Protein AF-W7MPX6-F1 (afdb_monomer_lite)

Structure (mmCIF, N/CA/C/O backbone):
data_AF-W7MPX6-F1
#
_entry.id   AF-W7MPX6-F1
#
loop_
_atom_site.group_PDB
_atom_site.id
_atom_site.type_symbol
_atom_site.label_atom_id
_atom_site.label_alt_id
_atom_site.label_comp_id
_atom_site.label_asym_id
_atom_site.label_entity_id
_atom_site.label_seq_id
_atom_site.pdbx_PDB_ins_code
_atom_site.Cartn_x
_atom_site.Cartn_y
_atom_site.Cartn_z
_atom_site.occupancy
_atom_site.B_iso_or_equiv
_atom_site.auth_seq_id
_atom_site.auth_comp_id
_atom_site.auth_asym_id
_atom_site.auth_atom_id
_atom_site.pdbx_PDB_model_num
ATOM 1 N N . MET A 1 1 ? 5.432 31.518 23.223 1.00 56.91 1 MET A N 1
ATOM 2 C CA . MET A 1 1 ? 6.040 30.171 22.975 1.00 56.91 1 MET A CA 1
ATOM 3 C C . MET A 1 1 ? 4.983 29.086 22.825 1.00 56.91 1 MET A C 1
ATOM 5 O O . MET A 1 1 ? 5.206 28.182 22.033 1.00 56.91 1 MET A O 1
ATOM 9 N N . LEU A 1 2 ? 3.865 29.161 23.557 1.00 57.72 2 LEU A N 1
ATOM 10 C CA . LEU A 1 2 ? 2.672 28.359 23.261 1.00 57.72 2 LEU A CA 1
ATOM 11 C C . LEU A 1 2 ? 1.855 28.958 22.099 1.00 57.72 2 LEU A C 1
ATOM 13 O O . LEU A 1 2 ? 1.106 28.242 21.455 1.00 57.72 2 LEU A O 1
ATOM 17 N N . ASP A 1 3 ? 2.102 30.226 21.759 1.00 56.44 3 ASP A N 1
ATOM 18 C CA . ASP A 1 3 ? 1.491 30.976 20.644 1.00 56.44 3 ASP A CA 1
ATOM 19 C C . ASP A 1 3 ? 2.001 30.549 19.249 1.00 56.44 3 ASP A C 1
ATOM 21 O O . ASP A 1 3 ? 1.850 31.274 18.270 1.00 56.44 3 ASP A O 1
ATOM 25 N N . LEU A 1 4 ? 2.689 29.406 19.154 1.00 58.72 4 LEU A N 1
ATOM 26 C CA . LEU A 1 4 ? 3.127 28.839 17.879 1.00 58.72 4 LEU A CA 1
ATOM 27 C C . LEU A 1 4 ? 1.936 28.174 17.183 1.00 58.72 4 LEU A C 1
ATOM 29 O O . LEU A 1 4 ? 1.131 27.516 17.842 1.00 58.72 4 LEU A O 1
ATOM 33 N N . THR A 1 5 ? 1.868 28.321 15.860 1.00 62.97 5 THR A N 1
ATOM 34 C CA . THR A 1 5 ? 0.826 27.708 15.033 1.00 62.97 5 THR A CA 1
ATOM 35 C C . THR A 1 5 ? 0.932 26.184 15.026 1.00 62.97 5 THR A C 1
ATOM 37 O O . THR A 1 5 ? 2.032 25.627 14.996 1.00 62.97 5 THR A O 1
ATOM 40 N N . LEU A 1 6 ? -0.221 25.510 15.005 1.00 62.16 6 LEU A N 1
ATOM 41 C CA . LEU A 1 6 ? -0.321 24.046 15.087 1.00 62.16 6 LEU A CA 1
ATOM 42 C C . LEU A 1 6 ? 0.303 23.293 13.891 1.00 62.16 6 LEU A C 1
ATOM 44 O O . LEU A 1 6 ? 0.594 22.109 14.017 1.00 62.16 6 LEU A O 1
ATOM 48 N N . ILE A 1 7 ? 0.552 23.972 12.762 1.00 56.00 7 ILE A N 1
ATOM 49 C CA . ILE A 1 7 ? 0.942 23.377 11.462 1.00 56.00 7 ILE A CA 1
ATOM 50 C C . ILE A 1 7 ? 2.476 23.236 11.289 1.00 56.00 7 ILE A C 1
ATOM 52 O O . ILE A 1 7 ? 2.968 22.751 10.271 1.00 56.00 7 ILE A O 1
ATOM 56 N N . ARG A 1 8 ? 3.302 23.637 12.269 1.00 53.16 8 ARG A N 1
ATOM 57 C CA . ARG A 1 8 ? 4.767 23.497 12.131 1.00 53.16 8 ARG A CA 1
ATOM 58 C C . ARG A 1 8 ? 5.243 22.055 12.357 1.00 53.16 8 ARG A C 1
ATOM 60 O O . ARG A 1 8 ? 5.093 21.506 13.442 1.00 53.16 8 ARG A O 1
ATOM 67 N N . THR A 1 9 ? 5.983 21.524 11.382 1.00 48.72 9 THR A N 1
ATOM 68 C CA . THR A 1 9 ? 6.553 20.158 11.328 1.00 48.72 9 THR A CA 1
ATOM 69 C C . THR A 1 9 ? 7.590 19.815 12.414 1.00 48.72 9 THR A C 1
ATOM 71 O O . THR A 1 9 ? 8.011 18.663 12.520 1.00 48.72 9 THR A O 1
ATOM 74 N N . ALA A 1 10 ? 8.017 20.766 13.257 1.00 58.28 10 ALA A N 1
ATOM 75 C CA . ALA A 1 10 ? 8.910 20.483 14.383 1.00 58.28 10 ALA A CA 1
ATOM 76 C C . ALA A 1 10 ? 8.710 21.444 15.569 1.00 58.28 10 ALA A C 1
ATOM 78 O O . ALA A 1 10 ? 9.017 22.636 15.493 1.00 58.28 10 ALA A O 1
ATOM 79 N N . LEU A 1 11 ? 8.276 20.901 16.713 1.00 70.88 11 LEU A N 1
ATOM 80 C CA . LEU A 1 11 ? 8.277 21.612 17.995 1.00 70.88 11 LEU A CA 1
ATOM 81 C C . LEU A 1 11 ? 9.714 21.821 18.498 1.00 70.88 11 LEU A C 1
ATOM 83 O O . LEU A 1 11 ? 10.468 20.855 18.667 1.00 70.88 11 LEU A O 1
ATOM 87 N N . SER A 1 12 ? 10.080 23.069 18.804 1.00 78.44 12 SER A N 1
ATOM 88 C CA . SER A 1 12 ? 11.365 23.390 19.437 1.00 78.44 12 SER A CA 1
ATOM 89 C C . SER A 1 12 ? 11.447 22.813 20.858 1.00 78.44 12 SER A C 1
ATOM 91 O O . SER A 1 12 ? 10.427 22.612 21.520 1.00 78.44 12 SER A O 1
ATOM 93 N N . GLY A 1 13 ? 12.661 22.555 21.358 1.00 78.81 13 GLY A N 1
ATOM 94 C CA . GLY A 1 13 ? 12.874 22.068 22.732 1.00 78.81 13 GLY A CA 1
ATOM 95 C C . GLY A 1 13 ? 12.154 22.909 23.805 1.00 78.81 13 GLY A C 1
ATOM 96 O O . GLY A 1 13 ? 11.412 22.343 24.607 1.00 78.81 13 GLY A O 1
ATOM 97 N N . PRO A 1 14 ? 12.265 24.250 23.776 1.00 80.19 14 PRO A N 1
ATOM 98 C CA . PRO A 1 14 ? 11.539 25.128 24.696 1.00 80.19 14 PRO A CA 1
ATOM 99 C C . PRO A 1 14 ? 10.007 25.059 24.572 1.00 80.19 14 PRO A C 1
ATOM 101 O O . PRO A 1 14 ? 9.307 25.170 25.579 1.00 80.19 14 PRO A O 1
ATOM 104 N N . ALA A 1 15 ? 9.466 24.851 23.363 1.00 79.88 15 ALA A N 1
ATOM 105 C CA . ALA A 1 15 ? 8.025 24.677 23.162 1.00 79.88 15 ALA A CA 1
ATOM 106 C C . ALA A 1 15 ? 7.532 23.354 23.766 1.00 79.88 15 ALA A C 1
ATOM 108 O O . ALA A 1 15 ? 6.532 23.346 24.481 1.00 79.88 15 ALA A O 1
ATOM 109 N N . LYS A 1 16 ? 8.281 22.258 23.573 1.00 84.19 16 LYS A N 1
ATOM 110 C CA . LYS A 1 16 ? 8.007 20.963 24.220 1.00 84.19 16 LYS A CA 1
ATOM 111 C C . LYS A 1 16 ? 7.991 21.093 25.743 1.00 84.19 16 LYS A C 1
ATOM 113 O O . LYS A 1 16 ? 7.045 20.650 26.385 1.00 84.19 16 LYS A O 1
ATOM 118 N N . GLN A 1 17 ? 8.982 21.771 26.322 1.00 84.25 17 GLN A N 1
ATOM 119 C CA . GLN A 1 17 ? 9.022 22.024 27.766 1.00 84.25 17 GLN A CA 1
ATOM 120 C C . GLN A 1 17 ? 7.825 22.848 28.251 1.00 84.25 17 GLN A C 1
ATOM 122 O O . GLN A 1 17 ? 7.266 22.548 29.300 1.00 84.25 17 GLN A O 1
ATOM 127 N N . ALA A 1 18 ? 7.404 23.866 27.496 1.00 84.62 18 ALA A N 1
ATOM 128 C CA . ALA A 1 18 ? 6.244 24.678 27.850 1.00 84.62 18 ALA A CA 1
ATOM 129 C C . ALA A 1 18 ? 4.925 23.889 27.793 1.00 84.62 18 ALA A C 1
ATOM 131 O O . ALA A 1 18 ? 4.105 24.040 28.694 1.00 84.62 18 ALA A O 1
ATOM 132 N N . ILE A 1 19 ? 4.739 23.045 26.773 1.00 87.81 19 ILE A N 1
ATOM 133 C CA . ILE A 1 19 ? 3.555 22.185 26.633 1.00 87.81 19 ILE A CA 1
ATOM 134 C C . ILE A 1 19 ? 3.517 21.158 27.767 1.00 87.81 19 ILE A C 1
ATOM 136 O O . ILE A 1 19 ? 2.508 21.035 28.449 1.00 87.81 19 ILE A O 1
ATOM 140 N N . ALA A 1 20 ? 4.631 20.469 28.026 1.00 86.94 20 ALA A N 1
ATOM 141 C CA . ALA A 1 20 ? 4.720 19.509 29.123 1.00 86.94 20 ALA A CA 1
ATOM 142 C C . ALA A 1 20 ? 4.449 20.160 30.488 1.00 86.94 20 ALA A C 1
ATOM 144 O O . ALA A 1 20 ? 3.675 19.637 31.287 1.00 86.94 20 ALA A O 1
ATOM 145 N N . ALA A 1 21 ? 5.048 21.326 30.738 1.00 85.88 21 ALA A N 1
ATOM 146 C CA . ALA A 1 21 ? 4.805 22.088 31.955 1.00 85.88 21 ALA A CA 1
ATOM 147 C C . ALA A 1 21 ? 3.316 22.425 32.133 1.00 85.88 21 ALA A C 1
ATOM 149 O O . ALA A 1 21 ? 2.803 22.303 33.238 1.00 85.88 21 ALA A O 1
ATOM 150 N N . ALA A 1 22 ? 2.620 22.802 31.055 1.00 86.50 22 ALA A N 1
ATOM 151 C CA . ALA A 1 22 ? 1.198 23.141 31.087 1.00 86.50 22 ALA A CA 1
ATOM 152 C C . ALA A 1 22 ? 0.268 21.921 31.221 1.00 86.50 22 ALA A C 1
ATOM 154 O O . ALA A 1 22 ? -0.788 22.028 31.838 1.00 86.50 22 ALA A O 1
ATOM 155 N N . LEU A 1 23 ? 0.640 20.767 30.659 1.00 87.62 23 LEU A N 1
ATOM 156 C CA . LEU A 1 23 ? -0.141 19.531 30.770 1.00 87.62 23 LEU A CA 1
ATOM 157 C C . LEU A 1 23 ? -0.122 18.970 32.197 1.00 87.62 23 LEU A C 1
ATOM 159 O O . LEU A 1 23 ? -1.167 18.578 32.714 1.00 87.62 23 LEU A O 1
ATOM 163 N N . TRP A 1 24 ? 1.054 18.962 32.832 1.00 85.50 24 TRP A N 1
ATOM 164 C CA . TRP A 1 24 ? 1.291 18.288 34.117 1.00 85.50 24 TRP A CA 1
ATOM 165 C C . TRP A 1 24 ? 1.522 19.243 35.305 1.00 85.50 24 TRP A C 1
ATOM 167 O O . TRP A 1 24 ? 1.928 18.783 36.369 1.00 85.50 24 TRP A O 1
ATOM 177 N N . ASP A 1 25 ? 1.291 20.551 35.139 1.00 81.81 25 ASP A N 1
ATOM 178 C CA . ASP A 1 25 ? 1.622 21.647 36.079 1.00 81.81 25 ASP A CA 1
ATOM 179 C C . ASP A 1 25 ? 3.012 21.514 36.723 1.00 81.81 25 ASP A C 1
ATOM 181 O O . ASP A 1 25 ? 3.199 21.695 37.925 1.00 81.81 25 ASP A O 1
ATOM 185 N N . THR A 1 26 ? 4.012 21.166 35.914 1.00 78.88 26 THR A N 1
ATOM 186 C CA . THR A 1 26 ? 5.394 20.971 36.374 1.00 78.88 26 THR A CA 1
ATOM 187 C C . THR A 1 26 ? 6.264 22.173 35.989 1.00 78.88 26 THR A C 1
ATOM 189 O O . THR A 1 26 ? 6.137 22.663 34.862 1.00 78.88 26 THR A O 1
ATOM 192 N N . PRO A 1 27 ? 7.189 22.651 36.845 1.00 75.75 27 PRO A N 1
ATOM 193 C CA . PRO A 1 27 ? 8.152 23.682 36.461 1.00 75.75 27 PRO A CA 1
ATOM 194 C C . PRO A 1 27 ? 8.944 23.288 35.206 1.00 75.75 27 PRO A C 1
ATOM 196 O O . PRO A 1 27 ? 9.385 22.149 35.066 1.00 75.75 27 PRO A O 1
ATOM 199 N N . ARG A 1 28 ? 9.186 24.238 34.288 1.00 71.88 28 ARG A N 1
ATOM 200 C CA . ARG A 1 28 ? 9.915 23.966 33.026 1.00 71.88 28 ARG A CA 1
ATOM 201 C C . ARG A 1 28 ? 11.309 23.367 33.242 1.00 71.88 28 ARG A C 1
ATOM 203 O O . ARG A 1 28 ? 11.776 22.621 32.389 1.00 71.88 28 ARG A O 1
ATOM 210 N N . SER A 1 29 ? 11.957 23.696 34.360 1.00 66.19 29 SER A N 1
ATOM 211 C CA . SER A 1 29 ? 13.269 23.174 34.763 1.00 66.19 29 SER A CA 1
ATOM 212 C C . SER A 1 29 ? 13.266 21.681 35.102 1.00 66.19 29 SER A C 1
ATOM 214 O O . SER A 1 29 ? 14.326 21.068 35.094 1.00 66.19 29 SER A O 1
ATOM 216 N N . GLU A 1 30 ? 12.097 21.103 35.382 1.00 65.12 30 GLU A N 1
ATOM 217 C CA . GLU A 1 30 ? 11.911 19.714 35.829 1.00 65.12 30 GLU A CA 1
ATOM 218 C C . GLU A 1 30 ? 11.291 18.819 34.736 1.00 65.12 30 GLU A C 1
ATOM 220 O O . GLU A 1 30 ? 10.963 17.654 34.969 1.00 65.12 30 GLU A O 1
ATOM 225 N N . VAL A 1 31 ? 11.107 19.346 33.519 1.00 67.94 31 VAL A N 1
ATOM 226 C CA . VAL A 1 31 ? 10.626 18.561 32.376 1.00 67.94 31 VAL A CA 1
ATOM 227 C C . VAL A 1 31 ? 11.799 17.788 31.762 1.00 67.94 31 VAL A C 1
ATOM 229 O O . VAL A 1 31 ? 12.630 18.358 31.055 1.00 67.94 31 VAL A O 1
ATOM 232 N N . GLU A 1 32 ? 11.849 16.482 32.029 1.00 60.16 32 GLU A N 1
ATOM 233 C CA . GLU A 1 32 ? 12.853 15.551 31.490 1.00 60.16 32 GLU A CA 1
ATOM 234 C C . GLU A 1 32 ? 12.819 15.417 29.950 1.00 60.16 32 GLU A C 1
ATOM 236 O O . GLU A 1 32 ? 11.825 15.719 29.284 1.00 60.16 32 GLU A O 1
ATOM 241 N N . SER A 1 33 ? 13.907 14.884 29.375 1.00 57.00 33 SER A N 1
ATOM 242 C CA . SER A 1 33 ? 14.066 14.598 27.937 1.00 57.00 33 SER A CA 1
ATOM 243 C C . SER A 1 33 ? 13.146 13.502 27.383 1.00 57.00 33 SER A C 1
ATOM 245 O O . SER A 1 33 ? 12.975 13.398 26.165 1.00 57.00 33 SER A O 1
ATOM 247 N N . ASP A 1 34 ? 12.541 12.686 28.246 1.00 62.03 34 ASP A N 1
ATOM 248 C CA . ASP A 1 34 ? 12.055 11.346 27.880 1.00 62.03 34 ASP A CA 1
ATOM 249 C C . ASP A 1 34 ? 10.608 11.293 27.378 1.00 62.03 34 ASP A C 1
ATOM 251 O O . ASP A 1 34 ? 9.994 10.236 27.267 1.00 62.03 34 ASP A O 1
ATOM 255 N N . LEU A 1 35 ? 10.080 12.435 26.945 1.00 77.44 35 LEU A N 1
ATOM 256 C CA . LEU A 1 35 ? 8.759 12.541 26.318 1.00 77.44 35 LEU A CA 1
ATOM 257 C C . LEU A 1 35 ? 8.812 12.589 24.792 1.00 77.44 35 LEU A C 1
ATOM 259 O O . LEU A 1 35 ? 7.844 12.978 24.141 1.00 77.44 35 LEU A O 1
ATOM 263 N N . LYS A 1 36 ? 9.930 12.170 24.191 1.00 82.69 36 LYS A N 1
ATOM 264 C CA . LYS A 1 36 ? 10.111 12.139 22.732 1.00 82.69 36 LYS A CA 1
ATOM 265 C C . LYS A 1 36 ? 8.937 11.462 22.011 1.00 82.69 36 LYS A C 1
ATOM 267 O O . LYS A 1 36 ? 8.445 12.001 21.021 1.00 82.69 36 LYS A O 1
ATOM 272 N N . PHE A 1 37 ? 8.496 10.305 22.504 1.00 84.06 37 PHE A N 1
ATOM 273 C CA . PHE A 1 37 ? 7.438 9.507 21.877 1.00 84.06 37 PHE A CA 1
ATOM 274 C C . PHE A 1 37 ? 6.043 10.093 22.104 1.00 84.06 37 PHE A C 1
ATOM 276 O O . PHE A 1 37 ? 5.242 10.117 21.172 1.00 84.06 37 PHE A O 1
ATOM 283 N N . TYR A 1 38 ? 5.801 10.679 23.280 1.00 88.12 38 TYR A N 1
ATOM 284 C CA . TYR A 1 38 ? 4.595 11.465 23.528 1.00 88.12 38 TYR A CA 1
ATOM 285 C C . TYR A 1 38 ? 4.507 12.660 22.572 1.00 88.12 38 TYR A C 1
ATOM 287 O O . TYR A 1 38 ? 3.476 12.872 21.950 1.00 88.12 38 TYR A O 1
ATOM 295 N N . PHE A 1 39 ? 5.598 13.410 22.376 1.00 86.06 39 PHE A N 1
ATOM 296 C CA . PHE A 1 39 ? 5.589 14.547 21.452 1.00 86.06 39 PHE A CA 1
ATOM 297 C C . PHE A 1 39 ? 5.430 14.137 19.987 1.00 86.06 39 PHE A C 1
ATOM 299 O O . PHE A 1 39 ? 4.871 14.907 19.212 1.00 86.06 39 PHE A O 1
ATOM 306 N N . LYS A 1 40 ? 5.875 12.932 19.606 1.00 82.75 40 LYS A N 1
ATOM 307 C CA . LYS A 1 40 ? 5.560 12.361 18.289 1.00 82.75 40 LYS A CA 1
ATOM 308 C C . LYS A 1 40 ? 4.048 12.154 18.144 1.00 82.75 40 LYS A C 1
ATOM 310 O O . LYS A 1 40 ? 3.483 12.604 17.156 1.00 82.75 40 LYS A O 1
ATOM 315 N N . TYR A 1 41 ? 3.400 11.551 19.144 1.00 84.50 41 TYR A N 1
ATOM 316 C CA . TYR A 1 41 ? 1.942 11.395 19.178 1.00 84.50 41 TYR A CA 1
ATOM 317 C C . TYR A 1 41 ? 1.210 12.747 19.189 1.00 84.50 41 TYR A C 1
ATOM 319 O O . TYR A 1 41 ? 0.285 12.949 18.411 1.00 84.50 41 TYR A O 1
ATOM 327 N N . TYR A 1 42 ? 1.653 13.695 20.016 1.00 85.69 42 TYR A N 1
ATOM 328 C CA . TYR A 1 42 ? 1.081 15.039 20.121 1.00 85.69 42 TYR A CA 1
ATOM 329 C C . TYR A 1 42 ? 1.045 15.751 18.765 1.00 85.69 42 TYR A C 1
ATOM 331 O O . TYR A 1 42 ? 0.002 16.260 18.367 1.00 85.69 42 TYR A O 1
ATOM 339 N N . ILE A 1 43 ? 2.175 15.761 18.044 1.00 80.31 43 ILE A N 1
ATOM 340 C CA . ILE A 1 43 ? 2.269 16.387 16.718 1.00 80.31 43 ILE A CA 1
ATOM 341 C C . ILE A 1 43 ? 1.311 15.697 15.745 1.00 80.31 43 ILE A C 1
ATOM 343 O O . ILE A 1 43 ? 0.544 16.385 15.085 1.00 80.31 43 ILE A O 1
ATOM 347 N N . GLN A 1 44 ? 1.276 14.360 15.737 1.00 77.31 44 GLN A N 1
ATOM 348 C CA . GLN A 1 44 ? 0.358 13.602 14.884 1.00 77.31 44 GLN A CA 1
ATOM 349 C C . GLN A 1 44 ? -1.115 13.945 15.155 1.00 77.31 44 GLN A C 1
ATOM 351 O O . GLN A 1 44 ? -1.880 14.100 14.213 1.00 77.31 44 GLN A O 1
ATOM 356 N N . GLN A 1 45 ? -1.532 14.096 16.419 1.00 76.75 45 GLN A N 1
ATOM 357 C CA . GLN A 1 45 ? -2.916 14.476 16.735 1.00 76.75 45 GLN A CA 1
ATOM 358 C C . GLN A 1 45 ? -3.243 15.913 16.300 1.00 76.75 45 GLN A C 1
ATOM 360 O O . GLN A 1 45 ? -4.336 16.161 15.795 1.00 76.75 45 GLN A O 1
ATOM 365 N N . CYS A 1 46 ? -2.301 16.848 16.455 1.00 77.19 46 CYS A N 1
ATOM 366 C CA . CYS A 1 46 ? -2.461 18.220 15.967 1.00 77.19 46 CYS A CA 1
ATOM 367 C C . CYS A 1 46 ? -2.547 18.276 14.432 1.00 77.19 46 CYS A C 1
ATOM 369 O O . CYS A 1 46 ? -3.394 18.987 13.898 1.00 77.19 46 CYS A O 1
ATOM 371 N N . GLU A 1 47 ? -1.711 17.509 13.725 1.00 70.69 47 GLU A N 1
ATOM 372 C CA . GLU A 1 47 ? -1.726 17.404 12.260 1.00 70.69 47 GLU A CA 1
ATOM 373 C C . GLU A 1 47 ? -3.041 16.803 11.751 1.00 70.69 47 GLU A C 1
ATOM 375 O O . GLU A 1 47 ? -3.630 17.339 10.819 1.00 70.69 47 GLU A O 1
ATOM 380 N N . LEU A 1 48 ? -3.540 15.739 12.389 1.00 64.62 48 LEU A N 1
ATOM 381 C CA . LEU A 1 48 ? -4.787 15.077 11.989 1.00 64.62 48 LEU A CA 1
ATOM 382 C C . LEU A 1 48 ? -5.994 16.023 12.000 1.00 64.62 48 LEU A C 1
ATOM 384 O O . LEU A 1 48 ? -6.846 15.927 11.123 1.00 64.62 48 LEU A O 1
ATOM 388 N N . ILE A 1 49 ? -6.060 16.948 12.959 1.00 61.47 49 ILE A N 1
ATOM 389 C CA . ILE A 1 49 ? -7.165 17.912 13.049 1.00 61.47 49 ILE A CA 1
ATOM 390 C C . ILE A 1 49 ? -6.924 19.139 12.172 1.00 61.47 49 ILE A C 1
ATOM 392 O O . ILE A 1 49 ? -7.861 19.611 11.533 1.00 61.47 49 ILE A O 1
ATOM 396 N N . ALA A 1 50 ? -5.674 19.593 12.033 1.00 59.66 50 ALA A N 1
ATOM 397 C CA . ALA A 1 50 ? -5.330 20.634 11.064 1.00 59.66 50 ALA A CA 1
ATOM 398 C C . ALA A 1 50 ? -5.667 20.221 9.617 1.00 59.66 50 ALA A C 1
ATOM 400 O O . ALA A 1 50 ? -6.097 21.055 8.824 1.00 59.66 50 ALA A O 1
ATOM 401 N N . LEU A 1 51 ? -5.506 18.934 9.289 1.00 51.00 51 LEU A N 1
ATOM 402 C CA . LEU A 1 51 ? -5.878 18.350 7.997 1.00 51.00 51 LEU A CA 1
ATOM 403 C C . LEU A 1 51 ? -7.398 18.192 7.828 1.00 51.00 51 LEU A C 1
ATOM 405 O O . LEU A 1 51 ? -7.892 18.278 6.707 1.00 51.00 51 LEU A O 1
ATOM 409 N N . HIS A 1 52 ? -8.139 17.974 8.919 1.00 52.41 52 HIS A N 1
ATOM 410 C CA . HIS A 1 52 ? -9.589 17.770 8.892 1.00 52.41 52 HIS A CA 1
ATOM 411 C C . HIS A 1 52 ? -10.377 19.066 8.632 1.00 52.41 52 HIS A C 1
ATOM 413 O O . HIS A 1 52 ? -11.426 19.024 7.997 1.00 52.41 52 HIS A O 1
ATOM 419 N N . GLU A 1 53 ? -9.881 20.219 9.092 1.00 50.97 53 GLU A N 1
ATOM 420 C CA . GLU A 1 53 ? -10.630 21.492 9.077 1.00 50.97 53 GLU A CA 1
ATOM 421 C C . GLU A 1 53 ? -10.231 22.448 7.925 1.00 50.97 53 GLU A C 1
ATOM 423 O O . GLU A 1 53 ? -10.532 23.639 7.957 1.00 50.97 53 GLU A O 1
ATOM 428 N N . GLY A 1 54 ? -9.555 21.949 6.878 1.00 44.22 54 GLY A N 1
ATOM 429 C CA . GLY A 1 54 ? -9.366 22.676 5.607 1.00 44.22 54 GLY A CA 1
ATOM 430 C C . GLY A 1 54 ? -8.650 24.035 5.704 1.00 44.22 54 GLY A C 1
ATOM 431 O O . GLY A 1 54 ? -8.860 24.903 4.858 1.00 44.22 54 GLY A O 1
ATOM 432 N N . GLY A 1 55 ? -7.847 24.261 6.750 1.00 46.03 55 GLY A N 1
ATOM 433 C CA . GLY A 1 55 ? -7.122 25.520 6.971 1.00 46.03 55 GLY A CA 1
ATOM 434 C C . GLY A 1 55 ? -7.995 26.750 7.265 1.00 46.03 55 GLY A C 1
ATOM 435 O O . GLY A 1 55 ? -7.453 27.847 7.399 1.00 46.03 55 GLY A O 1
ATOM 436 N N . SER A 1 56 ? -9.315 26.596 7.404 1.00 44.34 56 SER A N 1
ATOM 437 C CA . SER A 1 56 ? -10.253 27.719 7.495 1.00 44.34 56 SER A CA 1
ATOM 438 C C . SER A 1 56 ? -11.061 27.653 8.794 1.00 44.34 56 SER A C 1
ATOM 440 O O . SER A 1 56 ? -12.027 26.913 8.906 1.00 44.34 56 SER A O 1
ATOM 442 N N . HIS A 1 57 ? -10.667 28.491 9.758 1.00 51.34 57 HIS A N 1
ATOM 443 C CA . HIS A 1 57 ? -11.429 28.869 10.961 1.00 51.34 57 HIS A CA 1
ATOM 444 C C . HIS A 1 57 ? -11.673 27.778 12.016 1.00 51.34 57 HIS A C 1
ATOM 446 O O . HIS A 1 57 ? -12.801 27.381 12.298 1.00 51.34 57 HIS A O 1
ATOM 452 N N . THR A 1 58 ? -10.602 27.402 12.711 1.00 52.19 58 THR A N 1
ATOM 453 C CA . THR A 1 58 ? -10.664 26.652 13.971 1.00 52.19 58 THR A CA 1
ATOM 454 C C . THR A 1 58 ? -10.522 27.636 15.152 1.00 52.19 58 THR A C 1
ATOM 456 O O . THR A 1 58 ? -9.801 28.633 15.031 1.00 52.19 58 THR A O 1
ATOM 459 N N . PRO A 1 59 ? -11.151 27.407 16.322 1.00 54.50 59 PRO A N 1
ATOM 460 C CA . PRO A 1 59 ? -10.848 28.167 17.545 1.00 54.50 59 PRO A CA 1
ATOM 461 C C . PRO A 1 59 ? -9.455 27.832 18.128 1.00 54.50 59 PRO A C 1
ATOM 463 O O . PRO A 1 59 ? -9.055 28.399 19.143 1.00 54.50 59 PRO A O 1
ATOM 466 N N . LEU A 1 60 ? -8.716 26.910 17.498 1.00 64.50 60 LEU A N 1
ATOM 467 C CA . LEU A 1 60 ? -7.401 26.423 17.895 1.00 64.50 60 LEU A CA 1
ATOM 468 C C . LEU A 1 60 ? -6.331 26.918 16.906 1.00 64.50 60 LEU A C 1
ATOM 470 O O . LEU A 1 60 ? -5.902 26.187 16.015 1.00 64.50 60 LEU A O 1
ATOM 474 N N . ALA A 1 61 ? -5.870 28.158 17.062 1.00 65.81 61 ALA A N 1
ATOM 475 C CA . ALA A 1 61 ? -4.804 28.709 16.220 1.00 65.81 61 ALA A CA 1
ATOM 476 C C . ALA A 1 61 ? -3.408 28.289 16.712 1.00 65.81 61 ALA A C 1
ATOM 478 O O . ALA A 1 61 ? -2.444 28.237 15.939 1.00 65.81 61 ALA A O 1
ATOM 479 N N . THR A 1 62 ? -3.288 27.992 18.007 1.00 78.75 62 THR A N 1
ATOM 480 C CA . THR A 1 62 ? -2.012 27.810 18.695 1.00 78.75 62 THR A CA 1
ATOM 481 C C . THR A 1 62 ? -2.041 26.678 19.721 1.00 78.75 62 THR A C 1
ATOM 483 O O . THR A 1 62 ? -3.094 26.231 20.180 1.00 78.75 62 THR A O 1
ATOM 486 N N . HIS A 1 63 ? -0.861 26.229 20.159 1.00 82.81 63 HIS A N 1
ATOM 487 C CA . HIS A 1 63 ? -0.769 25.287 21.282 1.00 82.81 63 HIS A CA 1
ATOM 488 C C . HIS A 1 63 ? -1.321 25.879 22.589 1.00 82.81 63 HIS A C 1
ATOM 490 O O . HIS A 1 63 ? -1.754 25.120 23.455 1.00 82.81 63 HIS A O 1
ATOM 496 N N . ALA A 1 64 ? -1.319 27.209 22.746 1.00 83.81 64 ALA A N 1
ATOM 497 C CA . ALA A 1 64 ? -1.899 27.887 23.904 1.00 83.81 64 ALA A CA 1
ATOM 498 C C . ALA A 1 64 ? -3.408 27.636 24.004 1.00 83.81 64 ALA A C 1
ATOM 500 O O . ALA A 1 64 ? -3.906 27.388 25.102 1.00 83.81 64 ALA A O 1
ATOM 501 N N . ASP A 1 65 ? -4.100 27.608 22.867 1.00 82.25 65 ASP A N 1
ATOM 502 C CA . ASP A 1 65 ? -5.544 27.377 22.805 1.00 82.25 65 ASP A CA 1
ATOM 503 C C . ASP A 1 65 ? -5.886 25.945 23.247 1.00 82.25 65 ASP A C 1
ATOM 505 O O . ASP A 1 65 ? -6.780 25.735 24.070 1.00 82.25 65 ASP A O 1
ATOM 509 N N . ILE A 1 66 ? -5.088 24.958 22.814 1.00 87.50 66 ILE A N 1
ATOM 510 C CA . ILE A 1 66 ? -5.219 23.567 23.281 1.00 87.50 66 ILE A CA 1
ATOM 511 C C . ILE A 1 66 ? -5.014 23.504 24.798 1.00 87.50 66 ILE A C 1
ATOM 513 O O . ILE A 1 66 ? -5.805 22.884 25.509 1.00 87.50 66 ILE A O 1
ATOM 517 N N . MET A 1 67 ? -3.965 24.154 25.315 1.00 90.56 67 MET A N 1
ATOM 518 C CA . MET A 1 67 ? -3.685 24.148 26.754 1.00 90.56 67 MET A CA 1
ATOM 519 C C . MET A 1 67 ? -4.796 24.838 27.557 1.00 90.56 67 MET A C 1
ATOM 521 O O . MET A 1 67 ? -5.116 24.386 28.655 1.00 90.56 67 MET A O 1
ATOM 525 N N . ALA A 1 68 ? -5.428 25.883 27.018 1.00 87.69 68 ALA A N 1
ATOM 526 C CA . ALA A 1 68 ? -6.568 26.533 27.657 1.00 87.69 68 ALA A CA 1
ATOM 527 C C . ALA A 1 68 ? -7.757 25.569 27.804 1.00 87.69 68 ALA A C 1
ATOM 529 O O . ALA A 1 68 ? -8.341 25.481 28.887 1.00 87.69 68 ALA A O 1
ATOM 530 N N . ILE A 1 69 ? -8.071 24.789 26.763 1.00 88.88 69 ILE A N 1
ATOM 531 C CA . ILE A 1 69 ? -9.121 23.759 26.824 1.00 88.88 69 ILE A CA 1
ATOM 532 C C . ILE A 1 69 ? -8.735 22.640 27.798 1.00 88.88 69 ILE A C 1
ATOM 534 O O . ILE A 1 69 ? -9.562 22.234 28.613 1.00 88.88 69 ILE A O 1
ATOM 538 N N . VAL A 1 70 ? -7.475 22.189 27.796 1.00 91.00 70 VAL A N 1
ATOM 539 C CA . VAL A 1 70 ? -6.976 21.196 28.766 1.00 91.00 70 VAL A CA 1
ATOM 540 C C . VAL A 1 70 ? -7.201 21.660 30.207 1.00 91.00 70 VAL A C 1
ATOM 542 O O . VAL A 1 70 ? -7.665 20.879 31.038 1.00 91.00 70 VAL A O 1
ATOM 545 N N . GLN A 1 71 ? -6.935 22.930 30.516 1.00 89.62 71 GLN A N 1
ATOM 546 C CA . GLN A 1 71 ? -7.166 23.466 31.859 1.00 89.62 71 GLN A CA 1
ATOM 547 C C . GLN A 1 71 ? -8.660 23.492 32.225 1.00 89.62 71 GLN A C 1
ATOM 549 O O . GLN A 1 71 ? -9.027 23.188 33.363 1.00 89.62 71 GLN A O 1
ATOM 554 N N . LEU A 1 72 ? -9.550 23.758 31.260 1.00 89.81 72 LEU A N 1
ATOM 555 C CA . LEU A 1 72 ? -10.996 23.641 31.479 1.00 89.81 72 LEU A CA 1
ATOM 556 C C . LEU A 1 72 ? -11.416 22.194 31.765 1.00 89.81 72 LEU A C 1
ATOM 558 O O . LEU A 1 72 ? -12.160 21.967 32.722 1.00 89.81 72 LEU A O 1
ATOM 562 N N . LEU A 1 73 ? -10.893 21.223 31.009 1.00 90.00 73 LEU A N 1
ATOM 563 C CA . LEU A 1 73 ? -11.147 19.793 31.228 1.00 90.00 73 LEU A CA 1
ATOM 564 C C . LEU A 1 73 ? -10.686 19.339 32.622 1.00 90.00 73 LEU A C 1
ATOM 566 O O . LEU A 1 73 ? -11.390 18.590 33.300 1.00 90.00 73 LEU A O 1
ATOM 570 N N . ARG A 1 74 ? -9.535 19.837 33.089 1.00 88.06 74 ARG A N 1
ATOM 571 C CA . ARG A 1 74 ? -8.990 19.522 34.421 1.00 88.06 74 ARG A CA 1
ATOM 572 C C . ARG A 1 74 ? -9.795 20.139 35.563 1.00 88.06 74 ARG A C 1
ATOM 574 O O . ARG A 1 74 ? -9.911 19.530 36.624 1.00 88.06 74 ARG A O 1
ATOM 581 N N . SER A 1 75 ? -10.450 21.277 35.330 1.00 86.69 75 SER A N 1
ATOM 582 C CA . SER A 1 75 ? -11.345 21.916 36.309 1.00 86.69 75 SER A CA 1
ATOM 583 C C . SER A 1 75 ? -12.681 21.185 36.543 1.00 86.69 75 SER A C 1
ATOM 585 O O . SER A 1 75 ? -13.551 21.715 37.226 1.00 86.69 75 SER A O 1
ATOM 587 N N . SER A 1 76 ? -12.846 19.963 36.013 1.00 81.69 76 SER A N 1
ATOM 588 C CA . SER A 1 76 ? -14.050 19.122 36.149 1.00 81.69 76 SER A CA 1
ATOM 589 C C . SER A 1 76 ? -15.338 19.758 35.607 1.00 81.69 76 SER A C 1
ATOM 591 O O . SER A 1 76 ? -16.433 19.370 36.010 1.00 81.69 76 SER A O 1
ATOM 593 N N . ARG A 1 77 ? -15.212 20.701 34.666 1.00 88.25 77 ARG A N 1
ATOM 594 C CA . ARG A 1 77 ? -16.342 21.250 33.904 1.00 88.25 77 ARG A CA 1
ATOM 595 C C . ARG A 1 77 ? -16.949 20.188 32.997 1.00 88.25 77 ARG A C 1
ATOM 597 O O . ARG A 1 77 ? -16.248 19.269 32.556 1.00 88.25 77 ARG A O 1
ATOM 604 N N . THR A 1 78 ? -18.242 20.305 32.716 1.00 90.19 78 THR A N 1
ATOM 605 C CA . THR A 1 78 ? -18.899 19.382 31.783 1.00 90.19 78 THR A CA 1
ATOM 606 C C . THR A 1 78 ? -18.558 19.732 30.337 1.00 90.19 78 THR A C 1
ATOM 608 O O . THR A 1 78 ? -18.146 20.857 30.036 1.00 90.19 78 THR A O 1
ATOM 611 N N . ARG A 1 79 ? -18.716 18.767 29.423 1.00 87.94 79 ARG A N 1
ATOM 612 C CA . ARG A 1 79 ? -18.501 18.992 27.988 1.00 87.94 79 ARG A CA 1
ATOM 613 C C . ARG A 1 79 ? -19.320 20.182 27.479 1.00 87.94 79 ARG A C 1
ATOM 615 O O . ARG A 1 79 ? -18.785 21.011 26.753 1.00 87.94 79 ARG A O 1
ATOM 622 N N . GLU A 1 80 ? -20.569 20.299 27.919 1.00 87.31 80 GLU A N 1
ATOM 623 C CA . GLU A 1 80 ? -21.513 21.354 27.538 1.00 87.31 80 GLU A CA 1
ATOM 624 C C . GLU A 1 80 ? -21.057 22.735 28.021 1.00 87.31 80 GLU A C 1
ATOM 626 O O . GLU A 1 80 ? -21.117 23.703 27.269 1.00 87.31 80 GLU A O 1
ATOM 631 N N . GLU A 1 81 ? -20.544 22.838 29.250 1.00 86.88 81 GLU A N 1
ATOM 632 C CA . GLU A 1 81 ? -20.013 24.096 29.790 1.00 86.88 81 GLU A CA 1
ATOM 633 C C . GLU A 1 81 ? -18.775 24.578 29.023 1.00 86.88 81 GLU A C 1
ATOM 635 O O . GLU A 1 81 ? -18.594 25.780 28.809 1.00 86.88 81 GLU A O 1
ATOM 640 N N . ILE A 1 82 ? -17.900 23.648 28.628 1.00 86.94 82 ILE A N 1
ATOM 641 C CA . ILE A 1 82 ? -16.700 23.958 27.840 1.00 86.94 82 ILE A CA 1
ATOM 642 C C . ILE A 1 82 ? -17.108 24.372 26.429 1.00 86.94 82 ILE A C 1
ATOM 644 O O . ILE A 1 82 ? -16.623 25.381 25.923 1.00 86.94 82 ILE A O 1
ATOM 648 N N . HIS A 1 83 ? -18.037 23.630 25.831 1.00 84.50 83 HIS A N 1
ATOM 649 C CA . HIS A 1 83 ? -18.572 23.896 24.504 1.00 84.50 83 HIS A CA 1
ATOM 650 C C . HIS A 1 83 ? -19.239 25.281 24.429 1.00 84.50 83 HIS A C 1
ATOM 652 O O . HIS A 1 83 ? -18.835 26.110 23.616 1.00 84.50 83 HIS A O 1
ATOM 658 N N . GLN A 1 84 ? -20.118 25.620 25.380 1.00 82.31 84 GLN A N 1
ATOM 659 C CA . GLN A 1 84 ? -20.725 26.957 25.482 1.00 82.31 84 GLN A CA 1
ATOM 660 C C . GLN A 1 84 ? -19.689 28.078 25.641 1.00 82.31 84 GLN A C 1
ATOM 662 O O . GLN A 1 84 ? -19.839 29.159 25.069 1.00 82.31 84 GLN A O 1
ATOM 667 N N . LYS A 1 85 ? -18.617 27.836 26.404 1.00 81.88 85 LYS A N 1
ATOM 668 C CA . LYS A 1 85 ? -17.547 28.820 26.602 1.00 81.88 85 LYS A CA 1
ATOM 669 C C . LYS A 1 85 ? -16.714 29.052 25.335 1.00 81.88 85 LYS A C 1
ATOM 671 O O . LYS A 1 85 ? -16.230 30.165 25.145 1.00 81.88 85 LYS A O 1
ATOM 676 N N . LEU A 1 86 ? -16.552 28.031 24.493 1.00 77.75 86 LEU A N 1
ATOM 677 C CA . LEU A 1 86 ? -15.860 28.122 23.200 1.00 77.75 86 LEU A CA 1
ATOM 678 C C . LEU A 1 86 ? -16.746 28.713 22.091 1.00 77.75 86 LEU A C 1
ATOM 680 O O . LEU A 1 86 ? -16.222 29.339 21.171 1.00 77.75 86 LEU A O 1
ATOM 684 N N . LEU A 1 87 ? -18.071 28.579 22.208 1.00 70.38 87 LEU A N 1
ATOM 685 C CA . LEU A 1 87 ? -19.048 29.213 21.319 1.00 70.38 87 LEU A CA 1
ATOM 686 C C . LEU A 1 87 ? -19.199 30.722 21.564 1.00 70.38 87 LEU A C 1
ATOM 688 O O . LEU A 1 87 ? -19.382 31.469 20.610 1.00 70.38 87 LEU A O 1
ATOM 692 N N . MET A 1 88 ? -19.116 31.194 22.817 1.00 59.47 88 MET A N 1
ATOM 693 C CA . MET A 1 88 ? -19.321 32.616 23.163 1.00 59.47 88 MET A CA 1
ATOM 694 C C . MET A 1 88 ? -18.488 33.628 22.337 1.00 59.47 88 MET A C 1
ATOM 696 O O . MET A 1 88 ? -19.001 34.715 22.070 1.00 59.47 88 MET A O 1
ATOM 700 N N . PRO A 1 89 ? -17.240 33.330 21.923 1.00 57.94 89 PRO A N 1
ATOM 701 C CA . PRO A 1 89 ? -16.455 34.190 21.031 1.00 57.94 89 PRO A CA 1
ATOM 702 C C . PRO A 1 89 ? -16.706 33.987 19.521 1.00 57.94 89 PRO A C 1
ATOM 704 O O . PRO A 1 89 ? -16.225 34.797 18.731 1.00 57.94 89 PRO A O 1
ATOM 707 N N . CYS A 1 90 ? -17.398 32.925 19.089 1.00 54.06 90 CYS A N 1
ATOM 708 C CA . CYS A 1 90 ? -17.435 32.477 17.689 1.00 54.06 90 CYS A CA 1
ATOM 709 C C . CYS A 1 90 ? -18.753 32.858 16.990 1.00 54.06 90 CYS A C 1
ATOM 711 O O . CYS A 1 90 ? -19.819 32.368 17.340 1.00 54.06 90 CYS A O 1
ATOM 713 N N . SER A 1 91 ? -18.692 33.721 15.969 1.00 51.75 91 SER A N 1
ATOM 714 C CA . SER A 1 91 ? -19.868 34.227 15.226 1.00 51.75 91 SER A CA 1
ATOM 715 C C . SER A 1 91 ? -20.090 33.556 13.858 1.00 51.75 91 SER A C 1
ATOM 717 O O . SER A 1 91 ? -20.699 34.162 12.978 1.00 51.75 91 SER A O 1
ATOM 719 N N . LEU A 1 92 ? -19.548 32.354 13.634 1.00 53.56 92 LEU A N 1
ATOM 720 C CA . LEU A 1 92 ? -19.492 31.720 12.309 1.00 53.56 92 LEU A CA 1
ATOM 721 C C . LEU A 1 92 ? -20.450 30.517 12.174 1.00 53.56 92 LEU A C 1
ATOM 723 O O . LEU A 1 92 ? -20.660 29.793 13.158 1.00 53.56 92 LEU A O 1
ATOM 727 N N . PRO A 1 93 ? -21.004 30.279 10.965 1.00 46.31 93 PRO A N 1
ATOM 728 C CA . PRO A 1 93 ? -21.655 29.012 10.628 1.00 46.31 93 PRO A CA 1
ATOM 729 C C . PRO A 1 93 ? -20.626 27.868 10.744 1.00 46.31 93 PRO A C 1
ATOM 731 O O . PRO A 1 93 ? -19.458 28.077 10.441 1.00 46.31 93 PRO A O 1
ATOM 734 N N . ASP A 1 94 ? -21.046 26.709 11.260 1.00 55.62 94 ASP A N 1
ATOM 735 C CA . ASP A 1 94 ? -20.231 25.517 11.612 1.00 55.62 94 ASP A CA 1
ATOM 736 C C . ASP A 1 94 ? -19.404 25.563 12.917 1.00 55.62 94 ASP A C 1
ATOM 738 O O . ASP A 1 94 ? -18.724 24.597 13.271 1.00 55.62 94 ASP A O 1
ATOM 742 N N . SER A 1 95 ? -19.538 26.623 13.722 1.00 61.34 95 SER A N 1
ATOM 743 C CA . SER A 1 95 ? -18.825 26.771 15.009 1.00 61.34 95 SER A CA 1
ATOM 744 C C . SER A 1 95 ? -19.070 25.647 16.034 1.00 61.34 95 SER A C 1
ATOM 746 O O . SER A 1 95 ? -18.194 25.369 16.856 1.00 61.34 95 SER A O 1
ATOM 748 N N . ASP A 1 96 ? -20.219 24.969 15.978 1.00 69.06 96 ASP A N 1
ATOM 749 C CA . ASP A 1 96 ? -20.609 23.895 16.904 1.00 69.06 96 ASP A CA 1
ATOM 750 C C . ASP A 1 96 ? -19.756 22.619 16.743 1.00 69.06 96 ASP A C 1
ATOM 752 O O . ASP A 1 96 ? -19.277 22.043 17.732 1.00 69.06 96 ASP A O 1
ATOM 756 N N . ALA A 1 97 ? -19.496 22.223 15.492 1.00 70.44 97 ALA A N 1
ATOM 757 C CA . ALA A 1 97 ? -18.686 21.054 15.156 1.00 70.44 97 ALA A CA 1
ATOM 758 C C . ALA A 1 97 ? -17.199 21.301 15.457 1.00 70.44 97 ALA A C 1
ATOM 760 O O . ALA A 1 97 ? -16.563 20.482 16.123 1.00 70.44 97 ALA A O 1
ATOM 761 N N . CYS A 1 98 ? -16.668 22.469 15.078 1.00 70.88 98 CYS A N 1
ATOM 762 C CA . CYS A 1 98 ? -15.275 22.844 15.349 1.00 70.88 98 CYS A CA 1
ATOM 763 C C . CYS A 1 98 ? -14.969 22.906 16.857 1.00 70.88 98 CYS A C 1
ATOM 765 O O . CYS A 1 98 ? -13.904 22.472 17.309 1.00 70.88 98 CYS A O 1
ATOM 767 N N . CYS A 1 99 ? -15.910 23.402 17.674 1.00 77.62 99 CYS A N 1
ATOM 768 C CA . CYS A 1 99 ? -15.768 23.385 19.134 1.00 77.62 99 CYS A CA 1
ATOM 769 C C . CYS A 1 99 ? -15.702 21.950 19.674 1.00 77.62 99 CYS A C 1
ATOM 771 O O . CYS A 1 99 ? -14.862 21.650 20.525 1.00 77.62 99 CYS A O 1
ATOM 773 N N . SER A 1 100 ? -16.540 21.051 19.154 1.00 79.94 100 SER A N 1
ATOM 774 C CA . SER A 1 100 ? -16.537 19.637 19.540 1.00 79.94 100 SER A CA 1
ATOM 775 C C . SER A 1 100 ? -15.220 18.941 19.184 1.00 79.94 100 SER A C 1
ATOM 777 O O . SER A 1 100 ? -14.631 18.298 20.054 1.00 79.94 100 SER A O 1
ATOM 779 N N . HIS A 1 101 ? -14.694 19.139 17.970 1.00 79.38 101 HIS A N 1
ATOM 780 C CA . HIS A 1 101 ? -13.393 18.586 17.568 1.00 79.38 101 HIS A CA 1
ATOM 781 C C . HIS A 1 101 ? -12.238 19.135 18.410 1.00 79.38 101 HIS A C 1
ATOM 783 O O . HIS A 1 101 ? -11.330 18.394 18.788 1.00 79.38 101 HIS A O 1
ATOM 789 N N . SER A 1 102 ? -12.287 20.422 18.760 1.00 83.19 102 SER A N 1
ATOM 790 C CA . SER A 1 102 ? -11.274 21.064 19.605 1.00 83.19 102 SER A CA 1
ATOM 791 C C . SER A 1 102 ? -11.243 20.476 21.018 1.00 83.19 102 SER A C 1
ATOM 793 O O . SER A 1 102 ? -10.172 20.244 21.588 1.00 83.19 102 SER A O 1
ATOM 795 N N . ILE A 1 103 ? -12.422 20.189 21.579 1.00 87.31 103 ILE A N 1
ATOM 796 C CA . ILE A 1 103 ? -12.564 19.504 22.867 1.00 87.31 103 ILE A CA 1
ATOM 797 C C . ILE A 1 103 ? -12.032 18.067 22.772 1.00 87.31 103 ILE A C 1
ATOM 799 O O . ILE A 1 103 ? -11.287 17.633 23.656 1.00 87.31 103 ILE A O 1
ATOM 803 N N . ASP A 1 104 ? -12.358 17.350 21.695 1.00 86.62 104 ASP A N 1
ATOM 804 C CA . ASP A 1 104 ? -11.894 15.979 21.469 1.00 86.62 104 ASP A CA 1
ATOM 805 C C . ASP A 1 104 ? -10.370 15.912 21.305 1.00 86.62 104 ASP A C 1
ATOM 807 O O . ASP A 1 104 ? -9.735 15.030 21.887 1.00 86.62 104 ASP A O 1
ATOM 811 N N . LEU A 1 105 ? -9.753 16.875 20.609 1.00 86.06 105 LEU A N 1
ATOM 812 C CA . LEU A 1 105 ? -8.295 16.991 20.503 1.00 86.06 105 LEU A CA 1
ATOM 813 C C . LEU A 1 105 ? -7.641 17.146 21.872 1.00 86.06 105 LEU A C 1
ATOM 815 O O . LEU A 1 105 ? -6.693 16.434 22.207 1.00 86.06 105 LEU A O 1
ATOM 819 N N . ALA A 1 106 ? -8.142 18.092 22.668 1.00 89.88 106 ALA A N 1
ATOM 820 C CA . ALA A 1 106 ? -7.603 18.362 23.990 1.00 89.88 106 ALA A CA 1
ATOM 821 C C . ALA A 1 106 ? -7.725 17.124 24.892 1.00 89.88 106 ALA A C 1
ATOM 823 O O . ALA A 1 106 ? -6.771 16.778 25.593 1.00 89.88 106 ALA A O 1
ATOM 824 N N . ALA A 1 107 ? -8.847 16.400 24.816 1.00 90.44 107 ALA A N 1
ATOM 825 C CA . ALA A 1 107 ? -9.040 15.140 25.526 1.00 90.44 107 ALA A CA 1
ATOM 826 C C . ALA A 1 107 ? -8.081 14.032 25.033 1.00 90.44 107 ALA A C 1
ATOM 828 O O . ALA A 1 107 ? -7.457 13.356 25.857 1.00 90.44 107 ALA A O 1
ATOM 829 N N . ARG A 1 108 ? -7.886 13.888 23.712 1.00 89.12 108 ARG A N 1
ATOM 830 C CA . ARG A 1 108 ? -6.937 12.939 23.089 1.00 89.12 108 ARG A CA 1
ATOM 831 C C . ARG A 1 108 ? -5.495 13.196 23.511 1.00 89.12 108 ARG A C 1
ATOM 833 O O . ARG A 1 108 ? -4.754 12.253 23.790 1.00 89.12 108 ARG A O 1
ATOM 840 N N . ILE A 1 109 ? -5.088 14.461 23.558 1.00 90.62 109 ILE A N 1
ATOM 841 C CA . ILE A 1 109 ? -3.749 14.895 23.974 1.00 90.62 109 ILE A CA 1
ATOM 842 C C . ILE A 1 109 ? -3.526 14.635 25.465 1.00 90.62 109 ILE A C 1
ATOM 844 O O . ILE A 1 109 ? -2.444 14.188 25.857 1.00 90.62 109 ILE A O 1
ATOM 848 N N . LEU A 1 110 ? -4.540 14.907 26.289 1.00 91.88 110 LEU A N 1
ATOM 849 C CA . LEU A 1 110 ? -4.456 14.785 27.741 1.00 91.88 110 LEU A CA 1
ATOM 850 C C . LEU A 1 110 ? -4.440 13.324 28.210 1.00 91.88 110 LEU A C 1
ATOM 852 O O . LEU A 1 110 ? -3.700 12.992 29.135 1.00 91.88 110 LEU A O 1
ATOM 856 N N . LEU A 1 111 ? -5.242 12.459 27.580 1.00 91.94 111 LEU A N 1
ATOM 857 C CA . LEU A 1 111 ? -5.469 11.083 28.039 1.00 91.94 111 LEU A CA 1
ATOM 858 C C . LEU A 1 111 ? -4.810 10.007 27.169 1.00 91.94 111 LEU A C 1
ATOM 860 O O . LEU A 1 111 ? -4.710 8.867 27.614 1.00 91.94 111 LEU A O 1
ATOM 864 N N . MET A 1 112 ? -4.384 10.328 25.942 1.00 91.62 112 MET A N 1
ATOM 865 C CA . MET A 1 112 ? -4.018 9.320 24.933 1.00 91.62 112 MET A CA 1
ATOM 866 C C . MET A 1 112 ? -5.124 8.270 24.742 1.00 91.62 112 MET A C 1
ATOM 868 O O . MET A 1 112 ? -4.877 7.068 24.642 1.00 91.62 112 MET A O 1
ATOM 872 N N . VAL A 1 113 ? -6.370 8.746 24.742 1.00 88.88 113 VAL A N 1
ATOM 873 C CA . VAL A 1 113 ? -7.574 7.972 24.444 1.00 88.88 113 VAL A CA 1
ATOM 874 C C . VAL A 1 113 ? -8.229 8.588 23.218 1.00 88.88 113 VAL A C 1
ATOM 876 O O . VAL A 1 113 ? -8.297 9.807 23.091 1.00 88.88 113 VAL A O 1
ATOM 879 N N . GLU A 1 114 ? -8.681 7.745 22.303 1.00 82.12 114 GLU A N 1
ATOM 880 C CA . GLU A 1 114 ? -9.318 8.177 21.062 1.00 82.12 114 GLU A CA 1
ATOM 881 C C . GLU A 1 114 ? -10.771 8.634 21.311 1.00 82.12 114 GLU A C 1
ATOM 883 O O . GLU A 1 114 ? -11.591 7.832 21.751 1.00 82.12 114 GLU A O 1
ATOM 888 N N . PHE A 1 115 ? -11.079 9.911 21.031 1.00 79.06 115 PHE A N 1
ATOM 889 C CA . PHE A 1 115 ? -12.412 10.527 21.183 1.00 79.06 115 PHE A CA 1
ATOM 890 C C . PHE A 1 115 ? -12.924 11.120 19.863 1.00 79.06 115 PHE A C 1
ATOM 892 O O . PHE A 1 115 ? -12.175 11.811 19.177 1.00 79.06 115 PHE A O 1
ATOM 899 N N . GLY A 1 116 ? -14.197 10.921 19.525 1.00 66.44 116 GLY A N 1
ATOM 900 C CA . GLY A 1 116 ? -14.818 11.548 18.347 1.00 66.44 116 GLY A CA 1
ATOM 901 C C . GLY A 1 116 ? -14.468 10.887 17.003 1.00 66.44 116 GLY A C 1
ATOM 902 O O . GLY A 1 116 ? -13.659 9.958 16.937 1.00 66.44 116 GLY A O 1
ATOM 903 N N . ASN A 1 117 ? -15.109 11.360 15.930 1.00 55.28 117 ASN A N 1
ATOM 904 C CA . ASN A 1 117 ? -14.989 10.816 14.576 1.00 55.28 117 ASN A CA 1
ATOM 905 C C . ASN A 1 117 ? -13.823 11.489 13.830 1.00 55.28 117 ASN A C 1
ATOM 907 O O . ASN A 1 117 ? -13.920 12.657 13.473 1.00 55.28 117 ASN A O 1
ATOM 911 N N . LEU A 1 118 ? -12.717 10.771 13.611 1.00 48.22 118 LEU A N 1
ATOM 912 C CA . LEU A 1 118 ? -11.669 11.197 12.678 1.00 48.22 118 LEU A CA 1
ATOM 913 C C . LEU A 1 118 ? -11.760 10.317 11.420 1.00 48.22 118 LEU A C 1
ATOM 915 O O . LEU A 1 118 ? -11.351 9.158 11.489 1.00 48.22 118 LEU A O 1
ATOM 919 N N . PRO A 1 119 ? -12.240 10.836 10.274 1.00 34.88 119 PRO A N 1
ATOM 920 C CA . PRO A 1 119 ? -12.458 10.054 9.052 1.00 34.88 119 PRO A CA 1
ATOM 921 C C . PRO A 1 119 ? -11.189 9.463 8.402 1.00 34.88 119 PRO A C 1
ATOM 923 O O . PRO A 1 119 ? -11.294 8.743 7.416 1.00 34.88 119 PRO A O 1
ATOM 926 N N . PHE A 1 120 ? -9.995 9.711 8.959 1.00 32.72 120 PHE A N 1
ATOM 927 C CA . PHE A 1 120 ? -8.708 9.278 8.390 1.00 32.72 120 PHE A CA 1
ATOM 928 C C . PHE A 1 120 ? -7.795 8.521 9.367 1.00 32.72 120 PHE A C 1
ATOM 930 O O . PHE A 1 120 ? -6.695 8.111 8.997 1.00 32.72 120 PHE A O 1
ATOM 937 N N . ALA A 1 121 ? -8.223 8.311 10.615 1.00 32.38 121 ALA A N 1
ATOM 938 C CA . ALA A 1 121 ? -7.471 7.509 11.573 1.00 32.38 121 ALA A CA 1
ATOM 939 C C . ALA A 1 121 ? -7.993 6.066 11.542 1.00 32.38 121 ALA A C 1
ATOM 941 O O . ALA A 1 121 ? -8.923 5.713 12.260 1.00 32.38 121 ALA A O 1
ATOM 942 N N . TYR A 1 122 ? -7.386 5.213 10.710 1.00 30.58 122 TYR A N 1
ATOM 943 C CA . TYR A 1 122 ? -7.561 3.762 10.815 1.00 30.58 122 TYR A CA 1
ATOM 944 C C . TYR A 1 122 ? -6.942 3.282 12.136 1.00 30.58 122 TYR A C 1
ATOM 946 O O . TYR A 1 122 ? -5.785 2.868 12.201 1.00 30.58 122 TYR A O 1
ATOM 954 N N . SER A 1 123 ? -7.712 3.332 13.217 1.00 38.38 123 SER A N 1
ATOM 955 C CA . SER A 1 123 ? -7.511 2.428 14.338 1.00 38.38 123 SER A CA 1
ATOM 956 C C . SER A 1 123 ? -8.654 1.420 14.281 1.00 38.38 123 SER A C 1
ATOM 958 O O . SER A 1 123 ? -9.820 1.791 14.187 1.00 38.38 123 SER A O 1
ATOM 960 N N . GLY A 1 124 ? -8.354 0.120 14.335 1.00 37.75 124 GLY A N 1
ATOM 961 C CA . GLY A 1 124 ? -9.365 -0.937 14.507 1.00 37.75 124 GLY A CA 1
ATOM 962 C C . GLY A 1 124 ? -10.086 -0.868 15.867 1.00 37.75 124 GLY A C 1
ATOM 963 O O . GLY A 1 124 ? -10.539 -1.886 16.397 1.00 37.75 124 GLY A O 1
ATOM 964 N N . SER A 1 125 ? -10.130 0.314 16.487 1.00 43.56 125 SER A N 1
ATOM 965 C CA . SER A 1 125 ? -10.747 0.577 17.770 1.00 43.56 125 SER A CA 1
ATOM 966 C C . SER A 1 125 ? -12.234 0.889 17.585 1.00 43.56 125 SER A C 1
ATOM 968 O O . SER A 1 125 ? -12.706 1.324 16.539 1.00 43.56 125 SER A O 1
ATOM 970 N N . ARG A 1 126 ? -13.019 0.586 18.619 1.00 47.09 126 ARG A N 1
ATOM 971 C CA . ARG A 1 126 ? -14.460 0.840 18.618 1.00 47.09 126 ARG A CA 1
ATOM 972 C C . ARG A 1 126 ? -14.599 2.296 19.043 1.00 47.09 126 ARG A C 1
ATOM 974 O O . ARG A 1 126 ? -14.130 2.600 20.140 1.00 47.09 126 ARG A O 1
ATOM 981 N N . GLN A 1 127 ? -15.179 3.151 18.199 1.00 57.28 127 GLN A N 1
ATOM 982 C CA . GLN A 1 127 ? -15.336 4.579 18.487 1.00 57.28 127 GLN A CA 1
ATOM 983 C C . GLN A 1 127 ? -15.893 4.794 19.894 1.00 57.28 127 GLN A C 1
ATOM 985 O O . GLN A 1 127 ? -16.846 4.140 20.329 1.00 57.28 127 GLN A O 1
ATOM 990 N N . ILE A 1 128 ? -15.225 5.673 20.630 1.00 65.44 128 ILE A N 1
ATOM 991 C CA . ILE A 1 128 ? -15.562 5.995 22.003 1.00 65.44 128 ILE A CA 1
ATOM 992 C C . ILE A 1 128 ? -16.212 7.373 21.996 1.00 65.44 128 ILE A C 1
ATOM 994 O O . ILE A 1 128 ? -15.538 8.391 21.847 1.00 65.44 128 ILE A O 1
ATOM 998 N N . GLU A 1 129 ? -17.529 7.397 22.166 1.00 67.62 129 GLU A N 1
ATOM 999 C CA . GLU A 1 129 ? -18.278 8.645 22.259 1.00 67.62 129 GLU A CA 1
ATOM 1000 C C . GLU A 1 129 ? -18.288 9.153 23.707 1.00 67.62 129 GLU A C 1
ATOM 1002 O O . GLU A 1 129 ? -18.733 8.468 24.634 1.00 67.62 129 GLU A O 1
ATOM 1007 N N . TRP A 1 130 ? -17.771 10.367 23.907 1.00 83.44 130 TRP A N 1
ATOM 1008 C CA . TRP A 1 130 ? -17.940 11.149 25.130 1.00 83.44 130 TRP A CA 1
ATOM 1009 C C . TRP A 1 130 ? -18.861 12.327 24.808 1.00 83.44 130 TRP A C 1
ATOM 1011 O O . TRP A 1 130 ? -18.422 13.355 24.299 1.00 83.44 130 TRP A O 1
ATOM 1021 N N . VAL A 1 131 ? -20.157 12.135 25.058 1.00 76.88 131 VAL A N 1
ATOM 1022 C CA . VAL A 1 131 ? -21.208 13.072 24.627 1.00 76.88 131 VAL A CA 1
ATOM 1023 C C . VAL A 1 131 ? -21.598 14.046 25.737 1.00 76.88 131 VAL A C 1
ATOM 1025 O O . VAL A 1 131 ? -21.850 15.210 25.453 1.00 76.88 131 VAL A O 1
ATOM 1028 N N . THR A 1 132 ? -21.617 13.596 26.996 1.00 78.19 132 THR A N 1
ATOM 1029 C CA . THR A 1 132 ? -22.126 14.391 28.124 1.00 78.19 132 THR A CA 1
ATOM 1030 C C . THR A 1 132 ? -21.271 14.273 29.381 1.00 78.19 132 THR A C 1
ATOM 1032 O O . THR A 1 132 ? -20.586 13.267 29.587 1.00 78.19 132 THR A O 1
ATOM 1035 N N . GLY A 1 133 ? -21.361 15.269 30.266 1.00 87.25 133 GLY A N 1
ATOM 1036 C CA . GLY A 1 133 ? -20.718 15.244 31.587 1.00 87.25 133 GLY A CA 1
ATOM 1037 C C . GLY A 1 133 ? -19.226 15.594 31.561 1.00 87.25 133 GLY A C 1
ATOM 1038 O O . GLY A 1 133 ? -18.684 16.015 30.539 1.00 87.25 133 GLY A O 1
ATOM 1039 N N . SER A 1 134 ? -18.548 15.480 32.707 1.00 91.56 134 SER A N 1
ATOM 1040 C CA . SER A 1 134 ? -17.120 15.827 32.812 1.00 91.56 134 SER A CA 1
ATOM 1041 C C . SER A 1 134 ? -16.211 14.708 32.295 1.00 91.56 134 SER A C 1
ATOM 1043 O O . SER A 1 134 ? -16.513 13.521 32.441 1.00 91.56 134 SER A O 1
ATOM 1045 N N . LEU A 1 135 ? -15.042 15.072 31.757 1.00 91.06 135 LEU A N 1
ATOM 1046 C CA . LEU A 1 135 ? -14.061 14.094 31.273 1.00 91.06 135 LEU A CA 1
ATOM 1047 C C . LEU A 1 135 ? -13.565 13.169 32.400 1.00 91.06 135 LEU A C 1
ATOM 1049 O O . LEU A 1 135 ? -13.355 11.978 32.186 1.00 91.06 135 LEU A O 1
ATOM 1053 N N . LYS A 1 136 ? -13.435 13.692 33.628 1.00 90.62 136 LYS A N 1
ATOM 1054 C CA . LYS A 1 136 ? -13.039 12.911 34.811 1.00 90.62 136 LYS A CA 1
ATOM 1055 C C . LYS A 1 136 ? -14.069 11.839 35.169 1.00 90.62 136 LYS A C 1
ATOM 1057 O O . LYS A 1 136 ? -13.701 10.699 35.460 1.00 90.62 136 LYS A O 1
ATOM 1062 N N . GLN A 1 137 ? -15.353 12.196 35.135 1.00 89.50 137 GLN A N 1
ATOM 1063 C CA . GLN A 1 137 ? -16.438 11.244 35.365 1.00 89.50 137 GLN A CA 1
ATOM 1064 C C . GLN A 1 137 ? -16.401 10.140 34.308 1.00 89.50 137 GLN A C 1
ATOM 1066 O O . GLN A 1 137 ? -16.420 8.963 34.657 1.00 89.50 137 GLN A O 1
ATOM 1071 N N . TRP A 1 138 ? -16.239 10.519 33.039 1.00 90.56 138 TRP A N 1
ATOM 1072 C CA . TRP A 1 138 ? -16.148 9.569 31.938 1.00 90.56 138 TRP A CA 1
ATOM 1073 C C . TRP A 1 138 ? -14.983 8.578 32.108 1.00 90.56 138 TRP A C 1
ATOM 1075 O O . TRP A 1 138 ? -15.180 7.370 31.983 1.00 90.56 138 TRP A O 1
ATOM 1085 N N . VAL A 1 139 ? -13.782 9.057 32.462 1.00 90.38 139 VAL A N 1
ATOM 1086 C CA . VAL A 1 139 ? -12.620 8.191 32.752 1.00 90.38 139 VAL A CA 1
ATOM 1087 C C . VAL A 1 139 ? -12.939 7.219 33.892 1.00 90.38 139 VAL A C 1
ATOM 1089 O O . VAL A 1 139 ? -12.685 6.019 33.773 1.00 90.38 139 VAL A O 1
ATOM 1092 N N . THR A 1 140 ? -13.543 7.721 34.971 1.00 89.31 140 THR A N 1
ATOM 1093 C CA . THR A 1 140 ? -13.918 6.906 36.137 1.00 89.31 140 THR A CA 1
ATOM 1094 C C . THR A 1 140 ? -14.914 5.807 35.759 1.00 89.31 140 THR A C 1
ATOM 1096 O O . THR A 1 140 ? -14.716 4.650 36.118 1.00 89.31 140 THR A O 1
ATOM 1099 N N . GLU A 1 141 ? -15.948 6.127 34.982 1.00 88.00 141 GLU A N 1
ATOM 1100 C CA . GLU A 1 141 ? -16.966 5.164 34.542 1.00 88.00 141 GLU A CA 1
ATOM 1101 C C . GLU A 1 141 ? -16.427 4.157 33.517 1.00 88.00 141 GLU A C 1
ATOM 1103 O O . GLU A 1 141 ? -16.807 2.981 33.520 1.00 88.00 141 GLU A O 1
ATOM 1108 N N . ARG A 1 142 ? -15.534 4.604 32.627 1.00 86.88 142 ARG A N 1
ATOM 1109 C CA . ARG A 1 142 ? -14.987 3.768 31.559 1.00 86.88 142 ARG A CA 1
ATOM 1110 C C . ARG A 1 142 ? -14.035 2.707 32.090 1.00 86.88 142 ARG A C 1
ATOM 1112 O O . ARG A 1 142 ? -14.146 1.552 31.675 1.00 86.88 142 ARG A O 1
ATOM 1119 N N . PHE A 1 143 ? -13.094 3.102 32.944 1.00 88.94 143 PHE A N 1
ATOM 1120 C CA . PHE A 1 143 ? -12.055 2.208 33.455 1.00 88.94 143 PHE A CA 1
ATOM 1121 C C . PHE A 1 143 ? -12.436 1.573 34.798 1.00 88.94 143 PHE A C 1
ATOM 1123 O O . PHE A 1 143 ? -12.045 0.442 35.052 1.00 88.94 143 PHE A O 1
ATOM 1130 N N . GLY A 1 144 ? -13.248 2.230 35.630 1.00 83.44 144 GLY A N 1
ATOM 1131 C CA . GLY A 1 144 ? -13.623 1.759 36.971 1.00 83.44 144 GLY A CA 1
ATOM 1132 C C . GLY A 1 144 ? -14.706 0.674 37.018 1.00 83.44 144 GLY A C 1
ATOM 1133 O O . GLY A 1 144 ? -15.371 0.516 38.045 1.00 83.44 144 GLY A O 1
ATOM 1134 N N . LYS A 1 145 ? -14.930 -0.070 35.927 1.00 81.44 145 LYS A N 1
ATOM 1135 C CA . LYS A 1 145 ? -15.865 -1.204 35.936 1.00 81.44 145 LYS A CA 1
ATOM 1136 C C . LYS A 1 145 ? -15.306 -2.314 36.820 1.00 81.44 145 LYS A C 1
ATOM 1138 O O . LYS A 1 145 ? -14.145 -2.686 36.696 1.00 81.44 145 LYS A O 1
ATOM 1143 N N . LYS A 1 146 ? -16.145 -2.863 37.699 1.00 83.25 146 LYS A N 1
ATOM 1144 C CA . LYS A 1 146 ? -15.745 -3.992 38.545 1.00 83.25 146 LYS A CA 1
ATOM 1145 C C . LYS A 1 146 ? -15.508 -5.245 37.687 1.00 83.25 146 LYS A C 1
ATOM 1147 O O . LYS A 1 146 ? -16.293 -5.463 36.761 1.00 83.25 146 LYS A O 1
ATOM 1152 N N . PRO A 1 147 ? -14.501 -6.070 38.024 1.00 87.44 147 PRO A N 1
ATOM 1153 C CA . PRO A 1 147 ? -14.283 -7.369 37.395 1.00 87.44 147 PRO A CA 1
ATOM 1154 C C . PRO A 1 147 ? -15.554 -8.221 37.355 1.00 87.44 147 PRO A C 1
ATOM 1156 O O . PRO A 1 147 ? -16.236 -8.358 38.375 1.00 87.44 147 PRO A O 1
ATOM 1159 N N . VAL A 1 148 ? -15.870 -8.790 36.191 1.00 87.62 148 VAL A N 1
ATOM 1160 C CA . VAL A 1 148 ? -17.045 -9.656 35.995 1.00 87.62 148 VAL A CA 1
ATOM 1161 C C . VAL A 1 148 ? -16.646 -11.130 35.958 1.00 87.62 148 VAL A C 1
ATOM 1163 O O . VAL A 1 148 ? -17.413 -11.988 36.399 1.00 87.62 148 VAL A O 1
ATOM 1166 N N . LEU A 1 149 ? -15.459 -11.446 35.434 1.00 85.75 149 LEU A N 1
ATOM 1167 C CA . LEU A 1 149 ? -15.009 -12.826 35.278 1.00 85.75 149 LEU A CA 1
ATOM 1168 C C . LEU A 1 149 ? -14.452 -13.388 36.592 1.00 85.75 149 LEU A C 1
ATOM 1170 O O . LEU A 1 149 ? -13.820 -12.689 37.380 1.00 85.75 149 LEU A O 1
ATOM 1174 N N . GLY A 1 150 ? -14.663 -14.685 36.823 1.00 82.19 150 GLY A N 1
ATOM 1175 C CA . GLY A 1 150 ? -14.007 -15.405 37.917 1.00 82.19 150 GLY A CA 1
ATOM 1176 C C . GLY A 1 150 ? -12.539 -15.704 37.595 1.00 82.19 150 GLY A C 1
ATOM 1177 O O . GLY A 1 150 ? -12.193 -15.939 36.440 1.00 82.19 150 GLY A O 1
ATOM 1178 N N . HIS A 1 151 ? -11.681 -15.744 38.618 1.00 79.31 151 HIS A N 1
ATOM 1179 C CA . HIS A 1 151 ? -10.225 -15.873 38.452 1.00 79.31 151 HIS A CA 1
ATOM 1180 C C . HIS A 1 151 ? -9.588 -17.075 39.172 1.00 79.31 151 HIS A C 1
ATOM 1182 O O . HIS A 1 151 ? -8.368 -17.180 39.243 1.00 79.31 151 HIS A O 1
ATOM 1188 N N . SER A 1 152 ? -10.382 -18.033 39.662 1.00 69.06 152 SER A N 1
ATOM 1189 C CA . SER A 1 152 ? -9.923 -19.147 40.518 1.00 69.06 152 SER A CA 1
ATOM 1190 C C . SER A 1 152 ? -8.899 -20.114 39.892 1.00 69.06 152 SER A C 1
ATOM 1192 O O . SER A 1 152 ? -8.413 -21.010 40.580 1.00 69.06 152 SER A O 1
ATOM 1194 N N . LYS A 1 153 ? -8.557 -19.958 38.606 1.00 67.56 153 LYS A N 1
ATOM 1195 C CA . LYS A 1 153 ? -7.558 -20.770 37.883 1.00 67.56 153 LYS A CA 1
ATOM 1196 C C . LYS A 1 153 ? -6.512 -19.945 37.122 1.00 67.56 153 LYS A C 1
ATOM 1198 O O . LYS A 1 153 ? -5.742 -20.518 36.358 1.00 67.56 153 LYS A O 1
ATOM 1203 N N . VAL A 1 154 ? -6.484 -18.623 37.291 1.00 85.19 154 VAL A N 1
ATOM 1204 C CA . VAL A 1 154 ? -5.596 -17.737 36.525 1.00 85.19 154 VAL A CA 1
ATOM 1205 C C . VAL A 1 154 ? -4.354 -17.426 37.352 1.00 85.19 154 VAL A C 1
ATOM 1207 O O . VAL A 1 154 ? -4.436 -16.797 38.400 1.00 85.19 154 VAL A O 1
ATOM 1210 N N . ASN A 1 155 ? -3.191 -17.861 36.872 1.00 85.88 155 ASN A N 1
ATOM 1211 C CA . ASN A 1 155 ? -1.895 -17.542 37.464 1.00 85.88 155 ASN A CA 1
ATOM 1212 C C . ASN A 1 155 ? -0.935 -17.101 36.361 1.00 85.88 155 ASN A C 1
ATOM 1214 O O . ASN A 1 155 ? -0.807 -17.792 35.356 1.00 85.88 155 ASN A O 1
ATOM 1218 N N . PHE A 1 156 ? -0.249 -15.972 36.528 1.00 92.25 156 PHE A N 1
ATOM 1219 C CA . PHE A 1 156 ? 0.708 -15.497 35.533 1.00 92.25 156 PHE A CA 1
ATOM 1220 C C . PHE A 1 156 ? 2.105 -16.069 35.799 1.00 92.25 156 PHE A C 1
ATOM 1222 O O . PHE A 1 156 ? 2.959 -15.460 36.461 1.00 92.25 156 PHE A O 1
ATOM 1229 N N . GLU A 1 157 ? 2.376 -17.267 35.274 1.00 90.44 157 GLU A N 1
ATOM 1230 C CA . GLU A 1 157 ? 3.713 -17.854 35.343 1.00 90.44 157 GLU A CA 1
ATOM 1231 C C . GLU A 1 157 ? 4.738 -17.029 34.549 1.00 90.44 157 GLU A C 1
ATOM 1233 O O . GLU A 1 157 ? 4.403 -16.210 33.699 1.00 90.44 157 GLU A O 1
ATOM 1238 N N . ARG A 1 158 ? 6.035 -17.254 34.792 1.00 90.44 158 ARG A N 1
ATOM 1239 C CA . ARG A 1 158 ? 7.123 -16.482 34.151 1.00 90.44 158 ARG A CA 1
ATOM 1240 C C . ARG A 1 158 ? 7.149 -16.602 32.622 1.00 90.44 158 ARG A C 1
ATOM 1242 O O . ARG A 1 158 ? 7.774 -15.777 31.963 1.00 90.44 158 ARG A O 1
ATOM 1249 N N . ILE A 1 159 ? 6.509 -17.640 32.083 1.00 90.94 159 ILE A N 1
ATOM 1250 C CA . ILE A 1 159 ? 6.376 -17.871 30.644 1.00 90.94 159 ILE A CA 1
ATOM 1251 C C . ILE A 1 159 ? 5.356 -16.925 29.995 1.00 90.94 159 ILE A C 1
ATOM 1253 O O . ILE A 1 159 ? 5.435 -16.706 28.791 1.00 90.94 159 ILE A O 1
ATOM 1257 N N . PHE A 1 160 ? 4.436 -16.343 30.769 1.00 94.38 160 PHE A N 1
ATOM 1258 C CA . PHE A 1 160 ? 3.448 -15.394 30.274 1.00 94.38 160 PHE A CA 1
ATOM 1259 C C . PHE A 1 160 ? 4.081 -14.003 30.130 1.00 94.38 160 PHE A C 1
ATOM 1261 O O . PHE A 1 160 ? 4.179 -13.244 31.090 1.00 94.38 160 PHE A O 1
ATOM 1268 N N . ASN A 1 161 ? 4.563 -13.699 28.926 1.00 94.69 161 ASN A N 1
ATOM 1269 C CA . ASN A 1 161 ? 5.139 -12.410 28.544 1.00 94.69 161 ASN A CA 1
ATOM 1270 C C . ASN A 1 161 ? 4.882 -12.135 27.053 1.00 94.69 161 ASN A C 1
ATOM 1272 O O . ASN A 1 161 ? 4.573 -13.059 26.300 1.00 94.69 161 ASN A O 1
ATOM 1276 N N . ALA A 1 162 ? 5.031 -10.885 26.607 1.00 94.12 162 ALA A N 1
ATOM 1277 C CA . ALA A 1 162 ? 4.661 -10.456 25.254 1.00 94.12 162 ALA A CA 1
ATOM 1278 C C . ALA A 1 162 ? 5.385 -11.220 24.131 1.00 94.12 162 ALA A C 1
ATOM 1280 O O . ALA A 1 162 ? 4.789 -11.535 23.104 1.00 94.12 162 ALA A O 1
ATOM 1281 N N . ASN A 1 163 ? 6.658 -11.564 24.329 1.00 94.19 163 ASN A N 1
ATOM 1282 C CA . ASN A 1 163 ? 7.431 -12.324 23.347 1.00 94.19 163 ASN A CA 1
ATOM 1283 C C . ASN A 1 163 ? 6.896 -13.754 23.204 1.00 94.19 163 ASN A C 1
ATOM 1285 O O . ASN A 1 163 ? 6.807 -14.288 22.100 1.00 94.19 163 ASN A O 1
ATOM 1289 N N . ASN A 1 164 ? 6.508 -14.368 24.320 1.00 93.94 164 ASN A N 1
ATOM 1290 C CA . ASN A 1 164 ? 5.933 -15.705 24.346 1.00 93.94 164 ASN A CA 1
ATOM 1291 C C . ASN A 1 164 ? 4.477 -15.736 23.879 1.00 93.94 164 ASN A C 1
ATOM 1293 O O . ASN A 1 164 ? 4.081 -16.743 23.297 1.00 93.94 164 ASN A O 1
ATOM 1297 N N . LEU A 1 165 ? 3.711 -14.648 24.024 1.00 93.69 165 LEU A N 1
ATOM 1298 C CA . LEU A 1 165 ? 2.408 -14.527 23.359 1.00 93.69 165 LEU A CA 1
ATOM 1299 C C . LEU A 1 165 ? 2.560 -14.766 21.842 1.00 93.69 165 LEU A C 1
ATOM 1301 O O . LEU A 1 165 ? 1.859 -15.597 21.262 1.00 93.69 165 LEU A O 1
ATOM 1305 N N . ALA A 1 166 ? 3.571 -14.159 21.218 1.00 89.50 166 ALA A N 1
ATOM 1306 C CA . ALA A 1 166 ? 3.858 -14.379 19.802 1.00 89.50 166 ALA A CA 1
ATOM 1307 C C . ALA A 1 166 ? 4.521 -15.746 19.527 1.00 89.50 166 ALA A C 1
ATOM 1309 O O . ALA A 1 166 ? 4.091 -16.490 18.644 1.00 89.50 166 ALA A O 1
ATOM 1310 N N . LYS A 1 167 ? 5.575 -16.103 20.274 1.00 89.06 167 LYS A N 1
ATOM 1311 C CA . LYS A 1 167 ? 6.397 -17.302 20.006 1.00 89.06 167 LYS A CA 1
ATOM 1312 C C . LYS A 1 167 ? 5.715 -18.627 20.335 1.00 89.06 167 LYS A C 1
ATOM 1314 O O . LYS A 1 167 ? 6.025 -19.619 19.681 1.00 89.06 167 LYS A O 1
ATOM 1319 N N . ILE A 1 168 ? 4.866 -18.656 21.361 1.00 88.31 168 ILE A N 1
ATOM 1320 C CA . ILE A 1 168 ? 4.238 -19.880 21.874 1.00 88.31 168 ILE A CA 1
ATOM 1321 C C . ILE A 1 168 ? 2.801 -19.967 21.373 1.00 88.31 168 ILE A C 1
ATOM 1323 O O . ILE A 1 168 ? 2.456 -20.932 20.697 1.00 88.31 168 ILE A O 1
ATOM 1327 N N . SER A 1 169 ? 1.987 -18.946 21.653 1.00 85.81 169 SER A N 1
ATOM 1328 C CA . SER A 1 169 ? 0.559 -18.971 21.319 1.00 85.81 169 SER A CA 1
ATOM 1329 C C . SER A 1 169 ? 0.219 -18.455 19.920 1.00 85.81 169 SER A C 1
ATOM 1331 O O . SER A 1 169 ? -0.901 -18.651 19.461 1.00 85.81 169 SER A O 1
ATOM 1333 N N . GLY A 1 170 ? 1.162 -17.807 19.226 1.00 86.00 170 GLY A N 1
ATOM 1334 C CA . GLY A 1 170 ? 0.900 -17.178 17.927 1.00 86.00 170 GLY A CA 1
ATOM 1335 C C . GLY A 1 170 ? 0.069 -15.895 18.004 1.00 86.00 170 GLY A C 1
ATOM 1336 O O . GLY A 1 170 ? -0.325 -15.385 16.962 1.00 86.00 170 GLY A O 1
ATOM 1337 N N . ILE A 1 171 ? -0.169 -15.371 19.209 1.00 91.56 171 ILE A N 1
ATOM 1338 C CA . ILE A 1 171 ? -0.901 -14.125 19.438 1.00 91.56 171 ILE A CA 1
ATOM 1339 C C . ILE A 1 171 ? 0.023 -12.960 19.073 1.00 91.56 171 ILE A C 1
ATOM 1341 O O . ILE A 1 171 ? 1.042 -12.724 19.728 1.00 91.56 171 ILE A O 1
ATOM 1345 N N . GLU A 1 172 ? -0.320 -12.235 18.016 1.00 90.31 172 GLU A N 1
ATOM 1346 C CA . GLU A 1 172 ? 0.426 -11.070 17.548 1.00 90.31 172 GLU A CA 1
ATOM 1347 C C . GLU A 1 172 ? 0.290 -9.900 18.536 1.00 90.31 172 GLU A C 1
ATOM 1349 O O . GLU A 1 172 ? -0.806 -9.563 18.977 1.00 90.31 172 GLU A O 1
ATOM 1354 N N . VAL A 1 173 ? 1.398 -9.230 18.862 1.00 92.25 173 VAL A N 1
ATOM 1355 C CA . VAL A 1 173 ? 1.365 -7.994 19.656 1.00 92.25 173 VAL A CA 1
ATOM 1356 C C . VAL A 1 173 ? 1.243 -6.796 18.718 1.00 92.25 173 VAL A C 1
ATOM 1358 O O . VAL A 1 173 ? 2.163 -6.498 17.955 1.00 92.25 173 VAL A O 1
ATOM 1361 N N . ILE A 1 174 ? 0.114 -6.093 18.801 1.00 87.44 174 ILE A N 1
ATOM 1362 C CA . ILE A 1 174 ? -0.160 -4.865 18.051 1.00 87.44 174 ILE A CA 1
ATOM 1363 C C . ILE A 1 174 ? 0.086 -3.667 18.969 1.00 87.44 174 ILE A C 1
ATOM 1365 O O . ILE A 1 174 ? -0.491 -3.557 20.047 1.00 87.44 174 ILE A O 1
ATOM 1369 N N . TRP A 1 175 ? 0.940 -2.740 18.548 1.00 90.19 175 TRP A N 1
ATOM 1370 C CA . TRP A 1 175 ? 1.251 -1.541 19.326 1.00 90.19 175 TRP A CA 1
ATOM 1371 C C . TRP A 1 175 ? 0.165 -0.484 19.149 1.00 90.19 175 TRP A C 1
ATOM 1373 O O . TRP A 1 175 ? -0.194 -0.164 18.019 1.00 90.19 175 TRP A O 1
ATOM 1383 N N . THR A 1 176 ? -0.337 0.074 20.252 1.00 87.25 176 THR A N 1
ATOM 1384 C CA . THR A 1 176 ? -1.370 1.118 20.217 1.00 87.25 176 THR A CA 1
ATOM 1385 C C . THR A 1 176 ? -0.947 2.383 20.966 1.00 87.25 176 THR A C 1
ATOM 1387 O O . THR A 1 176 ? -0.287 2.323 22.005 1.00 87.25 176 THR A O 1
ATOM 1390 N N . ASN A 1 177 ? -1.363 3.534 20.432 1.00 86.94 177 ASN A N 1
ATOM 1391 C CA . ASN A 1 177 ? -1.290 4.839 21.094 1.00 86.94 177 ASN A CA 1
ATOM 1392 C C . ASN A 1 177 ? -2.559 5.148 21.907 1.00 86.94 177 ASN A C 1
ATOM 1394 O O . ASN A 1 177 ? -2.611 6.186 22.555 1.00 86.94 177 ASN A O 1
ATOM 1398 N N . ASN A 1 178 ? -3.573 4.277 21.852 1.00 88.31 178 ASN A N 1
ATOM 1399 C CA . ASN A 1 178 ? -4.845 4.427 22.549 1.00 88.31 178 ASN A CA 1
ATOM 1400 C C . ASN A 1 178 ? -4.851 3.572 23.821 1.00 88.31 178 ASN A C 1
ATOM 1402 O O . ASN A 1 178 ? -4.904 2.340 23.754 1.00 88.31 178 ASN A O 1
ATOM 1406 N N . LEU A 1 179 ? -4.836 4.214 24.990 1.00 92.62 179 LEU A N 1
ATOM 1407 C CA . LEU A 1 179 ? -4.836 3.520 26.279 1.00 92.62 179 LEU A CA 1
ATOM 1408 C C . LEU A 1 179 ? -6.065 2.611 26.443 1.00 92.62 179 LEU A C 1
ATOM 1410 O O . LEU A 1 179 ? -5.964 1.528 27.017 1.00 92.62 179 LEU A O 1
ATOM 1414 N N . ALA A 1 180 ? -7.218 2.994 25.884 1.00 89.31 180 ALA A N 1
ATOM 1415 C CA . ALA A 1 180 ? -8.455 2.221 25.998 1.00 89.31 180 ALA A CA 1
ATOM 1416 C C . ALA A 1 180 ? -8.398 0.843 25.308 1.00 89.31 180 ALA A C 1
ATOM 1418 O O . ALA A 1 180 ? -9.205 -0.040 25.633 1.00 89.31 180 ALA A O 1
ATOM 1419 N N . ASP A 1 181 ? -7.446 0.631 24.395 1.00 88.94 181 ASP A N 1
ATOM 1420 C CA . ASP A 1 181 ? -7.223 -0.646 23.713 1.00 88.94 181 ASP A CA 1
ATOM 1421 C C . ASP A 1 181 ? -6.197 -1.540 24.423 1.00 88.94 181 ASP A C 1
ATOM 1423 O O . ASP A 1 181 ? -5.997 -2.675 24.001 1.00 88.94 181 ASP A O 1
ATOM 1427 N N . HIS A 1 182 ? -5.569 -1.098 25.519 1.00 94.25 182 HIS A N 1
ATOM 1428 C CA . HIS A 1 182 ? -4.574 -1.916 26.215 1.00 94.25 182 HIS A CA 1
ATOM 1429 C C . HIS A 1 182 ? -5.137 -3.293 26.617 1.00 94.25 182 HIS A C 1
ATOM 1431 O O . HIS A 1 182 ? -6.193 -3.392 27.240 1.00 94.25 182 HIS A O 1
ATOM 1437 N N . LEU A 1 183 ? -4.440 -4.364 26.232 1.00 94.31 183 LEU A N 1
ATOM 1438 C CA . LEU A 1 183 ? -4.807 -5.770 26.441 1.00 94.31 183 LEU A CA 1
ATOM 1439 C C . LEU A 1 183 ? -6.095 -6.211 25.735 1.00 94.31 183 LEU A C 1
ATOM 1441 O O . LEU A 1 183 ? -6.661 -7.253 26.059 1.00 94.31 183 LEU A O 1
ATOM 1445 N N . ARG A 1 184 ? -6.589 -5.433 24.771 1.00 88.44 184 ARG A N 1
ATOM 1446 C CA . ARG A 1 184 ? -7.747 -5.823 23.971 1.00 88.44 184 ARG A CA 1
ATOM 1447 C C . ARG A 1 184 ? -7.338 -6.878 22.947 1.00 88.44 184 ARG A C 1
ATOM 1449 O O . ARG A 1 184 ? -6.423 -6.639 22.160 1.00 88.44 184 ARG A O 1
ATOM 1456 N N . LEU A 1 185 ? -8.047 -8.003 22.934 1.00 85.44 185 LEU A N 1
ATOM 1457 C CA . LEU A 1 185 ? -7.925 -9.000 21.876 1.00 85.44 185 LEU A CA 1
ATOM 1458 C C . LEU A 1 185 ? -8.599 -8.515 20.586 1.00 85.44 185 LEU A C 1
ATOM 1460 O O . LEU A 1 185 ? -9.637 -7.848 20.615 1.00 85.44 185 LEU A O 1
ATOM 1464 N N . MET A 1 186 ? -7.965 -8.821 19.461 1.00 79.88 186 MET A N 1
ATOM 1465 C CA . MET A 1 186 ? -8.369 -8.458 18.105 1.00 79.88 186 MET A CA 1
ATOM 1466 C C . MET A 1 186 ? -8.124 -9.631 17.154 1.00 79.88 186 MET A C 1
ATOM 1468 O O . MET A 1 186 ? -7.428 -10.583 17.511 1.00 79.88 186 MET A O 1
ATOM 1472 N N . LYS A 1 187 ? -8.642 -9.521 15.921 1.00 75.50 187 LYS A N 1
ATOM 1473 C CA . LYS A 1 187 ? -8.468 -10.524 14.857 1.00 75.50 187 LYS A CA 1
ATOM 1474 C C . LYS A 1 187 ? -8.865 -11.934 15.328 1.00 75.50 187 LYS A C 1
ATOM 1476 O O . LYS A 1 187 ? -8.050 -12.845 15.246 1.00 75.50 187 LYS A O 1
ATOM 1481 N N . ASP A 1 188 ? -10.062 -12.088 15.896 1.00 77.31 188 ASP A N 1
ATOM 1482 C CA . ASP A 1 188 ? -10.560 -13.369 16.430 1.00 77.31 188 ASP A CA 1
ATOM 1483 C C . ASP A 1 188 ? -9.557 -14.053 17.383 1.00 77.31 188 ASP A C 1
ATOM 1485 O O . ASP A 1 188 ? -9.105 -15.183 17.176 1.00 77.31 188 ASP A O 1
ATOM 1489 N N . ASP A 1 189 ? -9.148 -13.303 18.410 1.00 83.12 189 ASP A N 1
ATOM 1490 C CA . ASP A 1 189 ? -8.191 -13.698 19.452 1.00 83.12 189 ASP A CA 1
ATOM 1491 C C . ASP A 1 189 ? -6.772 -14.042 18.952 1.00 83.12 189 ASP A C 1
ATOM 1493 O O . ASP A 1 189 ? -5.951 -14.570 19.703 1.00 83.12 189 ASP A O 1
ATOM 1497 N N . GLN A 1 190 ? -6.436 -13.706 17.699 1.00 84.94 190 GLN A N 1
ATOM 1498 C CA . GLN A 1 190 ? -5.089 -13.895 17.140 1.00 84.94 190 GLN A CA 1
ATOM 1499 C C . GLN A 1 190 ? -4.138 -12.724 17.419 1.00 84.94 190 GLN A C 1
ATOM 1501 O O . GLN A 1 190 ? -2.949 -12.829 17.125 1.00 84.94 190 GLN A O 1
ATOM 1506 N N . ALA A 1 191 ? -4.618 -11.605 17.963 1.00 89.06 191 ALA A N 1
ATOM 1507 C CA . ALA A 1 191 ? -3.775 -10.459 18.283 1.00 89.06 191 ALA A CA 1
ATOM 1508 C C . ALA A 1 191 ? -4.204 -9.754 19.571 1.00 89.06 191 ALA A C 1
ATOM 1510 O O . ALA A 1 191 ? -5.376 -9.765 19.933 1.00 89.06 191 ALA A O 1
ATOM 1511 N N . VAL A 1 192 ? -3.263 -9.089 20.240 1.00 94.00 192 VAL A N 1
ATOM 1512 C CA . VAL A 1 192 ? -3.504 -8.278 21.437 1.00 94.00 192 VAL A CA 1
ATOM 1513 C C . VAL A 1 192 ? -2.922 -6.878 21.264 1.00 94.00 192 VAL A C 1
ATOM 1515 O O . VAL A 1 192 ? -1.761 -6.721 20.879 1.00 94.00 192 VAL A O 1
ATOM 1518 N N . ALA A 1 193 ? -3.707 -5.843 21.571 1.00 92.12 193 ALA A N 1
ATOM 1519 C CA . ALA A 1 193 ? -3.191 -4.480 21.633 1.00 92.12 193 ALA A CA 1
ATOM 1520 C C . ALA A 1 193 ? -2.379 -4.243 22.906 1.00 92.12 193 ALA A C 1
ATOM 1522 O O . ALA A 1 193 ? -2.831 -4.516 24.017 1.00 92.12 193 ALA A O 1
ATOM 1523 N N . VAL A 1 194 ? -1.209 -3.633 22.767 1.00 94.94 194 VAL A N 1
ATOM 1524 C CA . VAL A 1 194 ? -0.370 -3.217 23.888 1.00 94.94 194 VAL A CA 1
ATOM 1525 C C . VAL A 1 194 ? -0.082 -1.727 23.758 1.00 94.94 194 VAL A C 1
ATOM 1527 O O . VAL A 1 194 ? 0.556 -1.276 22.804 1.00 94.94 194 VAL A O 1
ATOM 1530 N N . PHE A 1 195 ? -0.580 -0.955 24.724 1.00 94.44 195 PHE A N 1
ATOM 1531 C CA . PHE A 1 195 ? -0.241 0.449 24.877 1.00 94.44 195 PHE A CA 1
ATOM 1532 C C . PHE A 1 195 ? 1.222 0.550 25.295 1.00 94.44 195 PHE A C 1
ATOM 1534 O O . PHE A 1 195 ? 1.633 -0.173 26.200 1.00 94.44 195 PHE A O 1
ATOM 1541 N N . HIS A 1 196 ? 2.008 1.396 24.624 1.00 92.94 196 HIS A N 1
ATOM 1542 C CA . HIS A 1 196 ? 3.463 1.387 24.795 1.00 92.94 196 HIS A CA 1
ATOM 1543 C C . HIS A 1 196 ? 4.054 2.629 25.473 1.00 92.94 196 HIS A C 1
ATOM 1545 O O . HIS A 1 196 ? 5.234 2.608 25.796 1.00 92.94 196 HIS A O 1
ATOM 1551 N N . HIS A 1 197 ? 3.297 3.708 25.699 1.00 93.00 197 HIS A N 1
ATOM 1552 C CA . HIS A 1 197 ? 3.844 4.977 26.217 1.00 93.00 197 HIS A CA 1
ATOM 1553 C C . HIS A 1 197 ? 4.072 4.946 27.736 1.00 93.00 197 HIS A C 1
ATOM 1555 O O . HIS A 1 197 ? 3.340 5.559 28.514 1.00 93.00 197 HIS A O 1
ATOM 1561 N N . ALA A 1 198 ? 5.112 4.230 28.157 1.00 92.38 198 ALA A N 1
ATOM 1562 C CA . ALA A 1 198 ? 5.556 4.134 29.544 1.00 92.38 198 ALA A CA 1
ATOM 1563 C C . ALA A 1 198 ? 5.920 5.501 30.142 1.00 92.38 198 ALA A C 1
ATOM 1565 O O . ALA A 1 198 ? 5.484 5.831 31.246 1.00 92.38 198 ALA A O 1
ATOM 1566 N N . SER A 1 199 ? 6.662 6.323 29.394 1.00 90.31 199 SER A N 1
ATOM 1567 C CA . SER A 1 199 ? 7.062 7.667 29.820 1.00 90.31 199 SER A CA 1
ATOM 1568 C C . SER A 1 199 ? 5.854 8.575 30.050 1.00 90.31 199 SER A C 1
ATOM 1570 O O . SER A 1 199 ? 5.860 9.385 30.973 1.00 90.31 199 SER A O 1
ATOM 1572 N N . PHE A 1 200 ? 4.790 8.425 29.252 1.00 91.88 200 PHE A N 1
ATOM 1573 C CA . PHE A 1 200 ? 3.537 9.155 29.459 1.00 91.88 200 PHE A CA 1
ATOM 1574 C C . PHE A 1 200 ? 2.860 8.745 30.771 1.00 91.88 200 PHE A C 1
ATOM 1576 O O . PHE A 1 200 ? 2.510 9.613 31.565 1.00 91.88 200 PHE A O 1
ATOM 1583 N N . LEU A 1 201 ? 2.721 7.441 31.038 1.00 91.94 201 LEU A N 1
ATOM 1584 C CA . LEU A 1 201 ? 2.096 6.951 32.273 1.00 91.94 201 LEU A CA 1
ATOM 1585 C C . LEU A 1 201 ? 2.864 7.378 33.527 1.00 91.94 201 LEU A C 1
ATOM 1587 O O . LEU A 1 201 ? 2.243 7.783 34.502 1.00 91.94 201 LEU A O 1
ATOM 1591 N N . GLN A 1 202 ? 4.199 7.365 33.487 1.00 89.12 202 GLN A N 1
ATOM 1592 C CA . GLN A 1 202 ? 5.027 7.871 34.588 1.00 89.12 202 GLN A CA 1
ATOM 1593 C C . GLN A 1 202 ? 4.742 9.350 34.885 1.00 89.12 202 GLN A C 1
ATOM 1595 O O . GLN A 1 202 ? 4.673 9.749 36.043 1.00 89.12 202 GLN A O 1
ATOM 1600 N N . ARG A 1 203 ? 4.507 10.172 33.853 1.00 86.50 203 ARG A N 1
ATOM 1601 C CA . ARG A 1 203 ? 4.111 11.578 34.040 1.00 86.50 203 ARG A CA 1
ATOM 1602 C C . ARG A 1 203 ? 2.688 11.740 34.561 1.00 86.50 203 ARG A C 1
ATOM 1604 O O . ARG A 1 203 ? 2.414 12.730 35.226 1.00 86.50 203 ARG A O 1
ATOM 1611 N N . GLN A 1 204 ? 1.802 10.788 34.285 1.00 88.31 204 GLN A N 1
ATOM 1612 C CA . GLN A 1 204 ? 0.433 10.796 34.799 1.00 88.31 204 GLN A CA 1
ATOM 1613 C C . GLN A 1 204 ? 0.350 10.472 36.299 1.00 88.31 204 GLN A C 1
ATOM 1615 O O . GLN A 1 204 ? -0.713 10.653 36.877 1.00 88.31 204 GLN A O 1
ATOM 1620 N N . GLN A 1 205 ? 1.438 10.051 36.955 1.00 83.00 205 GLN A N 1
ATOM 1621 C CA . GLN A 1 205 ? 1.468 9.836 38.411 1.00 83.00 205 GLN A CA 1
ATOM 1622 C C . GLN A 1 205 ? 1.455 11.145 39.229 1.00 83.00 205 GLN A C 1
ATOM 1624 O O . GLN A 1 205 ? 1.510 11.106 40.454 1.00 83.00 205 GLN A O 1
ATOM 1629 N N . SER A 1 206 ? 1.376 12.310 38.582 1.00 77.81 206 SER A N 1
ATOM 1630 C CA . SER A 1 206 ? 1.220 13.606 39.245 1.00 77.81 206 SER A CA 1
ATOM 1631 C C . SER A 1 206 ? -0.184 13.798 39.838 1.00 77.81 206 SER A C 1
ATOM 1633 O O . SER A 1 206 ? -1.159 13.230 39.353 1.00 77.81 206 SER A O 1
ATOM 1635 N N . ASP A 1 207 ? -0.324 14.693 40.821 1.00 73.19 207 ASP A N 1
ATOM 1636 C CA . ASP A 1 207 ? -1.622 15.059 41.434 1.00 73.19 207 ASP A CA 1
ATOM 1637 C C . ASP A 1 207 ? -2.617 15.709 40.450 1.00 73.19 207 ASP A C 1
ATOM 1639 O O . ASP A 1 207 ? -3.791 15.926 40.749 1.00 73.19 207 ASP A O 1
ATOM 1643 N N . THR A 1 208 ? -2.135 16.042 39.257 1.00 75.81 208 THR A N 1
ATOM 1644 C CA . THR A 1 208 ? -2.825 16.793 38.211 1.00 75.81 208 THR A CA 1
ATOM 1645 C C . THR A 1 208 ? -3.577 15.925 37.203 1.00 75.81 208 THR A C 1
ATOM 1647 O O . THR A 1 208 ? -4.292 16.459 36.347 1.00 75.81 208 THR A O 1
ATOM 1650 N N . THR A 1 209 ? -3.432 14.602 37.307 1.00 84.25 209 THR A N 1
ATOM 1651 C CA . THR A 1 209 ? -4.032 13.614 36.407 1.00 84.25 209 THR A CA 1
ATOM 1652 C C . THR A 1 209 ? -5.553 13.514 36.531 1.00 84.25 209 THR A C 1
ATOM 1654 O O . THR A 1 209 ? -6.146 13.750 37.585 1.00 84.25 209 THR A O 1
ATOM 1657 N N . LEU A 1 210 ? -6.201 13.132 35.428 1.00 88.50 210 LEU A N 1
ATOM 1658 C CA . LEU A 1 210 ? -7.619 12.760 35.411 1.00 88.50 210 LEU A CA 1
ATOM 1659 C C . LEU A 1 210 ? -7.842 11.260 35.645 1.00 88.50 210 LEU A C 1
ATOM 1661 O O . LEU A 1 210 ? -8.981 10.848 35.865 1.00 88.50 210 LEU A O 1
ATOM 1665 N N . PHE A 1 211 ? -6.783 10.453 35.587 1.00 91.19 211 PHE A N 1
ATOM 1666 C CA . PHE A 1 211 ? -6.844 9.027 35.888 1.00 91.19 211 PHE A CA 1
ATOM 1667 C C . PHE A 1 211 ? -6.841 8.783 37.401 1.00 91.19 211 PHE A C 1
ATOM 1669 O O . PHE A 1 211 ? -6.364 9.606 38.180 1.00 91.19 211 PHE A O 1
ATOM 1676 N N . SER A 1 212 ? -7.345 7.628 37.842 1.00 90.88 212 SER A N 1
ATOM 1677 C CA . SER A 1 212 ? -7.055 7.167 39.201 1.00 90.88 212 SER A CA 1
ATOM 1678 C C . SER A 1 212 ? -5.594 6.710 39.279 1.00 90.88 212 SER A C 1
ATOM 1680 O O . SER A 1 212 ? -5.080 6.094 38.342 1.00 90.88 212 SER A O 1
ATOM 1682 N N . GLN A 1 213 ? -4.922 6.985 40.401 1.00 91.25 213 GLN A N 1
ATOM 1683 C CA . GLN A 1 213 ? -3.535 6.538 40.604 1.00 91.25 213 GLN A CA 1
ATOM 1684 C C . GLN A 1 213 ? -3.420 5.013 40.500 1.00 91.25 213 GLN A C 1
ATOM 1686 O O . GLN A 1 213 ? -2.510 4.489 39.865 1.00 91.25 213 GLN A O 1
ATOM 1691 N N . GLU A 1 214 ? -4.421 4.303 41.016 1.00 91.62 214 GLU A N 1
ATOM 1692 C CA . GLU A 1 214 ? -4.514 2.847 40.943 1.00 91.62 214 GLU A CA 1
ATOM 1693 C C . GLU A 1 214 ? -4.554 2.326 39.492 1.00 91.62 214 GLU A C 1
ATOM 1695 O O . GLU A 1 214 ? -3.903 1.328 39.191 1.00 91.62 214 GLU A O 1
ATOM 1700 N N . LEU A 1 215 ? -5.260 3.005 38.573 1.00 93.75 215 LEU A N 1
ATOM 1701 C CA . LEU A 1 215 ? -5.301 2.627 37.153 1.00 93.75 215 LEU A CA 1
ATOM 1702 C C . LEU A 1 215 ? -3.924 2.777 36.501 1.00 93.75 215 LEU A C 1
ATOM 1704 O O . LEU A 1 215 ? -3.508 1.911 35.729 1.00 93.75 215 LEU A O 1
ATOM 1708 N N . ILE A 1 216 ? -3.215 3.871 36.789 1.00 94.00 216 ILE A N 1
ATOM 1709 C CA . ILE A 1 216 ? -1.879 4.121 36.232 1.00 94.00 216 ILE A CA 1
ATOM 1710 C C . ILE A 1 216 ? -0.894 3.078 36.756 1.00 94.00 216 ILE A C 1
ATOM 1712 O O . ILE A 1 216 ? -0.183 2.453 35.968 1.00 94.00 216 ILE A O 1
ATOM 1716 N N . GLU A 1 217 ? -0.882 2.857 38.071 1.00 93.88 217 GLU A N 1
ATOM 1717 C CA . GLU A 1 217 ? -0.037 1.851 38.710 1.00 93.88 217 GLU A CA 1
ATOM 1718 C C . GLU A 1 217 ? -0.314 0.452 38.163 1.00 93.88 217 GLU A C 1
ATOM 1720 O O . GLU A 1 217 ? 0.621 -0.282 37.846 1.00 93.88 217 GLU A O 1
ATOM 1725 N N . GLU A 1 218 ? -1.584 0.077 38.006 1.00 95.12 218 GLU A N 1
ATOM 1726 C CA . GLU A 1 218 ? -1.945 -1.212 37.429 1.00 95.12 218 GLU A CA 1
ATOM 1727 C C . GLU A 1 218 ? -1.522 -1.325 35.962 1.00 95.12 218 GLU A C 1
ATOM 1729 O O . GLU A 1 218 ? -0.988 -2.357 35.566 1.00 95.12 218 GLU A O 1
ATOM 1734 N N . THR A 1 219 ? -1.681 -0.267 35.164 1.00 96.06 219 THR A N 1
ATOM 1735 C CA . THR A 1 219 ? -1.238 -0.254 33.758 1.00 96.06 219 THR A CA 1
ATOM 1736 C C . THR A 1 219 ? 0.288 -0.382 33.643 1.00 96.06 219 THR A C 1
ATOM 1738 O O . THR A 1 219 ? 0.812 -1.058 32.759 1.00 96.06 219 THR A O 1
ATOM 1741 N N . LEU A 1 220 ? 1.045 0.219 34.564 1.00 95.38 220 LEU A N 1
ATOM 1742 C CA . LEU A 1 220 ? 2.494 0.018 34.636 1.00 95.38 220 LEU A CA 1
ATOM 1743 C C . LEU A 1 220 ? 2.841 -1.412 35.087 1.00 95.38 220 LEU A C 1
ATOM 1745 O O . LEU A 1 220 ? 3.783 -2.009 34.560 1.00 95.38 220 LEU A O 1
ATOM 1749 N N . LYS A 1 221 ? 2.061 -2.004 36.003 1.00 95.44 221 LYS A N 1
ATOM 1750 C CA . LYS A 1 221 ? 2.208 -3.415 36.396 1.00 95.44 221 LYS A CA 1
ATOM 1751 C C . LYS A 1 221 ? 1.912 -4.359 35.230 1.00 95.44 221 LYS A C 1
ATOM 1753 O O . LYS A 1 221 ? 2.671 -5.301 35.035 1.00 95.44 221 LYS A O 1
ATOM 1758 N N . THR A 1 222 ? 0.889 -4.117 34.408 1.00 96.50 222 THR A N 1
ATOM 1759 C CA . THR A 1 222 ? 0.615 -4.947 33.217 1.00 96.50 222 THR A CA 1
ATOM 1760 C C . THR A 1 222 ? 1.728 -4.845 32.178 1.00 96.50 222 THR A C 1
ATOM 1762 O O . THR A 1 222 ? 2.080 -5.849 31.556 1.00 96.50 222 THR A O 1
ATOM 1765 N N . MET A 1 223 ? 2.359 -3.678 32.033 1.00 95.56 223 MET A N 1
ATOM 1766 C CA . MET A 1 223 ? 3.573 -3.545 31.223 1.00 95.56 223 MET A CA 1
ATOM 1767 C C . MET A 1 223 ? 4.739 -4.345 31.820 1.00 95.56 223 MET A C 1
ATOM 1769 O O . MET A 1 223 ? 5.378 -5.105 31.099 1.00 95.56 223 MET A O 1
ATOM 1773 N N . ALA A 1 224 ? 4.990 -4.253 33.129 1.00 95.12 224 ALA A N 1
ATOM 1774 C CA . ALA A 1 224 ? 6.041 -5.032 33.794 1.00 95.12 224 ALA A CA 1
ATOM 1775 C C . ALA A 1 224 ? 5.779 -6.552 33.760 1.00 95.12 224 ALA A C 1
ATOM 1777 O O . ALA A 1 224 ? 6.724 -7.344 33.727 1.00 95.12 224 ALA A O 1
ATOM 1778 N N . LEU A 1 225 ? 4.506 -6.959 33.736 1.00 95.69 225 LEU A N 1
ATOM 1779 C CA . LEU A 1 225 ? 4.069 -8.341 33.553 1.00 95.69 225 LEU A CA 1
ATOM 1780 C C . LEU A 1 225 ? 4.443 -8.858 32.158 1.00 95.69 225 LEU A C 1
ATOM 1782 O O . LEU A 1 225 ? 5.032 -9.929 32.032 1.00 95.69 225 LEU A O 1
ATOM 1786 N N . LEU A 1 226 ? 4.124 -8.086 31.114 1.00 95.94 226 LEU A N 1
ATOM 1787 C CA . LEU A 1 226 ? 4.362 -8.468 29.722 1.00 95.94 226 LEU A CA 1
ATOM 1788 C C . LEU A 1 226 ? 5.816 -8.276 29.266 1.00 95.94 226 LEU A C 1
ATOM 1790 O O . LEU A 1 226 ? 6.270 -8.996 28.376 1.00 95.94 226 LEU A O 1
ATOM 1794 N N . PHE A 1 227 ? 6.548 -7.340 29.872 1.00 95.12 227 PHE A N 1
ATOM 1795 C CA . PHE A 1 227 ? 7.917 -6.963 29.509 1.00 95.12 227 PHE A CA 1
ATOM 1796 C C . PHE A 1 227 ? 8.852 -6.997 30.723 1.00 95.12 227 PHE A C 1
ATOM 1798 O O . PHE A 1 227 ? 9.431 -5.978 31.107 1.00 95.12 227 PHE A O 1
ATOM 1805 N N . PRO A 1 228 ? 9.027 -8.171 31.348 1.00 93.50 228 PRO A N 1
ATOM 1806 C CA . PRO A 1 228 ? 9.790 -8.273 32.578 1.00 93.50 228 PRO A CA 1
ATOM 1807 C C . PRO A 1 228 ? 11.266 -7.920 32.363 1.00 93.50 228 PRO A C 1
ATOM 1809 O O . PRO A 1 228 ? 11.950 -8.508 31.522 1.00 93.50 228 PRO A O 1
ATOM 1812 N N . LYS A 1 229 ? 11.801 -7.031 33.208 1.00 91.19 229 LYS A N 1
ATOM 1813 C CA . LYS A 1 229 ? 13.196 -6.556 33.132 1.00 91.19 229 LYS A CA 1
ATOM 1814 C C . LYS A 1 229 ? 14.252 -7.671 33.172 1.00 91.19 229 LYS A C 1
ATOM 1816 O O . LYS A 1 229 ? 15.345 -7.511 32.627 1.00 91.19 229 LYS A O 1
ATOM 1821 N N . TRP A 1 230 ? 13.960 -8.802 33.814 1.00 88.69 230 TRP A N 1
ATOM 1822 C CA . TRP A 1 230 ? 14.890 -9.931 33.914 1.00 88.69 230 TRP A CA 1
ATOM 1823 C C . TRP A 1 230 ? 14.985 -10.757 32.619 1.00 88.69 230 TRP A C 1
ATOM 1825 O O . TRP A 1 230 ? 16.026 -11.372 32.377 1.00 88.69 230 TRP A O 1
ATOM 1835 N N . ASP A 1 231 ? 13.954 -10.755 31.769 1.00 91.81 231 ASP A N 1
ATOM 1836 C CA . ASP A 1 231 ? 13.922 -11.561 30.547 1.00 91.81 231 ASP A CA 1
ATOM 1837 C C . ASP A 1 231 ? 14.714 -10.870 29.427 1.00 91.81 231 ASP A C 1
ATOM 1839 O O . ASP A 1 231 ? 14.360 -9.800 28.927 1.00 91.81 231 ASP A O 1
ATOM 1843 N N . ARG A 1 232 ? 15.853 -11.458 29.054 1.00 92.00 232 ARG A N 1
ATOM 1844 C CA . ARG A 1 232 ? 16.719 -10.918 27.996 1.00 92.00 232 ARG A CA 1
ATOM 1845 C C . ARG A 1 232 ? 16.082 -11.060 26.616 1.00 92.00 232 ARG A C 1
ATOM 1847 O O . ARG A 1 232 ? 16.216 -10.142 25.811 1.00 92.00 232 ARG A O 1
ATOM 1854 N N . ASP A 1 233 ? 15.362 -12.149 26.366 1.00 90.44 233 ASP A N 1
ATOM 1855 C CA . ASP A 1 233 ? 14.810 -12.449 25.046 1.00 90.44 233 ASP A CA 1
ATOM 1856 C C . ASP A 1 233 ? 13.649 -11.517 24.717 1.00 90.44 233 ASP A C 1
ATOM 1858 O O . ASP A 1 233 ? 13.528 -11.044 23.587 1.00 90.44 233 ASP A O 1
ATOM 1862 N N . THR A 1 234 ? 12.796 -11.239 25.705 1.00 93.38 234 THR A N 1
ATOM 1863 C CA . THR A 1 234 ? 11.688 -10.286 25.556 1.00 93.38 234 THR A CA 1
ATOM 1864 C C . THR A 1 234 ? 12.197 -8.862 25.359 1.00 93.38 234 THR A C 1
ATOM 1866 O O . THR A 1 234 ? 11.685 -8.147 24.499 1.00 93.38 234 THR A O 1
ATOM 1869 N N . ARG A 1 235 ? 13.262 -8.464 26.066 1.00 93.62 235 ARG A N 1
ATOM 1870 C CA . ARG A 1 235 ? 13.877 -7.141 25.884 1.00 93.62 235 ARG A CA 1
ATOM 1871 C C . ARG A 1 235 ? 14.545 -6.976 24.527 1.00 93.62 235 ARG A C 1
ATOM 1873 O O . ARG A 1 235 ? 14.302 -5.970 23.875 1.00 93.62 235 ARG A O 1
ATOM 1880 N N . ALA A 1 236 ? 15.342 -7.949 24.084 1.00 91.44 236 ALA A N 1
ATOM 1881 C CA . ALA A 1 236 ? 15.980 -7.898 22.769 1.00 91.44 236 ALA A CA 1
ATOM 1882 C C . ALA A 1 236 ? 14.934 -7.868 21.641 1.00 91.44 236 ALA A C 1
ATOM 1884 O O . ALA A 1 236 ? 15.052 -7.086 20.698 1.00 91.44 236 ALA A O 1
ATOM 1885 N N . TRP A 1 237 ? 13.870 -8.668 21.776 1.00 92.62 237 TRP A N 1
ATOM 1886 C CA . TRP A 1 237 ? 12.733 -8.661 20.856 1.00 92.62 237 TRP A CA 1
ATOM 1887 C C . TRP A 1 237 ? 12.035 -7.295 20.814 1.00 92.62 237 TRP A C 1
ATOM 1889 O O . TRP A 1 237 ? 11.830 -6.753 19.729 1.00 92.62 237 TRP A O 1
ATOM 1899 N N . TYR A 1 238 ? 11.743 -6.698 21.974 1.00 92.31 238 TYR A N 1
ATOM 1900 C CA . TYR A 1 238 ? 11.134 -5.370 22.034 1.00 92.31 238 TYR A CA 1
ATOM 1901 C C . TYR A 1 238 ? 12.055 -4.280 21.478 1.00 92.31 238 TYR A C 1
ATOM 1903 O O . TYR A 1 238 ? 11.602 -3.451 20.699 1.00 92.31 238 TYR A O 1
ATOM 1911 N N . GLN A 1 239 ? 13.350 -4.289 21.809 1.00 90.81 239 GLN A N 1
ATOM 1912 C CA . GLN A 1 239 ? 14.320 -3.304 21.311 1.00 90.81 239 GLN A CA 1
ATOM 1913 C C . GLN A 1 239 ? 14.415 -3.311 19.782 1.00 90.81 239 GLN A C 1
ATOM 1915 O O . GLN A 1 239 ? 14.418 -2.243 19.165 1.00 90.81 239 GLN A O 1
ATOM 1920 N N . ALA A 1 240 ? 14.421 -4.497 19.161 1.00 84.44 240 ALA A N 1
ATOM 1921 C CA . ALA A 1 240 ? 14.385 -4.619 17.707 1.00 84.44 240 ALA A CA 1
ATOM 1922 C C . ALA A 1 240 ? 13.125 -3.953 17.124 1.00 84.44 240 ALA A C 1
ATOM 1924 O O . ALA A 1 240 ? 13.220 -3.157 16.190 1.00 84.44 240 ALA A O 1
ATOM 1925 N N . GLN A 1 241 ? 11.955 -4.190 17.724 1.00 82.44 241 GLN A N 1
ATOM 1926 C CA . GLN A 1 241 ? 10.704 -3.569 17.277 1.00 82.44 241 GLN A CA 1
ATOM 1927 C C . GLN A 1 241 ? 10.647 -2.061 17.542 1.00 82.44 241 GLN A C 1
ATOM 1929 O O . GLN A 1 241 ? 10.192 -1.308 16.681 1.00 82.44 241 GLN A O 1
ATOM 1934 N N . ALA A 1 242 ? 11.145 -1.605 18.691 1.00 81.81 242 ALA A N 1
ATOM 1935 C CA . ALA A 1 242 ? 11.174 -0.199 19.070 1.00 81.81 242 ALA A CA 1
ATOM 1936 C C . ALA A 1 242 ? 12.040 0.632 18.118 1.00 81.81 242 ALA A C 1
ATOM 1938 O O . ALA A 1 242 ? 11.641 1.737 17.751 1.00 81.81 242 ALA A O 1
ATOM 1939 N N . SER A 1 243 ? 13.172 0.081 17.659 1.00 74.31 243 SER A N 1
ATOM 1940 C CA . SER A 1 243 ? 14.051 0.741 16.685 1.00 74.31 243 SER A CA 1
ATOM 1941 C C . SER A 1 243 ? 13.397 0.925 15.310 1.00 74.31 243 SER A C 1
ATOM 1943 O O . SER A 1 243 ? 13.558 1.975 14.693 1.00 74.31 243 SER A O 1
ATOM 1945 N N . LEU A 1 244 ? 12.604 -0.056 14.867 1.00 67.00 244 LEU A N 1
ATOM 1946 C CA . LEU A 1 244 ? 11.935 -0.047 13.564 1.00 67.00 244 LEU A CA 1
ATOM 1947 C C . LEU A 1 244 ? 10.651 0.791 13.563 1.00 67.00 244 LEU A C 1
ATOM 1949 O O . LEU A 1 244 ? 10.371 1.494 12.598 1.00 67.00 244 LEU A O 1
ATOM 1953 N N . ARG A 1 245 ? 9.855 0.713 14.637 1.00 69.44 245 ARG A N 1
ATOM 1954 C CA . ARG A 1 245 ? 8.509 1.315 14.711 1.00 69.44 245 ARG A CA 1
ATOM 1955 C C . ARG A 1 245 ? 8.459 2.621 15.511 1.00 69.44 245 ARG A C 1
ATOM 1957 O O . ARG A 1 245 ? 7.443 3.312 15.512 1.00 69.44 245 ARG A O 1
ATOM 1964 N N . GLY A 1 246 ? 9.558 2.996 16.167 1.00 75.38 246 GLY A N 1
ATOM 1965 C CA . GLY A 1 246 ? 9.645 4.196 16.998 1.00 75.38 246 GLY A CA 1
ATOM 1966 C C . GLY A 1 246 ? 8.791 4.105 18.264 1.00 75.38 246 GLY A C 1
ATOM 1967 O O . GLY A 1 246 ? 8.017 5.025 18.527 1.00 75.38 246 GLY A O 1
ATOM 1968 N N . LEU A 1 247 ? 8.924 3.001 19.005 1.00 86.38 247 LEU A N 1
ATOM 1969 C CA . LEU A 1 247 ? 8.209 2.736 20.262 1.00 86.38 247 LEU A CA 1
ATOM 1970 C C . LEU A 1 247 ? 8.974 3.283 21.474 1.00 86.38 247 LEU A C 1
ATOM 1972 O O . LEU A 1 247 ? 10.187 3.485 21.412 1.00 86.38 247 LEU A O 1
ATOM 1976 N N . ASP A 1 248 ? 8.267 3.466 22.589 1.00 88.94 248 ASP A N 1
ATOM 1977 C CA . ASP A 1 248 ? 8.842 4.002 23.824 1.00 88.94 248 ASP A CA 1
ATOM 1978 C C . ASP A 1 248 ? 9.821 3.014 24.468 1.00 88.94 248 ASP A C 1
ATOM 1980 O O . ASP A 1 248 ? 9.457 1.911 24.884 1.00 88.94 248 ASP A O 1
ATOM 1984 N N . THR A 1 249 ? 11.085 3.408 24.560 1.00 87.00 249 THR A N 1
ATOM 1985 C CA . THR A 1 249 ? 12.152 2.554 25.080 1.00 87.00 249 THR A CA 1
ATOM 1986 C C . THR A 1 249 ? 12.063 2.343 26.589 1.00 87.00 249 THR A C 1
ATOM 1988 O O . THR A 1 249 ? 12.556 1.320 27.062 1.00 87.00 249 THR A O 1
ATOM 1991 N N . ARG A 1 250 ? 11.387 3.228 27.342 1.00 88.31 250 ARG A N 1
ATOM 1992 C CA . ARG A 1 250 ? 11.238 3.080 28.802 1.00 88.31 250 ARG A CA 1
ATOM 1993 C C . ARG A 1 250 ? 10.366 1.891 29.206 1.00 88.31 250 ARG A C 1
ATOM 1995 O O . ARG A 1 250 ? 10.447 1.436 30.344 1.00 88.31 250 ARG A O 1
ATOM 2002 N N . LEU A 1 251 ? 9.570 1.336 28.293 1.00 89.06 251 LEU A N 1
ATOM 2003 C CA . LEU A 1 251 ? 8.656 0.225 28.581 1.00 89.06 251 LEU A CA 1
ATOM 2004 C C . LEU A 1 251 ? 9.362 -1.024 29.139 1.00 89.06 251 LEU A C 1
ATOM 2006 O O . LEU A 1 251 ? 8.824 -1.697 30.012 1.00 89.06 251 LEU A O 1
ATOM 2010 N N . ILE A 1 252 ? 10.597 -1.295 28.713 1.00 89.31 252 ILE A N 1
ATOM 2011 C CA . ILE A 1 252 ? 11.416 -2.409 29.230 1.00 89.31 252 ILE A CA 1
ATOM 2012 C C . ILE A 1 252 ? 12.230 -2.055 30.486 1.00 89.31 252 ILE A C 1
ATOM 2014 O O . ILE A 1 252 ? 12.989 -2.886 30.996 1.00 89.31 252 ILE A O 1
ATOM 2018 N N . GLU A 1 253 ? 12.097 -0.824 30.980 1.00 87.38 253 GLU A N 1
ATOM 2019 C CA . GLU A 1 253 ? 12.825 -0.295 32.135 1.00 87.38 253 GLU A CA 1
ATOM 2020 C C . GLU A 1 253 ? 11.945 -0.149 33.385 1.00 87.38 253 GLU A C 1
ATOM 2022 O O . GLU A 1 253 ? 12.503 -0.120 34.484 1.00 87.38 253 GLU A O 1
ATOM 2027 N N . ILE A 1 254 ? 10.608 -0.138 33.224 1.00 83.06 254 ILE A N 1
ATOM 2028 C CA . ILE A 1 254 ? 9.593 0.092 34.277 1.00 83.06 254 ILE A CA 1
ATOM 2029 C C . ILE A 1 254 ? 9.856 -0.743 35.536 1.00 83.06 254 ILE A C 1
ATOM 2031 O O . ILE A 1 254 ? 9.809 -0.211 36.642 1.00 83.06 254 ILE A O 1
ATOM 2035 N N . GLY A 1 255 ? 10.144 -2.041 35.394 1.00 81.56 255 GLY A N 1
ATOM 2036 C CA . GLY A 1 255 ? 10.422 -2.887 36.550 1.00 81.56 255 GLY A CA 1
ATOM 2037 C C . GLY A 1 255 ? 10.191 -4.376 36.324 1.00 81.56 255 GLY A C 1
ATOM 2038 O O . GLY A 1 255 ? 10.219 -4.884 35.204 1.00 81.56 255 GLY A O 1
ATOM 2039 N N . GLN A 1 256 ? 10.014 -5.092 37.428 1.00 87.44 256 GLN A N 1
ATOM 2040 C CA . GLN A 1 256 ? 9.699 -6.516 37.457 1.00 87.44 256 GLN A CA 1
ATOM 2041 C C . GLN A 1 256 ? 8.674 -6.772 38.557 1.00 87.44 256 GLN A C 1
ATOM 2043 O O . GLN A 1 256 ? 8.703 -6.082 39.570 1.00 87.44 256 GLN A O 1
ATOM 2048 N N . LEU A 1 257 ? 7.829 -7.780 38.354 1.00 91.56 257 LEU A N 1
ATOM 2049 C CA . LEU A 1 257 ? 6.872 -8.242 39.352 1.00 91.56 257 LEU A CA 1
ATOM 2050 C C . LEU A 1 257 ? 7.360 -9.543 39.989 1.00 91.56 257 LEU A C 1
ATOM 2052 O O . LEU A 1 257 ? 7.846 -10.442 39.286 1.00 91.56 257 LEU A O 1
ATOM 2056 N N . ASP A 1 258 ? 7.212 -9.661 41.304 1.00 89.50 258 ASP A N 1
ATOM 2057 C CA . ASP A 1 258 ? 7.471 -10.912 42.013 1.00 89.50 258 ASP A CA 1
ATOM 2058 C C . ASP A 1 258 ? 6.327 -11.939 41.825 1.00 89.50 258 ASP A C 1
ATOM 2060 O O . ASP A 1 258 ? 5.476 -11.819 40.943 1.00 89.50 258 ASP A O 1
ATOM 2064 N N . ALA A 1 259 ? 6.338 -13.056 42.558 1.00 87.88 259 ALA A N 1
ATOM 2065 C CA . ALA A 1 259 ? 5.273 -14.058 42.437 1.00 87.88 259 ALA A CA 1
ATOM 2066 C C . ALA A 1 259 ? 3.935 -13.612 43.055 1.00 87.88 259 ALA A C 1
ATOM 2068 O O . ALA A 1 259 ? 2.888 -14.056 42.595 1.00 87.88 259 ALA A O 1
ATOM 2069 N N . TYR A 1 260 ? 3.970 -12.754 44.073 1.00 88.56 260 TYR A N 1
ATOM 2070 C CA . TYR A 1 260 ? 2.790 -12.232 44.756 1.00 88.56 260 TYR A CA 1
ATOM 2071 C C . TYR A 1 260 ? 2.127 -11.111 43.946 1.00 88.56 260 TYR A C 1
ATOM 2073 O O . TYR A 1 260 ? 0.908 -11.069 43.823 1.00 88.56 260 TYR A O 1
ATOM 2081 N N . GLU A 1 261 ? 2.916 -10.242 43.321 1.00 90.81 261 GLU A N 1
ATOM 2082 C CA . GLU A 1 261 ? 2.427 -9.153 42.471 1.00 90.81 261 GLU A CA 1
ATOM 2083 C C . GLU A 1 261 ? 1.843 -9.640 41.138 1.00 90.81 261 GLU A C 1
ATOM 2085 O O . GLU A 1 261 ? 1.041 -8.946 40.521 1.00 90.81 261 GLU A O 1
ATOM 2090 N N . ARG A 1 262 ? 2.222 -10.846 40.699 1.00 91.75 262 ARG A N 1
ATOM 2091 C CA . ARG A 1 262 ? 1.668 -11.517 39.511 1.00 91.75 262 ARG A CA 1
ATOM 2092 C C . ARG A 1 262 ? 0.369 -12.274 39.786 1.00 91.75 262 ARG A C 1
ATOM 2094 O O . ARG A 1 262 ? -0.104 -12.998 38.917 1.00 91.75 262 ARG A O 1
ATOM 2101 N N . GLN A 1 263 ? -0.201 -12.143 40.975 1.00 91.12 263 GLN A N 1
ATOM 2102 C CA . GLN A 1 263 ? -1.525 -12.676 41.270 1.00 91.12 263 GLN A CA 1
ATOM 2103 C C . GLN A 1 263 ? -2.591 -11.835 40.561 1.00 91.12 263 GLN A C 1
ATOM 2105 O O . GLN A 1 263 ? -2.534 -10.606 40.580 1.00 91.12 263 GLN A O 1
ATOM 2110 N N . ILE A 1 264 ? -3.557 -12.494 39.921 1.00 93.19 264 ILE A N 1
ATOM 2111 C CA . ILE A 1 264 ? -4.632 -11.839 39.163 1.00 93.19 264 ILE A CA 1
ATOM 2112 C C . ILE A 1 264 ? -5.467 -10.893 40.037 1.00 93.19 264 ILE A C 1
ATOM 2114 O O . ILE A 1 264 ? -5.908 -9.851 39.569 1.00 93.19 264 ILE A O 1
ATOM 2118 N N . GLU A 1 265 ? -5.574 -11.176 41.334 1.00 89.62 265 GLU A N 1
ATOM 2119 C CA . GLU A 1 265 ? -6.239 -10.351 42.344 1.00 89.62 265 GLU A CA 1
ATOM 2120 C C . GLU A 1 265 ? -5.584 -8.969 42.532 1.00 89.62 265 GLU A C 1
ATOM 2122 O O . GLU A 1 265 ? -6.170 -8.086 43.158 1.00 89.62 265 GLU A O 1
ATOM 2127 N N . LYS A 1 266 ? -4.362 -8.764 42.017 1.00 91.50 266 LYS A N 1
ATOM 2128 C CA . LYS A 1 266 ? -3.671 -7.464 42.005 1.00 91.50 266 LYS A CA 1
ATOM 2129 C C . LYS A 1 266 ? -4.013 -6.601 40.794 1.00 91.50 266 LYS A C 1
ATOM 2131 O O . LYS A 1 266 ? -3.579 -5.451 40.755 1.00 91.50 266 LYS A O 1
ATOM 2136 N N . PHE A 1 267 ? -4.785 -7.134 39.850 1.00 93.69 267 PHE A N 1
ATOM 2137 C CA . PHE A 1 267 ? -5.256 -6.433 38.665 1.00 93.69 267 PHE A CA 1
ATOM 2138 C C . PHE A 1 267 ? -6.776 -6.296 38.750 1.00 93.69 267 PHE A C 1
ATOM 2140 O O . PHE A 1 267 ? -7.497 -7.284 38.682 1.00 93.69 267 PHE A O 1
ATOM 2147 N N . THR A 1 268 ? -7.266 -5.077 38.946 1.00 92.44 268 THR A N 1
ATOM 2148 C CA . THR A 1 268 ? -8.687 -4.724 39.039 1.00 92.44 268 THR A CA 1
ATOM 2149 C C . THR A 1 268 ? -9.192 -4.089 37.743 1.00 92.44 268 THR A C 1
ATOM 2151 O O . THR A 1 268 ? -10.230 -4.501 37.231 1.00 92.44 268 THR A O 1
ATOM 2154 N N . TYR A 1 269 ? -8.466 -3.119 37.186 1.00 93.75 269 TYR A N 1
ATOM 2155 C CA . TYR A 1 269 ? -8.879 -2.353 36.003 1.00 93.75 269 TYR A CA 1
ATOM 2156 C C . TYR A 1 269 ? -8.770 -3.166 34.703 1.00 93.75 269 TYR A C 1
ATOM 2158 O O . TYR A 1 269 ? -9.636 -3.092 33.831 1.00 93.75 269 TYR A O 1
ATOM 2166 N N . TRP A 1 270 ? -7.719 -3.974 34.575 1.00 95.06 270 TRP A N 1
ATOM 2167 C CA . TRP A 1 270 ? -7.439 -4.812 33.408 1.00 95.06 270 TRP A CA 1
ATOM 2168 C C . TRP A 1 270 ? -7.753 -6.294 33.638 1.00 95.06 270 TRP A C 1
ATOM 2170 O O . TRP A 1 270 ? -7.479 -7.115 32.760 1.00 95.06 270 TRP A O 1
ATOM 2180 N N . HIS A 1 271 ? -8.360 -6.624 34.783 1.00 94.31 271 HIS A N 1
ATOM 2181 C CA . HIS A 1 271 ? -8.665 -7.983 35.236 1.00 94.31 271 HIS A CA 1
ATOM 2182 C C . HIS A 1 271 ? -9.229 -8.878 34.127 1.00 94.31 271 HIS A C 1
ATOM 2184 O O . HIS A 1 271 ? -8.595 -9.845 33.714 1.00 94.31 271 HIS A O 1
ATOM 2190 N N . ASP A 1 272 ? -10.414 -8.541 33.610 1.00 92.25 272 ASP A N 1
ATOM 2191 C CA . ASP A 1 272 ? -11.142 -9.417 32.689 1.00 92.25 272 ASP A CA 1
ATOM 2192 C C . ASP A 1 272 ? -10.382 -9.601 31.369 1.00 92.25 272 ASP A C 1
ATOM 2194 O O . ASP A 1 272 ? -10.349 -10.699 30.819 1.00 92.25 272 ASP A O 1
ATOM 2198 N N . ARG A 1 273 ? -9.696 -8.554 30.887 1.00 93.75 273 ARG A N 1
ATOM 2199 C CA . ARG A 1 273 ? -8.856 -8.643 29.681 1.00 93.75 273 ARG A CA 1
ATOM 2200 C C . ARG A 1 273 ? -7.660 -9.564 29.895 1.00 93.75 273 ARG A C 1
ATOM 2202 O O . ARG A 1 273 ? -7.338 -10.349 29.010 1.00 93.75 273 ARG A O 1
ATOM 2209 N N . LEU A 1 274 ? -7.028 -9.502 31.065 1.00 95.44 274 LEU A N 1
ATOM 2210 C CA . LEU A 1 274 ? -5.929 -10.394 31.428 1.00 95.44 274 LEU A CA 1
ATOM 2211 C C . LEU A 1 274 ? -6.391 -11.844 31.604 1.00 95.44 274 LEU A C 1
ATOM 2213 O O . LEU A 1 274 ? -5.680 -12.750 31.176 1.00 95.44 274 LEU A O 1
ATOM 2217 N N . VAL A 1 275 ? -7.572 -12.070 32.191 1.00 93.88 275 VAL A N 1
ATOM 2218 C CA . VAL A 1 275 ? -8.175 -13.407 32.316 1.00 93.88 275 VAL A CA 1
ATOM 2219 C C . VAL A 1 275 ? -8.398 -14.020 30.935 1.00 93.88 275 VAL A C 1
ATOM 2221 O O . VAL A 1 275 ? -7.926 -15.128 30.687 1.00 93.88 275 VAL A O 1
ATOM 2224 N N . ILE A 1 276 ? -9.043 -13.287 30.020 1.00 91.19 276 ILE A N 1
ATOM 2225 C CA . ILE A 1 276 ? -9.291 -13.772 28.654 1.00 91.19 276 ILE A CA 1
ATOM 2226 C C . ILE A 1 276 ? -7.960 -13.996 27.926 1.00 91.19 276 ILE A C 1
ATOM 2228 O O . ILE A 1 276 ? -7.746 -15.061 27.354 1.00 91.19 276 ILE A O 1
ATOM 2232 N N . LEU A 1 277 ? -7.023 -13.044 27.993 1.00 94.62 277 LEU A N 1
ATOM 2233 C CA . LEU A 1 277 ? -5.715 -13.182 27.349 1.00 94.62 277 LEU A CA 1
ATOM 2234 C C . LEU A 1 277 ? -4.937 -14.396 27.874 1.00 94.62 277 LEU A C 1
ATOM 2236 O O . LEU A 1 277 ? -4.298 -15.097 27.090 1.00 94.62 277 LEU A O 1
ATOM 2240 N N . LYS A 1 278 ? -4.995 -14.673 29.183 1.00 94.19 278 LYS A N 1
ATOM 2241 C CA . LYS A 1 278 ? -4.371 -15.868 29.764 1.00 94.19 278 LYS A CA 1
ATOM 2242 C C . LYS A 1 278 ? -5.048 -17.142 29.296 1.00 94.19 278 LYS A C 1
ATOM 2244 O O . LYS A 1 278 ? -4.348 -18.092 28.968 1.00 94.19 278 LYS A O 1
ATOM 2249 N N . GLN A 1 279 ? -6.375 -17.153 29.234 1.00 91.62 279 GLN A N 1
ATOM 2250 C CA . GLN A 1 279 ? -7.127 -18.297 28.738 1.00 91.62 279 GLN A CA 1
ATOM 2251 C C . GLN A 1 279 ? -6.755 -18.610 27.282 1.00 91.62 279 GLN A C 1
ATOM 2253 O O . GLN A 1 279 ? -6.386 -19.741 26.981 1.00 91.62 279 GLN A O 1
ATOM 2258 N N . VAL A 1 280 ? -6.754 -17.603 26.402 1.00 90.75 280 VAL A N 1
ATOM 2259 C CA . VAL A 1 280 ? -6.353 -17.762 24.994 1.00 90.75 280 VAL A CA 1
ATOM 2260 C C . VAL A 1 280 ? -4.899 -18.215 24.890 1.00 90.75 280 VAL A C 1
ATOM 2262 O O . VAL A 1 280 ? -4.585 -19.114 24.107 1.00 90.75 280 VAL A O 1
ATOM 2265 N N . PHE A 1 281 ? -4.005 -17.642 25.705 1.00 93.19 281 PHE A N 1
ATOM 2266 C CA . PHE A 1 281 ? -2.626 -18.107 25.784 1.00 93.19 281 PHE A CA 1
ATOM 2267 C C . PHE A 1 281 ? -2.595 -19.593 26.134 1.00 93.19 281 PHE A C 1
ATOM 2269 O O . PHE A 1 281 ? -2.068 -20.357 25.338 1.00 93.19 281 PHE A O 1
ATOM 2276 N N . ASP A 1 282 ? -3.201 -20.025 27.238 1.00 90.38 282 ASP A N 1
ATOM 2277 C CA . ASP A 1 282 ? -3.163 -21.410 27.726 1.00 90.38 282 ASP A CA 1
ATOM 2278 C C . ASP A 1 282 ? -3.820 -22.424 26.777 1.00 90.38 282 ASP A C 1
ATOM 2280 O O . ASP A 1 282 ? -3.298 -23.527 26.613 1.00 90.38 282 ASP A O 1
ATOM 2284 N N . GLU A 1 283 ? -4.922 -22.058 26.121 1.00 88.94 283 GLU A N 1
ATOM 2285 C CA . GLU A 1 283 ? -5.677 -22.935 25.215 1.00 88.94 283 GLU A CA 1
ATOM 2286 C C . GLU A 1 283 ? -5.080 -23.015 23.798 1.00 88.94 283 GLU A C 1
ATOM 2288 O O . GLU A 1 283 ? -5.392 -23.940 23.038 1.00 88.94 283 GLU A O 1
ATOM 2293 N N . SER A 1 284 ? -4.198 -22.079 23.432 1.00 87.75 284 SER A N 1
ATOM 2294 C CA . SER A 1 284 ? -3.550 -22.061 22.118 1.00 87.75 284 SER A CA 1
ATOM 2295 C C . SER A 1 284 ? -2.736 -23.331 21.845 1.00 87.75 284 SER A C 1
ATOM 2297 O O . SER A 1 284 ? -2.031 -23.854 22.714 1.00 87.75 284 SER A O 1
ATOM 2299 N N . ARG A 1 285 ? -2.790 -23.812 20.597 1.00 84.25 285 ARG A N 1
ATOM 2300 C CA . ARG A 1 285 ? -2.006 -24.963 20.126 1.00 84.25 285 ARG A CA 1
ATOM 2301 C C . ARG A 1 285 ? -0.963 -24.523 19.098 1.00 84.25 285 ARG A C 1
ATOM 2303 O O . ARG A 1 285 ? -1.308 -23.750 18.202 1.00 84.25 285 ARG A O 1
ATOM 2310 N N . PRO A 1 286 ? 0.275 -25.040 19.169 1.00 81.31 286 PRO A N 1
ATOM 2311 C CA . PRO A 1 286 ? 1.323 -24.696 18.217 1.00 81.31 286 PRO A CA 1
ATOM 2312 C C . PRO A 1 286 ? 0.948 -25.169 16.802 1.00 81.31 286 PRO A C 1
ATOM 2314 O O . PRO A 1 286 ? 0.731 -26.358 16.561 1.00 81.31 286 PRO A O 1
ATOM 2317 N N . ARG A 1 287 ? 0.874 -24.225 15.858 1.00 80.38 287 ARG A N 1
ATOM 2318 C CA . ARG A 1 287 ? 0.541 -24.459 14.440 1.00 80.38 287 ARG A CA 1
ATOM 2319 C C . ARG A 1 287 ? 1.777 -24.680 13.569 1.00 80.38 287 ARG A C 1
ATOM 2321 O O . ARG A 1 287 ? 1.685 -25.299 12.517 1.00 80.38 287 ARG A O 1
ATOM 2328 N N . THR A 1 288 ? 2.936 -24.185 13.999 1.00 80.94 288 THR A N 1
ATOM 2329 C CA . THR A 1 288 ? 4.197 -24.267 13.240 1.00 80.94 288 THR A CA 1
ATOM 2330 C C . THR A 1 288 ? 5.256 -25.077 13.985 1.00 80.94 288 THR A C 1
ATOM 2332 O O . THR A 1 288 ? 5.258 -25.124 15.214 1.00 80.94 288 THR A O 1
ATOM 2335 N N . LEU A 1 289 ? 6.217 -25.666 13.260 1.00 80.75 289 LEU A N 1
ATOM 2336 C CA . LEU A 1 289 ? 7.350 -26.386 13.869 1.00 80.75 289 LEU A CA 1
ATOM 2337 C C . LEU A 1 289 ? 8.169 -25.495 14.815 1.00 80.75 289 LEU A C 1
ATOM 2339 O O . LEU A 1 289 ? 8.645 -25.946 15.855 1.00 80.75 289 LEU A O 1
ATOM 2343 N N . ARG A 1 290 ? 8.292 -24.204 14.482 1.00 80.75 290 ARG A N 1
ATOM 2344 C CA . ARG A 1 290 ? 8.961 -23.214 15.331 1.00 80.75 290 ARG A CA 1
ATOM 2345 C C . ARG A 1 290 ? 8.206 -22.991 16.644 1.00 80.75 290 ARG A C 1
ATOM 2347 O O . ARG A 1 290 ? 8.841 -22.944 17.692 1.00 80.75 290 ARG A O 1
ATOM 2354 N N . GLN A 1 291 ? 6.875 -22.895 16.607 1.00 83.94 291 GLN A N 1
ATOM 2355 C CA . GLN A 1 291 ? 6.059 -22.830 17.826 1.00 83.94 291 GLN A CA 1
ATOM 2356 C C . GLN A 1 291 ? 6.185 -24.123 18.635 1.00 83.94 291 GLN A C 1
ATOM 2358 O O . GLN A 1 291 ? 6.438 -24.054 19.830 1.00 83.94 291 GLN A O 1
ATOM 2363 N N . TRP A 1 292 ? 6.133 -25.293 17.988 1.00 80.94 292 TRP A N 1
ATOM 2364 C CA . TRP A 1 292 ? 6.365 -26.591 18.640 1.00 80.94 292 TRP A CA 1
ATOM 2365 C C . TRP A 1 292 ? 7.734 -26.689 19.320 1.00 80.94 292 TRP A C 1
ATOM 2367 O O . TRP A 1 292 ? 7.870 -27.341 20.349 1.00 80.94 292 TRP A O 1
ATOM 2377 N N . TRP A 1 293 ? 8.767 -26.044 18.782 1.00 82.81 293 TRP A N 1
ATOM 2378 C CA . TRP A 1 293 ? 10.080 -25.994 19.424 1.00 82.81 293 TRP A CA 1
ATOM 2379 C C . TRP A 1 293 ? 10.070 -25.183 20.732 1.00 82.81 293 TRP A C 1
ATOM 2381 O O . TRP A 1 293 ? 10.669 -25.604 21.729 1.00 82.81 293 TRP A O 1
ATOM 2391 N N . HIS A 1 294 ? 9.387 -24.034 20.726 1.00 82.88 294 HIS A N 1
ATOM 2392 C CA . HIS A 1 294 ? 9.331 -23.097 21.851 1.00 82.88 294 HIS A CA 1
ATOM 2393 C C . HIS A 1 294 ? 8.254 -23.431 22.892 1.00 82.88 294 HIS A C 1
ATOM 2395 O O . HIS A 1 294 ? 8.415 -23.076 24.060 1.00 82.88 294 HIS A O 1
ATOM 2401 N N . ASP A 1 295 ? 7.183 -24.119 22.504 1.00 85.44 295 ASP A N 1
ATOM 2402 C CA . ASP A 1 295 ? 6.091 -24.481 23.399 1.00 85.44 295 ASP A CA 1
ATOM 2403 C C . ASP A 1 295 ? 6.486 -25.640 24.319 1.00 85.44 295 ASP A C 1
ATOM 2405 O O . ASP A 1 295 ? 6.429 -26.818 23.967 1.00 85.44 295 ASP A O 1
ATOM 2409 N N . ARG A 1 296 ? 6.907 -25.287 25.535 1.00 80.50 296 ARG A N 1
ATOM 2410 C CA . ARG A 1 296 ? 7.280 -26.235 26.594 1.00 80.50 296 ARG A CA 1
ATOM 2411 C C . ARG A 1 296 ? 6.196 -26.404 27.658 1.00 80.50 296 ARG A C 1
ATOM 2413 O O . ARG A 1 296 ? 6.470 -27.017 28.687 1.00 80.50 296 ARG A O 1
ATOM 2420 N N . ARG A 1 297 ? 4.984 -25.876 27.441 1.00 85.56 297 ARG A N 1
ATOM 2421 C CA . ARG A 1 297 ? 3.906 -25.894 28.449 1.00 85.56 297 ARG A CA 1
ATOM 2422 C C . ARG A 1 297 ? 3.456 -27.315 28.786 1.00 85.56 297 ARG A C 1
ATOM 2424 O O . ARG A 1 297 ? 3.166 -27.605 29.942 1.00 85.56 297 ARG A O 1
ATOM 2431 N N . ASN A 1 298 ? 3.478 -28.217 27.803 1.00 81.62 298 ASN A N 1
ATOM 2432 C CA . ASN A 1 298 ? 3.239 -29.645 27.995 1.00 81.62 298 ASN A CA 1
ATOM 2433 C C . ASN A 1 298 ? 4.453 -30.468 27.534 1.00 81.62 298 ASN A C 1
ATOM 2435 O O . ASN A 1 298 ? 4.564 -30.857 26.371 1.00 81.62 298 ASN A O 1
ATOM 2439 N N . GLY A 1 299 ? 5.371 -30.752 28.463 1.00 79.81 299 GLY A N 1
ATOM 2440 C CA . GLY A 1 299 ? 6.603 -31.492 28.167 1.00 79.81 299 GLY A CA 1
ATOM 2441 C C . GLY A 1 299 ? 6.377 -32.895 27.584 1.00 79.81 299 GLY A C 1
ATOM 2442 O O . GLY A 1 299 ? 7.182 -33.350 26.773 1.00 79.81 299 GLY A O 1
ATOM 2443 N N . VAL A 1 300 ? 5.267 -33.556 27.937 1.00 84.12 300 VAL A N 1
ATOM 2444 C CA . VAL A 1 300 ? 4.914 -34.888 27.416 1.00 84.12 300 VAL A CA 1
ATOM 2445 C C . VAL A 1 300 ? 4.527 -34.804 25.939 1.00 84.12 300 VAL A C 1
ATOM 2447 O O . VAL A 1 300 ? 5.057 -35.556 25.119 1.00 84.12 300 VAL A O 1
ATOM 2450 N N . GLN A 1 301 ? 3.653 -33.860 25.575 1.00 82.62 301 GLN A N 1
ATOM 2451 C CA . GLN A 1 301 ? 3.295 -33.615 24.171 1.00 82.62 301 GLN A CA 1
ATOM 2452 C C . GLN A 1 301 ? 4.511 -33.178 23.347 1.00 82.62 301 GLN A C 1
ATOM 2454 O O . GLN A 1 301 ? 4.710 -33.658 22.235 1.00 82.62 301 GLN A O 1
ATOM 2459 N N . TRP A 1 302 ? 5.367 -32.327 23.915 1.00 87.69 302 TRP A N 1
ATOM 2460 C CA . TRP A 1 302 ? 6.585 -31.877 23.250 1.00 87.69 302 TRP A CA 1
ATOM 2461 C C . TRP A 1 302 ? 7.525 -33.044 22.908 1.00 87.69 302 TRP A C 1
ATOM 2463 O O . TRP A 1 302 ? 7.934 -33.192 21.758 1.00 87.69 302 TRP A O 1
ATOM 2473 N N . TYR A 1 303 ? 7.845 -33.908 23.881 1.00 83.25 303 TYR A N 1
ATOM 2474 C CA . TYR A 1 303 ? 8.747 -35.043 23.648 1.00 83.25 303 TYR A CA 1
ATOM 2475 C C . TYR A 1 303 ? 8.151 -36.056 22.663 1.00 83.25 303 TYR A C 1
ATOM 2477 O O . TYR A 1 303 ? 8.842 -36.503 21.751 1.00 83.25 303 TYR A O 1
ATOM 2485 N N . THR A 1 304 ? 6.862 -36.380 22.803 1.00 87.38 304 THR A N 1
ATOM 2486 C CA . THR A 1 304 ? 6.181 -37.329 21.904 1.00 87.38 304 THR A CA 1
ATOM 2487 C C . THR A 1 304 ? 6.179 -36.857 20.448 1.00 87.38 304 THR A C 1
ATOM 2489 O O . THR A 1 304 ? 6.460 -37.660 19.558 1.00 87.38 304 THR A O 1
ATOM 2492 N N . PHE A 1 305 ? 5.959 -35.563 20.197 1.00 86.69 305 PHE A N 1
ATOM 2493 C CA . PHE A 1 305 ? 6.021 -34.982 18.853 1.00 86.69 305 PHE A CA 1
ATOM 2494 C C . PHE A 1 305 ? 7.416 -35.103 18.221 1.00 86.69 305 PHE A C 1
ATOM 2496 O O . PHE A 1 305 ? 7.549 -35.598 17.100 1.00 86.69 305 PHE A O 1
ATOM 2503 N N . TRP A 1 306 ? 8.475 -34.718 18.942 1.00 85.69 306 TRP A N 1
ATOM 2504 C CA . TRP A 1 306 ? 9.840 -34.772 18.401 1.00 85.69 306 TRP A CA 1
ATOM 2505 C C . TRP A 1 306 ? 10.378 -36.199 18.249 1.00 85.69 306 TRP A C 1
ATOM 2507 O O . TRP A 1 306 ? 11.127 -36.462 17.309 1.00 85.69 306 TRP A O 1
ATOM 2517 N N . VAL A 1 307 ? 9.960 -37.140 19.102 1.00 89.94 307 VAL A N 1
ATOM 2518 C CA . VAL A 1 307 ? 10.245 -38.571 18.902 1.00 89.94 307 VAL A CA 1
ATOM 2519 C C . VAL A 1 307 ? 9.566 -39.092 17.637 1.00 89.94 307 VAL A C 1
ATOM 2521 O O . VAL A 1 307 ? 10.208 -39.792 16.858 1.00 89.94 307 VAL A O 1
ATOM 2524 N N . ALA A 1 308 ? 8.305 -38.726 17.384 1.00 89.75 308 ALA A N 1
ATOM 2525 C CA . ALA A 1 308 ? 7.609 -39.122 16.161 1.00 89.75 308 ALA A CA 1
ATOM 2526 C C . ALA A 1 308 ? 8.301 -38.570 14.900 1.00 89.75 308 ALA A C 1
ATOM 2528 O O . ALA A 1 308 ? 8.505 -39.318 13.944 1.00 89.75 308 ALA A O 1
ATOM 2529 N N . ILE A 1 309 ? 8.737 -37.301 14.920 1.00 89.44 309 ILE A N 1
ATOM 2530 C CA . ILE A 1 309 ? 9.536 -36.707 13.833 1.00 89.44 309 ILE A CA 1
ATOM 2531 C C . ILE A 1 309 ? 10.842 -37.476 13.629 1.00 89.44 309 ILE A C 1
ATOM 2533 O O . ILE A 1 309 ? 11.181 -37.800 12.494 1.00 89.44 309 ILE A O 1
ATOM 2537 N N . LEU A 1 310 ? 11.568 -37.794 14.704 1.00 89.62 310 LEU A N 1
ATOM 2538 C CA . LEU A 1 310 ? 12.816 -38.550 14.614 1.00 89.62 310 LEU A CA 1
ATOM 2539 C C . LEU A 1 310 ? 12.593 -39.925 13.966 1.00 89.62 310 LEU A C 1
ATOM 2541 O O . LEU A 1 310 ? 13.327 -40.296 13.054 1.00 89.62 310 LEU A O 1
ATOM 2545 N N . VAL A 1 311 ? 11.561 -40.659 14.394 1.00 93.81 311 VAL A N 1
ATOM 2546 C CA . VAL A 1 311 ? 11.198 -41.965 13.817 1.00 93.81 311 VAL A CA 1
ATOM 2547 C C . VAL A 1 311 ? 10.831 -41.831 12.336 1.00 93.81 311 VAL A C 1
ATOM 2549 O O . VAL A 1 311 ? 11.274 -42.642 11.520 1.00 93.81 311 VAL A O 1
ATOM 2552 N N . PHE A 1 312 ? 10.078 -40.794 11.963 1.00 93.44 312 PHE A N 1
ATOM 2553 C CA . PHE A 1 312 ? 9.724 -40.523 10.569 1.00 93.44 312 PHE A CA 1
ATOM 2554 C C . PHE A 1 312 ? 10.959 -40.225 9.707 1.00 93.44 312 PHE A C 1
ATOM 2556 O O . PHE A 1 312 ? 11.138 -40.848 8.662 1.00 93.44 312 PHE A O 1
ATOM 2563 N N . VAL A 1 313 ? 11.851 -39.340 10.166 1.00 92.94 313 VAL A N 1
ATOM 2564 C CA . VAL A 1 313 ? 13.103 -39.002 9.466 1.00 92.94 313 VAL A CA 1
ATOM 2565 C C . VAL A 1 313 ? 13.983 -40.235 9.293 1.00 92.94 313 VAL A C 1
ATOM 2567 O O . VAL A 1 313 ? 14.492 -40.464 8.199 1.00 92.94 313 VAL A O 1
ATOM 2570 N N . LEU A 1 314 ? 14.125 -41.062 10.334 1.00 93.62 314 LEU A N 1
ATOM 2571 C CA . LEU A 1 314 ? 14.863 -42.322 10.239 1.00 93.62 314 LEU A CA 1
ATOM 2572 C C . LEU A 1 314 ? 14.229 -43.267 9.212 1.00 93.62 314 LEU A C 1
ATOM 2574 O O . LEU A 1 314 ? 14.946 -43.855 8.412 1.00 93.62 314 LEU A O 1
ATOM 2578 N N . THR A 1 315 ? 12.900 -43.374 9.180 1.00 94.12 315 THR A N 1
ATOM 2579 C CA . THR A 1 315 ? 12.184 -44.227 8.216 1.00 94.12 315 THR A CA 1
ATOM 2580 C C . THR A 1 315 ? 12.420 -43.771 6.776 1.00 94.12 315 THR A C 1
ATOM 2582 O O . THR A 1 315 ? 12.743 -44.591 5.919 1.00 94.12 315 THR A O 1
ATOM 2585 N N . VAL A 1 316 ? 12.324 -42.464 6.508 1.00 92.69 316 VAL A N 1
ATOM 2586 C CA . VAL A 1 316 ? 12.608 -41.889 5.182 1.00 92.69 316 VAL A CA 1
ATOM 2587 C C . VAL A 1 316 ? 14.078 -42.070 4.812 1.00 92.69 316 VAL A C 1
ATOM 2589 O O . VAL A 1 316 ? 14.374 -42.459 3.687 1.00 92.69 316 VAL A O 1
ATOM 2592 N N . PHE A 1 317 ? 14.998 -41.836 5.750 1.00 93.69 317 PHE A N 1
ATOM 2593 C CA . PHE A 1 317 ? 16.430 -42.029 5.531 1.00 93.69 317 PHE A CA 1
ATOM 2594 C C . PHE A 1 317 ? 16.754 -43.483 5.175 1.00 93.69 317 PHE A C 1
ATOM 2596 O O . PHE A 1 317 ? 17.385 -43.728 4.151 1.00 93.69 317 PHE A O 1
ATOM 2603 N N . PHE A 1 318 ? 16.285 -44.455 5.963 1.00 91.69 318 PHE A N 1
ATOM 2604 C CA . PHE A 1 318 ? 16.508 -45.871 5.670 1.00 91.69 318 PHE A CA 1
ATOM 2605 C C . PHE A 1 318 ? 15.812 -46.308 4.377 1.00 91.69 318 PHE A C 1
ATOM 2607 O O . PHE A 1 318 ? 16.405 -47.065 3.614 1.00 91.69 318 PHE A O 1
ATOM 2614 N N . GLY A 1 319 ? 14.617 -45.789 4.079 1.00 92.88 319 GLY A N 1
ATOM 2615 C CA . GLY A 1 319 ? 13.943 -46.025 2.801 1.00 92.88 319 GLY A CA 1
ATOM 2616 C C . GLY A 1 319 ? 14.723 -45.467 1.605 1.00 92.88 319 GLY A C 1
ATOM 2617 O O . GLY A 1 319 ? 14.848 -46.137 0.582 1.00 92.88 319 GLY A O 1
ATOM 2618 N N . LEU A 1 320 ? 15.317 -44.277 1.741 1.00 92.56 320 LEU A N 1
ATOM 2619 C CA . LEU A 1 320 ? 16.182 -43.682 0.722 1.00 92.56 320 LEU A CA 1
ATOM 2620 C C . LEU A 1 320 ? 17.468 -44.494 0.548 1.00 92.56 320 LEU A C 1
ATOM 2622 O O . LEU A 1 320 ? 17.838 -44.786 -0.583 1.00 92.56 320 LEU A O 1
ATOM 2626 N N . VAL A 1 321 ? 18.120 -44.899 1.641 1.00 92.00 321 VAL A N 1
ATOM 2627 C CA . VAL A 1 321 ? 19.307 -45.767 1.594 1.00 92.00 321 VAL A CA 1
ATOM 2628 C C . VAL A 1 321 ? 18.976 -47.082 0.888 1.00 92.00 321 VAL A C 1
ATOM 2630 O O . VAL A 1 321 ? 19.692 -47.456 -0.032 1.00 92.00 321 VAL A O 1
ATOM 2633 N N . GLN A 1 322 ? 17.858 -47.731 1.224 1.00 91.69 322 GLN A N 1
ATOM 2634 C CA . GLN A 1 322 ? 17.400 -48.953 0.553 1.00 91.69 322 GLN A CA 1
ATOM 2635 C C . GLN A 1 322 ? 17.105 -48.728 -0.935 1.00 91.69 322 GLN A C 1
ATOM 2637 O O . GLN A 1 322 ? 17.469 -49.556 -1.768 1.00 91.69 322 GLN A O 1
ATOM 2642 N N . SER A 1 323 ? 16.483 -47.603 -1.294 1.00 91.19 323 SER A N 1
ATOM 2643 C CA . SER A 1 323 ? 16.220 -47.255 -2.693 1.00 91.19 323 SER A CA 1
ATOM 2644 C C . SER A 1 323 ? 17.508 -46.968 -3.467 1.00 91.19 323 SER A C 1
ATOM 2646 O O . SER A 1 323 ? 17.614 -47.365 -4.624 1.00 91.19 323 SER A O 1
ATOM 2648 N N . ILE A 1 324 ? 18.484 -46.296 -2.849 1.00 89.62 324 ILE A N 1
ATOM 2649 C CA . ILE A 1 324 ? 19.800 -46.018 -3.438 1.00 89.62 324 ILE A CA 1
ATOM 2650 C C . ILE A 1 324 ? 20.593 -47.316 -3.586 1.00 89.62 324 ILE A C 1
ATOM 2652 O O . ILE A 1 324 ? 21.188 -47.534 -4.635 1.00 89.62 324 ILE A O 1
ATOM 2656 N N . GLU A 1 325 ? 20.579 -48.203 -2.592 1.00 86.56 325 GLU A N 1
ATOM 2657 C CA . GLU A 1 325 ? 21.195 -49.528 -2.693 1.00 86.56 325 GLU A CA 1
ATOM 2658 C C . GLU A 1 325 ? 20.539 -50.371 -3.791 1.00 86.56 325 GLU A C 1
ATOM 2660 O O . GLU A 1 325 ? 21.249 -50.979 -4.590 1.00 86.56 325 GLU A O 1
ATOM 2665 N N . GLY A 1 326 ? 19.207 -50.355 -3.899 1.00 83.06 326 GLY A N 1
ATOM 2666 C CA . GLY A 1 326 ? 18.473 -51.009 -4.984 1.00 83.06 326 GLY A CA 1
ATOM 2667 C C . GLY A 1 326 ? 18.823 -50.430 -6.358 1.00 83.06 326 GLY A C 1
ATOM 2668 O O . GLY A 1 326 ? 19.122 -51.177 -7.288 1.00 83.06 326 GLY A O 1
ATOM 2669 N N . ALA A 1 327 ? 18.882 -49.103 -6.479 1.00 81.56 327 ALA A N 1
ATOM 2670 C CA . ALA A 1 327 ? 19.307 -48.425 -7.700 1.00 81.56 327 ALA A CA 1
ATOM 2671 C C . ALA A 1 327 ? 20.774 -48.724 -8.044 1.00 81.56 327 ALA A C 1
ATOM 2673 O O . ALA A 1 327 ? 21.082 -48.958 -9.206 1.00 81.56 327 ALA A O 1
ATOM 2674 N N . LEU A 1 328 ? 21.672 -48.796 -7.056 1.00 80.38 328 LEU A N 1
ATOM 2675 C CA . LEU A 1 328 ? 23.075 -49.187 -7.228 1.00 80.38 328 LEU A CA 1
ATOM 2676 C C . LEU A 1 328 ? 23.227 -50.659 -7.623 1.00 80.38 328 LEU A C 1
ATOM 2678 O O . LEU A 1 328 ? 24.133 -50.980 -8.389 1.00 80.38 328 LEU A O 1
ATOM 2682 N N . GLN A 1 329 ? 22.372 -51.557 -7.128 1.00 77.00 329 GLN A N 1
ATOM 2683 C CA . GLN A 1 329 ? 22.336 -52.960 -7.551 1.00 77.00 329 GLN A CA 1
ATOM 2684 C C . GLN A 1 329 ? 21.883 -53.082 -9.010 1.00 77.00 329 GLN A C 1
ATOM 2686 O O . GLN A 1 329 ? 22.534 -53.778 -9.789 1.00 77.00 329 GLN A O 1
ATOM 2691 N N . VAL A 1 330 ? 20.834 -52.352 -9.402 1.00 76.44 330 VAL A N 1
ATOM 2692 C CA . VAL A 1 330 ? 20.363 -52.277 -10.796 1.00 76.44 330 VAL A CA 1
ATOM 2693 C C . VAL A 1 330 ? 21.415 -51.627 -11.695 1.00 76.44 330 VAL A C 1
ATOM 2695 O O . VAL A 1 330 ? 21.711 -52.153 -12.761 1.00 76.44 330 VAL A O 1
ATOM 2698 N N . TYR A 1 331 ? 22.050 -50.544 -11.244 1.00 70.69 331 TYR A N 1
ATOM 2699 C CA . TYR A 1 331 ? 23.128 -49.857 -11.952 1.00 70.69 331 TYR A CA 1
ATOM 2700 C C . TYR A 1 331 ? 24.367 -50.739 -12.103 1.00 70.69 331 TYR A C 1
ATOM 2702 O O . TYR A 1 331 ? 24.910 -50.817 -13.193 1.00 70.69 331 TYR A O 1
ATOM 2710 N N . LYS A 1 332 ? 24.799 -51.474 -11.069 1.00 67.44 332 LYS A N 1
ATOM 2711 C CA . LYS A 1 332 ? 25.890 -52.461 -11.192 1.00 67.44 332 LYS A CA 1
ATOM 2712 C C . LYS A 1 332 ? 25.531 -53.603 -12.145 1.00 67.44 332 LYS A C 1
ATOM 2714 O O . LYS A 1 332 ? 26.416 -54.076 -12.852 1.00 67.44 332 LYS A O 1
ATOM 2719 N N . ALA A 1 333 ? 24.267 -54.027 -12.187 1.00 59.78 333 ALA A N 1
ATOM 2720 C CA . ALA A 1 333 ? 23.794 -55.017 -13.152 1.00 59.78 333 ALA A CA 1
ATOM 2721 C C . ALA A 1 333 ? 23.772 -54.466 -14.593 1.00 59.78 333 ALA A C 1
ATOM 2723 O O . ALA A 1 333 ? 24.121 -55.190 -15.519 1.00 59.78 333 ALA A O 1
ATOM 2724 N N . PHE A 1 334 ? 23.439 -53.184 -14.780 1.00 54.78 334 PHE A N 1
ATOM 2725 C CA . PHE A 1 334 ? 23.438 -52.503 -16.083 1.00 54.78 334 PHE A CA 1
ATOM 2726 C C . PHE A 1 334 ? 24.848 -52.107 -16.567 1.00 54.78 334 PHE A C 1
ATOM 2728 O O . PHE A 1 334 ? 25.170 -52.233 -17.747 1.00 54.78 334 PHE A O 1
ATOM 2735 N N . ASN A 1 335 ? 25.739 -51.691 -15.666 1.00 48.41 335 ASN A N 1
ATOM 2736 C CA . ASN A 1 335 ? 27.079 -51.195 -15.998 1.00 48.41 335 ASN A CA 1
ATOM 2737 C C . ASN A 1 335 ? 28.132 -52.284 -16.235 1.00 48.41 335 ASN A C 1
ATOM 2739 O O . ASN A 1 335 ? 29.246 -51.966 -16.644 1.00 48.41 335 ASN A O 1
ATOM 2743 N N . LEU A 1 336 ? 27.792 -53.562 -16.049 1.00 41.47 336 LEU A N 1
ATOM 2744 C CA . LEU A 1 336 ? 28.569 -54.674 -16.610 1.00 41.47 336 LEU A CA 1
ATOM 2745 C C . LEU A 1 336 ? 28.358 -54.826 -18.132 1.00 41.47 336 LEU A C 1
ATOM 2747 O O . LEU A 1 336 ? 29.129 -55.539 -18.769 1.00 41.47 336 LEU A O 1
ATOM 2751 N N . SER A 1 337 ? 27.369 -54.138 -18.723 1.00 41.91 337 SER A N 1
ATOM 2752 C CA . SER A 1 337 ? 27.063 -54.192 -20.164 1.00 41.91 337 SER A CA 1
ATOM 2753 C C . SER A 1 337 ? 27.353 -52.916 -20.962 1.00 41.91 337 SER A C 1
ATOM 2755 O O . SER A 1 337 ? 27.247 -52.941 -22.185 1.00 41.91 337 SER A O 1
ATOM 2757 N N . SER A 1 338 ? 27.760 -51.816 -20.334 1.00 35.44 338 SER A N 1
ATOM 2758 C CA . SER A 1 338 ? 27.992 -50.562 -21.063 1.00 35.44 338 SER A CA 1
ATOM 2759 C C . SER A 1 338 ? 28.979 -49.667 -20.324 1.00 35.44 338 SER A C 1
ATOM 2761 O O . SER A 1 338 ? 28.603 -48.719 -19.640 1.00 35.44 338 SER A O 1
ATOM 2763 N N . ALA A 1 339 ? 30.261 -49.995 -20.453 1.00 28.86 339 ALA A N 1
ATOM 2764 C CA . ALA A 1 339 ? 31.345 -49.090 -20.116 1.00 28.86 339 ALA A CA 1
ATOM 2765 C C . ALA A 1 339 ? 31.806 -48.373 -21.390 1.00 28.86 339 ALA A C 1
ATOM 2767 O O . ALA A 1 339 ? 32.618 -48.920 -22.129 1.00 28.86 339 ALA A O 1
ATOM 2768 N N . SER A 1 340 ? 31.294 -47.165 -21.625 1.00 29.94 340 SER A N 1
ATOM 2769 C CA . SER A 1 340 ? 32.044 -46.070 -22.252 1.00 29.94 340 SER A CA 1
ATOM 2770 C C . SER A 1 340 ? 31.209 -44.789 -22.277 1.00 29.94 340 SER A C 1
ATOM 2772 O O . SER A 1 340 ? 30.082 -44.781 -22.761 1.00 29.94 340 SER A O 1
ATOM 2774 N N . ASP A 1 341 ? 31.863 -43.728 -21.819 1.00 30.22 341 ASP A N 1
ATOM 2775 C CA . ASP A 1 341 ? 31.694 -42.326 -22.198 1.00 30.22 341 ASP A CA 1
ATOM 2776 C C . ASP A 1 341 ? 30.973 -41.350 -21.257 1.00 30.22 341 ASP A C 1
ATOM 2778 O O . ASP A 1 341 ? 29.847 -41.506 -20.796 1.00 30.22 341 ASP A O 1
ATOM 2782 N N . VAL A 1 342 ? 31.761 -40.308 -20.995 1.00 32.59 342 VAL A N 1
ATOM 2783 C CA . VAL A 1 342 ? 31.588 -39.118 -20.176 1.00 32.59 342 VAL A CA 1
ATOM 2784 C C . VAL A 1 342 ? 30.955 -38.025 -21.037 1.00 32.59 342 VAL A C 1
ATOM 2786 O O . VAL A 1 342 ? 31.445 -37.786 -22.138 1.00 32.59 342 VAL A O 1
ATOM 2789 N N . SER A 1 343 ? 29.948 -37.303 -20.531 1.00 29.95 343 SER A N 1
ATOM 2790 C CA . SER A 1 343 ? 29.771 -35.854 -20.777 1.00 29.95 343 SER A CA 1
ATOM 2791 C C . SER A 1 343 ? 28.544 -35.280 -20.050 1.00 29.95 343 SER A C 1
ATOM 2793 O O . SER A 1 343 ? 27.442 -35.260 -20.581 1.00 29.95 343 SER A O 1
ATOM 2795 N N . ASP A 1 344 ? 28.764 -34.730 -18.853 1.00 30.56 344 ASP A N 1
ATOM 2796 C CA . ASP A 1 344 ? 27.851 -33.777 -18.205 1.00 30.56 344 ASP A CA 1
ATOM 2797 C C . ASP A 1 344 ? 28.312 -32.354 -18.544 1.00 30.56 344 ASP A C 1
ATOM 2799 O O . ASP A 1 344 ? 29.186 -31.824 -17.866 1.00 30.56 344 ASP A O 1
ATOM 2803 N N . TRP A 1 345 ? 27.767 -31.746 -19.605 1.00 27.62 345 TRP A N 1
ATOM 2804 C CA . TRP A 1 345 ? 27.828 -30.285 -19.836 1.00 27.62 345 TRP A CA 1
ATOM 2805 C C . TRP A 1 345 ? 26.644 -29.724 -20.653 1.00 27.62 345 TRP A C 1
ATOM 2807 O O . TRP A 1 345 ? 26.648 -28.551 -21.017 1.00 27.62 345 TRP A O 1
ATOM 2817 N N . THR A 1 346 ? 25.597 -30.505 -20.930 1.00 28.09 346 THR A N 1
ATOM 2818 C CA . THR A 1 346 ? 24.525 -30.108 -21.869 1.00 28.09 346 THR A CA 1
ATOM 2819 C C . THR A 1 346 ? 23.250 -29.533 -21.241 1.00 28.09 346 THR A C 1
ATOM 2821 O O . THR A 1 346 ? 22.339 -29.181 -21.983 1.00 28.09 346 THR A O 1
ATOM 2824 N N . ASP A 1 347 ? 23.180 -29.349 -19.919 1.00 31.22 347 ASP A N 1
ATOM 2825 C CA . ASP A 1 347 ? 21.947 -28.891 -19.240 1.00 31.22 347 ASP A CA 1
ATOM 2826 C C . ASP A 1 347 ? 21.901 -27.398 -18.858 1.00 31.22 347 ASP A C 1
ATOM 2828 O O . ASP A 1 347 ? 20.917 -26.926 -18.294 1.00 31.22 347 ASP A O 1
ATOM 2832 N N . LEU A 1 348 ? 22.929 -26.613 -19.195 1.00 30.06 348 LEU A N 1
ATOM 2833 C CA . LEU A 1 348 ? 22.942 -25.164 -18.925 1.00 30.06 348 LEU A CA 1
ATOM 2834 C C . LEU A 1 348 ? 22.504 -24.313 -20.123 1.00 30.06 348 LEU A C 1
ATOM 2836 O O . LEU A 1 348 ? 22.020 -23.198 -19.944 1.00 30.06 348 LEU A O 1
ATOM 2840 N N . THR A 1 349 ? 22.598 -24.843 -21.341 1.00 29.22 349 THR A N 1
ATOM 2841 C CA . THR A 1 349 ? 22.093 -24.180 -22.550 1.00 29.22 349 THR A CA 1
ATOM 2842 C C . THR A 1 349 ? 20.597 -24.411 -22.759 1.00 29.22 349 THR A C 1
ATOM 2844 O O . THR A 1 349 ? 19.937 -23.525 -23.299 1.00 29.22 349 THR A O 1
ATOM 2847 N N . SER A 1 350 ? 20.016 -25.505 -22.251 1.00 29.48 350 SER A N 1
ATOM 2848 C CA . SER A 1 350 ? 18.558 -25.738 -22.265 1.00 29.48 350 SER A CA 1
ATOM 2849 C C . SER A 1 350 ? 17.786 -24.795 -21.327 1.00 29.48 350 SER A C 1
ATOM 2851 O O . SER A 1 350 ? 16.609 -24.532 -21.558 1.00 29.48 350 SER A O 1
ATOM 2853 N N . PHE A 1 351 ? 18.461 -24.207 -20.331 1.00 35.72 351 PHE A N 1
ATOM 2854 C CA . PHE A 1 351 ? 17.893 -23.209 -19.413 1.00 35.72 351 PHE A CA 1
ATOM 2855 C C . PHE A 1 351 ? 17.837 -21.787 -20.009 1.00 35.72 351 PHE A C 1
ATOM 2857 O O . PHE A 1 351 ? 17.137 -20.927 -19.485 1.00 35.72 351 PHE A O 1
ATOM 2864 N N . ILE A 1 352 ? 18.565 -21.538 -21.107 1.00 35.81 352 ILE A N 1
ATOM 2865 C CA . ILE A 1 352 ? 18.701 -20.218 -21.761 1.00 35.81 352 ILE A CA 1
ATOM 2866 C C . ILE A 1 352 ? 18.044 -20.205 -23.156 1.00 35.81 352 ILE A C 1
ATOM 2868 O O . ILE A 1 352 ? 17.925 -19.158 -23.784 1.00 35.81 352 ILE A O 1
ATOM 2872 N N . SER A 1 353 ? 17.565 -21.350 -23.655 1.00 30.31 353 SER A N 1
ATOM 2873 C CA . SER A 1 353 ? 17.086 -21.481 -25.038 1.00 30.31 353 SER A CA 1
ATOM 2874 C C . SER A 1 353 ? 15.717 -22.157 -25.183 1.00 30.31 353 SER A C 1
ATOM 2876 O O . SER A 1 353 ? 15.556 -23.065 -25.985 1.00 30.31 353 SER A O 1
ATOM 2878 N N . VAL A 1 354 ? 14.695 -21.683 -24.462 1.00 32.31 354 VAL A N 1
ATOM 2879 C CA . VAL A 1 354 ? 13.269 -21.944 -24.768 1.00 32.31 354 VAL A CA 1
ATOM 2880 C C . VAL A 1 354 ? 12.464 -20.705 -24.330 1.00 32.31 354 VAL A C 1
ATOM 2882 O O . VAL A 1 354 ? 12.621 -20.263 -23.199 1.00 32.31 354 VAL A O 1
ATOM 2885 N N . PRO A 1 355 ? 11.687 -20.057 -25.215 1.00 38.44 355 PRO A N 1
ATOM 2886 C CA . PRO A 1 355 ? 12.200 -18.930 -25.980 1.00 38.44 355 PRO A CA 1
ATOM 2887 C C . PRO A 1 355 ? 11.515 -17.602 -25.623 1.00 38.44 355 PRO A C 1
ATOM 2889 O O . PRO A 1 355 ? 10.291 -17.498 -25.621 1.00 38.44 355 PRO A O 1
ATOM 2892 N N . THR A 1 356 ? 12.306 -16.530 -25.562 1.00 33.91 356 THR A N 1
ATOM 2893 C CA . THR A 1 356 ? 11.890 -15.128 -25.790 1.00 33.91 356 THR A CA 1
ATOM 2894 C C . THR A 1 356 ? 11.372 -14.872 -27.224 1.00 33.91 356 THR A C 1
ATOM 2896 O O . THR A 1 356 ? 11.349 -13.743 -27.698 1.00 33.91 356 THR A O 1
ATOM 2899 N N . GLY A 1 357 ? 10.953 -15.924 -27.936 1.00 33.38 357 GLY A N 1
ATOM 2900 C CA . GLY A 1 357 ? 10.387 -15.893 -29.287 1.00 33.38 357 GLY A CA 1
ATOM 2901 C C . GLY A 1 357 ? 8.859 -16.010 -29.332 1.00 33.38 357 GLY A C 1
ATOM 2902 O O . GLY A 1 357 ? 8.286 -16.098 -30.416 1.00 33.38 357 GLY A O 1
ATOM 2903 N N . GLN A 1 358 ? 8.181 -16.039 -28.185 1.00 38.22 358 GLN A N 1
ATOM 2904 C CA . GLN A 1 358 ? 6.736 -15.802 -28.115 1.00 38.22 358 GLN A CA 1
ATOM 2905 C C . GLN A 1 358 ? 6.512 -14.299 -27.926 1.00 38.22 358 GLN A C 1
ATOM 2907 O O . GLN A 1 358 ? 7.354 -13.660 -27.306 1.00 38.22 358 GLN A O 1
ATOM 2912 N N . LYS A 1 359 ? 5.435 -13.721 -28.478 1.00 35.50 359 LYS A N 1
ATOM 2913 C CA . LYS A 1 359 ? 5.094 -12.296 -28.321 1.00 35.50 359 LYS A CA 1
ATOM 2914 C C . LYS A 1 359 ? 4.196 -12.077 -27.082 1.00 35.50 359 LYS A C 1
ATOM 2916 O O . LYS A 1 359 ? 2.975 -12.161 -27.216 1.00 35.50 359 LYS A O 1
ATOM 2921 N N . PRO A 1 360 ? 4.719 -11.803 -25.870 1.00 39.00 360 PRO A N 1
ATOM 2922 C CA . PRO A 1 360 ? 3.917 -11.187 -24.823 1.00 39.00 360 PRO A CA 1
ATOM 2923 C C . PRO A 1 360 ? 3.438 -9.805 -25.269 1.00 39.00 360 PRO A C 1
ATOM 2925 O O . PRO A 1 360 ? 4.222 -8.973 -25.706 1.00 39.00 360 PRO A O 1
ATOM 2928 N N . PHE A 1 361 ? 2.136 -9.572 -25.151 1.00 40.84 361 PHE A N 1
ATOM 2929 C CA . PHE A 1 361 ? 1.506 -8.302 -25.489 1.00 40.84 361 PHE A CA 1
ATOM 2930 C C . PHE A 1 361 ? 1.977 -7.166 -24.551 1.00 40.84 361 PHE A C 1
ATOM 2932 O O . PHE A 1 361 ? 1.661 -7.196 -23.358 1.00 40.84 361 PHE A O 1
ATOM 2939 N N . SER A 1 362 ? 2.689 -6.167 -25.077 1.00 42.66 362 SER A N 1
ATOM 2940 C CA . SER A 1 362 ? 3.024 -4.891 -24.416 1.00 42.66 362 SER A CA 1
ATOM 2941 C C . SER A 1 362 ? 2.408 -3.714 -25.177 1.00 42.66 362 SER A C 1
ATOM 2943 O O . SER A 1 362 ? 2.057 -3.857 -26.348 1.00 42.66 362 SER A O 1
ATOM 2945 N N . VAL A 1 363 ? 2.282 -2.536 -24.537 1.00 40.16 363 VAL A N 1
ATOM 2946 C CA . VAL A 1 363 ? 1.703 -1.321 -25.166 1.00 40.16 363 VAL A CA 1
ATOM 2947 C C . VAL A 1 363 ? 2.371 -0.977 -26.507 1.00 40.16 363 VAL A C 1
ATOM 2949 O O . VAL A 1 363 ? 1.770 -0.337 -27.367 1.00 40.16 363 VAL A O 1
ATOM 2952 N N . THR A 1 364 ? 3.605 -1.425 -26.702 1.00 42.16 364 THR A N 1
ATOM 2953 C CA . THR A 1 364 ? 4.359 -1.337 -27.945 1.00 42.16 364 THR A CA 1
ATOM 2954 C C . THR A 1 364 ? 4.681 -2.773 -28.372 1.00 42.16 364 THR A C 1
ATOM 2956 O O . THR A 1 364 ? 5.322 -3.487 -27.612 1.00 42.16 364 THR A O 1
ATOM 2959 N N . ASP A 1 365 ? 4.210 -3.234 -29.539 1.00 39.94 365 ASP A N 1
ATOM 2960 C CA . ASP A 1 365 ? 4.463 -4.599 -30.079 1.00 39.94 365 ASP A CA 1
ATOM 2961 C C . ASP A 1 365 ? 5.969 -4.875 -30.302 1.00 39.94 365 ASP A C 1
ATOM 2963 O O . ASP A 1 365 ? 6.409 -6.011 -30.471 1.00 39.94 365 ASP A O 1
ATOM 2967 N N . GLU A 1 366 ? 6.786 -3.825 -30.251 1.00 43.97 366 GLU A N 1
ATOM 2968 C CA . GLU A 1 366 ? 8.224 -3.916 -30.054 1.00 43.97 366 GLU A CA 1
ATOM 2969 C C . GLU A 1 366 ? 8.500 -4.086 -28.559 1.00 43.97 366 GLU A C 1
ATOM 2971 O O . GLU A 1 366 ? 8.343 -3.142 -27.775 1.00 43.97 366 GLU A O 1
ATOM 2976 N N . PHE A 1 367 ? 8.938 -5.284 -28.158 1.00 50.41 367 PHE A N 1
ATOM 2977 C CA . PHE A 1 367 ? 9.686 -5.420 -26.914 1.00 50.41 367 PHE A CA 1
ATOM 2978 C C . PHE A 1 367 ? 10.737 -4.326 -26.883 1.00 50.41 367 PHE A C 1
ATOM 2980 O O . PHE A 1 367 ? 11.558 -4.250 -27.802 1.00 50.41 367 PHE A O 1
ATOM 2987 N N . ASN A 1 368 ? 10.730 -3.513 -25.828 1.00 63.81 368 ASN A N 1
ATOM 2988 C CA . ASN A 1 368 ? 11.793 -2.545 -25.647 1.00 63.81 368 ASN A CA 1
ATOM 2989 C C . ASN A 1 368 ? 13.136 -3.285 -25.757 1.00 63.81 368 ASN A C 1
ATOM 2991 O O . ASN A 1 368 ? 13.320 -4.336 -25.126 1.00 63.81 368 ASN A O 1
ATOM 2995 N N . ALA A 1 369 ? 14.052 -2.758 -26.576 1.00 70.62 369 ALA A N 1
ATOM 2996 C CA . ALA A 1 369 ? 15.377 -3.338 -26.792 1.00 70.62 369 ALA A CA 1
ATOM 2997 C C . ALA A 1 369 ? 16.112 -3.594 -25.466 1.00 70.62 369 ALA A C 1
ATOM 2999 O O . ALA A 1 369 ? 16.945 -4.502 -25.385 1.00 70.62 369 ALA A O 1
ATOM 3000 N N . PHE A 1 370 ? 15.734 -2.860 -24.416 1.00 83.50 370 PHE A N 1
ATOM 3001 C CA . PHE A 1 370 ? 16.141 -3.106 -23.047 1.00 83.50 370 PHE A CA 1
ATOM 3002 C C . PHE A 1 370 ? 15.963 -4.572 -22.612 1.00 83.50 370 PHE A C 1
ATOM 3004 O O . PHE A 1 370 ? 16.942 -5.235 -22.275 1.00 83.50 370 PHE A O 1
ATOM 3011 N N . TRP A 1 371 ? 14.740 -5.117 -22.649 1.00 82.69 371 TRP A N 1
ATOM 3012 C CA . TRP A 1 371 ? 14.450 -6.462 -22.128 1.00 82.69 371 TRP A CA 1
ATOM 3013 C C . TRP A 1 371 ? 15.008 -7.581 -23.007 1.00 82.69 371 TRP A C 1
ATOM 3015 O O . TRP A 1 371 ? 15.460 -8.605 -22.499 1.00 82.69 371 TRP A O 1
ATOM 3025 N N . THR A 1 372 ? 14.955 -7.403 -24.327 1.00 76.75 372 THR A N 1
ATOM 3026 C CA . THR A 1 372 ? 15.283 -8.461 -25.297 1.00 76.75 372 THR A CA 1
ATOM 3027 C C . THR A 1 372 ? 16.743 -8.492 -25.706 1.00 76.75 372 THR A C 1
ATOM 3029 O O . THR A 1 372 ? 17.202 -9.514 -26.217 1.00 76.75 372 THR A O 1
ATOM 3032 N N . ARG A 1 373 ? 17.483 -7.400 -25.501 1.00 81.44 373 ARG A N 1
ATOM 3033 C CA . ARG A 1 373 ? 18.876 -7.294 -25.931 1.00 81.44 373 ARG A CA 1
ATOM 3034 C C . ARG A 1 373 ? 19.777 -6.734 -24.842 1.00 81.44 373 ARG A C 1
ATOM 3036 O O . ARG A 1 373 ? 20.720 -7.418 -24.465 1.00 81.44 373 ARG A O 1
ATOM 3043 N N . GLU A 1 374 ? 19.517 -5.533 -24.338 1.00 85.44 374 GLU A N 1
ATOM 3044 C CA . GLU A 1 374 ? 20.471 -4.816 -23.473 1.00 85.44 374 GLU A CA 1
ATOM 3045 C C . GLU A 1 374 ? 20.661 -5.521 -22.125 1.00 85.44 374 GLU A C 1
ATOM 3047 O O . GLU A 1 374 ? 21.793 -5.798 -21.728 1.00 85.44 374 GLU A O 1
ATOM 3052 N N . LEU A 1 375 ? 19.566 -5.903 -21.457 1.00 86.94 375 LEU A N 1
ATOM 3053 C CA . LEU A 1 375 ? 19.608 -6.626 -20.186 1.00 86.94 375 LEU A CA 1
ATOM 3054 C C . LEU A 1 375 ? 20.284 -7.996 -20.338 1.00 86.94 375 LEU A C 1
ATOM 3056 O O . LEU A 1 375 ? 21.078 -8.385 -19.484 1.00 86.94 375 LEU A O 1
ATOM 3060 N N . LEU A 1 376 ? 20.004 -8.712 -21.433 1.00 84.81 376 LEU A N 1
ATOM 3061 C CA . LEU A 1 376 ? 20.588 -10.032 -21.701 1.00 84.81 376 LEU A CA 1
ATOM 3062 C C . LEU A 1 376 ? 22.082 -9.946 -22.035 1.00 84.81 376 LEU A C 1
ATOM 3064 O O . LEU A 1 376 ? 22.868 -10.760 -21.556 1.00 84.81 376 LEU A O 1
ATOM 3068 N N . GLN A 1 377 ? 22.491 -8.944 -22.816 1.00 86.62 377 GLN A N 1
ATOM 3069 C CA . GLN A 1 377 ? 23.903 -8.670 -23.082 1.00 86.62 377 GLN A CA 1
ATOM 3070 C C . GLN A 1 377 ? 24.643 -8.335 -21.787 1.00 86.62 377 GLN A C 1
ATOM 3072 O O . GLN A 1 377 ? 25.721 -8.874 -21.543 1.00 86.62 377 GLN A O 1
ATOM 3077 N N . LEU A 1 378 ? 24.038 -7.511 -20.929 1.00 87.44 378 LEU A N 1
ATOM 3078 C CA . LEU A 1 378 ? 24.622 -7.147 -19.646 1.00 87.44 378 LEU A CA 1
ATOM 3079 C C . LEU A 1 378 ? 24.686 -8.332 -18.672 1.00 87.44 378 LEU A C 1
ATOM 3081 O O . LEU A 1 378 ? 25.661 -8.474 -17.938 1.00 87.44 378 LEU A O 1
ATOM 3085 N N . ALA A 1 379 ? 23.695 -9.227 -18.695 1.00 88.25 379 ALA A N 1
ATOM 3086 C CA . ALA A 1 379 ? 23.697 -10.449 -17.895 1.00 88.25 379 ALA A CA 1
ATOM 3087 C C . ALA A 1 379 ? 24.894 -11.367 -18.207 1.00 88.25 379 ALA A C 1
ATOM 3089 O O . ALA A 1 379 ? 25.320 -12.119 -17.335 1.00 88.25 379 ALA A O 1
ATOM 3090 N N . HIS A 1 380 ? 25.467 -11.309 -19.416 1.00 85.50 380 HIS A N 1
ATOM 3091 C CA . HIS A 1 380 ? 26.665 -12.084 -19.752 1.00 85.50 380 HIS A CA 1
ATOM 3092 C C . HIS A 1 380 ? 27.950 -11.554 -19.107 1.00 85.50 380 HIS A C 1
ATOM 3094 O O . HIS A 1 380 ? 28.880 -12.335 -18.904 1.00 85.50 380 HIS A O 1
ATOM 3100 N N . SER A 1 381 ? 28.018 -10.259 -18.792 1.00 86.94 381 SER A N 1
ATOM 3101 C CA . SER A 1 381 ? 29.200 -9.638 -18.185 1.00 86.94 381 SER A CA 1
ATOM 3102 C C . SER A 1 381 ? 29.048 -9.372 -16.686 1.00 86.94 381 SER A C 1
ATOM 3104 O O . SER A 1 381 ? 30.045 -9.427 -15.973 1.00 86.94 381 SER A O 1
ATOM 3106 N N . GLU A 1 382 ? 27.829 -9.122 -16.194 1.00 91.75 382 GLU A N 1
ATOM 3107 C CA . GLU A 1 382 ? 27.569 -8.708 -14.810 1.00 91.75 382 GLU A CA 1
ATOM 3108 C C . GLU A 1 382 ? 26.820 -9.780 -13.990 1.00 91.75 382 GLU A C 1
ATOM 3110 O O . GLU A 1 382 ? 25.619 -10.002 -14.199 1.00 91.75 382 GLU A O 1
ATOM 3115 N N . PRO A 1 383 ? 27.463 -10.406 -12.978 1.00 90.31 383 PRO A N 1
ATOM 3116 C CA . PRO A 1 383 ? 26.852 -11.469 -12.171 1.00 90.31 383 PRO A CA 1
ATOM 3117 C C . PRO A 1 383 ? 25.572 -11.057 -11.432 1.00 90.31 383 PRO A C 1
ATOM 3119 O O . PRO A 1 383 ? 24.672 -11.875 -11.228 1.00 90.31 383 PRO A O 1
ATOM 3122 N N . ALA A 1 384 ? 25.468 -9.792 -11.017 1.00 90.56 384 ALA A N 1
ATOM 3123 C CA . ALA A 1 384 ? 24.271 -9.290 -10.348 1.00 90.56 384 ALA A CA 1
ATOM 3124 C C . ALA A 1 384 ? 23.057 -9.299 -11.291 1.00 90.56 384 ALA A C 1
ATOM 3126 O O . ALA A 1 384 ? 21.974 -9.756 -10.918 1.00 90.56 384 ALA A O 1
ATOM 3127 N N . VAL A 1 385 ? 23.263 -8.851 -12.532 1.00 89.62 385 VAL A N 1
ATOM 3128 C CA . VAL A 1 385 ? 22.234 -8.783 -13.579 1.00 89.62 385 VAL A CA 1
ATOM 3129 C C . VAL A 1 385 ? 21.862 -10.182 -14.057 1.00 89.62 385 VAL A C 1
ATOM 3131 O O . VAL A 1 385 ? 20.680 -10.472 -14.244 1.00 89.62 385 VAL A O 1
ATOM 3134 N N . TRP A 1 386 ? 22.842 -11.084 -14.152 1.00 89.56 386 TRP A N 1
ATOM 3135 C CA . TRP A 1 386 ? 22.609 -12.506 -14.396 1.00 89.56 386 TRP A CA 1
ATOM 3136 C C . TRP A 1 386 ? 21.625 -13.111 -13.393 1.00 89.56 386 TRP A C 1
ATOM 3138 O O . TRP A 1 386 ? 20.604 -13.683 -13.776 1.00 89.56 386 TRP A O 1
ATOM 3148 N N . HIS A 1 387 ? 21.891 -12.944 -12.096 1.00 85.19 387 HIS A N 1
ATOM 3149 C CA . HIS A 1 387 ? 21.023 -13.476 -11.051 1.00 85.19 387 HIS A CA 1
ATOM 3150 C C . HIS A 1 387 ? 19.631 -12.826 -11.057 1.00 85.19 387 HIS A C 1
ATOM 3152 O O . HIS A 1 387 ? 18.635 -13.535 -10.917 1.00 85.19 387 HIS A O 1
ATOM 3158 N N . ALA A 1 388 ? 19.523 -11.514 -11.288 1.00 89.31 388 ALA A N 1
ATOM 3159 C CA . ALA A 1 388 ? 18.219 -10.861 -11.428 1.00 89.31 388 ALA A CA 1
ATOM 3160 C C . ALA A 1 388 ? 17.422 -11.424 -12.623 1.00 89.31 388 ALA A C 1
ATOM 3162 O O . ALA A 1 388 ? 16.229 -11.700 -12.502 1.00 89.31 388 ALA A O 1
ATOM 3163 N N . THR A 1 389 ? 18.097 -11.683 -13.745 1.00 88.06 389 THR A N 1
ATOM 3164 C CA . THR A 1 389 ? 17.500 -12.271 -14.955 1.00 88.06 389 THR A CA 1
ATOM 3165 C C . THR A 1 389 ? 17.042 -13.714 -14.720 1.00 88.06 389 THR A C 1
ATOM 3167 O O . THR A 1 389 ? 15.937 -14.078 -15.117 1.00 88.06 389 THR A O 1
ATOM 3170 N N . LEU A 1 390 ? 17.827 -14.529 -14.003 1.00 85.19 390 LEU A N 1
ATOM 3171 C CA . LEU A 1 390 ? 17.413 -15.881 -13.601 1.00 85.19 390 LEU A CA 1
ATOM 3172 C C . LEU A 1 390 ? 16.186 -15.864 -12.683 1.00 85.19 390 LEU A C 1
ATOM 3174 O O . LEU A 1 390 ? 15.313 -16.724 -12.809 1.00 85.19 390 LEU A O 1
ATOM 3178 N N . ALA A 1 391 ? 16.101 -14.892 -11.769 1.00 85.31 391 ALA A N 1
ATOM 3179 C CA . ALA A 1 391 ? 14.927 -14.734 -10.918 1.00 85.31 391 ALA A CA 1
ATOM 3180 C C . ALA A 1 391 ? 13.673 -14.400 -11.742 1.00 85.31 391 ALA A C 1
ATOM 3182 O O . ALA A 1 391 ? 12.631 -15.018 -11.524 1.00 85.31 391 ALA A O 1
ATOM 3183 N N . LEU A 1 392 ? 13.782 -13.493 -12.722 1.00 86.12 392 LEU A N 1
ATOM 3184 C CA . LEU A 1 392 ? 12.697 -13.193 -13.665 1.00 86.12 392 LEU A CA 1
ATOM 3185 C C . LEU A 1 392 ? 12.285 -14.424 -14.475 1.00 86.12 392 LEU A C 1
ATOM 3187 O O . LEU A 1 392 ? 11.096 -14.723 -14.554 1.00 86.12 392 LEU A O 1
ATOM 3191 N N . GLY A 1 393 ? 13.249 -15.170 -15.019 1.00 82.88 393 GLY A N 1
ATOM 3192 C CA . GLY A 1 393 ? 12.982 -16.393 -15.781 1.00 82.88 393 GLY A CA 1
ATOM 3193 C C . GLY A 1 393 ? 12.251 -17.454 -14.953 1.00 82.88 393 GLY A C 1
ATOM 3194 O O . GLY A 1 393 ? 11.260 -18.020 -15.409 1.00 82.88 393 GLY A O 1
ATOM 3195 N N . ALA A 1 394 ? 12.673 -17.669 -13.703 1.00 83.88 394 ALA A N 1
ATOM 3196 C CA . ALA A 1 394 ? 12.011 -18.608 -12.798 1.00 83.88 394 ALA A CA 1
ATOM 3197 C C . ALA A 1 394 ? 10.571 -18.177 -12.462 1.00 83.88 394 ALA A C 1
ATOM 3199 O O . ALA A 1 394 ? 9.666 -19.012 -12.420 1.00 83.88 394 ALA A O 1
ATOM 3200 N N . LEU A 1 395 ? 10.337 -16.878 -12.248 1.00 83.81 395 LEU A N 1
ATOM 3201 C CA . LEU A 1 395 ? 9.001 -16.338 -11.985 1.00 83.81 395 LEU A CA 1
ATOM 3202 C C . LEU A 1 395 ? 8.086 -16.413 -13.214 1.00 83.81 395 LEU A C 1
ATOM 3204 O O . LEU A 1 395 ? 6.917 -16.774 -13.070 1.00 83.81 395 LEU A O 1
ATOM 3208 N N . HIS A 1 396 ? 8.612 -16.121 -14.405 1.00 81.62 396 HIS A N 1
ATOM 3209 C CA . HIS A 1 396 ? 7.889 -16.262 -15.671 1.00 81.62 396 HIS A CA 1
ATOM 3210 C C . HIS A 1 396 ? 7.487 -17.719 -15.907 1.00 81.62 396 HIS A C 1
ATOM 3212 O O . HIS A 1 396 ? 6.302 -18.016 -16.050 1.00 81.62 396 HIS A O 1
ATOM 3218 N N . GLN A 1 397 ? 8.439 -18.649 -15.804 1.00 79.44 397 GLN A N 1
ATOM 3219 C CA . GLN A 1 397 ? 8.165 -20.077 -15.960 1.00 79.44 397 GLN A CA 1
ATOM 3220 C C . GLN A 1 397 ? 7.152 -20.581 -14.926 1.00 79.44 397 GLN A C 1
ATOM 3222 O O . GLN A 1 397 ? 6.286 -21.399 -15.241 1.00 79.44 397 GLN A O 1
ATOM 3227 N N . ARG A 1 398 ? 7.224 -20.085 -13.685 1.00 82.00 398 ARG A N 1
ATOM 3228 C CA . ARG A 1 398 ? 6.237 -20.411 -12.651 1.00 82.00 398 ARG A CA 1
ATOM 3229 C C . ARG A 1 398 ? 4.834 -19.986 -13.082 1.00 82.00 398 ARG A C 1
ATOM 3231 O O . ARG A 1 398 ? 3.893 -20.758 -12.915 1.00 82.00 398 ARG A O 1
ATOM 3238 N N . HIS A 1 399 ? 4.701 -18.780 -13.625 1.00 75.94 399 HIS A N 1
ATOM 3239 C CA . HIS A 1 399 ? 3.429 -18.239 -14.090 1.00 75.94 399 HIS A CA 1
ATOM 3240 C C . HIS A 1 399 ? 2.855 -19.048 -15.267 1.00 75.94 399 HIS A C 1
ATOM 3242 O O . HIS A 1 399 ? 1.683 -19.423 -15.241 1.00 75.94 399 HIS A O 1
ATOM 3248 N N . GLU A 1 400 ? 3.692 -19.412 -16.242 1.00 74.38 400 GLU A N 1
ATOM 3249 C CA . GLU A 1 400 ? 3.316 -20.295 -17.357 1.00 74.38 400 GLU A CA 1
ATOM 3250 C C . GLU A 1 400 ? 2.778 -21.651 -16.879 1.00 74.38 400 GLU A C 1
ATOM 3252 O O . GLU A 1 400 ? 1.753 -22.136 -17.360 1.00 74.38 400 GLU A O 1
ATOM 3257 N N . LEU A 1 401 ? 3.440 -22.271 -15.897 1.00 75.50 401 LEU A N 1
ATOM 3258 C CA . LEU A 1 401 ? 3.015 -23.564 -15.356 1.00 75.50 401 LEU A CA 1
ATOM 3259 C C . LEU A 1 401 ? 1.677 -23.479 -14.614 1.00 75.50 401 LEU A C 1
ATOM 3261 O O . LEU A 1 401 ? 0.858 -24.399 -14.721 1.00 75.50 401 LEU A O 1
ATOM 3265 N N . PHE A 1 402 ? 1.441 -22.388 -13.877 1.00 73.38 402 PHE A N 1
ATOM 3266 C CA . PHE A 1 402 ? 0.149 -22.141 -13.235 1.00 73.38 402 PHE A CA 1
ATOM 3267 C C . PHE A 1 402 ? -0.962 -21.968 -14.266 1.00 73.38 402 PHE A C 1
ATOM 3269 O O . PHE A 1 402 ? -2.012 -22.594 -14.130 1.00 73.38 402 PHE A O 1
ATOM 3276 N N . TRP A 1 403 ? -0.709 -21.199 -15.325 1.00 70.44 403 TRP A N 1
ATOM 3277 C CA . TRP A 1 403 ? -1.659 -21.022 -16.419 1.00 70.44 403 TRP A CA 1
ATOM 3278 C C . TRP A 1 403 ? -2.015 -22.329 -17.126 1.00 70.44 403 TRP A C 1
ATOM 3280 O O . TRP A 1 403 ? -3.183 -22.610 -17.382 1.00 70.44 403 TRP A O 1
ATOM 3290 N N . GLN A 1 404 ? -1.019 -23.172 -17.399 1.00 69.88 404 GLN A N 1
ATOM 3291 C CA . GLN A 1 404 ? -1.233 -24.470 -18.042 1.00 69.88 404 GLN A CA 1
ATOM 3292 C C . GLN A 1 404 ? -1.920 -25.496 -17.120 1.00 69.88 404 GLN A C 1
ATOM 3294 O O . GLN A 1 404 ? -2.171 -26.625 -17.548 1.00 69.88 404 GLN A O 1
ATOM 3299 N N . GLY A 1 405 ? -2.198 -25.146 -15.856 1.00 67.75 405 GLY A N 1
ATOM 3300 C CA . GLY A 1 405 ? -2.780 -26.044 -14.856 1.00 67.75 405 GLY A CA 1
ATOM 3301 C C . GLY A 1 405 ? -1.840 -27.180 -14.434 1.00 67.75 405 GLY A C 1
ATOM 3302 O O . GLY A 1 405 ? -2.293 -28.202 -13.919 1.00 67.75 405 GLY A O 1
ATOM 3303 N N . ARG A 1 406 ? -0.528 -27.039 -14.674 1.00 63.84 406 ARG A N 1
ATOM 3304 C CA . ARG A 1 406 ? 0.488 -28.090 -14.511 1.00 63.84 406 ARG A CA 1
ATOM 3305 C C . ARG A 1 406 ? 1.654 -27.587 -13.663 1.00 63.84 406 ARG A C 1
ATOM 3307 O O . ARG A 1 406 ? 2.718 -27.319 -14.207 1.00 63.84 406 ARG A O 1
ATOM 3314 N N . GLY A 1 407 ? 1.533 -27.468 -12.337 1.00 58.69 407 GLY A N 1
ATOM 3315 C CA . GLY A 1 407 ? 2.740 -27.033 -11.622 1.00 58.69 407 GLY A CA 1
ATOM 3316 C C . GLY A 1 407 ? 2.736 -26.764 -10.135 1.00 58.69 407 GLY A C 1
ATOM 3317 O O . GLY A 1 407 ? 3.557 -25.954 -9.733 1.00 58.69 407 GLY A O 1
ATOM 3318 N N . TYR A 1 408 ? 1.929 -27.419 -9.297 1.00 58.38 408 TYR A N 1
ATOM 3319 C CA . TYR A 1 408 ? 2.013 -27.140 -7.853 1.00 58.38 408 TYR A CA 1
ATOM 3320 C C . TYR A 1 408 ? 3.430 -27.399 -7.285 1.00 58.38 408 TYR A C 1
ATOM 3322 O O . TYR A 1 408 ? 4.036 -26.507 -6.704 1.00 58.38 408 TYR A O 1
ATOM 3330 N N . HIS A 1 409 ? 4.023 -28.574 -7.546 1.00 61.69 409 HIS A N 1
ATOM 3331 C CA . HIS A 1 409 ? 5.360 -28.922 -7.021 1.00 61.69 409 HIS A CA 1
ATOM 3332 C C . HIS A 1 409 ? 6.506 -28.203 -7.757 1.00 61.69 409 HIS A C 1
ATOM 3334 O O . HIS A 1 409 ? 7.463 -27.740 -7.138 1.00 61.69 409 HIS A O 1
ATOM 3340 N N . SER A 1 410 ? 6.414 -28.073 -9.085 1.00 67.00 410 SER A N 1
ATOM 3341 C CA . SER A 1 410 ? 7.415 -27.345 -9.880 1.00 67.00 410 SER A CA 1
ATOM 3342 C C . SER A 1 410 ? 7.384 -25.837 -9.607 1.00 67.00 410 SER A C 1
ATOM 3344 O O . SER A 1 410 ? 8.424 -25.184 -9.649 1.00 67.00 410 SER A O 1
ATOM 3346 N N . GLY A 1 411 ? 6.214 -25.285 -9.275 1.00 72.44 411 GLY A N 1
ATOM 3347 C CA . GLY A 1 411 ? 6.014 -23.868 -8.993 1.00 72.44 411 GLY A CA 1
ATOM 3348 C C . GLY A 1 411 ? 6.640 -23.413 -7.675 1.00 72.44 411 GLY A C 1
ATOM 3349 O O . GLY A 1 411 ? 7.245 -22.342 -7.641 1.00 72.44 411 GLY A O 1
ATOM 3350 N N . GLU A 1 412 ? 6.578 -24.223 -6.612 1.00 78.81 412 GLU A N 1
ATOM 3351 C CA . GLU A 1 412 ? 7.280 -23.929 -5.350 1.00 78.81 412 GLU A CA 1
ATOM 3352 C C . GLU A 1 412 ? 8.803 -23.936 -5.524 1.00 78.81 412 GLU A C 1
ATOM 3354 O O . GLU A 1 412 ? 9.494 -23.044 -5.026 1.00 78.81 412 GLU A O 1
ATOM 3359 N N . LYS A 1 413 ? 9.336 -24.895 -6.294 1.00 81.00 413 LYS A N 1
ATOM 3360 C CA . LYS A 1 413 ? 10.768 -24.942 -6.618 1.00 81.00 413 LYS A CA 1
ATOM 3361 C C . LYS A 1 413 ? 11.206 -23.684 -7.368 1.00 81.00 413 LYS A C 1
ATOM 3363 O O . LYS A 1 413 ? 12.203 -23.074 -6.987 1.00 81.00 413 LYS A O 1
ATOM 3368 N N . LEU A 1 414 ? 10.455 -23.276 -8.391 1.00 80.88 414 LEU A N 1
ATOM 3369 C CA . LEU A 1 414 ? 10.737 -22.061 -9.162 1.00 80.88 414 LEU A CA 1
ATOM 3370 C C . LEU A 1 414 ? 10.626 -20.797 -8.301 1.00 80.88 414 LEU A C 1
ATOM 3372 O O . LEU A 1 414 ? 11.462 -19.905 -8.409 1.00 80.88 414 LEU A O 1
ATOM 3376 N N . TRP A 1 415 ? 9.661 -20.737 -7.379 1.00 84.25 415 TRP A N 1
ATOM 3377 C CA . TRP A 1 415 ? 9.564 -19.648 -6.403 1.00 84.25 415 TRP A CA 1
ATOM 3378 C C . TRP A 1 415 ? 10.783 -19.587 -5.474 1.00 84.25 415 TRP A C 1
ATOM 3380 O O . TRP A 1 415 ? 11.333 -18.510 -5.237 1.00 84.25 415 TRP A O 1
ATOM 3390 N N . SER A 1 416 ? 11.245 -20.730 -4.962 1.00 83.25 416 SER A N 1
ATOM 3391 C CA . SER A 1 416 ? 12.464 -20.796 -4.150 1.00 83.25 416 SER A CA 1
ATOM 3392 C C . SER A 1 416 ? 13.695 -20.364 -4.950 1.00 83.25 416 SER A C 1
ATOM 3394 O O . SER A 1 416 ? 14.502 -19.584 -4.450 1.00 83.25 416 SER A O 1
ATOM 3396 N N . GLN A 1 417 ? 13.819 -20.817 -6.202 1.00 81.88 417 GLN A N 1
ATOM 3397 C CA . GLN A 1 417 ? 14.905 -20.423 -7.103 1.00 81.88 417 GLN A CA 1
ATOM 3398 C C . GLN A 1 417 ? 14.888 -18.923 -7.396 1.00 81.88 417 GLN A C 1
ATOM 3400 O O . GLN A 1 417 ? 15.945 -18.293 -7.403 1.00 81.88 417 GLN A O 1
ATOM 3405 N N . ALA A 1 418 ? 13.710 -18.334 -7.598 1.00 85.12 418 ALA A N 1
ATOM 3406 C CA . ALA A 1 418 ? 13.575 -16.898 -7.788 1.00 85.12 418 ALA A CA 1
ATOM 3407 C C . ALA A 1 418 ? 14.038 -16.116 -6.549 1.00 85.12 418 ALA A C 1
ATOM 3409 O O . ALA A 1 418 ? 14.795 -15.158 -6.680 1.00 85.12 418 ALA A O 1
ATOM 3410 N N . ASN A 1 419 ? 13.642 -16.546 -5.345 1.00 87.00 419 ASN A N 1
ATOM 3411 C CA . ASN A 1 419 ? 14.061 -15.913 -4.088 1.00 87.00 419 ASN A CA 1
ATOM 3412 C C . ASN A 1 419 ? 15.573 -16.022 -3.842 1.00 87.00 419 ASN A C 1
ATOM 3414 O O . ASN A 1 419 ? 16.198 -15.048 -3.421 1.00 87.00 419 ASN A O 1
ATOM 3418 N N . GLU A 1 420 ? 16.169 -17.187 -4.114 1.00 83.31 420 GLU A N 1
ATOM 3419 C CA . GLU A 1 420 ? 17.616 -17.384 -3.991 1.00 83.31 420 GLU A CA 1
ATOM 3420 C C . GLU A 1 420 ? 18.374 -16.473 -4.964 1.00 83.31 420 GLU A C 1
ATOM 3422 O O . GLU A 1 420 ? 19.279 -15.743 -4.558 1.00 83.31 420 GLU A O 1
ATOM 3427 N N . ASN A 1 421 ? 17.973 -16.469 -6.238 1.00 81.31 421 ASN A N 1
ATOM 3428 C CA . ASN A 1 421 ? 18.603 -15.637 -7.256 1.00 81.31 421 ASN A CA 1
ATOM 3429 C C . ASN A 1 421 ? 18.416 -14.140 -6.975 1.00 81.31 421 ASN A C 1
ATOM 3431 O O . ASN A 1 421 ? 19.372 -13.387 -7.116 1.00 81.31 421 ASN A O 1
ATOM 3435 N N . TYR A 1 422 ? 17.257 -13.708 -6.471 1.00 90.12 422 TYR A N 1
ATOM 3436 C CA . TYR A 1 422 ? 17.066 -12.334 -5.998 1.00 90.12 422 TYR A CA 1
ATOM 3437 C C . TYR A 1 422 ? 18.063 -11.967 -4.884 1.00 90.12 422 TYR A C 1
ATOM 3439 O O . TYR A 1 422 ? 18.753 -10.952 -4.973 1.00 90.12 422 TYR A O 1
ATOM 3447 N N . GLY A 1 423 ? 18.218 -12.819 -3.863 1.00 85.50 423 GLY A N 1
ATOM 3448 C CA . GLY A 1 423 ? 19.184 -12.588 -2.782 1.00 85.50 423 GLY A CA 1
ATOM 3449 C C . GLY A 1 423 ? 20.639 -12.536 -3.268 1.00 85.50 423 GLY A C 1
ATOM 3450 O O . GLY A 1 423 ? 21.429 -11.706 -2.803 1.00 85.50 423 GLY A O 1
ATOM 3451 N N . ARG A 1 424 ? 20.994 -13.377 -4.247 1.00 79.06 424 ARG A N 1
ATOM 3452 C CA . ARG A 1 424 ? 22.321 -13.372 -4.884 1.00 79.06 424 ARG A CA 1
ATOM 3453 C C . ARG A 1 424 ? 22.542 -12.111 -5.715 1.00 79.06 424 ARG A C 1
ATOM 3455 O O . ARG A 1 424 ? 23.595 -11.498 -5.577 1.00 79.06 424 ARG A O 1
ATOM 3462 N N . ALA A 1 425 ? 21.542 -11.671 -6.477 1.00 86.31 425 ALA A N 1
ATOM 3463 C CA . ALA A 1 425 ? 21.592 -10.423 -7.233 1.00 86.31 425 ALA A CA 1
ATOM 3464 C C . ALA A 1 425 ? 21.854 -9.218 -6.316 1.00 86.31 425 ALA A C 1
ATOM 3466 O O . ALA A 1 425 ? 22.769 -8.447 -6.582 1.00 86.31 425 ALA A O 1
ATOM 3467 N N . ILE A 1 426 ? 21.142 -9.10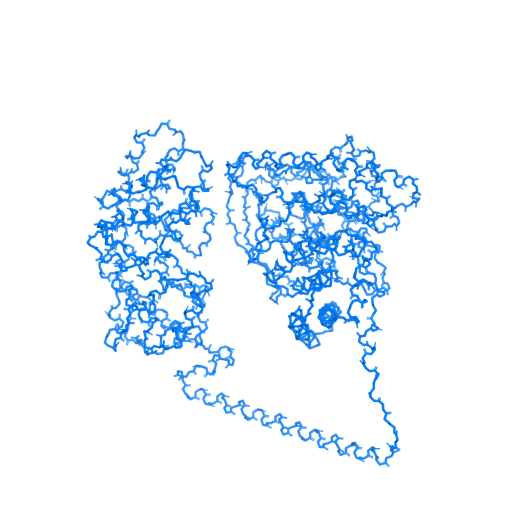7 -5.186 1.00 89.12 426 ILE A N 1
ATOM 3468 C CA . ILE A 1 426 ? 21.359 -8.050 -4.178 1.00 89.12 426 ILE A CA 1
ATOM 3469 C C . ILE A 1 426 ? 22.758 -8.129 -3.549 1.00 89.12 426 ILE A C 1
ATOM 3471 O O . ILE A 1 426 ? 23.368 -7.103 -3.246 1.00 89.12 426 ILE A O 1
ATOM 3475 N N . THR A 1 427 ? 23.284 -9.337 -3.340 1.00 85.81 427 THR A N 1
ATOM 3476 C CA . THR A 1 427 ? 24.633 -9.523 -2.788 1.00 85.81 427 THR A CA 1
ATOM 3477 C C . THR A 1 427 ? 25.697 -9.049 -3.777 1.00 85.81 427 THR A C 1
ATOM 3479 O O . THR A 1 427 ? 26.554 -8.252 -3.402 1.00 85.81 427 THR A O 1
ATOM 3482 N N . CYS A 1 428 ? 25.599 -9.478 -5.038 1.00 85.88 428 CYS A N 1
ATOM 3483 C CA . CYS A 1 428 ? 26.504 -9.080 -6.117 1.00 85.88 428 CYS A CA 1
ATOM 3484 C C . CYS A 1 428 ? 26.356 -7.602 -6.508 1.00 85.88 428 CYS A C 1
ATOM 3486 O O . CYS A 1 428 ? 27.318 -7.000 -6.970 1.00 85.88 428 CYS A O 1
ATOM 3488 N N . ALA A 1 429 ? 25.186 -6.989 -6.289 1.00 88.31 429 ALA A N 1
ATOM 3489 C CA . ALA A 1 429 ? 24.939 -5.575 -6.584 1.00 88.31 429 ALA A CA 1
ATOM 3490 C C . ALA A 1 429 ? 25.943 -4.634 -5.896 1.00 88.31 429 ALA A C 1
ATOM 3492 O O . ALA A 1 429 ? 26.201 -3.545 -6.393 1.00 88.31 429 ALA A O 1
ATOM 3493 N N . ARG A 1 430 ? 26.523 -5.056 -4.761 1.00 87.19 430 ARG A N 1
ATOM 3494 C CA . ARG A 1 430 ? 27.526 -4.284 -4.007 1.00 87.19 430 ARG A CA 1
ATOM 3495 C C . ARG A 1 430 ? 28.821 -4.049 -4.783 1.00 87.19 430 ARG A C 1
ATOM 3497 O O . ARG A 1 430 ? 29.527 -3.089 -4.484 1.00 87.19 430 ARG A O 1
ATOM 3504 N N . ASP A 1 431 ? 29.123 -4.922 -5.739 1.00 85.62 431 ASP A N 1
ATOM 3505 C CA . ASP A 1 431 ? 30.352 -4.873 -6.527 1.00 85.62 431 ASP A CA 1
ATOM 3506 C C . ASP A 1 431 ? 30.173 -4.094 -7.841 1.00 85.62 431 ASP A C 1
ATOM 3508 O O . ASP A 1 431 ? 31.162 -3.689 -8.456 1.00 85.62 431 ASP A O 1
ATOM 3512 N N . VAL A 1 432 ? 28.925 -3.824 -8.244 1.00 89.56 432 VAL A N 1
ATOM 3513 C CA . VAL A 1 432 ? 28.595 -3.048 -9.444 1.00 89.56 432 VAL A CA 1
ATOM 3514 C C . VAL A 1 432 ? 28.763 -1.560 -9.138 1.00 89.56 432 VAL A C 1
ATOM 3516 O O . VAL A 1 432 ? 28.125 -1.018 -8.236 1.00 89.56 432 VAL A O 1
ATOM 3519 N N . LYS A 1 433 ? 29.647 -0.889 -9.882 1.00 89.31 433 LYS A N 1
ATOM 3520 C CA . LYS A 1 433 ? 29.963 0.539 -9.682 1.00 89.31 433 LYS A CA 1
ATOM 3521 C C . LYS A 1 433 ? 29.413 1.439 -10.773 1.00 89.31 433 LYS A C 1
ATOM 3523 O O . LYS A 1 433 ? 29.259 2.635 -10.539 1.00 89.31 433 LYS A O 1
ATOM 3528 N N . ASP A 1 434 ? 29.177 0.880 -11.952 1.00 92.31 434 ASP A N 1
ATOM 3529 C CA . ASP A 1 434 ? 28.705 1.643 -13.092 1.00 92.31 434 ASP A CA 1
ATOM 3530 C C . ASP A 1 434 ? 27.213 2.000 -12.923 1.00 92.31 434 ASP A C 1
ATOM 3532 O O . ASP A 1 434 ? 26.390 1.101 -12.711 1.00 92.31 434 ASP A O 1
ATOM 3536 N N . PRO A 1 435 ? 26.835 3.291 -12.990 1.00 91.56 435 PRO A N 1
ATOM 3537 C CA . PRO A 1 435 ? 25.448 3.716 -12.814 1.00 91.56 435 PRO A CA 1
ATOM 3538 C C . PRO A 1 435 ? 24.482 3.154 -13.864 1.00 91.56 435 PRO A C 1
ATOM 3540 O O . PRO A 1 435 ? 23.330 2.885 -13.525 1.00 91.56 435 PRO A O 1
ATOM 3543 N N . THR A 1 436 ? 24.926 2.944 -15.108 1.00 91.94 436 THR A N 1
ATOM 3544 C CA . THR A 1 436 ? 24.099 2.380 -16.189 1.00 91.94 436 THR A CA 1
ATOM 3545 C C . THR A 1 436 ? 23.809 0.904 -15.924 1.00 91.94 436 THR A C 1
ATOM 3547 O O . THR A 1 436 ? 22.663 0.460 -16.019 1.00 91.94 436 THR A O 1
ATOM 3550 N N . GLN A 1 437 ? 24.820 0.146 -15.493 1.00 93.00 437 GLN A N 1
ATOM 3551 C CA . GLN A 1 437 ? 24.644 -1.250 -15.089 1.00 93.00 437 GLN A CA 1
ATOM 3552 C C . GLN A 1 437 ? 23.752 -1.386 -13.846 1.00 93.00 437 GLN A C 1
ATOM 3554 O O . GLN A 1 437 ? 22.871 -2.248 -13.799 1.00 93.00 437 GLN A O 1
ATOM 3559 N N . LEU A 1 438 ? 23.943 -0.515 -12.847 1.00 93.69 438 LEU A N 1
ATOM 3560 C CA . LEU A 1 438 ? 23.094 -0.458 -11.654 1.00 93.69 438 LEU A CA 1
ATOM 3561 C C . LEU A 1 438 ? 21.650 -0.088 -11.998 1.00 93.69 438 LEU A C 1
ATOM 3563 O O . LEU A 1 438 ? 20.731 -0.648 -11.404 1.00 93.69 438 LEU A O 1
ATOM 3567 N N . LEU A 1 439 ? 21.431 0.824 -12.951 1.00 94.00 439 LEU A N 1
ATOM 3568 C CA . LEU A 1 439 ? 20.097 1.175 -13.433 1.00 94.00 439 LEU A CA 1
ATOM 3569 C C . LEU A 1 439 ? 19.402 -0.051 -14.034 1.00 94.00 439 LEU A C 1
ATOM 3571 O O . LEU A 1 439 ? 18.290 -0.381 -13.622 1.00 94.00 439 LEU A O 1
ATOM 3575 N N . ALA A 1 440 ? 20.068 -0.764 -14.944 1.00 92.12 440 ALA A N 1
ATOM 3576 C CA . ALA A 1 440 ? 19.524 -1.976 -15.554 1.00 92.12 440 ALA A CA 1
ATOM 3577 C C . ALA A 1 440 ? 19.209 -3.061 -14.507 1.00 92.12 440 ALA A C 1
ATOM 3579 O O . ALA A 1 440 ? 18.132 -3.663 -14.529 1.00 92.12 440 ALA A O 1
ATOM 3580 N N . LEU A 1 441 ? 20.110 -3.256 -13.536 1.00 94.00 441 LEU A N 1
ATOM 3581 C CA . LEU A 1 441 ? 19.892 -4.149 -12.399 1.00 94.00 441 LEU A CA 1
ATOM 3582 C C . LEU A 1 441 ? 18.671 -3.728 -11.567 1.00 94.00 441 LEU A C 1
ATOM 3584 O O . LEU A 1 441 ? 17.844 -4.571 -11.226 1.00 94.00 441 LEU A O 1
ATOM 3588 N N . SER A 1 442 ? 18.535 -2.434 -11.267 1.00 95.12 442 SER A N 1
ATOM 3589 C CA . SER A 1 442 ? 17.417 -1.874 -10.498 1.00 95.12 442 SER A CA 1
ATOM 3590 C C . SER A 1 442 ? 16.075 -2.139 -11.182 1.00 95.12 442 SER A C 1
ATOM 3592 O O . SER A 1 442 ? 15.115 -2.526 -10.520 1.00 95.12 442 SER A O 1
ATOM 3594 N N . LEU A 1 443 ? 16.001 -2.004 -12.511 1.00 92.06 443 LEU A N 1
ATOM 3595 C CA . LEU A 1 443 ? 14.784 -2.281 -13.287 1.00 92.06 443 LEU A CA 1
ATOM 3596 C C . LEU A 1 443 ? 14.431 -3.776 -13.315 1.00 92.06 443 LEU A C 1
ATOM 3598 O O . LEU A 1 443 ? 13.256 -4.142 -13.188 1.00 92.06 443 LEU A O 1
ATOM 3602 N N . ALA A 1 444 ? 15.435 -4.650 -13.423 1.00 90.50 444 ALA A N 1
ATOM 3603 C CA . ALA A 1 444 ? 15.224 -6.092 -13.334 1.00 90.50 444 ALA A CA 1
ATOM 3604 C C . ALA A 1 444 ? 14.719 -6.497 -11.938 1.00 90.50 444 ALA A C 1
ATOM 3606 O O . ALA A 1 444 ? 13.731 -7.221 -11.822 1.00 90.50 444 ALA A O 1
ATOM 3607 N N . LEU A 1 445 ? 15.334 -5.980 -10.869 1.00 92.25 445 LEU A N 1
ATOM 3608 C CA . LEU A 1 445 ? 14.926 -6.246 -9.484 1.00 92.25 445 LEU A CA 1
ATOM 3609 C C . LEU A 1 445 ? 13.552 -5.653 -9.143 1.00 92.25 445 LEU A C 1
ATOM 3611 O O . LEU A 1 445 ? 12.781 -6.289 -8.422 1.00 92.25 445 LEU A O 1
ATOM 3615 N N . LEU A 1 446 ? 13.211 -4.484 -9.691 1.00 91.75 446 LEU A N 1
ATOM 3616 C CA . LEU A 1 446 ? 11.866 -3.909 -9.619 1.00 91.75 446 LEU A CA 1
ATOM 3617 C C . LEU A 1 446 ? 10.825 -4.871 -10.207 1.00 91.75 446 LEU A C 1
ATOM 3619 O O . LEU A 1 446 ? 9.802 -5.150 -9.589 1.00 91.75 446 LEU A O 1
ATOM 3623 N N . SER A 1 447 ? 11.115 -5.448 -11.371 1.00 89.56 447 SER A N 1
ATOM 3624 C CA . SER A 1 447 ? 10.217 -6.410 -12.016 1.00 89.56 447 SER A CA 1
ATOM 3625 C C . SER A 1 447 ? 10.089 -7.710 -11.209 1.00 89.56 447 SER A C 1
ATOM 3627 O O . SER A 1 447 ? 8.979 -8.209 -11.023 1.00 89.56 447 SER A O 1
ATOM 3629 N N . VAL A 1 448 ? 11.191 -8.216 -10.635 1.00 87.94 448 VAL A N 1
ATOM 3630 C CA . VAL A 1 448 ? 11.180 -9.384 -9.728 1.00 87.94 448 VAL A CA 1
ATOM 3631 C C . VAL A 1 448 ? 10.307 -9.117 -8.501 1.00 87.94 448 VAL A C 1
ATOM 3633 O O . VAL A 1 448 ? 9.459 -9.935 -8.150 1.00 87.94 448 VAL A O 1
ATOM 3636 N N . THR A 1 449 ? 10.499 -7.973 -7.845 1.00 90.44 449 THR A N 1
ATOM 3637 C CA . THR A 1 449 ? 9.773 -7.611 -6.617 1.00 90.44 449 THR A CA 1
ATOM 3638 C C . THR A 1 449 ? 8.288 -7.363 -6.873 1.00 90.44 449 THR A C 1
ATOM 3640 O O . THR A 1 449 ? 7.467 -7.846 -6.090 1.00 90.44 449 THR A O 1
ATOM 3643 N N . ASN A 1 450 ? 7.930 -6.752 -8.009 1.00 87.81 450 ASN A N 1
ATOM 3644 C CA . ASN A 1 450 ? 6.541 -6.628 -8.465 1.00 87.81 450 ASN A CA 1
ATOM 3645 C C . ASN A 1 450 ? 5.877 -8.000 -8.637 1.00 87.81 450 ASN A C 1
ATOM 3647 O O . ASN A 1 450 ? 4.792 -8.241 -8.115 1.00 87.81 450 ASN A O 1
ATOM 3651 N N . MET A 1 451 ? 6.547 -8.934 -9.310 1.00 84.75 451 MET A N 1
ATOM 3652 C CA . MET A 1 451 ? 6.024 -10.286 -9.518 1.00 84.75 451 MET A CA 1
ATOM 3653 C C . MET A 1 451 ? 5.943 -11.125 -8.235 1.00 84.75 451 MET A C 1
ATOM 3655 O O . MET A 1 451 ? 5.130 -12.045 -8.142 1.00 84.75 451 MET A O 1
ATOM 3659 N N . MET A 1 452 ? 6.796 -10.840 -7.249 1.00 85.38 452 MET A N 1
ATOM 3660 C CA . MET A 1 452 ? 6.783 -11.512 -5.949 1.00 85.38 452 MET A CA 1
ATOM 3661 C C . MET A 1 452 ? 5.764 -10.928 -4.963 1.00 85.38 452 MET A C 1
ATOM 3663 O O . MET A 1 452 ? 5.576 -11.505 -3.895 1.00 85.38 452 MET A O 1
ATOM 3667 N N . GLY A 1 453 ? 5.128 -9.795 -5.265 1.00 85.25 453 GLY A N 1
ATOM 3668 C CA . GLY A 1 453 ? 4.266 -9.108 -4.300 1.00 85.25 453 GLY A CA 1
ATOM 3669 C C . GLY A 1 453 ? 5.018 -8.360 -3.196 1.00 85.25 453 GLY A C 1
ATOM 3670 O O . GLY A 1 453 ? 4.479 -8.137 -2.118 1.00 85.25 453 GLY A O 1
ATOM 3671 N N . ARG A 1 454 ? 6.288 -7.999 -3.420 1.00 85.56 454 ARG A N 1
ATOM 3672 C CA . ARG A 1 454 ? 7.145 -7.325 -2.428 1.00 85.56 454 ARG A CA 1
ATOM 3673 C C . ARG A 1 454 ? 7.124 -5.812 -2.621 1.00 85.56 454 ARG A C 1
ATOM 3675 O O . ARG A 1 454 ? 8.144 -5.195 -2.923 1.00 85.56 454 ARG A O 1
ATOM 3682 N N . TRP A 1 455 ? 5.953 -5.216 -2.426 1.00 83.50 455 TRP A N 1
ATOM 3683 C CA . TRP A 1 455 ? 5.656 -3.829 -2.796 1.00 83.50 455 TRP A CA 1
ATOM 3684 C C . TRP A 1 455 ? 6.621 -2.800 -2.193 1.00 83.50 455 TRP A C 1
ATOM 3686 O O . TRP A 1 455 ? 7.114 -1.926 -2.901 1.00 83.50 455 TRP A O 1
ATOM 3696 N N . SER A 1 456 ? 6.971 -2.932 -0.909 1.00 82.94 456 SER A N 1
ATOM 3697 C CA . SER A 1 456 ? 7.929 -2.024 -0.262 1.00 82.94 456 SER A CA 1
ATOM 3698 C C . SER A 1 456 ? 9.335 -2.110 -0.872 1.00 82.94 456 SER A C 1
ATOM 3700 O O . SER A 1 456 ? 10.038 -1.105 -0.930 1.00 82.94 456 SER A O 1
ATOM 3702 N N . GLU A 1 457 ? 9.760 -3.289 -1.341 1.00 85.69 457 GLU A N 1
ATOM 3703 C CA . GLU A 1 457 ? 11.054 -3.462 -2.016 1.00 85.69 457 GLU A CA 1
ATOM 3704 C C . GLU A 1 457 ? 11.012 -2.879 -3.437 1.00 85.69 457 GLU A C 1
ATOM 3706 O O . GLU A 1 457 ? 11.954 -2.193 -3.837 1.00 85.69 457 GLU A O 1
ATOM 3711 N N . SER A 1 458 ? 9.901 -3.053 -4.165 1.00 87.19 458 SER A N 1
ATOM 3712 C CA . SER A 1 458 ? 9.668 -2.412 -5.468 1.00 87.19 458 SER A CA 1
ATOM 3713 C C . SER A 1 458 ? 9.855 -0.893 -5.397 1.00 87.19 458 SER A C 1
ATOM 3715 O O . SER A 1 458 ? 10.536 -0.300 -6.232 1.00 87.19 458 SER A O 1
ATOM 3717 N N . GLN A 1 459 ? 9.332 -0.247 -4.351 1.00 86.25 459 GLN A N 1
ATOM 3718 C CA . GLN A 1 459 ? 9.490 1.198 -4.152 1.00 86.25 459 GLN A CA 1
ATOM 3719 C C . GLN A 1 459 ? 10.944 1.638 -3.971 1.00 86.25 459 GLN A C 1
ATOM 3721 O O . GLN A 1 459 ? 11.334 2.726 -4.398 1.00 86.25 459 GLN A O 1
ATOM 3726 N N . VAL A 1 460 ? 11.768 0.805 -3.339 1.00 87.81 460 VAL A N 1
ATOM 3727 C CA . VAL A 1 460 ? 13.194 1.102 -3.198 1.00 87.81 460 VAL A CA 1
ATOM 3728 C C . VAL A 1 460 ? 13.861 1.082 -4.572 1.00 87.81 460 VAL A C 1
ATOM 3730 O O . VAL A 1 460 ? 14.579 2.026 -4.905 1.00 87.81 460 VAL A O 1
ATOM 3733 N N . HIS A 1 461 ? 13.580 0.063 -5.390 1.00 89.81 461 HIS A N 1
ATOM 3734 C CA . HIS A 1 461 ? 14.166 -0.085 -6.728 1.00 89.81 461 HIS A CA 1
ATOM 3735 C C . HIS A 1 461 ? 13.687 0.983 -7.713 1.00 89.81 461 HIS A C 1
ATOM 3737 O O . HIS A 1 461 ? 14.470 1.453 -8.535 1.00 89.81 461 HIS A O 1
ATOM 3743 N N . ILE A 1 462 ? 12.435 1.432 -7.621 1.00 89.69 462 ILE A N 1
ATOM 3744 C CA . ILE A 1 462 ? 11.921 2.478 -8.514 1.00 89.69 462 ILE A CA 1
ATOM 3745 C C . ILE A 1 462 ? 12.506 3.856 -8.183 1.00 89.69 462 ILE A C 1
ATOM 3747 O O . ILE A 1 462 ? 12.935 4.590 -9.074 1.00 89.69 462 ILE A O 1
ATOM 3751 N N . MET A 1 463 ? 12.641 4.178 -6.891 1.00 90.81 463 MET A N 1
ATOM 3752 C CA . MET A 1 463 ? 13.299 5.409 -6.443 1.00 90.81 463 MET A CA 1
ATOM 3753 C C . MET A 1 463 ? 14.807 5.382 -6.712 1.00 90.81 463 MET A C 1
ATOM 3755 O O . MET A 1 463 ? 15.394 6.411 -7.054 1.00 90.81 463 MET A O 1
ATOM 3759 N N . ALA A 1 464 ? 15.446 4.216 -6.581 1.00 89.44 464 ALA A N 1
ATOM 3760 C CA . ALA A 1 464 ? 16.831 4.025 -6.992 1.00 89.44 464 ALA A CA 1
ATOM 3761 C C . ALA A 1 464 ? 16.990 4.219 -8.506 1.00 89.44 464 ALA A C 1
ATOM 3763 O O . ALA A 1 464 ? 17.900 4.934 -8.911 1.00 89.44 464 ALA A O 1
ATOM 3764 N N . GLY A 1 465 ? 16.077 3.681 -9.320 1.00 90.94 465 GLY A N 1
ATOM 3765 C CA . GLY A 1 465 ? 16.076 3.833 -10.776 1.00 90.94 465 GLY A CA 1
ATOM 3766 C C . GLY A 1 465 ? 16.105 5.296 -11.220 1.00 90.94 465 GLY A C 1
ATOM 3767 O O . GLY A 1 465 ? 16.971 5.678 -12.001 1.00 90.94 465 GLY A O 1
ATOM 3768 N N . HIS A 1 466 ? 15.248 6.149 -10.649 1.00 91.25 466 HIS A N 1
ATOM 3769 C CA . HIS A 1 466 ? 15.254 7.591 -10.953 1.00 91.25 466 HIS A CA 1
ATOM 3770 C C . HIS A 1 466 ? 16.578 8.274 -10.590 1.00 91.25 466 HIS A C 1
ATOM 3772 O O . HIS A 1 466 ? 17.112 9.066 -11.367 1.00 91.25 466 HIS A O 1
ATOM 3778 N N . ARG A 1 467 ? 17.152 7.943 -9.426 1.00 91.19 467 ARG A N 1
ATOM 3779 C CA . ARG A 1 467 ? 18.454 8.488 -8.999 1.00 91.19 467 ARG A CA 1
ATOM 3780 C C . ARG A 1 467 ? 19.596 8.006 -9.892 1.00 91.19 467 ARG A C 1
ATOM 3782 O O . ARG A 1 467 ? 20.464 8.801 -10.236 1.00 91.19 467 ARG A O 1
ATOM 3789 N N . LEU A 1 468 ? 19.597 6.725 -10.254 1.00 92.31 468 LEU A N 1
ATOM 3790 C CA . LEU A 1 468 ? 20.628 6.098 -11.080 1.00 92.31 468 LEU A CA 1
ATOM 3791 C C . LEU A 1 468 ? 20.577 6.604 -12.518 1.00 92.31 468 LEU A C 1
ATOM 3793 O O . LEU A 1 468 ? 21.625 6.899 -13.076 1.00 92.31 468 LEU A O 1
ATOM 3797 N N . LEU A 1 469 ? 19.385 6.810 -13.084 1.00 91.25 469 LEU A N 1
ATOM 3798 C CA . LEU A 1 469 ? 19.237 7.434 -14.398 1.00 91.25 469 LEU A CA 1
ATOM 3799 C C . LEU A 1 469 ? 19.816 8.857 -14.414 1.00 91.25 469 LEU A C 1
ATOM 3801 O O . LEU A 1 469 ? 20.530 9.222 -15.343 1.00 91.25 469 LEU A O 1
ATOM 3805 N N . SER A 1 470 ? 19.586 9.639 -13.353 1.00 90.19 470 SER A N 1
ATOM 3806 C CA . SER A 1 470 ? 20.198 10.966 -13.215 1.00 90.19 470 SER A CA 1
ATOM 3807 C C . SER A 1 470 ? 21.727 10.917 -13.082 1.00 90.19 470 SER A C 1
ATOM 3809 O O . SER A 1 470 ? 22.385 11.878 -13.473 1.00 90.19 470 SER A O 1
ATOM 3811 N N . GLN A 1 471 ? 22.295 9.845 -12.519 1.00 90.88 471 GLN A N 1
ATOM 3812 C CA . GLN A 1 471 ? 23.746 9.668 -12.362 1.00 90.88 471 GLN A CA 1
ATOM 3813 C C . GLN A 1 471 ? 24.419 9.140 -13.633 1.00 90.88 471 GLN A C 1
ATOM 3815 O O . GLN A 1 471 ? 25.511 9.589 -13.969 1.00 90.88 471 GLN A O 1
ATOM 3820 N N . ALA A 1 472 ? 23.775 8.196 -14.323 1.00 89.88 472 ALA A N 1
ATOM 3821 C CA . ALA A 1 472 ? 24.235 7.623 -15.587 1.00 89.88 472 ALA A CA 1
ATOM 3822 C C . ALA A 1 472 ? 24.212 8.653 -16.727 1.00 89.88 472 ALA A C 1
ATOM 3824 O O . ALA A 1 472 ? 24.991 8.563 -17.672 1.00 89.88 472 ALA A O 1
ATOM 3825 N N . GLY A 1 473 ? 23.343 9.659 -16.610 1.00 87.00 473 GLY A N 1
ATOM 3826 C CA . GLY A 1 473 ? 23.142 10.671 -17.632 1.00 87.00 473 GLY A CA 1
ATOM 3827 C C . GLY A 1 473 ? 22.190 10.204 -18.731 1.00 87.00 473 GLY A C 1
ATOM 3828 O O . GLY A 1 473 ? 21.770 9.046 -18.803 1.00 87.00 473 GLY A O 1
ATOM 3829 N N . HIS A 1 474 ? 21.822 11.147 -19.592 1.00 84.06 474 HIS A N 1
ATOM 3830 C CA . HIS A 1 474 ? 20.880 10.917 -20.680 1.00 84.06 474 HIS A CA 1
ATOM 3831 C C . HIS A 1 474 ? 21.639 10.722 -21.992 1.00 84.06 474 HIS A C 1
ATOM 3833 O O . HIS A 1 474 ? 22.320 11.633 -22.462 1.00 84.06 474 HIS A O 1
ATOM 3839 N N . GLY A 1 475 ? 21.526 9.533 -22.576 1.00 83.00 475 GLY A N 1
ATOM 3840 C CA . GLY A 1 475 ? 22.173 9.185 -23.836 1.00 83.00 475 GLY A CA 1
ATOM 3841 C C . GLY A 1 475 ? 21.520 7.966 -24.478 1.00 83.00 475 GLY A C 1
ATOM 3842 O O . GLY A 1 475 ? 20.585 7.386 -23.926 1.00 83.00 475 GLY A O 1
ATOM 3843 N N . SER A 1 476 ? 22.025 7.547 -25.641 1.00 81.19 476 SER A N 1
ATOM 3844 C CA . SER A 1 476 ? 21.471 6.379 -26.340 1.00 81.19 476 SER A CA 1
ATOM 3845 C C . SER A 1 476 ? 21.581 5.093 -25.516 1.00 81.19 476 SER A C 1
ATOM 3847 O O . SER A 1 476 ? 20.731 4.225 -25.644 1.00 81.19 476 SER A O 1
ATOM 3849 N N . GLU A 1 477 ? 22.603 4.982 -24.659 1.00 81.81 477 GLU A N 1
ATOM 3850 C CA . GLU A 1 477 ? 22.837 3.820 -23.789 1.00 81.81 477 GLU A CA 1
ATOM 3851 C C . GLU A 1 477 ? 21.818 3.704 -22.644 1.00 81.81 477 GLU A C 1
ATOM 3853 O O . GLU A 1 477 ? 21.561 2.606 -22.162 1.00 81.81 477 GLU A O 1
ATOM 3858 N N . THR A 1 478 ? 21.218 4.819 -22.209 1.00 86.81 478 THR A N 1
ATOM 3859 C CA . THR A 1 478 ? 20.241 4.855 -21.105 1.00 86.81 478 THR A CA 1
ATOM 3860 C C . THR A 1 478 ? 18.800 5.048 -21.574 1.00 86.81 478 THR A C 1
ATOM 3862 O O . THR A 1 478 ? 17.886 4.923 -20.759 1.00 86.81 478 THR A O 1
ATOM 3865 N N . SER A 1 479 ? 18.570 5.304 -22.869 1.00 84.44 479 SER A N 1
ATOM 3866 C CA . SER A 1 479 ? 17.239 5.570 -23.436 1.00 84.44 479 SER A CA 1
ATOM 3867 C C . SER A 1 479 ? 16.261 4.419 -23.195 1.00 84.44 479 SER A C 1
ATOM 3869 O O . SER A 1 479 ? 15.185 4.644 -22.647 1.00 84.44 479 SER A O 1
ATOM 3871 N N . GLY A 1 480 ? 16.651 3.177 -23.510 1.00 83.69 480 GLY A N 1
ATOM 3872 C CA . GLY A 1 480 ? 15.799 2.000 -23.293 1.00 83.69 480 GLY A CA 1
ATOM 3873 C C . GLY A 1 480 ? 15.423 1.820 -21.819 1.00 83.69 480 GLY A C 1
ATOM 3874 O O . GLY A 1 480 ? 14.252 1.667 -21.471 1.00 83.69 480 GLY A O 1
ATOM 3875 N N . ALA A 1 481 ? 16.402 1.949 -20.921 1.00 88.62 481 ALA A N 1
ATOM 3876 C CA . ALA A 1 481 ? 16.171 1.884 -19.480 1.00 88.62 481 ALA A CA 1
ATOM 3877 C C . ALA A 1 481 ? 15.273 3.028 -18.962 1.00 88.62 481 ALA A C 1
ATOM 3879 O O . ALA A 1 481 ? 14.418 2.799 -18.107 1.00 88.62 481 ALA A O 1
ATOM 3880 N N . ALA A 1 482 ? 15.422 4.251 -19.482 1.00 87.94 482 ALA A N 1
ATOM 3881 C CA . ALA A 1 482 ? 14.588 5.397 -19.114 1.00 87.94 482 ALA A CA 1
ATOM 3882 C C . ALA A 1 482 ? 13.120 5.213 -19.536 1.00 87.94 482 ALA A C 1
ATOM 3884 O O . ALA A 1 482 ? 12.200 5.571 -18.790 1.00 87.94 482 ALA A O 1
ATOM 3885 N N . GLU A 1 483 ? 12.896 4.627 -20.714 1.00 85.00 483 GLU A N 1
ATOM 3886 C CA . GLU A 1 483 ? 11.563 4.283 -21.212 1.00 85.00 483 GLU A CA 1
ATOM 3887 C C . GLU A 1 483 ? 10.886 3.266 -20.305 1.00 85.00 483 GLU A C 1
ATOM 3889 O O . GLU A 1 483 ? 9.771 3.497 -19.831 1.00 85.00 483 GLU A O 1
ATOM 3894 N N . ILE A 1 484 ? 11.589 2.177 -19.993 1.00 86.25 484 ILE A N 1
ATOM 3895 C CA . ILE A 1 484 ? 11.089 1.145 -19.088 1.00 86.25 484 ILE A CA 1
ATOM 3896 C C . ILE A 1 484 ? 10.830 1.697 -17.691 1.00 86.25 484 ILE A C 1
ATOM 3898 O O . ILE A 1 484 ? 9.781 1.408 -17.114 1.00 86.25 484 ILE A O 1
ATOM 3902 N N . LEU A 1 485 ? 11.726 2.533 -17.159 1.00 90.19 485 LEU A N 1
ATOM 3903 C CA . LEU A 1 485 ? 11.523 3.175 -15.864 1.00 90.19 485 LEU A CA 1
ATOM 3904 C C . LEU A 1 485 ? 10.220 3.976 -15.847 1.00 90.19 485 LEU A C 1
ATOM 3906 O O . LEU A 1 485 ? 9.427 3.809 -14.930 1.00 90.19 485 LEU A O 1
ATOM 3910 N N . THR A 1 486 ? 9.959 4.785 -16.876 1.00 87.69 486 THR A N 1
ATOM 3911 C CA . THR A 1 486 ? 8.731 5.595 -16.974 1.00 87.69 486 THR A CA 1
ATOM 3912 C C . THR A 1 486 ? 7.472 4.722 -16.980 1.00 87.69 486 THR A C 1
ATOM 3914 O O . THR A 1 486 ? 6.491 5.039 -16.306 1.00 87.69 486 THR A O 1
ATOM 3917 N N . ARG A 1 487 ? 7.510 3.589 -17.694 1.00 85.44 487 ARG A N 1
ATOM 3918 C CA . ARG A 1 487 ? 6.393 2.630 -17.775 1.00 85.44 487 ARG A CA 1
ATOM 3919 C C . ARG A 1 487 ? 6.137 1.927 -16.442 1.00 85.44 487 ARG A C 1
ATOM 3921 O O . ARG A 1 487 ? 4.994 1.870 -15.991 1.00 85.44 487 ARG A O 1
ATOM 3928 N N . LEU A 1 488 ? 7.191 1.417 -15.803 1.00 88.38 488 LEU A N 1
ATOM 3929 C CA . LEU A 1 488 ? 7.093 0.752 -14.501 1.00 88.38 488 LEU A CA 1
ATOM 3930 C C . LEU A 1 488 ? 6.682 1.732 -13.392 1.00 88.38 488 LEU A C 1
ATOM 3932 O O . LEU A 1 488 ? 5.961 1.346 -12.474 1.00 88.38 488 LEU A O 1
ATOM 3936 N N . ASP A 1 489 ? 7.081 3.001 -13.501 1.00 90.00 489 ASP A N 1
ATOM 3937 C CA . ASP A 1 489 ? 6.690 4.070 -12.577 1.00 90.00 489 ASP A CA 1
ATOM 3938 C C . ASP A 1 489 ? 5.202 4.388 -12.662 1.00 90.00 489 ASP A C 1
ATOM 3940 O O . ASP A 1 489 ? 4.515 4.397 -11.642 1.00 90.00 489 ASP A O 1
ATOM 3944 N N . LEU A 1 490 ? 4.670 4.529 -13.879 1.00 87.00 490 LEU A N 1
ATOM 3945 C CA . LEU A 1 490 ? 3.230 4.661 -14.086 1.00 87.00 490 LEU A CA 1
ATOM 3946 C C . LEU A 1 490 ? 2.462 3.440 -13.552 1.00 87.00 490 LEU A C 1
ATOM 3948 O O . LEU A 1 490 ? 1.412 3.593 -12.928 1.00 87.00 490 LEU A O 1
ATOM 3952 N N . MET A 1 491 ? 2.977 2.225 -13.762 1.00 86.44 491 MET A N 1
ATOM 3953 C CA . MET A 1 491 ? 2.344 1.014 -13.233 1.00 86.44 491 MET A CA 1
ATOM 3954 C C . MET A 1 491 ? 2.262 1.044 -11.701 1.00 86.44 491 MET A C 1
ATOM 3956 O O . MET A 1 491 ? 1.196 0.774 -11.148 1.00 86.44 491 MET A O 1
ATOM 3960 N N . ALA A 1 492 ? 3.345 1.435 -11.024 1.00 88.06 492 ALA A N 1
ATOM 3961 C CA . ALA A 1 492 ? 3.373 1.559 -9.570 1.00 88.06 492 ALA A CA 1
ATOM 3962 C C . ALA A 1 492 ? 2.376 2.614 -9.052 1.00 88.06 492 ALA A C 1
ATOM 3964 O O . ALA A 1 492 ? 1.691 2.358 -8.062 1.00 88.06 492 ALA A O 1
ATOM 3965 N N . MET A 1 493 ? 2.243 3.754 -9.744 1.00 85.75 493 MET A N 1
ATOM 3966 C CA . MET A 1 493 ? 1.251 4.792 -9.417 1.00 85.75 493 MET A CA 1
ATOM 3967 C C . MET A 1 493 ? -0.186 4.287 -9.581 1.00 85.75 493 MET A C 1
ATOM 3969 O O . MET A 1 493 ? -1.016 4.490 -8.705 1.00 85.75 493 MET A O 1
ATOM 3973 N N . THR A 1 494 ? -0.483 3.598 -10.689 1.00 84.25 494 THR A N 1
ATOM 3974 C CA . THR A 1 494 ? -1.850 3.117 -10.963 1.00 84.25 494 THR A CA 1
ATOM 3975 C C . THR A 1 494 ? -2.298 2.007 -10.013 1.00 84.25 494 THR A C 1
ATOM 3977 O O . THR A 1 494 ? -3.493 1.899 -9.762 1.00 84.25 494 THR A O 1
ATOM 3980 N N . PHE A 1 495 ? -1.370 1.197 -9.488 1.00 81.50 495 PHE A N 1
ATOM 3981 C CA . PHE A 1 495 ? -1.674 0.114 -8.547 1.00 81.50 495 PHE A CA 1
ATOM 3982 C C . PHE A 1 495 ? -1.773 0.583 -7.082 1.00 81.50 495 PHE A C 1
ATOM 3984 O O . PHE A 1 495 ? -2.692 0.160 -6.391 1.00 81.50 495 PHE A O 1
ATOM 3991 N N . SER A 1 496 ? -0.819 1.414 -6.624 1.00 68.56 496 SER A N 1
ATOM 3992 C CA . SER A 1 496 ? -0.645 1.977 -5.264 1.00 68.56 496 SER A CA 1
ATOM 3993 C C . SER A 1 496 ? -1.337 1.218 -4.111 1.00 68.56 496 SER A C 1
ATOM 3995 O O . SER A 1 496 ? -2.399 1.601 -3.620 1.00 68.56 496 SER A O 1
ATOM 3997 N N . ASP A 1 497 ? -0.689 0.152 -3.636 1.00 77.12 497 ASP A N 1
ATOM 3998 C CA . ASP A 1 497 ? -1.133 -0.640 -2.482 1.00 77.12 497 ASP A CA 1
ATOM 3999 C C . ASP A 1 497 ? -0.995 0.136 -1.160 1.00 77.12 497 ASP A C 1
ATOM 4001 O O . ASP A 1 497 ? 0.017 0.785 -0.899 1.00 77.12 497 ASP A O 1
ATOM 4005 N N . SER A 1 498 ? -1.977 0.029 -0.268 1.00 73.69 498 SER A N 1
ATOM 4006 C CA . SER A 1 498 ? -2.007 0.782 0.995 1.00 73.69 498 SER A CA 1
ATOM 4007 C C . SER A 1 498 ? -0.954 0.315 2.008 1.00 73.69 498 SER A C 1
ATOM 4009 O O . SER A 1 498 ? -0.579 1.077 2.899 1.00 73.69 498 SER A O 1
ATOM 4011 N N . SER A 1 499 ? -0.436 -0.913 1.881 1.00 69.44 499 SER A N 1
ATOM 4012 C CA . SER A 1 499 ? 0.679 -1.415 2.698 1.00 69.44 499 SER A CA 1
ATOM 4013 C C . SER A 1 499 ? 2.037 -0.846 2.264 1.00 69.44 499 SER A C 1
ATOM 4015 O O . SER A 1 499 ? 2.987 -0.833 3.053 1.00 69.44 499 SER A O 1
ATOM 4017 N N . ALA A 1 500 ? 2.127 -0.337 1.032 1.00 72.06 500 ALA A N 1
ATOM 4018 C CA . ALA A 1 500 ? 3.286 0.360 0.490 1.00 72.06 500 ALA A CA 1
ATOM 4019 C C . ALA A 1 500 ? 2.820 1.475 -0.474 1.00 72.06 500 ALA A C 1
ATOM 4021 O O . ALA A 1 500 ? 2.882 1.295 -1.695 1.00 72.06 500 ALA A O 1
ATOM 4022 N N . PRO A 1 501 ? 2.367 2.632 0.053 1.00 77.56 501 PRO A N 1
ATOM 4023 C CA . PRO A 1 501 ? 1.836 3.728 -0.761 1.00 77.56 501 PRO A CA 1
ATOM 4024 C C . PRO A 1 501 ? 2.919 4.374 -1.619 1.00 77.56 501 PRO A C 1
ATOM 4026 O O . PRO A 1 501 ? 4.019 4.624 -1.113 1.00 77.56 501 PRO A O 1
ATOM 4029 N N . TYR A 1 502 ? 2.629 4.662 -2.891 1.00 82.12 502 TYR A N 1
ATOM 4030 C CA . TYR A 1 502 ? 3.618 5.226 -3.813 1.00 82.12 502 TYR A CA 1
ATOM 4031 C C . TYR A 1 502 ? 4.245 6.531 -3.259 1.00 82.12 502 TYR A C 1
ATOM 4033 O O . TYR A 1 502 ? 3.531 7.420 -2.788 1.00 82.12 502 TYR A O 1
ATOM 4041 N N . PRO A 1 503 ? 5.584 6.694 -3.287 1.00 80.69 503 PRO A N 1
ATOM 4042 C CA . PRO A 1 503 ? 6.257 7.813 -2.629 1.00 80.69 503 PRO A CA 1
ATOM 4043 C C . PRO A 1 503 ? 6.249 9.099 -3.481 1.00 80.69 503 PRO A C 1
ATOM 4045 O O . PRO A 1 503 ? 7.307 9.599 -3.872 1.00 80.69 503 PRO A O 1
ATOM 4048 N N . TYR A 1 504 ? 5.072 9.692 -3.713 1.00 80.94 504 TYR A N 1
ATOM 4049 C CA . TYR A 1 504 ? 4.880 10.879 -4.571 1.00 80.94 504 TYR A CA 1
ATOM 4050 C C . TYR A 1 504 ? 5.807 12.062 -4.247 1.00 80.94 504 TYR A C 1
ATOM 4052 O O . TYR A 1 504 ? 6.255 12.767 -5.145 1.00 80.94 504 TYR A O 1
ATOM 4060 N N . LYS A 1 505 ? 6.160 12.268 -2.969 1.00 79.69 505 LYS A N 1
ATOM 4061 C CA . LYS A 1 505 ? 7.066 13.353 -2.537 1.00 79.69 505 LYS A CA 1
ATOM 4062 C C . LYS A 1 505 ? 8.535 13.133 -2.918 1.00 79.69 505 LYS A C 1
ATOM 4064 O O . LYS A 1 505 ? 9.305 14.088 -2.924 1.00 79.69 505 LYS A O 1
ATOM 4069 N N . LEU A 1 506 ? 8.938 11.884 -3.147 1.00 80.88 506 LEU A N 1
ATOM 4070 C CA . LEU A 1 506 ? 10.310 11.511 -3.509 1.00 80.88 506 LEU A CA 1
ATOM 4071 C C . LEU A 1 506 ? 10.467 11.302 -5.017 1.00 80.88 506 LEU A C 1
ATOM 4073 O O . LEU A 1 506 ? 11.579 11.423 -5.531 1.00 80.88 506 LEU A O 1
ATOM 4077 N N . ALA A 1 507 ? 9.371 10.976 -5.701 1.00 84.25 507 ALA A N 1
ATOM 4078 C CA . ALA A 1 507 ? 9.344 10.790 -7.138 1.00 84.25 507 ALA A CA 1
ATOM 4079 C C . ALA A 1 507 ? 9.568 12.124 -7.876 1.00 84.25 507 ALA A C 1
ATOM 4081 O O . ALA A 1 507 ? 9.065 13.168 -7.447 1.00 84.25 507 ALA A O 1
ATOM 4082 N N . PRO A 1 508 ? 10.297 12.120 -9.003 1.00 84.94 508 PRO A N 1
ATOM 4083 C CA . PRO A 1 508 ? 10.459 13.325 -9.803 1.00 84.94 508 PRO A CA 1
ATOM 4084 C C . PRO A 1 508 ? 9.119 13.739 -10.438 1.00 84.94 508 PRO A C 1
ATOM 4086 O O . PRO A 1 508 ? 8.324 12.894 -10.861 1.00 84.94 508 PRO A O 1
ATOM 4089 N N . ARG A 1 509 ? 8.855 15.052 -10.504 1.00 78.50 509 ARG A N 1
ATOM 4090 C CA . ARG A 1 509 ? 7.629 15.597 -11.123 1.00 78.50 509 ARG A CA 1
ATOM 4091 C C . ARG A 1 509 ? 7.626 15.420 -12.642 1.00 78.50 509 ARG A C 1
ATOM 4093 O O . ARG A 1 509 ? 6.598 15.054 -13.200 1.00 78.50 509 ARG A O 1
ATOM 4100 N N . THR A 1 510 ? 8.776 15.620 -13.274 1.00 78.25 510 THR A N 1
ATOM 4101 C CA . THR A 1 510 ? 9.013 15.398 -14.703 1.00 78.25 510 THR A CA 1
ATOM 4102 C C . THR A 1 510 ? 10.123 14.371 -14.891 1.00 78.25 510 THR A C 1
ATOM 4104 O O . THR A 1 510 ? 11.004 14.229 -14.041 1.00 78.25 510 THR A O 1
ATOM 4107 N N . VAL A 1 511 ? 10.079 13.638 -15.996 1.00 83.12 511 VAL A N 1
ATOM 4108 C CA . VAL A 1 511 ? 11.110 12.668 -16.387 1.00 83.12 511 VAL A CA 1
ATOM 4109 C C . VAL A 1 511 ? 11.776 13.113 -17.683 1.00 83.12 511 VAL A C 1
ATOM 4111 O O . VAL A 1 511 ? 11.192 13.858 -18.456 1.00 83.12 511 VAL A O 1
ATOM 4114 N N . TRP A 1 512 ? 12.991 12.641 -17.963 1.00 78.56 512 TRP A N 1
ATOM 4115 C CA . TRP A 1 512 ? 13.741 13.027 -19.171 1.00 78.56 512 TRP A CA 1
ATOM 4116 C C . TRP A 1 512 ? 12.940 12.881 -20.479 1.00 78.56 512 TRP A C 1
ATOM 4118 O O . TRP A 1 512 ? 13.030 13.719 -21.376 1.00 78.56 512 TRP A O 1
ATOM 4128 N N . ILE A 1 513 ? 12.103 11.846 -20.561 1.00 75.56 513 ILE A N 1
ATOM 4129 C CA . ILE A 1 513 ? 11.252 11.572 -21.725 1.00 75.56 513 ILE A CA 1
ATOM 4130 C C . ILE A 1 513 ? 10.260 12.707 -21.992 1.00 75.56 513 ILE A C 1
ATOM 4132 O O . ILE A 1 513 ? 9.951 12.974 -23.153 1.00 75.56 513 ILE A O 1
ATOM 4136 N N . ASP A 1 514 ? 9.817 13.412 -20.945 1.00 77.12 514 ASP A N 1
ATOM 4137 C CA . ASP A 1 514 ? 8.937 14.574 -21.074 1.00 77.12 514 ASP A CA 1
ATOM 4138 C C . ASP A 1 514 ? 9.575 15.687 -21.910 1.00 77.12 514 ASP A C 1
ATOM 4140 O O . ASP A 1 514 ? 8.867 16.393 -22.619 1.00 77.12 514 ASP A O 1
ATOM 4144 N N . GLU A 1 515 ? 10.896 15.863 -21.835 1.00 78.12 515 GLU A N 1
ATOM 4145 C CA . GLU A 1 515 ? 11.618 16.904 -22.573 1.00 78.12 515 GLU A CA 1
ATOM 4146 C C . GLU A 1 515 ? 12.070 16.414 -23.949 1.00 78.12 515 GLU A C 1
ATOM 4148 O O . GLU A 1 515 ? 11.895 17.111 -24.952 1.00 78.12 515 GLU A O 1
ATOM 4153 N N . TYR A 1 516 ? 12.601 15.190 -24.018 1.00 76.94 516 TYR A N 1
ATOM 4154 C CA . TYR A 1 516 ? 13.086 14.599 -25.263 1.00 76.94 516 TYR A CA 1
ATOM 4155 C C . TYR A 1 516 ? 11.971 14.503 -26.317 1.00 76.94 516 TYR A C 1
ATOM 4157 O O . TYR A 1 516 ? 12.114 15.017 -27.430 1.00 76.94 516 TYR A O 1
ATOM 4165 N N . MET A 1 517 ? 10.810 13.954 -25.945 1.00 73.75 517 MET A N 1
ATOM 4166 C CA . MET A 1 517 ? 9.710 13.720 -26.888 1.00 73.75 517 MET A CA 1
ATOM 4167 C C . MET A 1 517 ? 8.980 14.999 -27.329 1.00 73.75 517 MET A C 1
ATOM 4169 O O . MET A 1 517 ? 8.342 15.015 -28.386 1.00 73.75 517 MET A O 1
ATOM 4173 N N . LYS A 1 518 ? 9.103 16.107 -26.582 1.00 71.19 518 LYS A N 1
ATOM 4174 C CA . LYS A 1 518 ? 8.594 17.415 -27.037 1.00 71.19 518 LYS A CA 1
ATOM 4175 C C . LYS A 1 518 ? 9.296 17.872 -28.311 1.00 71.19 518 LYS A C 1
ATOM 4177 O O . LYS A 1 518 ? 8.650 18.434 -29.194 1.00 71.19 518 LYS A O 1
ATOM 4182 N N . THR A 1 519 ? 10.592 17.592 -28.432 1.00 77.50 519 THR A N 1
ATOM 4183 C CA . THR A 1 519 ? 11.417 18.044 -29.563 1.00 77.50 519 THR A CA 1
ATOM 4184 C C . THR A 1 519 ? 11.582 16.993 -30.658 1.00 77.50 519 THR A C 1
ATOM 4186 O O . THR A 1 519 ? 11.676 17.367 -31.823 1.00 77.50 519 THR A O 1
ATOM 4189 N N . ALA A 1 520 ? 11.552 15.702 -30.316 1.00 78.19 520 ALA A N 1
ATOM 4190 C CA . ALA A 1 520 ? 11.662 14.616 -31.286 1.00 78.19 520 ALA A CA 1
ATOM 4191 C C . ALA A 1 520 ? 10.445 14.538 -32.233 1.00 78.19 520 ALA A C 1
ATOM 4193 O O . ALA A 1 520 ? 9.306 14.841 -31.845 1.00 78.19 520 ALA A O 1
ATOM 4194 N N . GLU A 1 521 ? 10.686 14.124 -33.479 1.00 84.25 521 GLU A N 1
ATOM 4195 C CA . GLU A 1 521 ? 9.629 13.656 -34.382 1.00 84.25 521 GLU A CA 1
ATOM 4196 C C . GLU A 1 521 ? 9.198 12.235 -33.984 1.00 84.25 521 GLU A C 1
ATOM 4198 O O . GLU A 1 521 ? 9.951 11.506 -33.341 1.00 84.25 521 GLU A O 1
ATOM 4203 N N . ILE A 1 522 ? 7.964 11.852 -34.323 1.00 86.81 522 ILE A N 1
ATOM 4204 C CA . ILE A 1 522 ? 7.480 10.487 -34.090 1.00 86.81 522 ILE A CA 1
ATOM 4205 C C . ILE A 1 522 ? 7.919 9.629 -35.274 1.00 86.81 522 ILE A C 1
ATOM 4207 O O . ILE A 1 522 ? 7.447 9.840 -36.391 1.00 86.81 522 ILE A O 1
ATOM 4211 N N . GLU A 1 523 ? 8.807 8.670 -35.023 1.00 84.12 523 GLU A N 1
ATOM 4212 C CA . GLU A 1 523 ? 9.329 7.745 -36.037 1.00 84.12 523 GLU A CA 1
ATOM 4213 C C . GLU A 1 523 ? 8.781 6.324 -35.870 1.00 84.12 523 GLU A C 1
ATOM 4215 O O . GLU A 1 523 ? 8.813 5.536 -36.814 1.00 84.12 523 GLU A O 1
ATOM 4220 N N . SER A 1 524 ? 8.262 5.988 -34.686 1.00 83.62 524 SER A N 1
ATOM 4221 C CA . SER A 1 524 ? 7.615 4.704 -34.423 1.00 83.62 524 SER A CA 1
ATOM 4222 C C . SER A 1 524 ? 6.474 4.824 -33.416 1.00 83.62 524 SER A C 1
ATOM 4224 O O . SER A 1 524 ? 6.444 5.714 -32.559 1.00 83.62 524 SER A O 1
ATOM 4226 N N . TYR A 1 525 ? 5.553 3.860 -33.457 1.00 82.19 525 TYR A N 1
ATOM 4227 C CA . TYR A 1 525 ? 4.545 3.690 -32.411 1.00 82.19 525 TYR A CA 1
ATOM 4228 C C . TYR A 1 525 ? 5.193 3.459 -31.031 1.00 82.19 525 TYR A C 1
ATOM 4230 O O . TYR A 1 525 ? 4.685 3.933 -30.016 1.00 82.19 525 TYR A O 1
ATOM 4238 N N . GLY A 1 526 ? 6.363 2.817 -30.975 1.00 77.19 526 GLY A N 1
ATOM 4239 C CA . GLY A 1 526 ? 7.146 2.673 -29.746 1.00 77.19 526 GLY A CA 1
ATOM 4240 C C . GLY A 1 526 ? 7.419 4.013 -29.053 1.00 77.19 526 GLY A C 1
ATOM 4241 O O . GLY A 1 526 ? 7.062 4.210 -27.887 1.00 77.19 526 GLY A O 1
ATOM 4242 N N . GLN A 1 527 ? 7.977 4.960 -29.809 1.00 79.69 527 GLN A N 1
ATOM 4243 C CA . GLN A 1 527 ? 8.267 6.320 -29.347 1.00 79.69 527 GLN A CA 1
ATOM 4244 C C . GLN A 1 527 ? 6.989 7.093 -28.993 1.00 79.69 527 GLN A C 1
ATOM 4246 O O . GLN A 1 527 ? 6.917 7.740 -27.944 1.00 79.69 527 GLN A O 1
ATOM 4251 N N . ALA A 1 528 ? 5.954 6.996 -29.833 1.00 85.12 528 ALA A N 1
ATOM 4252 C CA . ALA A 1 528 ? 4.671 7.651 -29.591 1.00 85.12 528 ALA A CA 1
ATOM 4253 C C . ALA A 1 528 ? 4.025 7.195 -28.272 1.00 85.12 528 ALA A C 1
ATOM 4255 O O . ALA A 1 528 ? 3.590 8.031 -27.477 1.00 85.12 528 ALA A O 1
ATOM 4256 N N . GLY A 1 529 ? 4.008 5.882 -28.018 1.00 84.00 529 GLY A N 1
ATOM 4257 C CA . GLY A 1 529 ? 3.503 5.295 -26.779 1.00 84.00 529 GLY A CA 1
ATOM 4258 C C . GLY A 1 529 ? 4.315 5.727 -25.561 1.00 84.00 529 GLY A C 1
ATOM 4259 O O . GLY A 1 529 ? 3.747 6.083 -24.533 1.00 84.00 529 GLY A O 1
ATOM 4260 N N . THR A 1 530 ? 5.640 5.784 -25.684 1.00 81.25 530 THR A N 1
ATOM 4261 C CA . THR A 1 530 ? 6.527 6.292 -24.632 1.00 81.25 530 THR A CA 1
ATOM 4262 C C . THR A 1 530 ? 6.179 7.733 -24.222 1.00 81.25 530 THR A C 1
ATOM 4264 O O . THR A 1 530 ? 6.026 8.006 -23.029 1.00 81.25 530 THR A O 1
ATOM 4267 N N . ALA A 1 531 ? 5.986 8.645 -25.182 1.00 85.62 531 ALA A N 1
ATOM 4268 C CA . ALA A 1 531 ? 5.590 10.029 -24.894 1.00 85.62 531 ALA A CA 1
ATOM 4269 C C . ALA A 1 531 ? 4.225 10.105 -24.189 1.00 85.62 531 ALA A C 1
ATOM 4271 O O . ALA A 1 531 ? 4.049 10.831 -23.209 1.00 85.62 531 ALA A O 1
ATOM 4272 N N . LEU A 1 532 ? 3.271 9.307 -24.666 1.00 88.75 532 LEU A N 1
ATOM 4273 C CA . LEU A 1 532 ? 1.920 9.240 -24.127 1.00 88.75 532 LEU A CA 1
ATOM 4274 C C . LEU A 1 532 ? 1.892 8.745 -22.672 1.00 88.75 532 LEU A C 1
ATOM 4276 O O . LEU A 1 532 ? 1.205 9.324 -21.831 1.00 88.75 532 LEU A O 1
ATOM 4280 N N . LEU A 1 533 ? 2.671 7.708 -22.351 1.00 86.38 533 LEU A N 1
ATOM 4281 C CA . LEU A 1 533 ? 2.793 7.192 -20.985 1.00 86.38 533 LEU A CA 1
ATOM 4282 C C . LEU A 1 533 ? 3.535 8.171 -20.063 1.00 86.38 533 LEU A C 1
ATOM 4284 O O . LEU A 1 533 ? 3.187 8.262 -18.888 1.00 86.38 533 LEU A O 1
ATOM 4288 N N . GLY A 1 534 ? 4.490 8.949 -20.588 1.00 87.88 534 GLY A N 1
ATOM 4289 C CA . GLY A 1 534 ? 5.108 10.069 -19.868 1.00 87.88 534 GLY A CA 1
ATOM 4290 C C . GLY A 1 534 ? 4.085 11.136 -19.461 1.00 87.88 534 GLY A C 1
ATOM 4291 O O . GLY A 1 534 ? 3.994 11.490 -18.284 1.00 87.88 534 GLY A O 1
ATOM 4292 N N . MET A 1 535 ? 3.224 11.561 -20.394 1.00 88.44 535 MET A N 1
ATOM 4293 C CA . MET A 1 535 ? 2.123 12.493 -20.101 1.00 88.44 535 MET A CA 1
ATOM 4294 C C . MET A 1 535 ? 1.119 11.914 -19.094 1.00 88.44 535 MET A C 1
ATOM 4296 O O . MET A 1 535 ? 0.703 12.609 -18.167 1.00 88.44 535 MET A O 1
ATOM 4300 N N . MET A 1 536 ? 0.772 10.630 -19.220 1.00 87.50 536 MET A N 1
ATOM 4301 C CA . MET A 1 536 ? -0.101 9.938 -18.266 1.00 87.50 536 MET A CA 1
ATOM 4302 C C . MET A 1 536 ? 0.508 9.890 -16.859 1.00 87.50 536 MET A C 1
ATOM 4304 O O . MET A 1 536 ? -0.172 10.169 -15.872 1.00 87.50 536 MET A O 1
ATOM 4308 N N . ARG A 1 537 ? 1.803 9.576 -16.753 1.00 88.75 537 ARG A N 1
ATOM 4309 C CA . ARG A 1 537 ? 2.544 9.592 -15.486 1.00 88.75 537 ARG A CA 1
ATOM 4310 C C . ARG A 1 537 ? 2.531 10.986 -14.865 1.00 88.75 537 ARG A C 1
ATOM 4312 O O . ARG A 1 537 ? 2.295 11.132 -13.669 1.00 88.75 537 ARG A O 1
ATOM 4319 N N . ARG A 1 538 ? 2.768 12.019 -15.673 1.00 86.31 538 ARG A N 1
ATOM 4320 C CA . ARG A 1 538 ? 2.726 13.410 -15.219 1.00 86.31 538 ARG A CA 1
ATOM 4321 C C . ARG A 1 538 ? 1.351 13.784 -14.670 1.00 86.31 538 ARG A C 1
ATOM 4323 O O . ARG A 1 538 ? 1.286 14.401 -13.614 1.00 86.31 538 ARG A O 1
ATOM 4330 N N . LEU A 1 539 ? 0.274 13.353 -15.329 1.00 83.12 539 LEU A N 1
ATOM 4331 C CA . LEU A 1 539 ? -1.095 13.541 -14.845 1.00 83.12 539 LEU A CA 1
ATOM 4332 C C . LEU A 1 539 ? -1.325 12.861 -13.485 1.00 83.12 539 LEU A C 1
ATOM 4334 O O . LEU A 1 539 ? -1.888 13.483 -12.589 1.00 83.12 539 LEU A O 1
ATOM 4338 N N . MET A 1 540 ? -0.831 11.632 -13.300 1.00 82.50 540 MET A N 1
ATOM 4339 C CA . MET A 1 540 ? -0.940 10.891 -12.031 1.00 82.50 540 MET A CA 1
ATOM 4340 C C . MET A 1 540 ? -0.192 11.559 -10.862 1.00 82.50 540 MET A C 1
ATOM 4342 O O . MET A 1 540 ? -0.567 11.383 -9.709 1.00 82.50 540 MET A O 1
ATOM 4346 N N . MET A 1 541 ? 0.834 12.373 -11.131 1.00 79.69 541 MET A N 1
ATOM 4347 C CA . MET A 1 541 ? 1.531 13.148 -10.091 1.00 79.69 541 MET A CA 1
ATOM 4348 C C . MET A 1 541 ? 0.713 14.345 -9.571 1.00 79.69 541 MET A C 1
ATOM 4350 O O . MET A 1 541 ? 0.962 14.816 -8.458 1.00 79.69 541 MET A O 1
ATOM 4354 N N . LEU A 1 542 ? -0.244 14.853 -10.357 1.00 68.75 542 LEU A N 1
ATOM 4355 C CA . LEU A 1 542 ? -1.041 16.039 -10.008 1.00 68.75 542 LEU A CA 1
ATOM 4356 C C . LEU A 1 542 ? -2.096 15.741 -8.942 1.00 68.75 542 LEU A C 1
ATOM 4358 O O . LEU A 1 542 ? -2.401 16.601 -8.127 1.00 68.75 542 LEU A O 1
ATOM 4362 N N . SER A 1 543 ? -2.642 14.525 -8.919 1.00 55.06 543 SER A N 1
ATOM 4363 C CA . SER A 1 543 ? -3.713 14.147 -7.989 1.00 55.06 543 SER A CA 1
ATOM 4364 C C . SER A 1 543 ? -3.245 13.912 -6.549 1.00 55.06 543 SER A C 1
ATOM 4366 O O . SER A 1 543 ? -4.074 13.855 -5.650 1.00 55.06 543 SER A O 1
ATOM 4368 N N . GLU A 1 544 ? -1.937 13.767 -6.323 1.00 55.50 544 GLU A N 1
ATOM 4369 C CA . GLU A 1 544 ? -1.387 13.136 -5.108 1.00 55.50 544 GLU A CA 1
ATOM 4370 C C . GLU A 1 544 ? -0.334 13.999 -4.389 1.00 55.50 544 GLU A C 1
ATOM 4372 O O . GLU A 1 544 ? 0.169 13.650 -3.318 1.00 55.50 544 GLU A O 1
ATOM 4377 N N . THR A 1 545 ? 0.025 15.151 -4.970 1.00 47.12 545 THR A N 1
ATOM 4378 C CA . THR A 1 545 ? 1.007 16.080 -4.383 1.00 47.12 545 THR A CA 1
ATOM 4379 C C . THR A 1 545 ? 0.388 17.336 -3.769 1.00 47.12 545 THR A C 1
ATOM 4381 O O . THR A 1 545 ? 1.077 18.016 -3.003 1.00 47.12 545 THR A O 1
ATOM 4384 N N . THR A 1 546 ? -0.895 17.618 -4.023 1.00 43.22 546 THR A N 1
ATOM 4385 C CA . THR A 1 546 ? -1.621 18.745 -3.421 1.00 43.22 546 THR A CA 1
ATOM 4386 C C . THR A 1 546 ? -2.041 18.438 -1.988 1.00 43.22 546 THR A C 1
ATOM 4388 O O . THR A 1 546 ? -2.855 17.548 -1.742 1.00 43.22 546 THR A O 1
ATOM 4391 N N . VAL A 1 547 ? -1.532 19.213 -1.031 1.00 46.72 547 VAL A N 1
ATOM 4392 C CA . VAL A 1 547 ? -2.053 19.228 0.342 1.00 46.72 547 VAL A CA 1
ATOM 4393 C C . VAL A 1 547 ? -3.254 20.186 0.389 1.00 46.72 547 VAL A C 1
ATOM 4395 O O . VAL A 1 547 ? -3.156 21.279 -0.173 1.00 46.72 547 VAL A O 1
ATOM 4398 N N . PRO A 1 548 ? -4.377 19.839 1.046 1.00 41.66 548 PRO A N 1
ATOM 4399 C CA . PRO A 1 548 ? -5.482 20.777 1.244 1.00 41.66 548 PRO A CA 1
ATOM 4400 C C . PRO A 1 548 ? -4.987 22.099 1.858 1.00 41.66 548 PRO A C 1
ATOM 4402 O O . PRO A 1 548 ? -4.326 22.089 2.895 1.00 41.66 548 PRO A O 1
ATOM 4405 N N . GLY A 1 549 ? -5.279 23.228 1.202 1.00 41.56 549 GLY A N 1
ATOM 4406 C CA . GLY A 1 549 ? -4.827 24.567 1.615 1.00 41.56 549 GLY A CA 1
ATOM 4407 C C . GLY A 1 549 ? -3.504 25.055 0.999 1.00 41.56 549 GLY A C 1
ATOM 4408 O O . GLY A 1 549 ? -3.093 26.175 1.287 1.00 41.56 549 GLY A O 1
ATOM 4409 N N . ASP A 1 550 ? -2.842 24.266 0.143 1.00 58.38 550 ASP A N 1
ATOM 4410 C CA . ASP A 1 550 ? -1.674 24.704 -0.638 1.00 58.38 550 ASP A CA 1
ATOM 4411 C C . ASP A 1 550 ? -2.106 25.354 -1.965 1.00 58.38 550 ASP A C 1
ATOM 4413 O O . ASP A 1 550 ? -2.101 24.725 -3.025 1.00 58.38 550 ASP A O 1
ATOM 4417 N N . GLU A 1 551 ? -2.511 26.625 -1.908 1.00 55.25 551 GLU A N 1
ATOM 4418 C CA . GLU A 1 551 ? -2.928 27.392 -3.093 1.00 55.25 551 GLU A CA 1
ATOM 4419 C C . GLU A 1 551 ? -1.812 27.503 -4.147 1.00 55.25 551 GLU A C 1
ATOM 4421 O O . GLU A 1 551 ? -2.086 27.499 -5.349 1.00 55.25 551 GLU A O 1
ATOM 4426 N N . GLU A 1 552 ? -0.545 27.556 -3.718 1.00 59.53 552 GLU A N 1
ATOM 4427 C CA . GLU A 1 552 ? 0.608 27.625 -4.620 1.00 59.53 552 GLU A CA 1
ATOM 4428 C C . GLU A 1 552 ? 0.840 26.283 -5.333 1.00 59.53 552 GLU A C 1
ATOM 4430 O O . GLU A 1 552 ? 1.106 26.255 -6.537 1.00 59.53 552 GLU A O 1
ATOM 4435 N N . GLY A 1 553 ? 0.708 25.166 -4.613 1.00 64.88 553 GLY A N 1
ATOM 4436 C CA . GLY A 1 553 ? 0.720 23.816 -5.175 1.00 64.88 553 GLY A CA 1
ATOM 4437 C C . GLY A 1 553 ? -0.432 23.584 -6.150 1.00 64.88 553 GLY A C 1
ATOM 4438 O O . GLY A 1 553 ? -0.198 23.154 -7.277 1.00 64.88 553 GLY A O 1
ATOM 4439 N N . ALA A 1 554 ? -1.655 23.971 -5.777 1.00 64.31 554 ALA A N 1
ATOM 4440 C CA . ALA A 1 554 ? -2.827 23.870 -6.645 1.00 64.31 554 ALA A CA 1
ATOM 4441 C C . ALA A 1 554 ? -2.675 24.705 -7.929 1.00 64.31 554 ALA A C 1
ATOM 4443 O O . ALA A 1 554 ? -2.997 24.232 -9.019 1.00 64.31 554 ALA A O 1
ATOM 4444 N N . ALA A 1 555 ? -2.124 25.921 -7.835 1.00 67.06 555 ALA A N 1
ATOM 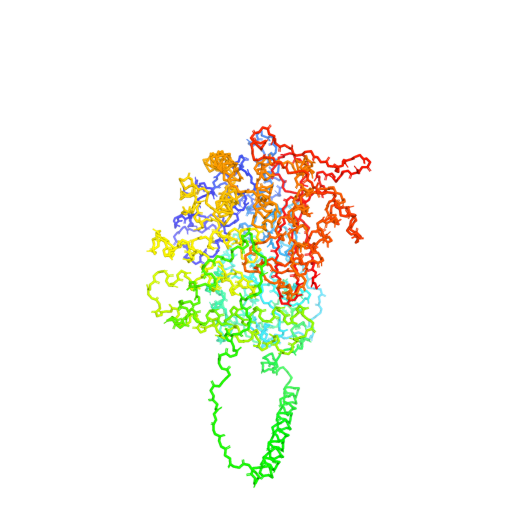4445 C CA . ALA A 1 555 ? -1.823 26.743 -9.005 1.00 67.06 555 ALA A CA 1
ATOM 4446 C C . ALA A 1 555 ? -0.763 26.094 -9.913 1.00 67.06 555 ALA A C 1
ATOM 4448 O 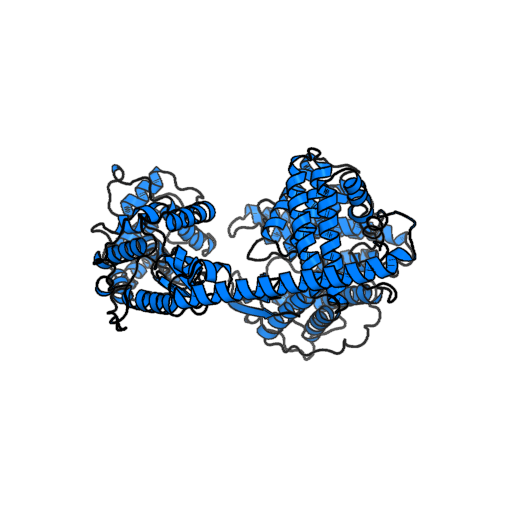O . ALA A 1 555 ? -0.922 26.084 -11.134 1.00 67.06 555 ALA A O 1
ATOM 4449 N N . LYS A 1 556 ? 0.298 25.510 -9.338 1.00 69.88 556 LYS A N 1
ATOM 4450 C CA . LYS A 1 556 ? 1.318 24.765 -10.099 1.00 69.88 556 LYS A CA 1
ATOM 4451 C C . LYS A 1 556 ? 0.732 23.545 -10.798 1.00 69.88 556 LYS A C 1
ATOM 4453 O O . LYS A 1 556 ? 1.087 23.287 -11.947 1.00 69.88 556 LYS A O 1
ATOM 4458 N N . ASP A 1 557 ? -0.176 22.832 -10.146 1.00 70.88 557 ASP A N 1
ATOM 4459 C CA . ASP A 1 557 ? -0.786 21.640 -10.722 1.00 70.88 557 ASP A CA 1
ATOM 4460 C C . ASP A 1 557 ? -1.801 21.988 -11.821 1.00 70.88 557 ASP A C 1
ATOM 4462 O O . ASP A 1 557 ? -1.843 21.307 -12.844 1.00 70.88 557 ASP A O 1
ATOM 4466 N N . LEU A 1 558 ? -2.521 23.111 -11.701 1.00 73.44 558 LEU A N 1
ATOM 4467 C CA . LEU A 1 558 ? -3.331 23.668 -12.793 1.00 73.44 558 LEU A CA 1
ATOM 4468 C C . LEU A 1 558 ? -2.477 24.073 -14.004 1.00 73.44 558 LEU A C 1
ATOM 4470 O O . LEU A 1 558 ? -2.839 23.771 -15.142 1.00 73.44 558 LEU A O 1
ATOM 4474 N N . VAL A 1 559 ? -1.327 24.718 -13.778 1.00 78.25 559 VAL A N 1
ATOM 4475 C CA . VAL A 1 559 ? -0.377 25.055 -14.854 1.00 78.25 559 VAL A CA 1
ATOM 4476 C C . VAL A 1 559 ? 0.149 23.786 -15.521 1.00 78.25 559 VAL A C 1
ATOM 4478 O O . VAL A 1 559 ? 0.175 23.691 -16.746 1.00 78.25 559 VAL A O 1
ATOM 4481 N N . MET A 1 560 ? 0.536 22.785 -14.732 1.00 78.75 560 MET A N 1
ATOM 4482 C CA . MET A 1 560 ? 1.054 21.526 -15.258 1.00 78.75 560 MET A CA 1
ATOM 4483 C C . MET A 1 560 ? -0.021 20.731 -16.015 1.00 78.75 560 MET A C 1
ATOM 4485 O O . MET A 1 560 ? 0.28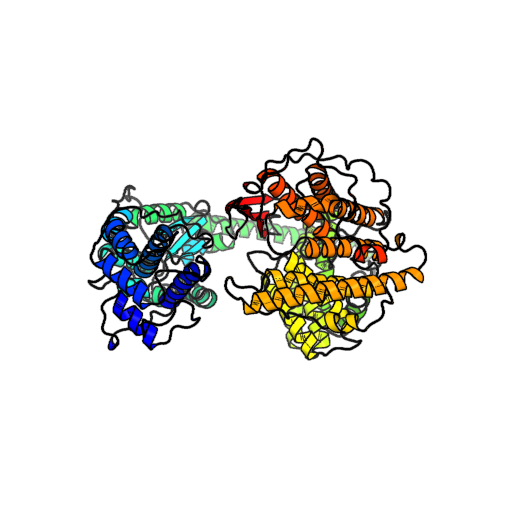9 20.109 -17.033 1.00 78.75 560 MET A O 1
ATOM 4489 N N . LEU A 1 561 ? -1.283 20.786 -15.579 1.00 80.12 561 LEU A N 1
ATOM 4490 C CA . LEU A 1 561 ? -2.421 20.223 -16.305 1.00 80.12 561 LEU A CA 1
ATOM 4491 C C . LEU A 1 561 ? -2.579 20.889 -17.678 1.00 80.12 561 LEU A C 1
ATOM 4493 O O . LEU A 1 561 ? -2.641 20.186 -18.685 1.00 80.12 561 LEU A O 1
ATOM 4497 N N . HIS A 1 562 ? -2.564 22.225 -17.731 1.00 82.00 562 HIS A N 1
ATOM 4498 C CA . HIS A 1 562 ? -2.669 22.976 -18.985 1.00 82.00 562 HIS A CA 1
ATOM 4499 C C . HIS A 1 562 ? -1.533 22.634 -19.956 1.00 82.00 562 HIS A C 1
ATOM 4501 O O . HIS A 1 562 ? -1.785 22.280 -21.104 1.00 82.00 562 HIS A O 1
ATOM 4507 N N . LEU A 1 563 ? -0.291 22.616 -19.466 1.00 83.88 563 LEU A N 1
ATOM 4508 C CA . LEU A 1 563 ? 0.880 22.210 -20.249 1.00 83.88 563 LEU A CA 1
ATOM 4509 C C . LEU A 1 563 ? 0.774 20.768 -20.766 1.00 83.88 563 LEU A C 1
ATOM 4511 O O . LEU A 1 563 ? 1.241 20.461 -21.857 1.00 83.88 563 LEU A O 1
ATOM 4515 N N . THR A 1 564 ? 0.167 19.865 -19.992 1.00 85.56 564 THR A N 1
ATOM 4516 C CA . THR A 1 564 ? -0.047 18.474 -20.422 1.00 85.56 564 THR A CA 1
ATOM 4517 C C . THR A 1 564 ? -1.091 18.390 -21.535 1.00 85.56 564 THR A C 1
ATOM 4519 O O . THR A 1 564 ? -0.931 17.596 -22.457 1.00 85.56 564 THR A O 1
ATOM 4522 N N . MET A 1 565 ? -2.131 19.227 -21.491 1.00 85.12 565 MET A N 1
ATOM 4523 C CA . MET A 1 565 ? -3.111 19.333 -22.577 1.00 85.12 565 MET A CA 1
ATOM 4524 C C . MET A 1 565 ? -2.487 19.910 -23.855 1.00 85.12 565 MET A C 1
ATOM 4526 O O . MET A 1 565 ? -2.744 19.393 -24.940 1.00 85.12 565 MET A O 1
ATOM 4530 N N . GLU A 1 566 ? -1.636 20.934 -23.738 1.00 86.69 566 GLU A N 1
ATOM 4531 C CA . GLU A 1 566 ? -0.890 21.495 -24.874 1.00 86.69 566 GLU A CA 1
ATOM 4532 C C . GLU A 1 566 ? 0.074 20.470 -25.493 1.00 86.69 566 GLU A C 1
ATOM 4534 O O . GLU A 1 566 ? 0.100 20.295 -26.715 1.00 86.69 566 GLU A O 1
ATOM 4539 N N . ASP A 1 567 ? 0.834 19.754 -24.656 1.00 87.81 567 ASP A N 1
ATOM 4540 C CA . ASP A 1 567 ? 1.733 18.685 -25.102 1.00 87.81 567 ASP A CA 1
ATOM 4541 C C . ASP A 1 567 ? 0.953 17.572 -25.822 1.00 87.81 567 ASP A C 1
ATOM 4543 O O . ASP A 1 567 ? 1.411 17.075 -26.853 1.00 87.81 567 ASP A O 1
ATOM 4547 N N . LEU A 1 568 ? -0.237 17.209 -25.325 1.00 89.81 568 LEU A N 1
ATOM 4548 C CA . LEU A 1 568 ? -1.088 16.199 -25.951 1.00 89.81 568 LEU A CA 1
ATOM 4549 C C . LEU A 1 568 ? -1.604 16.652 -27.320 1.00 89.81 568 LEU A C 1
ATOM 4551 O O . LEU A 1 568 ? -1.542 15.873 -28.265 1.00 89.81 568 LEU A O 1
ATOM 4555 N N . ALA A 1 569 ? -2.045 17.904 -27.459 1.00 88.81 569 ALA A N 1
ATOM 4556 C CA . ALA A 1 569 ? -2.478 18.448 -28.748 1.00 88.81 569 ALA A CA 1
ATOM 4557 C C . ALA A 1 569 ? -1.324 18.490 -29.770 1.00 88.81 569 ALA A C 1
ATOM 4559 O O . ALA A 1 569 ? -1.491 18.141 -30.941 1.00 88.81 569 ALA A O 1
ATOM 4560 N N . SER A 1 570 ? -0.120 18.863 -29.321 1.00 88.94 570 SER A N 1
ATOM 4561 C CA . SER A 1 570 ? 1.097 18.797 -30.140 1.00 88.94 570 SER A CA 1
ATOM 4562 C C . SER A 1 570 ? 1.415 17.358 -30.562 1.00 88.94 570 SER A C 1
ATOM 4564 O O . SER A 1 570 ? 1.714 17.094 -31.730 1.00 88.94 570 SER A O 1
ATOM 4566 N N . TRP A 1 571 ? 1.297 16.405 -29.636 1.00 91.00 571 TRP A N 1
ATOM 4567 C CA . TRP A 1 571 ? 1.492 14.982 -29.902 1.00 91.00 571 TRP A CA 1
ATOM 4568 C C . TRP A 1 571 ? 0.455 14.429 -30.896 1.00 91.00 571 TRP A C 1
ATOM 4570 O O . TRP A 1 571 ? 0.839 13.726 -31.829 1.00 91.00 571 TRP A O 1
ATOM 4580 N N . GLU A 1 572 ? -0.823 14.803 -30.775 1.00 91.50 572 GLU A N 1
ATOM 4581 C CA . GLU A 1 572 ? -1.897 14.435 -31.715 1.00 91.50 572 GLU A CA 1
ATOM 4582 C C . GLU A 1 572 ? -1.581 14.937 -33.133 1.00 91.50 572 GLU A C 1
ATOM 4584 O O . GLU A 1 572 ? -1.699 14.190 -34.108 1.00 91.50 572 GLU A O 1
ATOM 4589 N N . HIS A 1 573 ? -1.078 16.169 -33.260 1.00 90.31 573 HIS A N 1
ATOM 4590 C CA . HIS A 1 573 ? -0.648 16.715 -34.547 1.00 90.31 573 HIS A CA 1
ATOM 4591 C C . HIS A 1 573 ? 0.530 15.937 -35.155 1.00 90.31 573 HIS A C 1
ATOM 4593 O O . HIS A 1 573 ? 0.522 15.629 -36.350 1.00 90.31 573 HIS A O 1
ATOM 4599 N N . LYS A 1 574 ? 1.538 15.587 -34.345 1.00 90.19 574 LYS A N 1
ATOM 4600 C CA . LYS A 1 574 ? 2.674 14.763 -34.794 1.00 90.19 574 LYS A CA 1
ATOM 4601 C C . LYS A 1 574 ? 2.218 13.367 -35.228 1.00 90.19 574 LYS A C 1
ATOM 4603 O O . LYS A 1 574 ? 2.663 12.886 -36.268 1.00 90.19 574 LYS A O 1
ATOM 4608 N N . MET A 1 575 ? 1.296 12.746 -34.490 1.00 90.31 575 MET A N 1
ATOM 4609 C CA . MET A 1 575 ? 0.716 11.446 -34.844 1.00 90.31 575 MET A CA 1
ATOM 4610 C C . MET A 1 575 ? -0.042 11.490 -36.169 1.00 90.31 575 MET A C 1
ATOM 4612 O O . MET A 1 575 ? 0.143 10.609 -37.008 1.00 90.31 575 MET A O 1
ATOM 4616 N N . ALA A 1 576 ? -0.816 12.550 -36.410 1.00 90.25 576 ALA A N 1
ATOM 4617 C CA . ALA A 1 576 ? -1.494 12.761 -37.685 1.00 90.25 576 ALA A CA 1
ATOM 4618 C C . ALA A 1 576 ? -0.510 12.804 -38.867 1.00 90.25 576 ALA A C 1
ATOM 4620 O O . ALA A 1 576 ? -0.759 12.235 -39.931 1.00 90.25 576 ALA A O 1
ATOM 4621 N N . GLN A 1 577 ? 0.631 13.478 -38.695 1.00 89.75 577 GLN A N 1
ATOM 4622 C CA . GLN A 1 577 ? 1.679 13.536 -39.717 1.00 89.75 577 GLN A CA 1
ATOM 4623 C C . GLN A 1 577 ? 2.398 12.195 -39.905 1.00 89.75 577 GLN A C 1
ATOM 4625 O O . GLN A 1 577 ? 2.735 11.840 -41.037 1.00 89.75 577 GLN A O 1
ATOM 4630 N N . PHE A 1 578 ? 2.636 11.466 -38.814 1.00 89.31 578 PHE A N 1
ATOM 4631 C CA . PHE A 1 578 ? 3.257 10.147 -38.828 1.00 89.31 578 PHE A CA 1
ATOM 4632 C C . PHE A 1 578 ? 2.384 9.128 -39.573 1.00 89.31 578 PHE A C 1
ATOM 4634 O O . PHE A 1 578 ? 2.852 8.510 -40.531 1.00 89.31 578 PHE A O 1
ATOM 4641 N N . GLU A 1 579 ? 1.099 9.010 -39.227 1.00 89.19 579 GLU A N 1
ATOM 4642 C CA . GLU A 1 579 ? 0.197 8.027 -39.844 1.00 89.19 579 GLU A CA 1
ATOM 4643 C C . GLU A 1 579 ? -0.162 8.359 -41.300 1.00 89.19 579 GLU A C 1
ATOM 4645 O O . GLU A 1 579 ? -0.377 7.447 -42.094 1.00 89.19 579 GLU A O 1
ATOM 4650 N N . LYS A 1 580 ? -0.095 9.630 -41.728 1.00 87.75 580 LYS A N 1
ATOM 4651 C CA . LYS A 1 580 ? -0.177 9.984 -43.164 1.00 87.75 580 LYS A CA 1
ATOM 4652 C C . LYS A 1 580 ? 0.874 9.270 -44.019 1.00 87.75 580 LYS A C 1
ATOM 4654 O O . LYS A 1 580 ? 0.661 9.091 -45.217 1.00 87.75 580 LYS A O 1
ATOM 4659 N N . LYS A 1 581 ? 2.009 8.892 -43.423 1.00 85.25 581 LYS A N 1
ATOM 4660 C CA . LYS A 1 581 ? 3.120 8.198 -44.090 1.00 85.25 581 LYS A CA 1
ATOM 4661 C C . LYS A 1 581 ? 3.079 6.670 -43.908 1.00 85.25 581 LYS A C 1
ATOM 4663 O O . LYS A 1 581 ? 3.873 5.992 -44.553 1.00 85.25 581 LYS A O 1
ATOM 4668 N N . HIS A 1 582 ? 2.170 6.134 -43.085 1.00 79.81 582 HIS A N 1
ATOM 4669 C CA . HIS A 1 582 ? 2.103 4.713 -42.716 1.00 79.81 582 HIS A CA 1
ATOM 4670 C C . HIS A 1 582 ? 0.735 4.113 -43.099 1.00 79.81 582 HIS A C 1
ATOM 4672 O O . HIS A 1 582 ? -0.244 4.303 -42.376 1.00 79.81 582 HIS A O 1
ATOM 4678 N N . PRO A 1 583 ? 0.621 3.419 -44.249 1.00 63.78 583 PRO A N 1
ATOM 4679 C CA . PRO A 1 583 ? -0.643 2.825 -44.682 1.00 63.78 583 PRO A CA 1
ATOM 4680 C C . PRO A 1 583 ? -1.069 1.665 -43.761 1.00 63.78 583 PRO A C 1
ATOM 4682 O O . PRO A 1 583 ? -0.241 0.846 -43.382 1.00 63.78 583 PRO A O 1
ATOM 4685 N N . ASN A 1 584 ? -2.371 1.570 -43.467 1.00 66.44 584 ASN A N 1
ATOM 4686 C CA . ASN A 1 584 ? -3.017 0.555 -42.611 1.00 66.44 584 ASN A CA 1
ATOM 4687 C C . ASN A 1 584 ? -2.550 0.515 -41.138 1.00 66.44 584 ASN A C 1
ATOM 4689 O O . ASN A 1 584 ? -2.179 -0.546 -40.636 1.00 66.44 584 ASN A O 1
ATOM 4693 N N . PRO A 1 585 ? -2.663 1.627 -40.387 1.00 66.44 585 PRO A N 1
ATOM 4694 C CA . PRO A 1 585 ? -2.247 1.676 -38.983 1.00 66.44 585 PRO A CA 1
ATOM 4695 C C . PRO A 1 585 ? -2.981 0.646 -38.103 1.00 66.44 585 PRO A C 1
ATOM 4697 O O . PRO A 1 585 ? -2.424 0.143 -37.137 1.00 66.44 585 PRO A O 1
ATOM 4700 N N . HIS A 1 586 ? -4.217 0.277 -38.447 1.00 63.47 586 HIS A N 1
ATOM 4701 C CA . HIS A 1 586 ? -5.056 -0.628 -37.652 1.00 63.47 586 HIS A CA 1
ATOM 4702 C C . HIS A 1 586 ? -4.613 -2.093 -37.624 1.00 63.47 586 HIS A C 1
ATOM 4704 O O . HIS A 1 586 ? -5.035 -2.820 -36.724 1.00 63.47 586 HIS A O 1
ATOM 4710 N N . ASP A 1 587 ? -3.766 -2.512 -38.564 1.00 62.25 587 ASP A N 1
ATOM 4711 C CA . ASP A 1 587 ? -3.208 -3.867 -38.585 1.00 62.25 587 ASP A CA 1
ATOM 4712 C C . ASP A 1 587 ? -2.026 -4.004 -37.606 1.00 62.25 587 ASP A C 1
ATOM 4714 O O . ASP A 1 587 ? -1.609 -5.113 -37.265 1.00 62.25 587 ASP A O 1
ATOM 4718 N N . GLU A 1 588 ? -1.504 -2.878 -37.107 1.00 71.00 588 GLU A N 1
ATOM 4719 C CA . GLU A 1 588 ? -0.396 -2.839 -36.164 1.00 71.00 588 GLU A CA 1
ATOM 4720 C C . GLU A 1 588 ? -0.889 -2.763 -34.714 1.00 71.00 588 GLU A C 1
ATOM 4722 O O . GLU A 1 588 ? -1.499 -1.790 -34.264 1.00 71.00 588 GLU A O 1
ATOM 4727 N N . THR A 1 589 ? -0.536 -3.779 -33.928 1.00 75.50 589 THR A N 1
ATOM 4728 C CA . THR A 1 589 ? -0.806 -3.852 -32.485 1.00 75.50 589 THR A CA 1
ATOM 4729 C C . THR A 1 589 ? -0.379 -2.585 -31.729 1.00 75.50 589 THR A C 1
ATOM 4731 O O . THR A 1 589 ? -1.099 -2.118 -30.842 1.00 75.50 589 THR A O 1
ATOM 4734 N N . GLY A 1 590 ? 0.765 -1.994 -32.100 1.00 77.38 590 GLY A N 1
ATOM 4735 C CA . GLY A 1 590 ? 1.263 -0.752 -31.501 1.00 77.38 590 GLY A CA 1
ATOM 4736 C C . GLY A 1 590 ? 0.301 0.426 -31.684 1.00 77.38 590 GLY A C 1
ATOM 4737 O O . GLY A 1 590 ? 0.030 1.153 -30.728 1.00 77.38 590 GLY A O 1
ATOM 4738 N N . ALA A 1 591 ? -0.294 0.572 -32.867 1.00 83.94 591 ALA A N 1
ATOM 4739 C CA . ALA A 1 591 ? -1.222 1.657 -33.172 1.00 83.94 591 ALA A CA 1
ATOM 4740 C C . ALA A 1 591 ? -2.536 1.548 -32.381 1.00 83.94 591 ALA A C 1
ATOM 4742 O O . ALA A 1 591 ? -3.065 2.549 -31.886 1.00 83.94 591 ALA A O 1
ATOM 4743 N N . VAL A 1 592 ? -3.064 0.327 -32.239 1.00 85.19 592 VAL A N 1
ATOM 4744 C CA . VAL A 1 592 ? -4.292 0.050 -31.472 1.00 85.19 592 VAL A CA 1
ATOM 4745 C C . VAL A 1 592 ? -4.064 0.317 -29.981 1.00 85.19 592 VAL A C 1
ATOM 4747 O O . VAL A 1 592 ? -4.905 0.914 -29.307 1.00 85.19 592 VAL A O 1
ATOM 4750 N N . SER A 1 593 ? -2.899 -0.068 -29.470 1.00 85.00 593 SER A N 1
ATOM 4751 C CA . SER A 1 593 ? -2.507 0.163 -28.085 1.00 85.00 593 SER A CA 1
ATOM 4752 C C . SER A 1 593 ? -2.315 1.648 -27.749 1.00 85.00 593 SER A C 1
ATOM 4754 O O . SER A 1 593 ? -2.784 2.129 -26.716 1.00 85.00 593 SER A O 1
ATOM 4756 N N . ILE A 1 594 ? -1.715 2.422 -28.652 1.00 88.19 594 ILE A N 1
ATOM 4757 C CA . ILE A 1 594 ? -1.604 3.875 -28.486 1.00 88.19 594 ILE A CA 1
ATOM 4758 C C . ILE A 1 594 ? -2.977 4.526 -28.446 1.00 88.19 594 ILE A C 1
ATOM 4760 O O . ILE A 1 594 ? -3.239 5.327 -27.554 1.00 88.19 594 ILE A O 1
ATOM 4764 N N . ARG A 1 595 ? -3.886 4.141 -29.350 1.00 90.44 595 ARG A N 1
ATOM 4765 C CA . ARG A 1 595 ? -5.277 4.616 -29.322 1.00 90.44 595 ARG A CA 1
ATOM 4766 C C . ARG A 1 595 ? -5.967 4.276 -27.997 1.00 90.44 595 ARG A C 1
ATOM 4768 O O . ARG A 1 595 ? -6.750 5.091 -27.511 1.00 90.44 595 ARG A O 1
ATOM 4775 N N . LEU A 1 596 ? -5.676 3.121 -27.390 1.00 91.31 596 LEU A N 1
ATOM 4776 C CA . LEU A 1 596 ? -6.238 2.710 -26.096 1.00 91.31 596 LEU A CA 1
ATOM 4777 C C . LEU A 1 596 ? -5.799 3.656 -24.970 1.00 91.31 596 LEU A C 1
ATOM 4779 O O . LEU A 1 596 ? -6.643 4.215 -24.266 1.00 91.31 596 LEU A O 1
ATOM 4783 N N . TYR A 1 597 ? -4.490 3.867 -24.825 1.00 91.44 597 TYR A N 1
ATOM 4784 C CA . TYR A 1 597 ? -3.948 4.754 -23.793 1.00 91.44 597 TYR A CA 1
ATOM 4785 C C . TYR A 1 597 ? -4.254 6.228 -24.065 1.00 91.44 597 TYR A C 1
ATOM 4787 O O . TYR A 1 597 ? -4.445 6.989 -23.121 1.00 91.44 597 TYR A O 1
ATOM 4795 N N . HIS A 1 598 ? -4.365 6.627 -25.334 1.00 92.69 598 HIS A N 1
ATOM 4796 C CA . HIS A 1 598 ? -4.720 7.989 -25.728 1.00 92.69 598 HIS A CA 1
ATOM 4797 C C . HIS A 1 598 ? -6.167 8.285 -25.357 1.00 92.69 598 HIS A C 1
ATOM 4799 O O . HIS A 1 598 ? -6.430 9.278 -24.683 1.00 92.69 598 HIS A O 1
ATOM 4805 N N . THR A 1 599 ? -7.083 7.365 -25.678 1.00 93.12 599 THR A N 1
ATOM 4806 C CA . THR A 1 599 ? -8.493 7.474 -25.280 1.00 93.12 599 THR A CA 1
ATOM 4807 C C . THR A 1 599 ? -8.621 7.564 -23.757 1.00 93.12 599 THR A C 1
ATOM 4809 O O . THR A 1 599 ? -9.400 8.369 -23.248 1.00 93.12 599 THR A O 1
ATOM 4812 N N . MET A 1 600 ? -7.835 6.772 -23.017 1.00 91.94 600 MET A N 1
ATOM 4813 C CA . MET A 1 600 ? -7.795 6.838 -21.556 1.00 91.94 600 MET A CA 1
ATOM 4814 C C . MET A 1 600 ? -7.278 8.198 -21.060 1.00 91.94 600 MET A C 1
ATOM 4816 O O . MET A 1 600 ? -7.935 8.819 -20.227 1.00 91.94 600 MET A O 1
ATOM 4820 N N . LEU A 1 601 ? -6.145 8.683 -21.577 1.00 90.81 601 LEU A N 1
ATOM 4821 C CA . LEU A 1 601 ? -5.563 9.970 -21.183 1.00 90.81 601 LEU A CA 1
ATOM 4822 C C . LEU A 1 601 ? -6.518 11.137 -21.471 1.00 90.81 601 LEU A C 1
ATOM 4824 O O . LEU A 1 601 ? -6.738 11.968 -20.591 1.00 90.81 601 LEU A O 1
ATOM 4828 N N . ARG A 1 602 ? -7.137 11.171 -22.660 1.00 90.56 602 ARG A N 1
ATOM 4829 C CA . ARG A 1 602 ? -8.153 12.172 -23.027 1.00 90.56 602 ARG A CA 1
ATOM 4830 C C . ARG A 1 602 ? -9.326 12.166 -22.061 1.00 90.56 602 ARG A C 1
ATOM 4832 O O . ARG A 1 602 ? -9.680 13.217 -21.538 1.00 90.56 602 ARG A O 1
ATOM 4839 N N . MET A 1 603 ? -9.865 10.987 -21.756 1.00 89.31 603 MET A N 1
ATOM 4840 C CA . MET A 1 603 ? -10.953 10.844 -20.789 1.00 89.31 603 MET A CA 1
ATOM 4841 C C . MET A 1 603 ? -10.575 11.420 -19.414 1.00 89.31 603 MET A C 1
ATOM 4843 O O . MET A 1 603 ? -11.389 12.104 -18.798 1.00 89.31 603 MET A O 1
ATOM 4847 N N . PHE A 1 604 ? -9.354 11.174 -18.925 1.00 85.56 604 PHE A N 1
ATOM 4848 C CA . PHE A 1 604 ? -8.910 11.714 -17.636 1.00 85.56 604 PHE A CA 1
ATOM 4849 C C . PHE A 1 604 ? -8.703 13.232 -17.656 1.00 85.56 604 PHE A C 1
ATOM 4851 O O . PHE A 1 604 ? -9.135 13.907 -16.722 1.00 85.56 604 PHE A O 1
ATOM 4858 N N . LEU A 1 605 ? -8.085 13.772 -18.709 1.00 83.62 605 LEU A N 1
ATOM 4859 C CA . LEU A 1 605 ? -7.863 15.214 -18.846 1.00 83.62 605 LEU A CA 1
ATOM 4860 C C . LEU A 1 605 ? -9.188 15.977 -18.955 1.00 83.62 605 LEU A C 1
ATOM 4862 O O . LEU A 1 605 ? -9.391 16.949 -18.231 1.00 83.62 605 LEU A O 1
ATOM 4866 N N . SER A 1 606 ? -10.117 15.502 -19.788 1.00 83.00 606 SER A N 1
ATOM 4867 C CA . SER A 1 606 ? -11.444 16.110 -19.942 1.00 83.00 606 SER A CA 1
ATOM 4868 C C . SER A 1 606 ? -12.318 15.932 -18.696 1.00 83.00 606 SER A C 1
ATOM 4870 O O . SER A 1 606 ? -13.118 16.810 -18.373 1.00 83.00 606 SER A O 1
ATOM 4872 N N . GLY A 1 607 ? -12.180 14.804 -17.989 1.00 75.38 607 GLY A N 1
ATOM 4873 C CA . GLY A 1 607 ? -12.946 14.495 -16.778 1.00 75.38 607 GLY A CA 1
ATOM 4874 C C . GLY A 1 607 ? -12.555 15.327 -15.557 1.00 75.38 607 GLY A C 1
ATOM 4875 O O . GLY A 1 607 ? -13.382 15.509 -14.660 1.00 75.38 607 GLY A O 1
ATOM 4876 N N . GLY A 1 608 ? -11.326 15.850 -15.537 1.00 69.56 608 GLY A N 1
ATOM 4877 C CA . GLY A 1 608 ? -10.792 16.676 -14.460 1.00 69.56 608 GLY A CA 1
ATOM 4878 C C . GLY A 1 608 ? -10.499 15.909 -13.162 1.00 69.56 608 GLY A C 1
ATOM 4879 O O 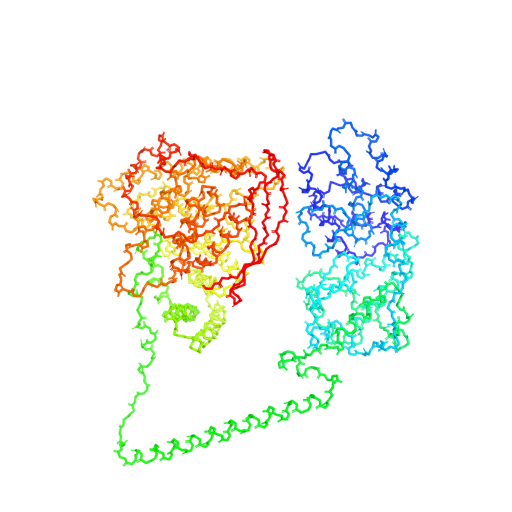. GLY A 1 608 ? -11.077 14.858 -12.860 1.00 69.56 608 GLY A O 1
ATOM 4880 N N . ALA A 1 609 ? -9.594 16.468 -12.355 1.00 60.12 609 ALA A N 1
ATOM 4881 C CA . ALA A 1 609 ? -9.176 15.873 -11.082 1.00 60.12 609 ALA A CA 1
ATOM 4882 C C . ALA A 1 609 ? -10.262 15.953 -9.990 1.00 60.12 609 ALA A C 1
ATOM 4884 O O . ALA A 1 609 ? -10.351 15.067 -9.143 1.00 60.12 609 ALA A O 1
ATOM 4885 N N . PHE A 1 610 ? -11.131 16.970 -10.040 1.00 62.12 610 PHE A N 1
ATOM 4886 C CA . PHE A 1 610 ? -12.118 17.269 -8.999 1.00 62.12 610 PHE A CA 1
ATOM 4887 C C . PHE A 1 610 ? -13.543 17.350 -9.559 1.00 62.12 610 PHE A C 1
ATOM 4889 O O . PHE A 1 610 ? -13.748 17.650 -10.734 1.00 62.12 610 PHE A O 1
ATOM 4896 N N . GLY A 1 611 ? -14.530 17.099 -8.700 1.00 66.94 611 GLY A N 1
ATOM 4897 C CA . GLY A 1 611 ? -15.957 17.199 -9.011 1.00 66.94 611 GLY A CA 1
ATOM 4898 C C . GLY A 1 611 ? -16.747 15.973 -8.546 1.00 66.94 611 GLY A C 1
ATOM 4899 O O . GLY A 1 611 ? -16.152 15.029 -8.020 1.00 66.94 611 GLY A O 1
ATOM 4900 N N . PRO A 1 612 ? -18.073 15.956 -8.755 1.00 74.19 612 PRO A N 1
ATOM 4901 C CA . PRO A 1 612 ? -18.897 14.802 -8.419 1.00 74.19 612 PRO A CA 1
ATOM 4902 C C . PRO A 1 612 ? -18.517 13.608 -9.296 1.00 74.19 612 PRO A C 1
ATOM 4904 O O . PRO A 1 612 ? -18.129 13.768 -10.460 1.00 74.19 612 PRO A O 1
ATOM 4907 N N . GLU A 1 613 ? -18.659 12.388 -8.783 1.00 83.38 613 GLU A N 1
ATOM 4908 C CA . GLU A 1 613 ? -18.459 11.172 -9.578 1.00 83.38 613 GLU A CA 1
ATOM 4909 C C . GLU A 1 613 ? -19.483 11.071 -10.713 1.00 83.38 613 GLU A C 1
ATOM 4911 O O . GLU A 1 613 ? -19.274 10.341 -11.690 1.00 83.38 613 GLU A O 1
ATOM 4916 N N . THR A 1 614 ? -20.550 11.879 -10.652 1.00 86.00 614 THR A N 1
ATOM 4917 C CA . THR A 1 614 ? -21.510 12.005 -11.734 1.00 86.00 614 THR A CA 1
ATOM 4918 C C . THR A 1 614 ? -20.930 12.519 -13.054 1.00 86.00 614 THR A C 1
ATOM 4920 O O . THR A 1 614 ? -21.483 12.226 -14.121 1.00 86.00 614 THR A O 1
ATOM 4923 N N . ARG A 1 615 ? -19.789 13.214 -13.011 1.00 84.69 615 ARG A N 1
ATOM 4924 C CA . ARG A 1 615 ? -19.136 13.791 -14.195 1.00 84.69 615 ARG A CA 1
ATOM 4925 C C . ARG A 1 615 ? -18.698 12.753 -15.225 1.00 84.69 615 ARG A C 1
ATOM 4927 O O . ARG A 1 615 ? -18.614 13.076 -16.408 1.00 84.69 615 ARG A O 1
ATOM 4934 N N . TRP A 1 616 ? -18.466 11.517 -14.785 1.00 88.19 616 TRP A N 1
ATOM 4935 C CA . TRP A 1 616 ? -17.973 10.424 -15.619 1.00 88.19 616 TRP A CA 1
ATOM 4936 C C . TRP A 1 616 ? -19.029 9.845 -16.582 1.00 88.19 616 TRP A C 1
ATOM 4938 O O . TRP A 1 616 ? -18.674 9.168 -17.541 1.00 88.19 616 TRP A O 1
ATOM 4948 N N . ASP A 1 617 ? -20.326 10.136 -16.390 1.00 90.31 617 ASP A N 1
ATOM 4949 C CA . ASP A 1 617 ? -21.403 9.584 -17.244 1.00 90.31 617 ASP A CA 1
ATOM 4950 C C . ASP A 1 617 ? -21.399 10.089 -18.685 1.00 90.31 617 ASP A C 1
ATOM 4952 O O . ASP A 1 617 ? -22.029 9.458 -19.538 1.00 90.31 617 ASP A O 1
ATOM 4956 N N . ARG A 1 618 ? -20.738 11.219 -18.956 1.00 89.62 618 ARG A N 1
ATOM 4957 C CA . ARG A 1 618 ? -20.660 11.783 -20.309 1.00 89.62 618 ARG A CA 1
ATOM 4958 C C . ARG A 1 618 ? -19.743 10.969 -21.232 1.00 89.62 618 ARG A C 1
ATOM 4960 O O . ARG A 1 618 ? -19.948 10.948 -22.436 1.00 89.62 618 ARG A O 1
ATOM 4967 N N . TYR A 1 619 ? -18.815 10.192 -20.669 1.00 91.56 619 TYR A N 1
ATOM 4968 C CA . TYR A 1 619 ? -17.754 9.510 -21.417 1.00 91.56 619 TYR A CA 1
ATOM 4969 C C . TYR A 1 619 ? -18.124 8.102 -21.913 1.00 91.56 619 TYR A C 1
ATOM 4971 O O . TYR A 1 619 ? -17.250 7.249 -22.063 1.00 91.56 619 TYR A O 1
ATOM 4979 N N . LEU A 1 620 ? -19.404 7.827 -22.202 1.00 91.69 620 LEU A N 1
ATOM 4980 C CA . LEU A 1 620 ? -19.834 6.507 -22.693 1.00 91.69 620 LEU A CA 1
ATOM 4981 C C . LEU A 1 620 ? -19.071 6.059 -23.949 1.00 91.69 620 LEU A C 1
ATOM 4983 O O . LEU A 1 620 ? -18.624 4.914 -23.997 1.00 91.69 620 LEU A O 1
ATOM 4987 N N . GLY A 1 621 ? -18.854 6.959 -24.914 1.00 90.88 621 GLY A N 1
ATOM 4988 C CA . GLY A 1 621 ? -18.123 6.636 -26.144 1.00 90.88 621 GLY A CA 1
ATOM 4989 C C . GLY A 1 621 ? -16.651 6.304 -25.886 1.00 90.88 621 GLY A C 1
ATOM 4990 O O . GLY A 1 621 ? -16.096 5.404 -26.512 1.00 90.88 621 GLY A O 1
ATOM 4991 N N . HIS A 1 622 ? -16.031 6.944 -24.888 1.00 92.75 622 HIS A N 1
ATOM 4992 C CA . HIS A 1 622 ? -14.670 6.613 -24.461 1.00 92.75 622 HIS A CA 1
ATOM 4993 C C . HIS A 1 622 ? -14.607 5.217 -23.835 1.00 92.75 622 HIS A C 1
ATOM 4995 O O . HIS A 1 622 ? -13.723 4.436 -24.177 1.00 92.75 622 HIS A O 1
ATOM 5001 N N . TYR A 1 623 ? -15.559 4.866 -22.963 1.00 93.69 623 TYR A N 1
ATOM 5002 C CA . TYR A 1 623 ? -15.627 3.530 -22.365 1.00 93.69 623 TYR A CA 1
ATOM 5003 C C . TYR A 1 623 ? -15.821 2.432 -23.416 1.00 93.69 623 TYR A C 1
ATOM 5005 O O . TYR A 1 623 ? -15.146 1.405 -23.366 1.00 93.69 623 TYR A O 1
ATOM 5013 N N . GLU A 1 624 ? -16.706 2.651 -24.391 1.00 91.44 624 GLU A N 1
ATOM 5014 C CA . GLU A 1 624 ? -16.897 1.732 -25.517 1.00 91.44 624 GLU A CA 1
ATOM 5015 C C . GLU A 1 624 ? -15.624 1.565 -26.343 1.00 91.44 624 GLU A C 1
ATOM 5017 O O . GLU A 1 624 ? -15.247 0.432 -26.660 1.00 91.44 624 GLU A O 1
ATOM 5022 N N . ARG A 1 625 ? -14.944 2.675 -26.651 1.00 91.44 625 ARG A N 1
ATOM 5023 C CA . ARG A 1 625 ? -13.679 2.675 -27.388 1.00 91.44 625 ARG A CA 1
ATOM 5024 C C . ARG A 1 625 ? -12.590 1.922 -26.636 1.00 91.44 625 ARG A C 1
ATOM 5026 O O . ARG A 1 625 ? -11.969 1.044 -27.225 1.00 91.44 625 ARG A O 1
ATOM 5033 N N . ILE A 1 626 ? -12.407 2.195 -25.344 1.00 93.56 626 ILE A N 1
ATOM 5034 C CA . ILE A 1 626 ? -11.424 1.513 -24.488 1.00 93.56 626 ILE A CA 1
ATOM 5035 C C . ILE A 1 626 ? -11.659 -0.001 -24.489 1.00 93.56 626 ILE A C 1
ATOM 5037 O O . ILE A 1 626 ? -10.729 -0.760 -24.750 1.00 93.56 626 ILE A O 1
ATOM 5041 N N . LEU A 1 627 ? -12.896 -0.451 -24.255 1.00 92.38 627 LEU A N 1
ATOM 5042 C CA . LEU A 1 627 ? -13.209 -1.884 -24.224 1.00 92.38 627 LEU A CA 1
ATOM 5043 C C . LEU A 1 627 ? -13.034 -2.550 -25.590 1.00 92.38 627 LEU A C 1
ATOM 5045 O O . LEU A 1 627 ? -12.502 -3.651 -25.670 1.00 92.38 627 LEU A O 1
ATOM 5049 N N . THR A 1 628 ? -13.433 -1.877 -26.668 1.00 90.00 628 THR A N 1
ATOM 5050 C CA . THR A 1 628 ? -13.304 -2.411 -28.032 1.00 90.00 628 THR A CA 1
ATOM 5051 C C . THR A 1 628 ? -11.842 -2.528 -28.451 1.00 90.00 628 THR A C 1
ATOM 5053 O O . THR A 1 628 ? -11.446 -3.553 -29.002 1.00 90.00 628 THR A O 1
ATOM 5056 N N . LEU A 1 629 ? -11.017 -1.523 -28.146 1.00 89.19 629 LEU A N 1
ATOM 5057 C CA . LEU A 1 629 ? -9.577 -1.571 -28.397 1.00 89.19 629 LEU A CA 1
ATOM 5058 C C . LEU A 1 629 ? -8.919 -2.674 -27.556 1.00 89.19 629 LEU A C 1
ATOM 5060 O O . LEU A 1 629 ? -8.201 -3.496 -28.110 1.00 89.19 629 LEU A O 1
ATOM 5064 N N . ALA A 1 630 ? -9.224 -2.768 -26.257 1.00 89.75 630 ALA A N 1
ATOM 5065 C CA . ALA A 1 630 ? -8.708 -3.828 -25.386 1.00 89.75 630 ALA A CA 1
ATOM 5066 C C . ALA A 1 630 ? -9.072 -5.242 -25.883 1.00 89.75 630 ALA A C 1
ATOM 5068 O O . ALA A 1 630 ? -8.221 -6.130 -25.928 1.00 89.75 630 ALA A O 1
ATOM 5069 N N . GLU A 1 631 ? -10.316 -5.453 -26.314 1.00 87.31 631 GLU A N 1
ATOM 5070 C CA . GLU A 1 631 ? -10.769 -6.726 -26.883 1.00 87.31 631 GLU A CA 1
ATOM 5071 C C . GLU A 1 631 ? -10.133 -7.024 -28.246 1.00 87.31 631 GLU A C 1
ATOM 5073 O O . GLU A 1 631 ? -9.835 -8.184 -28.532 1.00 87.31 631 GLU A O 1
ATOM 5078 N N . THR A 1 632 ? -9.893 -6.001 -29.071 1.00 84.69 632 THR A N 1
ATOM 5079 C CA . THR A 1 632 ? -9.188 -6.136 -30.358 1.00 84.69 632 THR A CA 1
ATOM 5080 C C . THR A 1 632 ? -7.746 -6.573 -30.130 1.00 84.69 632 THR A C 1
ATOM 5082 O O . THR A 1 632 ? -7.289 -7.535 -30.739 1.00 84.69 632 THR A O 1
ATOM 5085 N N . LEU A 1 633 ? -7.051 -5.932 -29.188 1.00 81.25 633 LEU A N 1
ATOM 5086 C CA . LEU A 1 633 ? -5.689 -6.287 -28.788 1.00 81.25 633 LEU A CA 1
ATOM 5087 C C . LEU A 1 633 ? -5.600 -7.727 -28.276 1.00 81.25 633 LEU A C 1
ATOM 5089 O O . LEU A 1 633 ? -4.709 -8.482 -28.665 1.00 81.25 633 LEU A O 1
ATOM 5093 N N . TRP A 1 634 ? -6.570 -8.137 -27.461 1.00 81.81 634 TRP A N 1
ATOM 5094 C CA . TRP A 1 634 ? -6.678 -9.520 -27.012 1.00 81.81 634 TRP A CA 1
ATOM 5095 C C . TRP A 1 634 ? -6.947 -10.496 -28.170 1.00 81.81 634 TRP A C 1
ATOM 5097 O O . TRP A 1 634 ? -6.314 -11.547 -28.254 1.00 81.81 634 TRP A O 1
ATOM 5107 N N . SER A 1 635 ? -7.855 -10.152 -29.086 1.00 79.12 635 SER A N 1
ATOM 5108 C CA . SER A 1 635 ? -8.271 -11.023 -30.198 1.00 79.12 635 SER A CA 1
ATOM 5109 C C . SER A 1 635 ? -7.200 -11.173 -31.281 1.00 79.12 635 SER A C 1
ATOM 5111 O O . SER A 1 635 ? -7.073 -12.248 -31.862 1.00 79.12 635 SER A O 1
ATOM 5113 N N . ASN A 1 636 ? -6.393 -10.135 -31.510 1.00 73.44 636 ASN A N 1
ATOM 5114 C CA . ASN A 1 636 ? -5.275 -10.149 -32.458 1.00 73.44 636 ASN A CA 1
ATOM 5115 C C . ASN A 1 636 ? -4.074 -10.977 -31.962 1.00 73.44 636 ASN A C 1
ATOM 5117 O O . ASN A 1 636 ? -3.076 -11.107 -32.670 1.00 73.44 636 ASN A O 1
ATOM 5121 N N . THR A 1 637 ? -4.155 -11.568 -30.765 1.00 63.28 637 THR A N 1
ATOM 5122 C CA . THR A 1 637 ? -3.097 -12.428 -30.227 1.00 63.28 637 THR A CA 1
ATOM 5123 C C . THR A 1 637 ? -3.163 -13.822 -30.885 1.00 63.28 637 THR A C 1
ATOM 5125 O O . THR A 1 637 ? -4.150 -14.536 -30.687 1.00 63.28 637 THR A O 1
ATOM 5128 N N . PRO A 1 638 ? -2.144 -14.252 -31.662 1.00 56.22 638 PRO A N 1
ATOM 5129 C CA . PRO A 1 638 ? -2.212 -15.470 -32.471 1.00 56.22 638 PRO A CA 1
ATOM 5130 C C . PRO A 1 638 ? -2.383 -16.754 -31.624 1.00 56.22 638 PRO A C 1
ATOM 5132 O O . PRO A 1 638 ? -1.651 -16.935 -30.651 1.00 56.22 638 PRO A O 1
ATOM 5135 N N . PRO A 1 639 ? -3.263 -17.706 -32.016 1.00 47.53 639 PRO A N 1
ATOM 5136 C CA . PRO A 1 639 ? -3.559 -18.919 -31.232 1.00 47.53 639 PRO A CA 1
ATOM 5137 C C . PRO A 1 639 ? -2.403 -19.925 -31.106 1.00 47.53 639 PRO A C 1
ATOM 5139 O O . PRO A 1 639 ? -2.460 -20.834 -30.282 1.00 47.53 639 PRO A O 1
ATOM 5142 N N . SER A 1 640 ? -1.388 -19.830 -31.972 1.00 41.38 640 SER A N 1
ATOM 5143 C CA . SER A 1 640 ? -0.293 -20.805 -32.089 1.00 41.38 640 SER A CA 1
ATOM 5144 C C . SER A 1 640 ? 0.879 -20.551 -31.136 1.00 41.38 640 SER A C 1
ATOM 5146 O O . SER A 1 640 ? 1.788 -21.374 -31.052 1.00 41.38 640 SER A O 1
ATOM 5148 N N . GLN A 1 641 ? 0.887 -19.414 -30.441 1.00 45.47 641 GLN A N 1
ATOM 5149 C CA . GLN A 1 641 ? 1.815 -19.126 -29.353 1.00 45.47 641 GLN A CA 1
ATOM 5150 C C . GLN A 1 641 ? 1.071 -19.392 -28.046 1.00 45.47 641 GLN A C 1
ATOM 5152 O O . GLN A 1 641 ? -0.104 -19.050 -27.931 1.00 45.47 641 GLN A O 1
ATOM 5157 N N . VAL A 1 642 ? 1.726 -20.015 -27.062 1.00 47.47 642 VAL A N 1
ATOM 5158 C CA . VAL A 1 642 ? 1.191 -20.012 -25.696 1.00 47.47 642 VAL A CA 1
ATOM 5159 C C . VAL A 1 642 ? 0.972 -18.538 -25.368 1.00 47.47 642 VAL A C 1
ATOM 5161 O O . VAL A 1 642 ? 1.933 -17.771 -25.407 1.00 47.47 642 VAL A O 1
ATOM 5164 N N . GLN A 1 643 ? -0.284 -18.108 -25.205 1.00 53.91 643 GLN A N 1
ATOM 5165 C CA . GLN A 1 643 ? -0.590 -16.743 -24.794 1.00 53.91 643 GLN A CA 1
ATOM 5166 C C . GLN A 1 643 ? 0.089 -16.571 -23.441 1.00 53.91 643 GLN A C 1
ATOM 5168 O O . GLN A 1 643 ? -0.461 -17.031 -22.444 1.00 53.91 643 GLN A O 1
ATOM 5173 N N . SER A 1 644 ? 1.304 -16.002 -23.421 1.00 55.38 644 SER A N 1
ATOM 5174 C CA . SER A 1 644 ? 2.025 -15.788 -22.172 1.00 55.38 644 SER A CA 1
ATOM 5175 C C . SER A 1 644 ? 1.113 -14.914 -21.332 1.00 55.38 644 SER A C 1
ATOM 5177 O O . SER A 1 644 ? 0.877 -13.751 -21.697 1.00 55.38 644 SER A O 1
ATOM 5179 N N . PRO A 1 645 ? 0.547 -15.439 -20.239 1.00 68.00 645 PRO A N 1
ATOM 5180 C CA . PRO A 1 645 ? -0.437 -14.724 -19.466 1.00 68.00 645 PRO A CA 1
ATOM 5181 C C . PRO A 1 645 ? 0.263 -13.705 -18.578 1.00 68.00 645 PRO A C 1
ATOM 5183 O O . PRO A 1 645 ? -0.400 -13.045 -17.804 1.00 68.00 645 PRO A O 1
ATOM 5186 N N . LEU A 1 646 ? 1.580 -13.547 -18.706 1.00 74.50 646 LEU A N 1
ATOM 5187 C CA . LEU A 1 646 ? 2.391 -12.563 -18.023 1.00 74.50 646 LEU A CA 1
ATOM 5188 C C . LEU A 1 646 ? 3.000 -11.569 -19.019 1.00 74.50 646 LEU A C 1
ATOM 5190 O O . LEU A 1 646 ? 3.570 -11.965 -20.041 1.00 74.50 646 LEU A O 1
ATOM 5194 N N . SER A 1 647 ? 2.932 -10.289 -18.670 1.00 78.44 647 SER A N 1
ATOM 5195 C CA . SER A 1 647 ? 3.756 -9.206 -19.213 1.00 78.44 647 SER A CA 1
ATOM 5196 C C . SER A 1 647 ? 4.406 -8.440 -18.066 1.00 78.44 647 SER A C 1
ATOM 5198 O O . SER A 1 647 ? 3.803 -8.287 -17.007 1.00 78.44 647 SER A O 1
ATOM 5200 N N . LEU A 1 648 ? 5.633 -7.955 -18.270 1.00 75.38 648 LEU A N 1
ATOM 5201 C CA . LEU A 1 648 ? 6.313 -7.063 -17.320 1.00 75.38 648 LEU A CA 1
ATOM 5202 C C . LEU A 1 648 ? 5.850 -5.606 -17.458 1.00 75.38 648 LEU A C 1
ATOM 5204 O O . LEU A 1 648 ? 6.052 -4.803 -16.552 1.00 75.38 648 LEU A O 1
ATOM 5208 N N . GLU A 1 649 ? 5.218 -5.274 -18.582 1.00 72.38 649 GLU A N 1
ATOM 5209 C CA . GLU A 1 649 ? 4.721 -3.940 -18.898 1.00 72.38 649 GLU A CA 1
ATOM 5210 C C . GLU A 1 649 ? 3.194 -3.887 -18.840 1.00 72.38 649 GLU A C 1
ATOM 5212 O O . GLU A 1 649 ? 2.513 -4.911 -18.971 1.00 72.38 649 GLU A O 1
ATOM 5217 N N . SER A 1 650 ? 2.666 -2.674 -18.669 1.00 74.81 650 SER A N 1
ATOM 5218 C CA . SER A 1 650 ? 1.231 -2.413 -18.726 1.00 74.81 650 SER A CA 1
ATOM 5219 C C . SER A 1 650 ? 0.679 -2.819 -20.094 1.00 74.81 650 SER A C 1
ATOM 5221 O O . SER A 1 650 ? 1.357 -2.706 -21.113 1.00 74.81 650 SER A O 1
ATOM 5223 N N . GLY A 1 651 ? -0.551 -3.307 -20.132 1.00 82.12 651 GLY A N 1
ATOM 5224 C CA . GLY A 1 651 ? -1.248 -3.666 -21.359 1.00 82.12 651 GLY A CA 1
ATOM 5225 C C . GLY A 1 651 ? -2.653 -3.101 -21.304 1.00 82.12 651 GLY A C 1
ATOM 5226 O O . GLY A 1 651 ? -2.828 -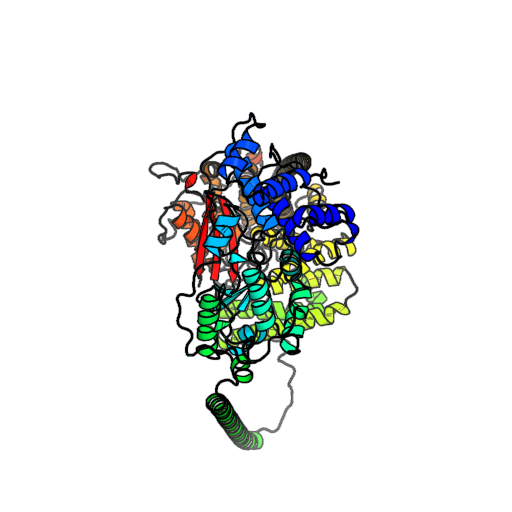1.885 -21.317 1.00 82.12 651 GLY A O 1
ATOM 5227 N N . PHE A 1 652 ? -3.661 -3.955 -21.230 1.00 87.00 652 PHE A N 1
ATOM 5228 C CA . PHE A 1 652 ? -5.063 -3.532 -21.261 1.00 87.00 652 PHE A CA 1
ATOM 5229 C C . PHE A 1 652 ? -5.802 -3.744 -19.933 1.00 87.00 652 PHE A C 1
ATOM 5231 O O . PHE A 1 652 ? -6.971 -3.359 -19.843 1.00 87.00 652 PHE A O 1
ATOM 5238 N N . ILE A 1 653 ? -5.149 -4.277 -18.886 1.00 91.50 653 ILE A N 1
ATOM 5239 C CA . ILE A 1 653 ? -5.794 -4.472 -17.574 1.00 91.50 653 ILE A CA 1
ATOM 5240 C C . ILE A 1 653 ? -6.164 -3.127 -16.946 1.00 91.50 653 ILE A C 1
ATOM 5242 O O . ILE A 1 653 ? -7.318 -2.943 -16.564 1.00 91.50 653 ILE A O 1
ATOM 5246 N N . VAL A 1 654 ? -5.226 -2.173 -16.880 1.00 91.81 654 VAL A N 1
ATOM 5247 C CA . VAL A 1 654 ? -5.475 -0.855 -16.265 1.00 91.81 654 VAL A CA 1
ATOM 5248 C C . VAL A 1 654 ? -6.609 -0.102 -16.977 1.00 91.81 654 VAL A C 1
ATOM 5250 O O . VAL A 1 654 ? -7.574 0.251 -16.299 1.00 91.81 654 VAL A O 1
ATOM 5253 N N . PRO A 1 655 ? -6.596 0.094 -18.315 1.00 93.94 655 PRO A N 1
ATOM 5254 C CA . PRO A 1 655 ? -7.707 0.753 -19.005 1.00 93.94 655 PRO A CA 1
ATOM 5255 C C . PRO A 1 655 ? -9.062 0.068 -18.778 1.00 93.94 655 PRO A C 1
ATOM 5257 O O . PRO A 1 655 ? -10.045 0.746 -18.484 1.00 93.94 655 PRO A O 1
ATOM 5260 N N . ALA A 1 656 ? -9.128 -1.268 -18.855 1.00 94.94 656 ALA A N 1
ATOM 5261 C CA . ALA A 1 656 ? -10.373 -2.007 -18.636 1.00 94.94 656 ALA A CA 1
ATOM 5262 C C . ALA A 1 656 ? -10.864 -1.911 -17.180 1.00 94.94 656 ALA A C 1
ATOM 5264 O O . ALA A 1 656 ? -12.061 -1.729 -16.943 1.00 94.94 656 ALA A O 1
ATOM 5265 N N . PHE A 1 657 ? -9.955 -1.972 -16.203 1.00 94.56 657 PHE A N 1
ATOM 5266 C CA . PHE A 1 657 ? -10.281 -1.775 -14.791 1.00 94.56 657 PHE A CA 1
ATOM 5267 C C . PHE A 1 657 ? -10.814 -0.365 -14.525 1.00 94.56 657 PHE A C 1
ATOM 5269 O O . PHE A 1 657 ? -11.819 -0.215 -13.833 1.00 94.56 657 PHE A O 1
ATOM 5276 N N . MET A 1 658 ? -10.230 0.662 -15.148 1.00 91.75 658 MET A N 1
ATOM 5277 C CA . MET A 1 658 ? -10.730 2.037 -15.043 1.00 91.75 658 MET A CA 1
ATOM 5278 C C . MET A 1 658 ? -12.167 2.167 -15.568 1.00 91.75 658 MET A C 1
ATOM 5280 O O . MET A 1 658 ? -12.973 2.884 -14.969 1.00 91.75 658 MET A O 1
ATOM 5284 N N . VAL A 1 659 ? -12.535 1.434 -16.631 1.00 94.44 659 VAL A N 1
ATOM 5285 C CA . VAL A 1 659 ? -13.939 1.350 -17.077 1.00 94.44 659 VAL A CA 1
ATOM 5286 C C . VAL A 1 659 ? -14.810 0.678 -16.017 1.00 94.44 659 VAL A C 1
ATOM 5288 O O . VAL A 1 659 ? -15.857 1.222 -15.668 1.00 94.44 659 VAL A O 1
ATOM 5291 N N . ALA A 1 660 ? -14.383 -0.466 -15.473 1.00 93.88 660 ALA A N 1
ATOM 5292 C CA . ALA A 1 660 ? -15.128 -1.176 -14.431 1.00 93.88 660 ALA A CA 1
ATOM 5293 C C . ALA A 1 660 ? -15.370 -0.297 -13.185 1.00 93.88 660 ALA A C 1
ATOM 5295 O O . ALA A 1 660 ? -16.467 -0.298 -12.627 1.00 93.88 660 ALA A O 1
ATOM 5296 N N . GLN A 1 661 ? -14.373 0.499 -12.795 1.00 90.19 661 GLN A N 1
ATOM 5297 C CA . GLN A 1 661 ? -14.403 1.366 -11.620 1.00 90.19 661 GLN A CA 1
ATOM 5298 C C . GLN A 1 661 ? -15.252 2.638 -11.826 1.00 90.19 661 GLN A C 1
ATOM 5300 O O . GLN A 1 661 ? -16.060 3.001 -10.964 1.00 90.19 661 GLN A O 1
ATOM 5305 N N . ARG A 1 662 ? -15.096 3.338 -12.961 1.00 89.12 662 ARG A N 1
ATOM 5306 C CA . ARG A 1 662 ? -15.693 4.675 -13.176 1.00 89.12 662 ARG A CA 1
ATOM 5307 C C . ARG A 1 662 ? -17.012 4.674 -13.950 1.00 89.12 662 ARG A C 1
ATOM 5309 O O . ARG A 1 662 ? -17.875 5.507 -13.680 1.00 89.12 662 ARG A O 1
ATOM 5316 N N . CYS A 1 663 ? -17.209 3.755 -14.894 1.00 92.00 663 CYS A N 1
ATOM 5317 C CA . CYS A 1 663 ? -18.400 3.759 -15.747 1.00 92.00 663 CYS A CA 1
ATOM 5318 C C . CYS A 1 663 ? -19.623 3.254 -14.981 1.00 92.00 663 CYS A C 1
ATOM 5320 O O . CYS A 1 663 ? -19.643 2.089 -14.622 1.00 92.00 663 CYS A O 1
ATOM 5322 N N . ARG A 1 664 ? -20.680 4.051 -14.791 1.00 91.00 664 ARG A N 1
ATOM 5323 C CA . ARG A 1 664 ? -21.923 3.586 -14.131 1.00 91.00 664 ARG A CA 1
ATOM 5324 C C . ARG A 1 664 ? -22.867 2.808 -15.033 1.00 91.00 664 ARG A C 1
ATOM 5326 O O . ARG A 1 664 ? -23.854 2.260 -14.545 1.00 91.00 664 ARG A O 1
ATOM 5333 N N . HIS A 1 665 ? -22.623 2.780 -16.340 1.00 92.62 665 HIS A N 1
ATOM 5334 C CA . HIS A 1 665 ? -23.526 2.102 -17.252 1.00 92.62 665 HIS A CA 1
ATOM 5335 C C . HIS A 1 665 ? -23.399 0.583 -17.048 1.00 92.62 665 HIS A C 1
ATOM 5337 O O . HIS A 1 665 ? -22.345 0.013 -17.352 1.00 92.62 665 HIS A O 1
ATOM 5343 N N . PRO A 1 666 ? -24.446 -0.106 -16.555 1.00 91.56 666 PRO A N 1
ATOM 5344 C CA . PRO A 1 666 ? -24.318 -1.467 -16.039 1.00 91.56 666 PRO A CA 1
ATOM 5345 C C . PRO A 1 666 ? -23.883 -2.466 -17.113 1.00 91.56 666 PRO A C 1
ATOM 5347 O O . PRO A 1 666 ? -23.318 -3.504 -16.787 1.00 91.56 666 PRO A O 1
ATOM 5350 N N . TRP A 1 667 ? -24.144 -2.186 -18.390 1.00 90.06 667 TRP A N 1
ATOM 5351 C CA . TRP A 1 667 ? -23.737 -3.045 -19.503 1.00 90.06 667 TRP A CA 1
ATOM 5352 C C . TRP A 1 667 ? -22.242 -2.933 -19.813 1.00 90.06 667 TRP A C 1
ATOM 5354 O O . TRP A 1 667 ? -21.566 -3.951 -19.921 1.00 90.06 667 TRP A O 1
ATOM 5364 N N . LEU A 1 668 ? -21.712 -1.707 -19.888 1.00 91.38 668 LEU A N 1
ATOM 5365 C CA . LEU A 1 668 ? -20.290 -1.474 -20.166 1.00 91.38 668 LEU A CA 1
ATOM 5366 C C . LEU A 1 668 ? -19.435 -1.914 -18.978 1.00 91.38 668 LEU A C 1
ATOM 5368 O O . LEU A 1 668 ? -18.419 -2.578 -19.161 1.00 91.38 668 LEU A O 1
ATOM 5372 N N . ARG A 1 669 ? -19.906 -1.642 -17.755 1.00 92.81 669 ARG A N 1
ATOM 5373 C CA . ARG A 1 669 ? -19.265 -2.105 -16.523 1.00 92.81 669 ARG A CA 1
ATOM 5374 C C . ARG A 1 669 ? -19.190 -3.636 -16.455 1.00 92.81 669 ARG A C 1
ATOM 5376 O O . ARG A 1 669 ? -18.111 -4.180 -16.237 1.00 92.81 669 ARG A O 1
ATOM 5383 N N . ARG A 1 670 ? -20.295 -4.351 -16.715 1.00 92.12 670 ARG A N 1
ATOM 5384 C CA . ARG A 1 670 ? -20.296 -5.830 -16.766 1.00 92.12 670 ARG A CA 1
ATOM 5385 C C . ARG A 1 670 ? -19.406 -6.380 -17.872 1.00 92.12 670 ARG A C 1
ATOM 5387 O O . ARG A 1 670 ? -18.741 -7.387 -17.645 1.00 92.12 670 ARG A O 1
ATOM 5394 N N . ARG A 1 671 ? -19.373 -5.733 -19.041 1.00 90.50 671 ARG A N 1
ATOM 5395 C CA . ARG A 1 671 ? -18.480 -6.108 -20.145 1.00 90.50 671 ARG A CA 1
ATOM 5396 C C . ARG A 1 671 ? -17.013 -5.994 -19.733 1.00 90.50 671 ARG A C 1
ATOM 5398 O O . ARG A 1 671 ? -16.277 -6.954 -19.922 1.00 90.50 671 ARG A O 1
ATOM 5405 N N . ALA A 1 672 ? -16.624 -4.889 -19.096 1.00 94.00 672 ALA A N 1
ATOM 5406 C CA . ALA A 1 672 ? -15.274 -4.695 -18.566 1.00 94.00 672 ALA A CA 1
ATOM 5407 C C . ALA A 1 672 ? -14.880 -5.798 -17.568 1.00 94.00 672 ALA A C 1
ATOM 5409 O O . ALA A 1 672 ? -13.845 -6.440 -17.727 1.00 94.00 672 ALA A O 1
ATOM 5410 N N . ILE A 1 673 ? -15.742 -6.073 -16.581 1.00 94.75 673 ILE A N 1
ATOM 5411 C CA . ILE A 1 673 ? -15.514 -7.116 -15.565 1.00 94.75 673 ILE A CA 1
ATOM 5412 C C . ILE A 1 673 ? -15.429 -8.509 -16.212 1.00 94.75 673 ILE A C 1
ATOM 5414 O O . ILE A 1 673 ? -14.529 -9.286 -15.899 1.00 94.75 673 ILE A O 1
ATOM 5418 N N . SER A 1 674 ? -16.327 -8.818 -17.153 1.00 92.00 674 SER A N 1
ATOM 5419 C CA . SER A 1 674 ? -16.343 -10.111 -17.856 1.00 92.00 674 SER A CA 1
ATOM 5420 C C . SER A 1 674 ? -15.089 -10.301 -18.716 1.00 92.00 674 SER A C 1
ATOM 5422 O O . SER A 1 674 ? -14.519 -11.390 -18.744 1.00 92.00 674 SER A O 1
ATOM 5424 N N . PHE A 1 675 ? -14.629 -9.240 -19.388 1.00 90.25 675 PHE A N 1
ATOM 5425 C CA . PHE A 1 675 ? -13.377 -9.243 -20.141 1.00 90.25 675 PHE A CA 1
ATOM 5426 C C . PHE A 1 675 ? -12.176 -9.515 -19.226 1.00 90.25 675 PHE A C 1
ATOM 5428 O O . PHE A 1 675 ? -11.394 -10.421 -19.508 1.00 90.25 675 PHE A O 1
ATOM 5435 N N . LEU A 1 676 ? -12.075 -8.812 -18.095 1.00 92.19 676 LEU A N 1
ATOM 5436 C CA . LEU A 1 676 ? -11.000 -9.008 -17.118 1.00 92.19 676 LEU A CA 1
ATOM 5437 C C . LEU A 1 676 ? -10.984 -10.436 -16.539 1.00 92.19 676 LEU A C 1
ATOM 5439 O O . LEU A 1 676 ? -9.925 -11.055 -16.467 1.00 92.19 676 LEU A O 1
ATOM 5443 N N . TYR A 1 677 ? -12.145 -11.019 -16.217 1.00 90.50 677 TYR A N 1
ATOM 5444 C CA . TYR A 1 677 ? -12.211 -12.423 -15.791 1.00 90.50 677 TYR A CA 1
ATOM 5445 C C . TYR A 1 677 ? -11.793 -13.415 -16.883 1.00 90.50 677 TYR A C 1
ATOM 5447 O O . TYR A 1 677 ? -11.266 -14.482 -16.561 1.00 90.50 677 TYR A O 1
ATOM 5455 N N . LYS A 1 678 ? -12.032 -13.087 -18.159 1.00 86.69 678 LYS A N 1
ATOM 5456 C CA . LYS A 1 678 ? -11.752 -13.961 -19.306 1.00 86.69 678 LYS A CA 1
ATOM 5457 C C . LYS A 1 678 ? -10.265 -14.048 -19.644 1.00 86.69 678 LYS A C 1
ATOM 5459 O O . LYS A 1 678 ? -9.801 -15.129 -19.990 1.00 86.69 678 LYS A O 1
ATOM 5464 N N . ILE A 1 679 ? -9.535 -12.934 -19.586 1.00 82.81 679 ILE A N 1
ATOM 5465 C CA . ILE A 1 679 ? -8.143 -12.872 -20.069 1.00 82.81 679 ILE A CA 1
ATOM 5466 C C . ILE A 1 679 ? -7.145 -13.600 -19.157 1.00 82.81 679 ILE A C 1
ATOM 5468 O O . ILE A 1 679 ? -6.097 -14.014 -19.641 1.00 82.81 679 ILE A O 1
ATOM 5472 N N . LYS A 1 680 ? -7.454 -13.750 -17.854 1.00 81.31 680 LYS A N 1
ATOM 5473 C CA . LYS A 1 680 ? -6.642 -14.470 -16.842 1.00 81.31 680 LYS A CA 1
ATOM 5474 C C . LYS A 1 680 ? -5.140 -14.081 -16.831 1.00 81.31 680 LYS A C 1
ATOM 5476 O O . LYS A 1 680 ? -4.263 -14.851 -16.456 1.00 81.31 680 LYS A O 1
ATOM 5481 N N . ARG A 1 681 ? -4.854 -12.847 -17.235 1.00 83.19 681 ARG A N 1
ATOM 5482 C CA . ARG A 1 681 ? -3.532 -12.252 -17.445 1.00 83.19 681 ARG A CA 1
ATOM 5483 C C . ARG A 1 681 ? -3.009 -11.523 -16.199 1.00 83.19 681 ARG A C 1
ATOM 5485 O O . ARG A 1 681 ? -3.806 -10.986 -15.427 1.00 83.19 681 ARG A O 1
ATOM 5492 N N . GLN A 1 682 ? -1.688 -11.444 -16.069 1.00 84.62 682 GLN A N 1
ATOM 5493 C CA . GLN A 1 682 ? -0.916 -10.599 -15.167 1.00 84.62 682 GLN A CA 1
ATOM 5494 C C . GLN A 1 682 ? -0.069 -9.593 -15.978 1.00 84.62 682 GLN A C 1
ATOM 5496 O O . GLN A 1 682 ? 0.663 -9.969 -16.894 1.00 84.62 682 GLN A O 1
ATOM 5501 N N . GLU A 1 683 ? -0.152 -8.310 -15.633 1.00 84.75 683 GLU A N 1
ATOM 5502 C CA . GLU A 1 683 ? 0.639 -7.208 -16.203 1.00 84.75 683 GLU A CA 1
ATOM 5503 C C . GLU A 1 683 ? 1.410 -6.524 -15.066 1.00 84.75 683 GLU A C 1
ATOM 5505 O O . GLU A 1 683 ? 0.886 -5.670 -14.351 1.00 84.75 683 GLU A O 1
ATOM 5510 N N . GLY A 1 684 ? 2.648 -6.969 -14.846 1.00 83.50 684 GLY A N 1
ATOM 5511 C CA . GLY A 1 684 ? 3.479 -6.599 -13.704 1.00 83.50 684 GLY A CA 1
ATOM 5512 C C . GLY A 1 684 ? 2.766 -6.840 -12.370 1.00 83.50 684 GLY A C 1
ATOM 5513 O O . GLY A 1 684 ? 2.621 -7.985 -11.942 1.00 83.50 684 GLY A O 1
ATOM 5514 N N . MET A 1 685 ? 2.335 -5.768 -11.701 1.00 86.88 685 MET A N 1
ATOM 5515 C CA . MET A 1 685 ? 1.617 -5.834 -10.414 1.00 86.88 685 MET A CA 1
ATOM 5516 C C . MET A 1 685 ? 0.134 -6.219 -10.581 1.00 86.88 685 MET A C 1
ATOM 5518 O O . MET A 1 685 ? -0.488 -6.765 -9.667 1.00 86.88 685 MET A O 1
ATOM 5522 N N . TRP A 1 686 ? -0.441 -5.956 -11.755 1.00 87.69 686 TRP A N 1
ATOM 5523 C CA . TRP A 1 686 ? -1.868 -6.103 -12.009 1.00 87.69 686 TRP A CA 1
ATOM 5524 C C . TRP A 1 686 ? -2.248 -7.534 -12.362 1.00 87.69 686 TRP A C 1
ATOM 5526 O O . TRP A 1 686 ? -1.751 -8.088 -13.335 1.00 87.69 686 TRP A O 1
ATOM 5536 N N . HIS A 1 687 ? -3.196 -8.099 -11.620 1.00 88.19 687 HIS A N 1
ATOM 5537 C CA . HIS A 1 687 ? -3.837 -9.371 -11.943 1.00 88.19 687 HIS A CA 1
ATOM 5538 C C . HIS A 1 687 ? -5.247 -9.097 -12.468 1.00 88.19 687 HIS A C 1
ATOM 5540 O O . HIS A 1 687 ? -6.027 -8.403 -11.818 1.00 88.19 687 HIS A O 1
ATOM 5546 N N . SER A 1 688 ? -5.574 -9.605 -13.654 1.00 90.00 688 SER A N 1
ATOM 5547 C CA . SER A 1 688 ? -6.858 -9.326 -14.315 1.00 90.00 688 SER A CA 1
ATOM 5548 C C . SER A 1 688 ? -8.063 -9.866 -13.544 1.00 90.00 688 SER A C 1
ATOM 5550 O O . SER A 1 688 ? -9.078 -9.188 -13.439 1.00 90.00 688 SER A O 1
ATOM 5552 N N . ASP A 1 689 ? -7.944 -11.047 -12.948 1.00 89.69 689 ASP A N 1
ATOM 5553 C CA . ASP A 1 689 ? -8.953 -11.660 -12.086 1.00 89.69 689 ASP A CA 1
ATOM 5554 C C . ASP A 1 689 ? -9.114 -10.911 -10.756 1.00 89.69 689 ASP A C 1
ATOM 5556 O O . ASP A 1 689 ? -10.244 -10.691 -10.320 1.00 89.69 689 ASP A O 1
ATOM 5560 N N . GLY A 1 690 ? -8.012 -10.453 -10.155 1.00 90.81 690 GLY A N 1
ATOM 5561 C CA . GLY A 1 690 ? -8.036 -9.548 -9.005 1.00 90.81 690 GLY A CA 1
ATOM 5562 C C . GLY A 1 690 ? -8.749 -8.232 -9.332 1.00 90.81 690 GLY A C 1
ATOM 5563 O O . GLY A 1 690 ? -9.688 -7.844 -8.640 1.00 90.81 690 GLY A O 1
ATOM 5564 N N . ALA A 1 691 ? -8.382 -7.587 -10.443 1.00 92.50 691 ALA A N 1
ATOM 5565 C CA . ALA A 1 691 ? -9.015 -6.360 -10.926 1.00 92.50 691 ALA A CA 1
ATOM 5566 C C . ALA A 1 691 ? -10.513 -6.555 -11.225 1.00 92.50 691 ALA A C 1
ATOM 5568 O O . ALA A 1 691 ? -11.333 -5.710 -10.865 1.00 92.50 691 ALA A O 1
ATOM 5569 N N . ALA A 1 692 ? -10.888 -7.684 -11.836 1.00 93.44 692 ALA A N 1
ATOM 5570 C CA . ALA A 1 692 ? -12.282 -8.041 -12.085 1.00 93.44 692 ALA A CA 1
ATOM 5571 C C . ALA A 1 692 ? -13.068 -8.189 -10.779 1.00 93.44 692 ALA A C 1
ATOM 5573 O O . ALA A 1 692 ? -14.168 -7.654 -10.668 1.00 93.44 692 ALA A O 1
ATOM 5574 N N . ALA A 1 693 ? -12.491 -8.867 -9.783 1.00 93.00 693 ALA A N 1
ATOM 5575 C CA . ALA A 1 693 ? -13.135 -9.104 -8.499 1.00 93.00 693 ALA A CA 1
ATOM 5576 C C . ALA A 1 693 ? -13.333 -7.806 -7.701 1.00 93.00 693 ALA A C 1
ATOM 5578 O O . ALA A 1 693 ? -14.405 -7.584 -7.135 1.00 93.00 693 ALA A O 1
ATOM 5579 N N . VAL A 1 694 ? -12.351 -6.900 -7.731 1.00 92.19 694 VAL A N 1
ATOM 5580 C CA . VAL A 1 694 ? -12.492 -5.550 -7.162 1.00 92.19 694 VAL A CA 1
ATOM 5581 C C . VAL A 1 694 ? -13.563 -4.750 -7.912 1.00 92.19 694 VAL A C 1
ATOM 5583 O O . VAL A 1 694 ? -14.450 -4.176 -7.282 1.00 92.19 694 VAL A O 1
ATOM 5586 N N . GLY A 1 695 ? -13.544 -4.755 -9.250 1.00 93.25 695 GLY A N 1
ATOM 5587 C CA . GLY A 1 695 ? -14.544 -4.068 -10.076 1.00 93.25 695 GLY A CA 1
ATOM 5588 C C . GLY A 1 695 ? -15.969 -4.594 -9.862 1.00 93.25 695 GLY A C 1
ATOM 5589 O O . GLY A 1 695 ? -16.913 -3.809 -9.765 1.00 93.25 695 GLY A O 1
ATOM 5590 N N . GLN A 1 696 ? -16.127 -5.912 -9.720 1.00 94.12 696 GLN A N 1
ATOM 5591 C CA . GLN A 1 696 ? -17.390 -6.545 -9.347 1.00 94.12 696 GLN A CA 1
ATOM 5592 C C . GLN A 1 696 ? -17.847 -6.079 -7.966 1.00 94.12 696 GLN A C 1
ATOM 5594 O O . GLN A 1 696 ? -19.006 -5.691 -7.816 1.00 94.12 696 GLN A O 1
ATOM 5599 N N . ARG A 1 697 ? -16.953 -6.069 -6.970 1.00 93.19 697 ARG A N 1
ATOM 5600 C CA . ARG A 1 697 ? -17.326 -5.645 -5.619 1.00 93.19 697 ARG A CA 1
ATOM 5601 C C . ARG A 1 697 ? -17.769 -4.187 -5.600 1.00 93.19 697 ARG A C 1
ATOM 5603 O O . ARG A 1 697 ? -18.808 -3.888 -5.026 1.00 93.19 697 ARG A O 1
ATOM 5610 N N . ILE A 1 698 ? -17.053 -3.300 -6.291 1.00 91.81 698 ILE A N 1
ATOM 5611 C CA . ILE A 1 698 ? -17.462 -1.898 -6.459 1.00 91.81 698 ILE A CA 1
ATOM 5612 C C . ILE A 1 698 ? -18.862 -1.829 -7.082 1.00 91.81 698 ILE A C 1
ATOM 5614 O O . ILE A 1 698 ? -19.741 -1.181 -6.524 1.00 91.81 698 ILE A O 1
ATOM 5618 N N . MET A 1 699 ? -19.110 -2.549 -8.181 1.00 92.81 699 MET A N 1
ATOM 5619 C CA . MET A 1 699 ? -20.422 -2.585 -8.839 1.00 92.81 699 MET A CA 1
ATOM 5620 C C . MET A 1 699 ? -21.562 -2.979 -7.880 1.00 92.81 699 MET A C 1
ATOM 5622 O O . MET A 1 699 ? -22.614 -2.337 -7.877 1.00 92.81 699 MET A O 1
ATOM 5626 N N . GLU A 1 700 ? -21.348 -4.016 -7.070 1.00 92.81 700 GLU A N 1
ATOM 5627 C CA . GLU A 1 700 ? -22.318 -4.513 -6.086 1.00 92.81 700 GLU A CA 1
ATOM 5628 C C . GLU A 1 700 ? -22.582 -3.508 -4.963 1.00 92.81 700 GLU A C 1
ATOM 5630 O O . GLU A 1 700 ? -23.735 -3.291 -4.581 1.00 92.81 700 GLU A O 1
ATOM 5635 N N . MET A 1 701 ? -21.531 -2.854 -4.464 1.00 89.88 701 MET A N 1
ATOM 5636 C CA . MET A 1 701 ? -21.634 -1.850 -3.401 1.00 89.88 701 MET A CA 1
ATOM 5637 C C . MET A 1 701 ? -22.393 -0.597 -3.844 1.00 89.88 701 MET A C 1
ATOM 5639 O O . MET A 1 701 ? -23.056 0.049 -3.031 1.00 89.88 701 MET A O 1
ATOM 5643 N N . GLU A 1 702 ? -22.361 -0.296 -5.140 1.00 91.38 702 GLU A N 1
ATOM 5644 C CA . GLU A 1 702 ? -23.141 0.773 -5.770 1.00 91.38 702 GLU A CA 1
ATOM 5645 C C . GLU A 1 702 ? -24.605 0.377 -6.048 1.00 91.38 702 GLU A C 1
ATOM 5647 O O . GLU A 1 702 ? -25.364 1.149 -6.636 1.00 91.38 702 GLU A O 1
ATOM 5652 N N . GLY A 1 703 ? -25.022 -0.823 -5.628 1.00 88.94 703 GLY A N 1
ATOM 5653 C CA . GLY A 1 703 ? -26.389 -1.329 -5.766 1.00 88.94 703 GLY A CA 1
ATOM 5654 C C . GLY A 1 703 ? -26.700 -1.954 -7.127 1.00 88.94 703 GLY A C 1
ATOM 5655 O O . GLY A 1 703 ? -27.849 -2.320 -7.386 1.00 88.94 703 GLY A O 1
ATOM 5656 N N . GLN A 1 704 ? -25.706 -2.105 -8.005 1.00 91.44 704 GLN A N 1
ATOM 5657 C CA . GLN A 1 704 ? -25.881 -2.788 -9.283 1.00 91.44 704 GLN A CA 1
ATOM 5658 C C . GLN A 1 704 ? -25.606 -4.287 -9.144 1.00 91.44 704 GLN A C 1
ATOM 5660 O O . GLN A 1 704 ? -24.829 -4.727 -8.307 1.00 91.44 704 GLN A O 1
ATOM 5665 N N . LYS A 1 705 ? -26.234 -5.103 -9.993 1.00 86.94 705 LYS A N 1
ATOM 5666 C CA . LYS A 1 705 ? -26.034 -6.558 -9.974 1.00 86.94 705 LYS A CA 1
ATOM 5667 C C . LYS A 1 705 ? -25.068 -6.987 -11.061 1.00 86.94 705 LYS A C 1
ATOM 5669 O O . LYS A 1 705 ? -25.315 -6.730 -12.241 1.00 86.94 705 LYS A O 1
ATOM 5674 N N . TYR A 1 706 ? -24.016 -7.692 -10.663 1.00 83.75 706 TYR A N 1
ATOM 5675 C CA . TYR A 1 706 ? -23.196 -8.434 -11.602 1.00 83.75 706 TYR A CA 1
ATOM 5676 C C . TYR A 1 706 ? -23.879 -9.754 -11.968 1.00 83.75 706 TYR A C 1
ATOM 5678 O O . TYR A 1 706 ? -24.418 -10.467 -11.125 1.00 83.75 706 TYR A O 1
ATOM 5686 N N . PHE A 1 707 ? -23.846 -10.071 -13.252 1.00 82.12 707 PHE A N 1
ATOM 5687 C CA . PHE A 1 707 ? -24.100 -11.403 -13.768 1.00 82.12 707 PHE A CA 1
ATOM 5688 C C . PHE A 1 707 ? -23.213 -11.579 -14.998 1.00 82.12 707 PHE A C 1
ATOM 5690 O O . PHE A 1 707 ? -23.036 -10.599 -15.737 1.00 82.12 707 PHE A O 1
ATOM 5697 N N . PRO A 1 708 ? -22.646 -12.781 -15.212 1.00 69.19 708 PRO A N 1
ATOM 5698 C CA . PRO A 1 708 ? -21.809 -13.044 -16.370 1.00 69.19 708 PRO A CA 1
ATOM 5699 C C . PRO A 1 708 ? -22.587 -12.701 -17.638 1.00 69.19 708 PRO A C 1
ATOM 5701 O O . PRO A 1 708 ? -23.661 -13.247 -17.886 1.00 69.19 708 PRO A O 1
ATOM 5704 N N . SER A 1 709 ? -22.075 -11.742 -18.403 1.00 60.81 709 SER A N 1
ATOM 5705 C CA . SER A 1 709 ? -22.559 -11.517 -19.756 1.00 60.81 709 SER A CA 1
ATOM 5706 C C . SER A 1 709 ? -21.817 -12.504 -20.642 1.00 60.81 709 SER A C 1
ATOM 5708 O O . SER A 1 709 ? -20.585 -12.490 -20.654 1.00 60.81 709 SER A O 1
ATOM 5710 N N . ASP A 1 710 ? -22.536 -13.296 -21.438 1.00 53.72 710 ASP A N 1
ATOM 5711 C CA . ASP A 1 710 ? -21.968 -13.733 -22.713 1.00 53.72 710 ASP A CA 1
ATOM 5712 C C . ASP A 1 710 ? -21.549 -12.433 -23.396 1.00 53.72 710 ASP A C 1
ATOM 5714 O O . ASP A 1 710 ? -22.378 -11.524 -23.484 1.00 53.72 710 ASP A O 1
ATOM 5718 N N . LEU A 1 711 ? -20.259 -12.256 -23.694 1.00 53.16 711 LEU A N 1
ATOM 5719 C CA . LEU A 1 711 ? -19.732 -11.039 -24.319 1.00 53.16 711 LEU A CA 1
ATOM 5720 C C . LEU A 1 711 ? -20.699 -10.633 -25.433 1.00 53.16 711 LEU A C 1
ATOM 5722 O O . LEU A 1 711 ? -20.808 -11.347 -26.430 1.00 53.16 711 LEU A O 1
ATOM 5726 N N . ALA A 1 712 ? -21.484 -9.575 -25.196 1.00 43.00 712 ALA A N 1
ATOM 5727 C CA . ALA A 1 712 ? -22.516 -9.149 -26.126 1.00 43.00 712 ALA A CA 1
ATOM 5728 C C . ALA A 1 712 ? -21.839 -8.968 -27.484 1.00 43.00 712 ALA A C 1
ATOM 5730 O O . ALA A 1 712 ? -20.730 -8.439 -27.506 1.00 43.00 712 ALA A O 1
ATOM 5731 N N . SER A 1 713 ? -22.475 -9.500 -28.534 1.00 46.12 713 SER A N 1
ATOM 5732 C CA . SER A 1 713 ? -22.032 -9.601 -29.930 1.00 46.12 713 SER A CA 1
ATOM 5733 C C . SER A 1 713 ? -20.807 -8.761 -30.303 1.00 46.12 713 SER A C 1
ATOM 5735 O O . SER A 1 713 ? -20.805 -7.575 -29.970 1.00 46.12 713 SER A O 1
ATOM 5737 N N . PRO A 1 714 ? -19.838 -9.314 -31.071 1.00 47.25 714 PRO A N 1
ATOM 5738 C CA . PRO A 1 714 ? -18.685 -8.558 -31.556 1.00 47.25 714 PRO A CA 1
ATOM 5739 C C . PRO A 1 714 ? -19.158 -7.189 -32.026 1.00 47.25 714 PRO A C 1
ATOM 5741 O O . PRO A 1 714 ? -20.017 -7.112 -32.910 1.00 47.25 714 PRO A O 1
ATOM 5744 N N . LEU A 1 715 ? -18.693 -6.122 -31.372 1.00 51.22 715 LEU A N 1
ATOM 5745 C CA . LEU A 1 715 ? -19.038 -4.795 -31.843 1.00 51.22 715 LEU A CA 1
ATOM 5746 C C . LEU A 1 715 ? -18.508 -4.697 -33.266 1.00 51.22 715 LEU A C 1
ATOM 5748 O O . LEU A 1 715 ? -17.347 -5.015 -33.527 1.00 51.22 715 LEU A O 1
ATOM 5752 N N . GLU A 1 716 ? -19.379 -4.275 -34.179 1.00 54.81 716 GLU A N 1
ATOM 5753 C CA . GLU A 1 716 ? -18.952 -3.787 -35.483 1.00 54.81 716 GLU A CA 1
ATOM 5754 C C . GLU A 1 716 ? -17.765 -2.853 -35.272 1.00 54.81 716 GLU A C 1
ATOM 5756 O O . GLU A 1 716 ? -17.816 -2.011 -34.363 1.00 54.81 716 GLU A O 1
ATOM 5761 N N . ALA A 1 717 ? -16.723 -3.035 -36.089 1.00 55.47 717 ALA A N 1
ATOM 5762 C CA . ALA A 1 717 ? -15.515 -2.227 -36.055 1.00 55.47 717 ALA A CA 1
ATOM 5763 C C . ALA A 1 717 ? -15.905 -0.761 -35.864 1.00 55.47 717 ALA A C 1
ATOM 5765 O O . ALA A 1 717 ? -16.673 -0.187 -36.637 1.00 55.47 717 ALA A O 1
ATOM 5766 N N . MET A 1 718 ? -15.471 -0.198 -34.746 1.00 60.34 718 MET A N 1
ATOM 5767 C CA . MET A 1 718 ? -15.794 1.173 -34.417 1.00 60.34 718 MET A CA 1
ATOM 5768 C C . MET A 1 718 ? -15.006 2.070 -35.373 1.00 60.34 718 MET A C 1
ATOM 5770 O O . MET A 1 718 ? -13.812 1.839 -35.567 1.00 60.34 718 MET A O 1
ATOM 5774 N N . GLU A 1 719 ? -15.675 3.046 -35.992 1.00 64.25 719 GLU A N 1
ATOM 5775 C CA . GLU A 1 719 ? -15.025 3.979 -36.916 1.00 64.25 719 GLU A CA 1
ATOM 5776 C C . GLU A 1 719 ? -13.843 4.659 -36.214 1.00 64.25 719 GLU A C 1
ATOM 5778 O O . GLU A 1 719 ? -13.940 5.067 -35.048 1.00 64.25 719 GLU A O 1
ATOM 5783 N N . ASP A 1 720 ? -12.693 4.717 -36.891 1.00 72.12 720 ASP A N 1
ATOM 5784 C CA . ASP A 1 720 ? -11.542 5.398 -36.318 1.00 72.12 720 ASP A CA 1
ATOM 5785 C C . ASP A 1 720 ? -11.803 6.901 -36.260 1.00 72.12 720 ASP A C 1
ATOM 5787 O O . ASP A 1 720 ? -12.399 7.476 -37.170 1.00 72.12 720 ASP A O 1
ATOM 5791 N N . VAL A 1 721 ? -11.354 7.533 -35.178 1.00 81.75 721 VAL A N 1
ATOM 5792 C CA . VAL A 1 721 ? -11.444 8.984 -35.019 1.00 81.75 721 VAL A CA 1
ATOM 5793 C C . VAL A 1 721 ? -10.109 9.550 -35.493 1.00 81.75 721 VAL A C 1
ATOM 5795 O O . VAL A 1 721 ? -9.104 9.287 -34.823 1.00 81.75 721 VAL A O 1
ATOM 5798 N N . PRO A 1 722 ? -10.065 10.298 -36.615 1.00 85.31 722 PRO A N 1
ATOM 5799 C CA . PRO A 1 722 ? -8.825 10.881 -37.114 1.00 85.31 722 PRO A CA 1
ATOM 5800 C C . PRO A 1 722 ? -8.145 11.729 -36.039 1.00 85.31 722 PRO A C 1
ATOM 5802 O O . PRO A 1 722 ? -8.826 12.431 -35.290 1.00 85.31 722 PRO A O 1
ATOM 5805 N N . TRP A 1 723 ? -6.812 11.701 -35.982 1.00 88.31 723 TRP A N 1
ATOM 5806 C CA . TRP A 1 723 ? -6.031 12.458 -34.997 1.00 88.31 723 TRP A CA 1
ATOM 5807 C C . TRP A 1 723 ? -6.392 13.948 -34.973 1.00 88.31 723 TRP A C 1
ATOM 5809 O O . TRP A 1 723 ? -6.512 14.533 -33.902 1.00 88.31 723 TRP A O 1
ATOM 5819 N N . GLU A 1 724 ? -6.655 14.544 -36.138 1.00 82.88 724 GLU A N 1
ATOM 5820 C CA . GLU A 1 724 ? -7.043 15.950 -36.266 1.00 82.88 724 GLU A CA 1
ATOM 5821 C C . GLU A 1 724 ? -8.398 16.285 -35.615 1.00 82.88 724 GLU A C 1
ATOM 5823 O O . GLU A 1 724 ? -8.589 17.407 -35.151 1.00 82.88 724 GLU A O 1
ATOM 5828 N N . MET A 1 725 ? -9.323 15.324 -35.523 1.00 81.88 725 MET A N 1
ATOM 5829 C CA . MET A 1 725 ? -10.664 15.539 -34.956 1.00 81.88 725 MET A CA 1
ATOM 5830 C C . MET A 1 725 ? -10.665 15.623 -33.423 1.00 81.88 725 MET A C 1
ATOM 5832 O O . MET A 1 725 ? -11.613 16.147 -32.831 1.00 81.88 725 MET A O 1
ATOM 5836 N N . TRP A 1 726 ? -9.609 15.142 -32.761 1.00 83.19 726 TRP A N 1
ATOM 5837 C CA . TRP A 1 726 ? -9.477 15.209 -31.301 1.00 83.19 726 TRP A CA 1
ATOM 5838 C C . TRP A 1 726 ? -9.207 16.625 -30.784 1.00 83.19 726 TRP A C 1
ATOM 5840 O O . TRP A 1 726 ? -9.494 16.918 -29.622 1.00 83.19 726 TRP A O 1
ATOM 5850 N N . ALA A 1 727 ? -8.729 17.530 -31.640 1.00 68.06 727 ALA A N 1
ATOM 5851 C CA . ALA A 1 727 ? -8.599 18.945 -31.304 1.00 68.06 727 ALA A CA 1
ATOM 5852 C C . ALA A 1 727 ? -9.964 19.657 -31.226 1.00 68.06 727 ALA A C 1
ATOM 5854 O O . ALA A 1 727 ? -10.109 20.629 -30.490 1.00 68.06 727 ALA A O 1
ATOM 5855 N N . GLU A 1 728 ? -10.964 19.169 -31.968 1.00 64.69 728 GLU A N 1
ATOM 5856 C CA . GLU A 1 728 ? -12.280 19.808 -32.108 1.00 64.69 728 GLU A CA 1
ATOM 5857 C C . GLU A 1 728 ? -13.368 19.160 -31.240 1.00 64.69 728 GLU A C 1
ATOM 5859 O O . GLU A 1 728 ? -14.426 19.754 -31.027 1.00 64.69 728 GLU A O 1
ATOM 5864 N N . THR A 1 729 ? -13.119 17.951 -30.725 1.00 66.56 729 THR A N 1
ATOM 5865 C CA . THR A 1 729 ? -14.137 17.145 -30.043 1.00 66.56 729 THR A CA 1
ATOM 5866 C C . THR A 1 729 ? -13.679 16.725 -28.644 1.00 66.56 729 THR A C 1
ATOM 5868 O O . THR A 1 729 ? -12.670 16.036 -28.486 1.00 66.56 729 THR A O 1
ATOM 5871 N N . GLU A 1 730 ? -14.434 17.113 -27.612 1.00 66.25 730 GLU A N 1
ATOM 5872 C CA . GLU A 1 730 ? -14.207 16.650 -26.231 1.00 66.25 730 GLU A CA 1
ATOM 5873 C C . GLU A 1 730 ? -14.853 15.283 -25.949 1.00 66.25 730 GLU A C 1
ATOM 5875 O O . GLU A 1 730 ? -14.327 14.519 -25.143 1.00 66.25 730 GLU A O 1
ATOM 5880 N N . ASP A 1 731 ? -15.953 14.951 -26.636 1.00 73.94 731 ASP A N 1
ATOM 5881 C CA . ASP A 1 731 ? -16.734 13.729 -26.423 1.00 73.94 731 ASP A CA 1
ATOM 5882 C C . ASP A 1 731 ? -16.868 12.891 -27.703 1.00 73.94 731 ASP A C 1
ATOM 5884 O O . ASP A 1 731 ? -17.211 13.388 -28.773 1.00 73.94 731 ASP A O 1
ATOM 5888 N N . ILE A 1 732 ? -16.649 11.581 -27.581 1.00 83.06 732 ILE A N 1
ATOM 5889 C CA . ILE A 1 732 ? -16.843 10.621 -28.675 1.00 83.06 732 ILE A CA 1
ATOM 5890 C C . ILE A 1 732 ? -18.309 10.164 -28.666 1.00 83.06 732 ILE A C 1
ATOM 5892 O O . ILE A 1 732 ? -18.811 9.801 -27.593 1.00 83.06 732 ILE A O 1
ATOM 5896 N N . PRO A 1 733 ? -19.002 10.120 -29.820 1.00 82.75 733 PRO A N 1
ATOM 5897 C CA . PRO A 1 733 ? -20.364 9.604 -29.885 1.00 82.75 733 PRO A CA 1
ATOM 5898 C C . PRO A 1 733 ? -20.421 8.150 -29.400 1.00 82.75 733 PRO A C 1
ATOM 5900 O O . PRO A 1 733 ? -19.658 7.296 -29.849 1.00 82.75 733 PRO A O 1
ATOM 5903 N N . ALA A 1 734 ? -21.341 7.874 -28.476 1.00 84.81 734 ALA A N 1
ATOM 5904 C CA . ALA A 1 734 ? -21.569 6.540 -27.933 1.00 84.81 734 ALA A CA 1
ATOM 5905 C C . ALA A 1 734 ? -22.689 5.823 -28.696 1.00 84.81 734 ALA A C 1
ATOM 5907 O O . ALA A 1 734 ? -23.731 6.422 -28.976 1.00 84.81 734 ALA A O 1
ATOM 5908 N N . LYS A 1 735 ? -22.517 4.525 -28.969 1.00 84.62 735 LYS A N 1
ATOM 5909 C CA . LYS A 1 735 ? -23.616 3.654 -29.427 1.00 84.62 735 LYS A CA 1
ATOM 5910 C C . LYS A 1 735 ? -24.541 3.311 -28.255 1.00 84.62 735 LYS A C 1
ATOM 5912 O O . LYS A 1 735 ? -25.760 3.230 -28.405 1.00 84.62 735 LYS A O 1
ATOM 5917 N N . THR A 1 736 ? -23.963 3.133 -27.071 1.00 85.44 736 THR A N 1
ATOM 5918 C CA . THR A 1 736 ? -24.683 2.916 -25.818 1.00 85.44 736 THR A CA 1
ATOM 5919 C C . THR A 1 736 ? -25.360 4.200 -25.342 1.00 85.44 736 THR A C 1
ATOM 5921 O O . THR A 1 736 ? -24.745 5.263 -25.297 1.00 85.44 736 THR A O 1
ATOM 5924 N N . SER A 1 737 ? -26.621 4.094 -24.909 1.00 87.81 737 SER A N 1
ATOM 5925 C CA . SER A 1 737 ? -27.386 5.218 -24.360 1.00 87.81 737 SER A CA 1
ATOM 5926 C C . SER A 1 737 ? -27.907 4.928 -22.952 1.00 87.81 737 SER A C 1
ATOM 5928 O O . SER A 1 737 ? -28.103 3.779 -22.565 1.00 87.81 737 SER A O 1
ATOM 5930 N N . TRP A 1 738 ? -28.206 5.990 -22.205 1.00 89.38 738 TRP A N 1
ATOM 5931 C CA . TRP A 1 738 ? -28.846 5.914 -20.887 1.00 89.38 738 TRP A CA 1
ATOM 5932 C C . TRP A 1 738 ? -30.360 5.630 -20.945 1.00 89.38 738 TRP A C 1
ATOM 5934 O O . TRP A 1 738 ? -31.022 5.630 -19.906 1.00 89.38 738 TRP A O 1
ATOM 5944 N N . ALA A 1 739 ? -30.941 5.431 -22.134 1.00 90.06 739 ALA A N 1
ATOM 5945 C CA . ALA A 1 739 ? -32.381 5.260 -22.290 1.00 90.06 739 ALA A CA 1
ATOM 5946 C C . ALA A 1 739 ? -32.874 3.995 -21.564 1.00 90.06 739 ALA A C 1
ATOM 5948 O O . ALA A 1 739 ? -32.433 2.886 -21.854 1.00 90.06 739 ALA A O 1
ATOM 5949 N N . GLY A 1 740 ? -33.797 4.167 -20.612 1.00 86.38 740 GLY A N 1
ATOM 5950 C CA . GLY A 1 740 ? -34.344 3.063 -19.814 1.00 86.38 740 GLY A CA 1
ATOM 5951 C C . GLY A 1 740 ? -33.391 2.496 -18.752 1.00 86.38 740 GLY A C 1
ATOM 5952 O O . GLY A 1 740 ? -33.686 1.446 -18.188 1.00 86.38 740 GLY A O 1
ATOM 5953 N N . ILE A 1 741 ? -32.269 3.169 -18.470 1.00 88.94 741 ILE A N 1
ATOM 5954 C CA . ILE A 1 741 ? -31.278 2.740 -17.477 1.00 88.94 741 ILE A CA 1
ATOM 5955 C C . ILE A 1 741 ? -31.350 3.638 -16.243 1.00 88.94 741 ILE A C 1
ATOM 5957 O O . ILE A 1 741 ? -31.146 4.850 -16.324 1.00 88.94 741 ILE A O 1
ATOM 5961 N N . GLU A 1 742 ? -31.602 3.031 -15.084 1.00 87.81 742 GLU A N 1
ATOM 5962 C CA . GLU A 1 742 ? -31.528 3.722 -13.798 1.00 87.81 742 GLU A CA 1
ATOM 5963 C C . GLU A 1 742 ? -30.073 4.086 -13.472 1.00 87.81 742 GLU A C 1
ATOM 5965 O O . GLU A 1 742 ? -29.165 3.252 -13.561 1.00 87.81 742 GLU A O 1
ATOM 5970 N N . ARG A 1 743 ? -29.839 5.351 -13.112 1.00 88.00 743 ARG A N 1
ATOM 5971 C CA . ARG A 1 743 ? -28.502 5.844 -12.776 1.00 88.00 743 ARG A CA 1
ATOM 5972 C C . ARG A 1 743 ? -28.198 5.598 -11.308 1.00 88.00 743 ARG A C 1
ATOM 5974 O O . ARG A 1 743 ? -29.014 5.908 -10.445 1.00 88.00 743 ARG A O 1
ATOM 5981 N N . VAL A 1 744 ? -26.983 5.125 -11.035 1.00 90.00 744 VAL A N 1
ATOM 5982 C CA . VAL A 1 744 ? -26.446 5.061 -9.671 1.00 90.00 744 VAL A CA 1
ATOM 5983 C C . VAL A 1 744 ? -26.385 6.490 -9.105 1.00 90.00 744 VAL A C 1
ATOM 5985 O O . VAL A 1 744 ? -25.703 7.332 -9.707 1.00 90.00 744 VAL A O 1
ATOM 5988 N N . PRO A 1 745 ? -27.078 6.783 -7.986 1.00 88.31 745 PRO A N 1
ATOM 5989 C CA . PRO A 1 745 ? -27.040 8.098 -7.348 1.00 88.31 745 PRO A CA 1
ATOM 5990 C C . PRO A 1 745 ? -25.631 8.468 -6.874 1.00 88.31 745 PRO A C 1
ATOM 5992 O O . PRO A 1 745 ? -24.875 7.588 -6.475 1.00 88.31 745 PRO A O 1
ATOM 5995 N N . GLU A 1 746 ? -25.307 9.764 -6.826 1.00 86.88 746 GLU A N 1
ATOM 5996 C CA . GLU A 1 746 ? -23.983 10.252 -6.398 1.00 86.88 746 GLU A CA 1
ATOM 5997 C C . GLU A 1 746 ? -23.572 9.697 -5.027 1.00 86.88 746 GLU A C 1
ATOM 5999 O O . GLU A 1 746 ? -22.526 9.080 -4.920 1.00 86.88 746 GLU A O 1
ATOM 6004 N N . ARG A 1 747 ? -24.438 9.775 -4.009 1.00 84.00 747 ARG A N 1
ATOM 6005 C CA . ARG A 1 747 ? -24.179 9.223 -2.658 1.00 84.00 747 ARG A CA 1
ATOM 6006 C C . ARG A 1 747 ? -23.870 7.719 -2.611 1.00 84.00 747 ARG A C 1
ATOM 6008 O O . ARG A 1 747 ? -23.370 7.213 -1.616 1.00 84.00 747 ARG A O 1
ATOM 6015 N N . MET A 1 748 ? -24.275 6.979 -3.645 1.00 87.06 748 MET A N 1
ATOM 6016 C CA . MET A 1 748 ? -24.029 5.541 -3.752 1.00 87.06 748 MET A CA 1
ATOM 6017 C C . MET A 1 748 ? -22.734 5.255 -4.503 1.00 87.06 748 MET A C 1
ATOM 6019 O O . MET A 1 748 ? -22.367 4.092 -4.596 1.00 87.06 748 MET A O 1
ATOM 6023 N N . ARG A 1 749 ? -22.061 6.265 -5.067 1.00 87.06 749 ARG A N 1
ATOM 6024 C CA . ARG A 1 749 ? -20.827 6.077 -5.825 1.00 87.06 749 ARG A CA 1
ATOM 6025 C C . ARG A 1 749 ? -19.637 5.917 -4.913 1.00 87.06 749 ARG A C 1
ATOM 6027 O O . ARG A 1 749 ? -19.516 6.609 -3.911 1.00 87.06 749 ARG A O 1
ATOM 6034 N N . MET A 1 750 ? -18.735 5.033 -5.302 1.00 85.69 750 MET A N 1
ATOM 6035 C CA . MET A 1 750 ? -17.396 4.986 -4.744 1.00 85.69 750 MET A CA 1
ATOM 6036 C C . MET A 1 750 ? -16.570 6.138 -5.337 1.00 85.69 750 MET A C 1
ATOM 6038 O O . MET A 1 750 ? -16.556 6.332 -6.555 1.00 85.69 750 MET A O 1
ATOM 6042 N N . ARG A 1 751 ? -15.911 6.903 -4.461 1.00 75.75 751 ARG A N 1
ATOM 6043 C CA . ARG A 1 751 ? -15.032 8.029 -4.801 1.00 75.75 751 ARG A CA 1
ATOM 6044 C C . ARG A 1 751 ? -13.564 7.613 -4.824 1.00 75.75 751 ARG A C 1
ATOM 6046 O O . ARG A 1 751 ? -12.845 7.987 -5.745 1.00 75.75 751 ARG A O 1
ATOM 6053 N N . GLU A 1 752 ? -13.133 6.832 -3.838 1.00 75.00 752 GLU A N 1
ATOM 6054 C CA . GLU A 1 752 ? -11.750 6.366 -3.725 1.00 75.00 752 GLU A CA 1
ATOM 6055 C C . GLU A 1 752 ? -11.685 4.897 -3.283 1.00 75.00 752 GLU A C 1
ATOM 6057 O O . GLU A 1 752 ? -12.532 4.407 -2.530 1.00 75.00 752 GLU A O 1
ATOM 6062 N N . THR A 1 753 ? -10.703 4.165 -3.813 1.00 75.75 753 THR A N 1
ATOM 6063 C CA . THR A 1 753 ? -10.491 2.736 -3.551 1.00 75.75 753 THR A CA 1
ATOM 6064 C C . THR A 1 753 ? -9.106 2.548 -2.956 1.00 75.75 753 THR A C 1
ATOM 6066 O O . THR A 1 753 ? -8.114 2.751 -3.648 1.00 75.75 753 THR A O 1
ATOM 6069 N N . LEU A 1 754 ? -9.044 2.113 -1.702 1.00 75.12 754 LEU A N 1
ATOM 6070 C CA . LEU A 1 754 ? -7.802 1.700 -1.059 1.00 75.12 754 LEU A CA 1
ATOM 6071 C C . LEU A 1 754 ? -7.725 0.174 -1.079 1.00 75.12 754 LEU A C 1
ATOM 6073 O O . LEU A 1 754 ? -8.676 -0.503 -0.681 1.00 75.12 754 LEU A O 1
ATOM 6077 N N . VAL A 1 755 ? -6.605 -0.360 -1.562 1.00 77.38 755 VAL A N 1
ATOM 6078 C CA . VAL A 1 755 ? -6.391 -1.805 -1.718 1.00 77.38 755 VAL A CA 1
ATOM 6079 C C . VAL A 1 755 ? -5.183 -2.265 -0.909 1.00 77.38 755 VAL A C 1
ATOM 6081 O O . VAL A 1 755 ? -4.175 -1.563 -0.855 1.00 77.38 755 VAL A O 1
ATOM 6084 N N . MET A 1 756 ? -5.272 -3.444 -0.296 1.00 79.69 756 MET A N 1
ATOM 6085 C CA . MET A 1 756 ? -4.123 -4.206 0.202 1.00 79.69 756 MET A CA 1
ATOM 6086 C C . MET A 1 756 ? -4.184 -5.617 -0.376 1.00 79.69 756 MET A C 1
ATOM 6088 O O . MET A 1 756 ? -5.142 -6.353 -0.133 1.00 79.69 756 MET A O 1
ATOM 6092 N N . VAL A 1 757 ? -3.178 -5.988 -1.161 1.00 77.50 757 VAL A N 1
ATOM 6093 C CA . VAL A 1 757 ? -3.144 -7.233 -1.928 1.00 77.50 757 VAL A CA 1
ATOM 6094 C C . VAL A 1 757 ? -2.187 -8.233 -1.288 1.00 77.50 757 VAL A C 1
ATOM 6096 O O . VAL A 1 757 ? -0.980 -8.001 -1.205 1.00 77.50 757 VAL A O 1
ATOM 6099 N N . ASP A 1 758 ? -2.728 -9.390 -0.916 1.00 77.00 758 ASP A N 1
ATOM 6100 C CA . ASP A 1 758 ? -1.980 -10.598 -0.583 1.00 77.00 758 ASP A CA 1
ATOM 6101 C C . ASP A 1 758 ? -1.956 -11.522 -1.809 1.00 77.00 758 ASP A C 1
ATOM 6103 O O . ASP A 1 758 ? -2.948 -12.164 -2.167 1.00 77.00 758 ASP A O 1
ATOM 6107 N N . THR A 1 759 ? -0.808 -11.569 -2.483 1.00 73.44 759 THR A N 1
ATOM 6108 C CA . THR A 1 759 ? -0.614 -12.375 -3.697 1.00 73.44 759 THR A CA 1
ATOM 6109 C C . THR A 1 759 ? -0.495 -13.869 -3.411 1.00 73.44 759 THR A C 1
ATOM 6111 O O . THR A 1 759 ? -0.703 -14.673 -4.320 1.00 73.44 759 THR A O 1
ATOM 6114 N N . VAL A 1 760 ? -0.165 -14.259 -2.175 1.00 71.44 760 VAL A N 1
ATOM 6115 C CA . VAL A 1 760 ? -0.016 -15.665 -1.776 1.00 71.44 760 VAL A CA 1
ATOM 6116 C C . VAL A 1 760 ? -1.388 -16.267 -1.509 1.00 71.44 760 VAL A C 1
ATOM 6118 O O . VAL A 1 760 ? -1.708 -17.327 -2.044 1.00 71.44 760 VAL A O 1
ATOM 6121 N N . GLU A 1 761 ? -2.216 -15.555 -0.749 1.00 74.00 761 GLU A N 1
ATOM 6122 C CA . GLU A 1 761 ? -3.584 -15.967 -0.412 1.00 74.00 761 GLU A CA 1
ATOM 6123 C C . GLU A 1 761 ? -4.610 -15.578 -1.495 1.00 74.00 761 GLU A C 1
ATOM 6125 O O . GLU A 1 761 ? -5.803 -15.841 -1.338 1.00 74.00 761 GLU A O 1
ATOM 6130 N N . LYS A 1 762 ? -4.161 -14.926 -2.582 1.00 81.81 762 LYS A N 1
ATOM 6131 C CA . LYS A 1 762 ? -5.004 -14.308 -3.622 1.00 81.81 762 LYS A CA 1
ATOM 6132 C C . LYS A 1 762 ? -6.172 -13.518 -3.021 1.00 81.81 762 LYS A C 1
ATOM 6134 O O . LYS A 1 762 ? -7.337 -13.677 -3.399 1.00 81.81 762 LYS A O 1
ATOM 6139 N N . ARG A 1 763 ? -5.853 -12.672 -2.045 1.00 84.19 763 ARG A N 1
ATOM 6140 C CA . ARG A 1 763 ? -6.821 -11.907 -1.259 1.00 84.19 763 ARG A CA 1
ATOM 6141 C C . ARG A 1 763 ? -6.567 -10.418 -1.427 1.00 84.19 763 ARG A C 1
ATOM 6143 O O . ARG A 1 763 ? -5.426 -9.976 -1.388 1.00 84.19 763 ARG A O 1
ATOM 6150 N N . VAL A 1 764 ? -7.631 -9.643 -1.587 1.00 82.56 764 VAL A N 1
ATOM 6151 C CA . VAL A 1 764 ? -7.599 -8.181 -1.599 1.00 82.56 764 VAL A CA 1
ATOM 6152 C C . VAL A 1 764 ? -8.467 -7.673 -0.460 1.00 82.56 764 VAL A C 1
ATOM 6154 O O . VAL A 1 764 ? -9.670 -7.936 -0.417 1.00 82.56 764 VAL A O 1
ATOM 6157 N N . GLU A 1 765 ? -7.858 -6.951 0.469 1.00 82.69 765 GLU A N 1
ATOM 6158 C CA . GLU A 1 765 ? -8.571 -6.165 1.470 1.00 82.69 765 GLU A CA 1
ATOM 6159 C C . GLU A 1 765 ? -8.864 -4.791 0.862 1.00 82.69 765 GLU A C 1
ATOM 6161 O O . GLU A 1 765 ? -7.973 -4.124 0.336 1.00 82.69 765 GLU A O 1
ATOM 6166 N N . LEU A 1 766 ? -10.136 -4.407 0.872 1.00 81.44 766 LEU A N 1
ATOM 6167 C CA . LEU A 1 766 ? -10.643 -3.201 0.236 1.00 81.44 766 LEU A CA 1
ATOM 6168 C C . LEU A 1 766 ? -11.187 -2.252 1.290 1.00 81.44 766 LEU A C 1
ATOM 6170 O O . LEU A 1 766 ? -11.990 -2.653 2.131 1.00 81.44 766 LEU A O 1
ATOM 6174 N N . SER A 1 767 ? -10.839 -0.981 1.159 1.00 81.25 767 SER A N 1
ATOM 6175 C CA . SER A 1 767 ? -11.513 0.109 1.851 1.00 81.25 767 SER A CA 1
ATOM 6176 C C . SER A 1 767 ? -12.054 1.079 0.811 1.00 81.25 767 SER A C 1
ATOM 6178 O O . SER A 1 767 ? -11.307 1.797 0.147 1.00 81.25 767 SER A O 1
ATOM 6180 N N . LEU A 1 768 ? -13.371 1.045 0.629 1.00 79.69 768 LEU A N 1
ATOM 6181 C CA . LEU A 1 768 ? -14.093 1.842 -0.353 1.00 79.69 768 LEU A CA 1
ATOM 6182 C C . LEU A 1 768 ? -14.604 3.107 0.321 1.00 79.69 768 LEU A C 1
ATOM 6184 O O . LEU A 1 768 ? -15.427 3.033 1.234 1.00 79.69 768 LEU A O 1
ATOM 6188 N N . ILE A 1 769 ? -14.127 4.258 -0.131 1.00 80.25 769 ILE A N 1
ATOM 6189 C CA . ILE A 1 769 ? -14.591 5.552 0.352 1.00 80.25 769 ILE A CA 1
ATOM 6190 C C . ILE A 1 769 ? -15.719 6.002 -0.573 1.00 80.25 769 ILE A C 1
ATOM 6192 O O . ILE A 1 769 ? -15.500 6.257 -1.761 1.00 80.25 769 ILE A O 1
ATOM 6196 N N . MET A 1 770 ? -16.943 6.050 -0.051 1.00 82.75 770 MET A N 1
ATOM 6197 C CA . MET A 1 770 ? -18.124 6.455 -0.813 1.00 82.75 770 MET A CA 1
ATOM 6198 C C . MET A 1 770 ? -18.143 7.979 -1.016 1.00 82.75 770 MET A C 1
ATOM 6200 O O . MET A 1 770 ? -17.511 8.734 -0.281 1.00 82.75 770 MET A O 1
ATOM 6204 N N . SER A 1 771 ? -18.865 8.457 -2.023 1.00 79.19 771 SER A N 1
ATOM 6205 C CA . SER A 1 771 ? -19.145 9.878 -2.223 1.00 79.19 771 SER A CA 1
ATOM 6206 C C . SER A 1 771 ? -20.156 10.351 -1.176 1.00 79.19 771 SER A C 1
ATOM 6208 O O . SER A 1 771 ? -21.095 9.629 -0.836 1.00 79.19 771 SER A O 1
ATOM 6210 N N . SER A 1 772 ? -19.977 11.563 -0.652 1.00 69.62 772 SER A N 1
ATOM 6211 C CA . SER A 1 772 ? -20.905 12.166 0.314 1.00 69.62 772 SER A CA 1
ATOM 6212 C C . SER A 1 772 ? -22.251 12.542 -0.315 1.00 69.62 772 SER A C 1
ATOM 6214 O O . SER A 1 772 ? -23.243 12.668 0.398 1.00 69.62 772 SER A O 1
ATOM 6216 N N . GLY A 1 773 ? -22.314 12.675 -1.646 1.00 62.97 773 GLY A N 1
ATOM 6217 C CA . GLY A 1 773 ? -23.496 13.161 -2.361 1.00 62.97 773 GLY A CA 1
ATOM 6218 C C . GLY A 1 773 ? -23.532 14.677 -2.580 1.00 62.97 773 GLY A C 1
ATOM 6219 O O . GLY A 1 773 ? -24.375 15.120 -3.356 1.00 62.97 773 GLY A O 1
ATOM 6220 N N . ASP A 1 774 ? -22.620 15.432 -1.959 1.00 54.75 774 ASP A N 1
ATOM 6221 C CA . ASP A 1 774 ? -22.493 16.888 -2.091 1.00 54.75 774 ASP A CA 1
ATOM 6222 C C . ASP A 1 774 ? -21.302 17.265 -2.994 1.00 54.75 774 ASP A C 1
ATOM 6224 O O . ASP A 1 774 ? -20.278 16.580 -3.010 1.00 54.75 774 ASP A O 1
ATOM 6228 N N . ASP A 1 775 ? -21.405 18.385 -3.720 1.00 46.53 775 ASP A N 1
ATOM 6229 C CA . ASP A 1 775 ? -20.419 18.828 -4.728 1.00 46.53 775 ASP A CA 1
ATOM 6230 C C . ASP A 1 775 ? -19.038 19.225 -4.153 1.00 46.53 775 ASP A C 1
ATOM 6232 O O . ASP A 1 775 ? -18.107 19.517 -4.908 1.00 46.53 775 ASP A O 1
ATOM 6236 N N . VAL A 1 776 ? -18.872 19.244 -2.823 1.00 41.84 776 VAL A N 1
ATOM 6237 C CA . VAL A 1 776 ? -17.707 19.840 -2.154 1.00 41.84 776 VAL A CA 1
ATOM 6238 C C . VAL A 1 776 ? -17.060 18.865 -1.175 1.00 41.84 776 VAL A C 1
ATOM 6240 O O . VAL A 1 776 ? -17.559 18.656 -0.077 1.00 41.84 776 VAL A O 1
ATOM 6243 N N . GLY A 1 777 ? -15.899 18.321 -1.557 1.00 45.75 777 GLY A N 1
ATOM 6244 C CA . GLY A 1 777 ? -14.773 17.990 -0.666 1.00 45.75 777 GLY A CA 1
ATOM 6245 C C . GLY A 1 777 ? -14.921 16.875 0.381 1.00 45.75 777 GLY A C 1
ATOM 6246 O O . GLY A 1 777 ? -13.914 16.267 0.721 1.00 45.75 777 GLY A O 1
ATOM 6247 N N . ILE A 1 778 ? -16.120 16.547 0.850 1.00 47.38 778 ILE A N 1
ATOM 6248 C CA . ILE A 1 778 ? -16.345 15.652 1.989 1.00 47.38 778 ILE A CA 1
ATOM 6249 C C . ILE A 1 778 ? -16.351 14.195 1.508 1.00 47.38 778 ILE A C 1
ATOM 6251 O O . ILE A 1 778 ? -16.986 13.855 0.507 1.00 47.38 778 ILE A O 1
ATOM 6255 N N . PHE A 1 779 ? -15.612 13.326 2.193 1.00 58.97 779 PHE A N 1
ATOM 6256 C CA . PHE A 1 779 ? -15.666 11.885 1.956 1.00 58.97 779 PHE A CA 1
ATOM 6257 C C . PHE A 1 779 ? -16.906 11.295 2.633 1.00 58.97 779 PHE A C 1
ATOM 6259 O O . PHE A 1 779 ? -17.262 11.686 3.744 1.00 58.97 779 PHE A O 1
ATOM 6266 N N . GLY A 1 780 ? -17.589 10.385 1.944 1.00 61.78 780 GLY A N 1
ATOM 6267 C CA . GLY A 1 780 ? -18.739 9.664 2.476 1.00 61.78 780 GLY A CA 1
ATOM 6268 C C . GLY A 1 780 ? -18.332 8.496 3.378 1.00 61.78 780 GLY A C 1
ATOM 6269 O O . GLY A 1 780 ? -17.209 8.408 3.870 1.00 61.78 780 GLY A O 1
ATOM 6270 N N . GLU A 1 781 ? -19.274 7.580 3.594 1.00 76.94 781 GLU A N 1
ATOM 6271 C CA . GLU A 1 781 ? -19.064 6.363 4.385 1.00 76.94 781 GLU A CA 1
ATOM 6272 C C . GLU A 1 781 ? -17.862 5.552 3.867 1.00 76.94 781 GLU A C 1
ATOM 6274 O O . GLU A 1 781 ? -17.700 5.376 2.659 1.00 76.94 781 GLU A O 1
ATOM 6279 N N . VAL A 1 782 ? -17.042 5.019 4.774 1.00 78.94 782 VAL A N 1
ATOM 6280 C CA . VAL A 1 782 ? -15.971 4.076 4.428 1.00 78.94 782 VAL A CA 1
ATOM 6281 C C . VAL A 1 782 ? -16.471 2.657 4.652 1.00 78.94 782 VAL A C 1
ATOM 6283 O O . VAL A 1 782 ? -16.918 2.320 5.748 1.00 78.94 782 VAL A O 1
ATOM 6286 N N . LYS A 1 783 ? -16.375 1.811 3.625 1.00 76.19 783 LYS A N 1
ATOM 6287 C CA . LYS A 1 783 ? -16.812 0.412 3.675 1.00 76.19 783 LYS A CA 1
ATOM 6288 C C . LYS A 1 783 ? -15.624 -0.520 3.496 1.00 76.19 783 LYS A C 1
ATOM 6290 O O . LYS A 1 783 ? -14.918 -0.433 2.493 1.00 76.19 783 LYS A O 1
ATOM 6295 N N . SER A 1 784 ? -15.414 -1.403 4.468 1.00 79.44 784 SER A N 1
ATOM 6296 C CA . SER A 1 784 ? -14.337 -2.394 4.440 1.00 79.44 784 SER A CA 1
ATOM 6297 C C . SER A 1 784 ? -14.842 -3.731 3.919 1.00 79.44 784 SER A C 1
ATOM 6299 O O . SER A 1 784 ? -15.860 -4.240 4.381 1.00 79.44 784 SER A O 1
ATOM 6301 N N . GLU A 1 785 ? -14.114 -4.307 2.972 1.00 81.00 785 GLU A N 1
ATOM 6302 C CA . GLU A 1 785 ? -14.484 -5.526 2.265 1.00 81.00 785 GLU A CA 1
ATOM 6303 C C . GLU A 1 785 ? -13.268 -6.431 2.073 1.00 81.00 785 GLU A C 1
ATOM 6305 O O . GLU A 1 785 ? -12.119 -5.993 2.087 1.00 81.00 785 GLU A O 1
ATOM 6310 N N . THR A 1 786 ? -13.508 -7.724 1.888 1.00 84.44 786 THR A N 1
ATOM 6311 C CA . THR A 1 786 ? -12.453 -8.684 1.552 1.00 84.44 786 THR A CA 1
ATOM 6312 C C . THR A 1 786 ? -12.885 -9.490 0.347 1.00 84.44 786 THR A C 1
ATOM 6314 O O . THR A 1 786 ? -13.968 -10.073 0.331 1.00 84.44 786 THR A O 1
ATOM 6317 N N . VAL A 1 787 ? -12.028 -9.521 -0.666 1.00 86.25 787 VAL A N 1
ATOM 6318 C CA . VAL A 1 787 ? -12.277 -10.202 -1.931 1.00 86.25 787 VAL A CA 1
ATOM 6319 C C . VAL A 1 787 ? -11.200 -11.257 -2.135 1.00 86.25 787 VAL A C 1
ATOM 6321 O O . VAL A 1 787 ? -10.022 -10.994 -1.922 1.00 86.25 787 VAL A O 1
ATOM 6324 N N . VAL A 1 788 ? -11.596 -12.459 -2.543 1.00 84.38 788 VAL A N 1
ATOM 6325 C CA . VAL A 1 788 ? -10.672 -13.535 -2.923 1.00 84.38 788 VAL A CA 1
ATOM 6326 C C . VAL A 1 788 ? -10.807 -13.762 -4.424 1.00 84.38 788 VAL A C 1
ATOM 6328 O O . VAL A 1 788 ? -11.922 -13.757 -4.948 1.00 84.38 788 VAL A O 1
ATOM 6331 N N . PHE A 1 789 ? -9.686 -13.939 -5.117 1.00 77.75 789 PHE A N 1
ATOM 6332 C CA . PHE A 1 789 ? -9.638 -14.160 -6.563 1.00 77.75 789 PHE A CA 1
ATOM 6333 C C . PHE A 1 789 ? -8.879 -15.453 -6.898 1.00 77.75 789 PHE A C 1
ATOM 6335 O O . PHE A 1 789 ? -8.153 -15.993 -6.067 1.00 77.75 789 PHE A O 1
ATOM 6342 N N . GLY A 1 790 ? -9.125 -16.024 -8.081 1.00 65.88 790 GLY A N 1
ATOM 6343 C CA . GLY A 1 790 ? -8.797 -17.423 -8.386 1.00 65.88 790 GLY A CA 1
ATOM 6344 C C . GLY A 1 790 ? -8.529 -17.696 -9.848 1.00 65.88 790 GLY A C 1
ATOM 6345 O O . GLY A 1 790 ? -9.452 -17.472 -10.674 1.00 65.88 790 GLY A O 1
#

Secondary structure (DSSP, 8-state):
---SBTT-S---HHHHHHHHHHHHT--GGG--GGGHHHHHHHHHHHHHHHHHTTTS--S--BHHHHHHHHHHHHTT-BHHHHHHHHHTT--STTHHHHHHHHHHHHHHHHH----S--TT----SPP----SSBHHHHHHHHH-PPP-S--TT-B--TT-SHHHHHHTT--EEEEES-GGGTT-EETTTTEEEEE--HHHHHHTTSTT-SS-HHHHHHHHHHHHHHS-TT-HHHHHHHHHHHHHHT--GGGGTS----TTTTBGGG-SSSHHHHHHHHHHHHH----SHHHHHH--SSHHHHHHHHHHHHHHHHHHHHHHHHHHHHHHHHHHHHHTS---------SSSTTT-S-TTS----SSSS--HIIIIIHHHHHHH-HHHHHHHHHHHHHHHHHHHHHTT--HHHHHHHHHHHHHHHHHHHHHGGG---HHHHHHHHHHHHHHHHHHT-HHHHHHHHHHHHHHHHHH-SSHHHHHHHHHHHHHHHHHHHH--TTS---TTTS-SS-HHHHHHHHS---SHHHHHHHHHHHHHHHHHHTTSPPTT-HHHHHHHHHHHHHHHHHHHHHHHHHHHHHTTSS-GGG-HHHHHHHHHHHHHHHHHHH-SSS-GGGGGGGHHHHHHHHHHHHHHHHTS-TTS---SEESS--SHHHHHHHHHH---HHHHHHHHHHHHHH--EETTEEHHHHHHHHHHHHHHTTPPP-PPP--S----PPP--GGGGGT-SSPPPSS--TT-PPPPGGGSEEEEEEEEETTTTEEEEEEEEE-SSSSS-EEEEEEEEEE--

Organism: Gibberella moniliformis (strain M3125 / FGSC 7600) (NCBI:txid334819)

Radius of gyration: 31.44 Å; chains: 1; bounding box: 66×89×89 Å

pLDDT: mean 79.29, std 15.51, range [27.62, 96.5]

InterPro domains:
  IPR021858 Fungal transcription factor [PF11951] (368-501)

Foldseek 3Di:
DQLDFLPDPDDDPQNVLVLLCLLLVNPSVPDDPQCPVLVVVLSVLSVLVCQVPLVPDALPGGSVSLSVLLVVLLVQDKLVVQLVVQCVVDPDPPSNVSSVSSNQSSLCSNQLAHADDRPPDPDPDDHDYDDIGGPLVVQCVLQVDFDDDDCPPDFQDPCQAQVNCCQAQQAAEDEGSHPSQDLPADPVNNYGYHHFPLVSLVSCCHPSHSHDNLVSVLSLLVLCSHQPLVDPVSLVVVVVVCVVPVTRNCSNVSHHDDRVCRRLVSHTRCSVSSSVNRVSSVPGDDPDPSNLVVHCVPVVVSVVVVVVVVVVVVVVVVVVVVVVVVVVVVVVVVVVPDDDDDDDDPPPVVLVPDDPPAQADFLASDDLCLVVPVLVVLLVVAVLSVLLVLLVSLLLVLLLCVVVVHDPPPNVVSNVSSVVSLVRSVVSLVVDDQLLSNLSSLLSSLLSCLSVVVLQSNLVSLLSNQVSCVVNDDDPSCVSSQLSSLQSLLVCLLVQAPVRGRPLVSDDLAGPLCVVLLPDQDPDLSNLLSNLSRLVSNLSSLLPPDRSPPPVSPVVSVVSLVVSVVSLLVSLVSVLVNVVVPPPLVLGLSSLSSQLSNLVSLLDSLLDSAWFLVSSAQAQQSLVSNLLSLVSSVVSNDPVGSNSLEDQGDGSLSSLLCCLQRHQQLLSNLLSLLVLCPSQHYHRNDGSQLSSQVSQVQCVQLVHDHDRDPNPPNPDPDDDDRSVCSVVDSYDDHPDDCVPPDGRQRQSHFDDWHWHADPVQQKIWIWTFGGNNDGDDDTHDIDIDMTHGD

Sequence (790 aa):
MLDLTLIRTALSGPAKQAIAAALWDTPRSEVESDLKFYFKYYIQQCELIALHEGGSHTPLATHADIMAIVQLLRSSRTREEIHQKLLMPCSLPDSDACCSHSIDLAARILLMVEFGNLPFAYSGSRQIEWVTGSLKQWVTERFGKKPVLGHSKVNFERIFNANNLAKISGIEVIWTNNLADHLRLMKDDQAVAVFHHASFLQRQQSDTTLFSQELIEETLKTMALLFPKWDRDTRAWYQAQASLRGLDTRLIEIGQLDAYERQIEKFTYWHDRLVILKQVFDESRPRTLRQWWHDRRNGVQWYTFWVAILVFVLTVFFGLVQSIEGALQVYKAFNLSSASDVSDWTDLTSFISVPTGQKPFSVTDEFNAFWTRELLQLAHSEPAVWHATLALGALHQRHELFWQGRGYHSGEKLWSQANENYGRAITCARDVKDPTQLLALSLALLSVTNMMGRWSESQVHIMAGHRLLSQAGHGSETSGAAEILTRLDLMAMTFSDSSAPYPYKLAPRTVWIDEYMKTAEIESYGQAGTALLGMMRRLMMLSETTVPGDEEGAAKDLVMLHLTMEDLASWEHKMAQFEKKHPNPHDETGAVSIRLYHTMLRMFLSGGAFGPETRWDRYLGHYERILTLAETLWSNTPPSQVQSPLSLESGFIVPAFMVAQRCRHPWLRRRAISFLYKIKRQEGMWHSDGAAAVGQRIMEMEGQKYFPSDLASPLEAMEDVPWEMWAETEDIPAKTSWAGIERVPERMRMRETLVMVDTVEKRVELSLIMSSGDDVGIFGEVKSETVVFG